Protein AF-0000000080266945 (afdb_homodimer)

Solvent-accessible surface area (backbone atoms only — not comparable to full-atom values): 75703 Å² total; per-residue (Å²): 141,87,80,91,82,88,90,81,88,84,91,80,82,92,84,95,86,80,92,81,93,85,78,89,88,85,81,88,76,84,77,76,76,71,77,73,79,72,77,75,76,77,80,76,76,73,77,72,78,74,76,72,68,73,76,66,77,74,66,78,77,73,75,62,70,61,41,78,30,57,71,69,61,29,62,68,67,53,77,59,54,65,72,57,52,63,68,63,60,57,83,75,49,49,70,51,76,49,37,29,85,76,36,59,78,44,80,44,83,69,97,61,89,64,70,60,41,40,66,31,85,72,51,62,60,42,71,52,38,70,49,74,41,50,32,48,22,80,90,67,52,36,21,59,38,62,70,74,64,35,60,41,72,53,72,84,47,47,34,70,81,53,42,56,76,86,74,52,37,76,71,29,63,70,58,50,51,50,30,61,73,68,66,29,50,33,33,30,31,45,88,45,42,37,53,51,38,50,42,38,40,36,56,71,25,42,57,49,50,50,55,69,80,55,57,48,68,40,51,69,85,48,88,73,48,61,35,73,77,57,57,49,64,28,52,30,30,37,37,54,42,95,87,74,28,31,21,34,26,63,26,54,85,68,68,44,62,66,46,26,70,55,34,66,64,56,48,41,43,56,54,49,53,48,52,48,48,32,53,74,71,62,43,49,38,38,22,52,84,34,36,83,73,54,50,70,67,68,30,59,49,75,82,22,67,32,39,24,28,46,89,44,40,33,38,38,19,80,45,58,26,41,43,85,74,41,94,49,28,30,27,42,74,43,66,43,64,35,67,38,35,70,75,33,52,74,26,33,68,56,21,35,20,39,56,69,79,35,68,61,42,72,61,42,16,54,39,32,53,51,53,48,34,57,34,49,41,40,67,50,50,50,51,43,25,59,60,35,55,32,40,23,36,39,36,38,35,24,48,60,45,33,43,48,30,37,33,37,47,42,50,62,58,50,19,32,34,47,52,49,25,59,59,53,36,53,38,48,53,27,34,17,53,46,50,48,52,52,52,52,46,56,51,41,69,76,49,61,94,45,36,28,38,38,39,39,40,45,56,86,90,41,74,43,32,39,35,37,41,31,33,73,84,79,62,49,57,49,39,34,39,38,39,65,36,43,28,50,70,84,23,30,50,42,53,25,62,53,76,66,68,76,55,79,87,58,54,57,49,50,45,48,34,46,53,70,49,75,47,49,76,70,58,69,68,67,43,61,38,31,35,36,36,37,40,64,47,75,87,54,51,59,67,55,47,50,50,52,51,48,51,53,51,50,57,54,51,57,70,61,52,38,52,68,46,63,48,70,52,48,47,51,51,52,52,50,49,50,55,61,31,59,72,37,89,64,33,42,61,51,49,52,49,30,35,31,73,49,82,48,54,58,60,67,80,53,91,89,49,74,50,72,66,58,51,40,49,73,71,59,81,53,94,67,71,88,78,71,69,74,51,89,68,58,87,70,54,72,37,85,71,70,53,72,65,52,49,51,40,52,50,48,4,51,51,30,44,52,50,53,54,51,48,65,68,56,67,78,70,71,82,45,58,51,79,89,137,94,76,91,81,76,94,72,93,79,90,83,88,91,81,87,78,73,88,72,89,77,76,83,91,84,85,92,77,91,77,89,87,83,87,74,81,71,78,74,76,78,74,76,78,71,76,74,79,75,76,74,67,72,76,66,76,74,66,77,78,74,75,61,69,61,42,79,31,57,73,70,60,27,62,70,66,54,79,57,53,64,71,59,51,65,68,64,61,56,82,77,48,50,68,52,76,50,37,31,87,77,35,59,80,42,81,44,83,70,95,60,89,64,72,60,42,41,67,32,84,71,51,61,59,43,71,52,38,71,51,74,42,48,34,48,21,80,89,66,56,37,22,60,37,62,69,73,62,35,60,41,71,52,72,84,46,47,34,69,81,54,42,57,76,85,72,51,37,77,72,28,62,67,59,49,51,50,29,61,73,69,66,30,50,32,31,29,32,44,88,43,42,36,53,50,37,48,42,38,38,36,53,70,25,40,56,48,50,50,54,69,78,55,56,46,68,43,52,70,85,49,87,74,50,61,36,72,78,58,58,50,64,27,50,31,30,37,37,55,42,95,86,74,26,32,21,34,25,62,28,52,86,66,68,46,61,68,48,26,71,55,35,65,64,56,50,40,42,55,55,48,53,46,51,48,47,32,53,72,70,63,42,50,37,39,23,51,83,34,36,83,74,56,48,70,69,69,29,59,48,73,80,21,66,30,38,24,30,46,90,44,40,33,38,36,18,79,45,57,26,42,43,84,74,43,94,48,28,29,26,40,75,43,64,43,62,35,66,37,34,69,75,34,52,75,25,33,68,57,21,35,21,39,55,68,79,35,68,60,45,72,62,42,15,53,39,31,53,50,55,49,34,56,32,51,40,40,67,48,52,48,49,43,25,58,59,36,54,31,39,21,36,39,36,39,35,24,48,59,44,34,42,46,29,39,34,36,46,43,50,62,57,49,18,30,35,46,52,47,24,58,59,52,36,52,37,47,54,27,35,17,52,46,50,48,52,51,51,52,45,56,52,40,69,77,48,60,94,45,36,29,38,38,38,39,40,44,55,86,88,40,72,42,32,38,36,36,41,30,33,74,83,79,64,49,59,49,38,33,39,37,40,64,33,41,28,50,70,83,24,30,50,43,54,26,63,53,76,65,67,77,55,80,91,57,54,57,47,52,45,50,32,44,49,68,49,73,47,53,75,71,59,70,73,65,42,60,38,34,35,37,37,36,39,64,47,78,86,53,52,61,68,54,48,50,49,52,51,50,51,52,50,50,57,52,49,57,72,60,53,40,51,66,46,63,47,67,52,49,48,51,51,53,50,49,50,51,56,60,32,58,73,37,89,63,32,42,61,50,48,53,50,30,36,32,72,48,81,48,53,58,61,67,79,53,92,88,47,76,51,71,67,58,51,40,50,73,70,60,82,53,96,67,74,88,80,71,68,76,52,90,69,59,88,72,54,72,36,85,71,69,54,73,67,51,47,50,39,52,51,47,3,52,50,30,44,52,50,53,55,51,44,68,70,59,52,77,62,73,82,49,58,50,79,89

Secondary structure (DSSP, 8-state):
---------------------------------------------------------------PPPEEE-HHHHHHH----HHHHHHHT-TT-EEEEEEGGG---EEE--SS--------TTGGGGGGS-EEEESB-TTT--BSS-GGGGBPPPGGGB-GGGSPPP--GGG-HHHHHHHHHHT-SEEEEHHHHHHHHHHHHHHHHTSPPP--TTS-GGGTTS--SS-HHHHS-EEEEEEE-TTS-EEEEE-TTTSSTTTTTTHHHHHHHHHHHHHHHS-HHHHHTTBTTTGGG--HHHHTPPPPEEEEE-SSEEEEEE--EE-TTSTTSEEEEEEEE-HHHHSSGGGHHHHTT----BSSSSSSBHHHHHHHHHHHTHHHHHHHHHHTT--EEEEEEE-SSBEEEEEEEEHHHHHHHHHSSHHHHHHHHHHHHHHHHHHHHHHHHHSTTS-EEEEEE--TT-SEEEEEEEETTT--EEEEEEEEEEEETTEEEESS--GGGG-SS--HHHHHHHHTTTTHHHHTT--EEEEEEEEE-TTS-HHHHHHHHHHHHHHHHHTT-EEPP-HHHHHHHHHHHHHHHHTSTTHHHHHHHHHHHTTT--SPPPTTPPPHHHHHHHHTSS---S------PPPPPEESS--HHHHHHHHHHHHHHHHHHHHHHS--S---B---/---------------------------------------------------------------PPPEEE-HHHHHHH----HHHHHHHT-TT-EEEEEEGGG---EEE--SS--------TTGGGGGGS-EEEESB-TTT--BSS-GGGGBPPPGGGB-GGGSPPP--GGG-HHHHHHHHHHT-SEEEEHHHHHHHHHHHHHHHHTSPPP--TTS-GGGTTS--SS-HHHHS-EEEEEEE-TTS-EEEEE-TTTSSTTTTTTHHHHHHHHHHHHHHHS-HHHHHTTBTTTGGG--HHHHTPPPPEEEEE-SSEEEEEE--EE-TTSTTSEEEEEEEE-HHHHSSGGGHHHHTT----BSSSSSSBHHHHHHHHHHHTHHHHHHHHHHTT--EEEEEEE-SSBEEEEEEEEHHHHHHHHHSSHHHHHHHHHHHHHHHHHHHHHHHHHSTTS-EEEEEE--TT-SEEEEEEEETTT--EEEEEEEEEEEETTEEEESS--GGGG--S--HHHHHHHHTTSS-TTTTT--EEEEEEEEE-TTS-HHHHHHHHHHHHHHHHHTT-EEPP-HHHHHHHHHHHHHHHHTSTTHHHHHHHHHHHTTT--SPPPTTPPPHHHHHHHHTSS---S------PPPPPEESS--HHHHHHHHHHHHHHHHHHHHHHH--S---B---

Structure (mmCIF, N/CA/C/O backbone):
data_AF-0000000080266945-model_v1
#
loop_
_entity.id
_entity.type
_entity.pdbx_description
1 polymer "Similar to S.cerevisiae protein PET127 (Protein with a role in 5'-end processing of mitochondrial RNAs)"
#
loop_
_atom_site.group_PDB
_atom_site.id
_atom_site.type_symbol
_atom_site.label_atom_id
_atom_site.label_alt_id
_atom_site.label_comp_id
_atom_site.label_asym_id
_atom_site.label_entity_id
_atom_site.label_seq_id
_atom_site.pdbx_PDB_ins_code
_atom_site.Cartn_x
_atom_site.Cartn_y
_atom_site.Cartn_z
_atom_site.occupancy
_atom_site.B_iso_or_equiv
_atom_site.auth_seq_id
_atom_site.auth_comp_id
_atom_site.auth_asym_id
_atom_site.auth_atom_id
_atom_site.pdbx_PDB_model_num
ATOM 1 N N . MET A 1 1 ? -63.281 32.312 -18.016 1 15.07 1 MET A N 1
ATOM 2 C CA . MET A 1 1 ? -63.812 33.594 -18.391 1 15.07 1 MET A CA 1
ATOM 3 C C . MET A 1 1 ? -62.719 34.688 -18.375 1 15.07 1 MET A C 1
ATOM 5 O O . MET A 1 1 ? -61.688 34.5 -17.734 1 15.07 1 MET A O 1
ATOM 9 N N . ARG A 1 2 ? -63.125 36.125 -18.172 1 14.1 2 ARG A N 1
ATOM 10 C CA . ARG A 1 2 ? -63.281 37.125 -19.219 1 14.1 2 ARG A CA 1
ATOM 11 C C . ARG A 1 2 ? -62.031 38.031 -19.297 1 14.1 2 ARG A C 1
ATOM 13 O O . ARG A 1 2 ? -61.469 38.219 -20.375 1 14.1 2 ARG A O 1
ATOM 20 N N . HIS A 1 3 ? -62.031 39.188 -18.719 1 13.55 3 HIS A N 1
ATOM 21 C CA . HIS A 1 3 ? -62.25 40.5 -19.344 1 13.55 3 HIS A CA 1
ATOM 22 C C . HIS A 1 3 ? -60.938 41.25 -19.5 1 13.55 3 HIS A C 1
ATOM 24 O O . HIS A 1 3 ? -60.594 41.75 -20.578 1 13.55 3 HIS A O 1
ATOM 30 N N . ARG A 1 4 ? -60.625 42.094 -18.5 1 15.19 4 ARG A N 1
ATOM 31 C CA . ARG A 1 4 ? -60.5 43.531 -18.766 1 15.19 4 ARG A CA 1
ATOM 32 C C . ARG A 1 4 ? -59.156 43.875 -19.375 1 15.19 4 ARG A C 1
ATOM 34 O O . ARG A 1 4 ? -58.188 43.156 -19.172 1 15.19 4 ARG A O 1
ATOM 41 N N . THR A 1 5 ? -58.844 45.156 -19.906 1 14.26 5 THR A N 1
ATOM 42 C CA . THR A 1 5 ? -58.688 46.125 -21 1 14.26 5 THR A CA 1
ATOM 43 C C . THR A 1 5 ? -57.312 46.781 -20.969 1 14.26 5 THR A C 1
ATOM 45 O O . THR A 1 5 ? -56.656 46.875 -22 1 14.26 5 THR A O 1
ATOM 48 N N . ASP A 1 6 ? -56.938 47.688 -19.953 1 13.96 6 ASP A N 1
ATOM 49 C CA . ASP A 1 6 ? -56.812 49.094 -20.312 1 13.96 6 ASP A CA 1
ATOM 50 C C . ASP A 1 6 ? -55.438 49.406 -20.906 1 13.96 6 ASP A C 1
ATOM 52 O O . ASP A 1 6 ? -54.5 48.625 -20.734 1 13.96 6 ASP A O 1
ATOM 56 N N . SER A 1 7 ? -54.875 50.688 -20.531 1 13.98 7 SER A N 1
ATOM 57 C CA . SER A 1 7 ? -54.656 51.938 -21.234 1 13.98 7 SER A CA 1
ATOM 58 C C . SER A 1 7 ? -53.188 52.094 -21.672 1 13.98 7 SER A C 1
ATOM 60 O O . SER A 1 7 ? -52.312 51.531 -21.047 1 13.98 7 SER A O 1
ATOM 62 N N . LYS A 1 8 ? -52.875 52.969 -22.766 1 14.49 8 LYS A N 1
ATOM 63 C CA . LYS A 1 8 ? -52.219 53.25 -24.031 1 14.49 8 LYS A CA 1
ATOM 64 C C . LYS A 1 8 ? -50.969 54.125 -23.812 1 14.49 8 LYS A C 1
ATOM 66 O O . LYS A 1 8 ? -50.031 54.094 -24.594 1 14.49 8 LYS A O 1
ATOM 71 N N . ALA A 1 9 ? -51 55.219 -22.844 1 13.86 9 ALA A N 1
ATOM 72 C CA . ALA A 1 9 ? -50.719 56.5 -23.453 1 13.86 9 ALA A CA 1
ATOM 73 C C . ALA A 1 9 ? -49.25 56.625 -23.859 1 13.86 9 ALA A C 1
ATOM 75 O O . ALA A 1 9 ? -48.406 55.875 -23.359 1 13.86 9 ALA A O 1
ATOM 76 N N . SER A 1 10 ? -48.688 58 -23.984 1 13.77 10 SER A N 1
ATOM 77 C CA . SER A 1 10 ? -48.281 58.969 -25.016 1 13.77 10 SER A CA 1
ATOM 78 C C . SER A 1 10 ? -46.781 59.188 -25.047 1 13.77 10 SER A C 1
ATOM 80 O O . SER A 1 10 ? -46.156 59.062 -26.109 1 13.77 10 SER A O 1
ATOM 82 N N . GLU A 1 11 ? -46.156 60.188 -24.234 1 13.59 11 GLU A N 1
ATOM 83 C CA . GLU A 1 11 ? -45.656 61.438 -24.812 1 13.59 11 GLU A CA 1
ATOM 84 C C . GLU A 1 11 ? -44.156 61.375 -25.109 1 13.59 11 GLU A C 1
ATOM 86 O O . GLU A 1 11 ? -43.375 61 -24.25 1 13.59 11 GLU A O 1
ATOM 91 N N . LYS A 1 12 ? -43.688 61.5 -26.438 1 14.74 12 LYS A N 1
ATOM 92 C CA . LYS A 1 12 ? -42.625 61.531 -27.469 1 14.74 12 LYS A CA 1
ATOM 93 C C . LYS A 1 12 ? -41.781 62.781 -27.328 1 14.74 12 LYS A C 1
ATOM 95 O O . LYS A 1 12 ? -40.938 63.062 -28.219 1 14.74 12 LYS A O 1
ATOM 100 N N . ASP A 1 13 ? -41.719 63.5 -26.156 1 13.79 13 ASP A N 1
ATOM 101 C CA . ASP A 1 13 ? -41.375 64.875 -26.531 1 13.79 13 ASP A CA 1
ATOM 102 C C . ASP A 1 13 ? -40.031 64.938 -27.234 1 13.79 13 ASP A C 1
ATOM 104 O O . ASP A 1 13 ? -39.188 64.062 -27.062 1 13.79 13 ASP A O 1
ATOM 108 N N . PRO A 1 14 ? -39.438 66.25 -27.484 1 14.57 14 PRO A N 1
ATOM 109 C CA . PRO A 1 14 ? -39.094 67.188 -28.594 1 14.57 14 PRO A CA 1
ATOM 110 C C . PRO A 1 14 ? -37.594 67.125 -28.906 1 14.57 14 PRO A C 1
ATOM 112 O O . PRO A 1 14 ? -36.812 66.562 -28.156 1 14.57 14 PRO A O 1
ATOM 115 N N . SER A 1 15 ? -37.062 68.375 -29.25 1 14.52 15 SER A N 1
ATOM 116 C CA . SER A 1 15 ? -36.562 69 -30.453 1 14.52 15 SER A CA 1
ATOM 117 C C . SER A 1 15 ? -35.062 69.125 -30.484 1 14.52 15 SER A C 1
ATOM 119 O O . SER A 1 15 ? -34.406 68.688 -31.453 1 14.52 15 SER A O 1
ATOM 121 N N . ALA A 1 16 ? -34.375 70.25 -29.906 1 13.69 16 ALA A N 1
ATOM 122 C CA . ALA A 1 16 ? -33.719 71.312 -30.672 1 13.69 16 ALA A CA 1
ATOM 123 C C . ALA A 1 16 ? -32.25 70.938 -30.906 1 13.69 16 ALA A C 1
ATOM 125 O O . ALA A 1 16 ? -31.609 70.312 -30.094 1 13.69 16 ALA A O 1
ATOM 126 N N . LYS A 1 17 ? -31.578 71.438 -32.094 1 14.77 17 LYS A N 1
ATOM 127 C CA . LYS A 1 17 ? -30.703 71.375 -33.25 1 14.77 17 LYS A CA 1
ATOM 128 C C . LYS A 1 17 ? -29.266 71.75 -32.906 1 14.77 17 LYS A C 1
ATOM 130 O O . LYS A 1 17 ? -28.344 71 -33.219 1 14.77 17 LYS A O 1
ATOM 135 N N . ASP A 1 18 ? -28.766 73 -32.906 1 13.57 18 ASP A N 1
ATOM 136 C CA . ASP A 1 18 ? -27.969 73.625 -33.969 1 13.57 18 ASP A CA 1
ATOM 137 C C . ASP A 1 18 ? -26.516 73.812 -33.531 1 13.57 18 ASP A C 1
ATOM 139 O O . ASP A 1 18 ? -25.594 73.625 -34.344 1 13.57 18 ASP A O 1
ATOM 143 N N . ARG A 1 19 ? -25.984 74.312 -32.375 1 13.65 19 ARG A N 1
ATOM 144 C CA . ARG A 1 19 ? -25.266 75.562 -32.625 1 13.65 19 ARG A CA 1
ATOM 145 C C . ARG A 1 19 ? -23.812 75.312 -33 1 13.65 19 ARG A C 1
ATOM 147 O O . ARG A 1 19 ? -23.234 74.312 -32.594 1 13.65 19 ARG A O 1
ATOM 154 N N . HIS A 1 20 ? -23.094 76.312 -33.625 1 13.96 20 HIS A N 1
ATOM 155 C CA . HIS A 1 20 ? -22.203 76.688 -34.719 1 13.96 20 HIS A CA 1
ATOM 156 C C . HIS A 1 20 ? -20.734 76.625 -34.281 1 13.96 20 HIS A C 1
ATOM 158 O O . HIS A 1 20 ? -19.938 76 -35 1 13.96 20 HIS A O 1
ATOM 164 N N . PRO A 1 21 ? -20.078 77.625 -33.625 1 13.67 21 PRO A N 1
ATOM 165 C CA . PRO A 1 21 ? -19.094 78.375 -34.406 1 13.67 21 PRO A CA 1
ATOM 166 C C . PRO A 1 21 ? -17.672 77.875 -34.219 1 13.67 21 PRO A C 1
ATOM 168 O O . PRO A 1 21 ? -17.359 77.25 -33.219 1 13.67 21 PRO A O 1
ATOM 171 N N . LYS A 1 22 ? -16.734 78.25 -35.188 1 13.66 22 LYS A N 1
ATOM 172 C CA . LYS A 1 22 ? -15.531 77.938 -35.969 1 13.66 22 LYS A CA 1
ATOM 173 C C . LYS A 1 22 ? -14.273 78.125 -35.125 1 13.66 22 LYS A C 1
ATOM 175 O O . LYS A 1 22 ? -13.438 77.25 -35.031 1 13.66 22 LYS A O 1
ATOM 180 N N . LYS A 1 23 ? -13.43 79.312 -35.375 1 13.7 23 LYS A N 1
ATOM 181 C CA . LYS A 1 23 ? -12.242 79.375 -36.219 1 13.7 23 LYS A CA 1
ATOM 182 C C . LYS A 1 23 ? -10.977 79.5 -35.375 1 13.7 23 LYS A C 1
ATOM 184 O O . LYS A 1 23 ? -9.906 79.062 -35.75 1 13.7 23 LYS A O 1
ATOM 189 N N . SER A 1 24 ? -10.906 80.188 -34.125 1 13.3 24 SER A N 1
ATOM 190 C CA . SER A 1 24 ? -9.898 81.25 -34.25 1 13.3 24 SER A CA 1
ATOM 191 C C . SER A 1 24 ? -8.492 80.688 -34.188 1 13.3 24 SER A C 1
ATOM 193 O O . SER A 1 24 ? -8.281 79.625 -33.625 1 13.3 24 SER A O 1
ATOM 195 N N . THR A 1 25 ? -7.418 81.5 -34.531 1 14.1 25 THR A N 1
ATOM 196 C CA . THR A 1 25 ? -6.188 81.75 -35.281 1 14.1 25 THR A CA 1
ATOM 197 C C . THR A 1 25 ? -4.965 81.375 -34.438 1 14.1 25 THR A C 1
ATOM 199 O O . THR A 1 25 ? -5.066 81.25 -33.219 1 14.1 25 THR A O 1
ATOM 202 N N . LYS A 1 26 ? -3.775 82.125 -34.688 1 14.38 26 LYS A N 1
ATOM 203 C CA . LYS A 1 26 ? -2.463 81.875 -35.281 1 14.38 26 LYS A CA 1
ATOM 204 C C . LYS A 1 26 ? -1.386 81.75 -34.219 1 14.38 26 LYS A C 1
ATOM 206 O O . LYS A 1 26 ? -0.621 80.75 -34.25 1 14.38 26 LYS A O 1
ATOM 211 N N . SER A 1 27 ? -0.781 82.875 -33.594 1 14.34 27 SER A N 1
ATOM 212 C CA . SER A 1 27 ? 0.519 83.25 -34.094 1 14.34 27 SER A CA 1
ATOM 213 C C . SER A 1 27 ? 1.654 82.75 -33.219 1 14.34 27 SER A C 1
ATOM 215 O O . SER A 1 27 ? 2.629 82.188 -33.719 1 14.34 27 SER A O 1
ATOM 217 N N . SER A 1 28 ? 1.867 83.25 -31.859 1 15.38 28 SER A N 1
ATOM 218 C CA . SER A 1 28 ? 3.08 84 -31.641 1 15.38 28 SER A CA 1
ATOM 219 C C . SER A 1 28 ? 4.273 83.125 -31.344 1 15.38 28 SER A C 1
ATOM 221 O O . SER A 1 28 ? 4.109 82 -30.891 1 15.38 28 SER A O 1
ATOM 223 N N . GLU A 1 29 ? 5.633 83.625 -31.406 1 16.36 29 GLU A N 1
ATOM 224 C CA . GLU A 1 29 ? 6.992 83.562 -31.922 1 16.36 29 GLU A CA 1
ATOM 225 C C . GLU A 1 29 ? 7.965 83 -30.891 1 16.36 29 GLU A C 1
ATOM 227 O O . GLU A 1 29 ? 9.133 82.812 -31.203 1 16.36 29 GLU A O 1
ATOM 232 N N . CYS A 1 30 ? 7.535 82.625 -29.609 1 16.84 30 CYS A N 1
ATOM 233 C CA . CYS A 1 30 ? 8.562 83 -28.641 1 16.84 30 CYS A CA 1
ATOM 234 C C . CYS A 1 30 ? 9.82 82.125 -28.859 1 16.84 30 CYS A C 1
ATOM 236 O O . CYS A 1 30 ? 9.734 80.938 -29.125 1 16.84 30 CYS A O 1
ATOM 238 N N . THR A 1 31 ? 10.984 82.75 -28.938 1 17 31 THR A N 1
ATOM 239 C CA . THR A 1 31 ? 12.359 82.75 -29.438 1 17 31 THR A CA 1
ATOM 240 C C . THR A 1 31 ? 13.234 81.812 -28.578 1 17 31 THR A C 1
ATOM 242 O O . THR A 1 31 ? 13.898 82.25 -27.641 1 17 31 THR A O 1
ATOM 245 N N . ASN A 1 32 ? 12.898 80.562 -28.297 1 16.47 32 ASN A N 1
ATOM 246 C CA . ASN A 1 32 ? 13.578 79.812 -27.25 1 16.47 32 ASN A CA 1
ATOM 247 C C . ASN A 1 32 ? 15.023 79.5 -27.609 1 16.47 32 ASN A C 1
ATOM 249 O O . ASN A 1 32 ? 15.297 78.812 -28.594 1 16.47 32 ASN A O 1
ATOM 253 N N . THR A 1 33 ? 15.812 80.5 -27.438 1 18.34 33 THR A N 1
ATOM 254 C CA . THR A 1 33 ? 17.203 80.5 -27.875 1 18.34 33 THR A CA 1
ATOM 255 C C . THR A 1 33 ? 17.984 79.312 -27.312 1 18.34 33 THR A C 1
ATOM 257 O O . THR A 1 33 ? 18.188 79.25 -26.094 1 18.34 33 THR A O 1
ATOM 260 N N . LEU A 1 34 ? 17.875 78.125 -27.75 1 17.55 34 LEU A N 1
ATOM 261 C CA . LEU A 1 34 ? 18.266 76.812 -27.219 1 17.55 34 LEU A CA 1
ATOM 262 C C . LEU A 1 34 ? 19.781 76.625 -27.312 1 17.55 34 LEU A C 1
ATOM 264 O O . LEU A 1 34 ? 20.328 76.5 -28.406 1 17.55 34 LEU A O 1
ATOM 268 N N . ASN A 1 35 ? 20.484 77.5 -26.625 1 18.2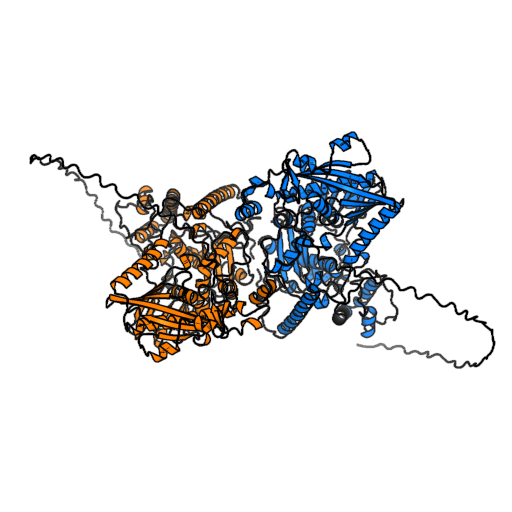3 35 ASN A N 1
ATOM 269 C CA . ASN A 1 35 ? 21.922 77.5 -26.891 1 18.23 35 ASN A CA 1
ATOM 270 C C . ASN A 1 35 ? 22.516 76.062 -26.766 1 18.23 35 ASN A C 1
ATOM 272 O O . ASN A 1 35 ? 22.156 75.312 -25.844 1 18.23 35 ASN A O 1
ATOM 276 N N . SER A 1 36 ? 23.109 75.438 -27.797 1 18.73 36 SER A N 1
ATOM 277 C CA . SER A 1 36 ? 23.5 74.062 -28.234 1 18.73 36 SER A CA 1
ATOM 278 C C . SER A 1 36 ? 24.75 73.625 -27.531 1 18.73 36 SER A C 1
ATOM 280 O O . SER A 1 36 ? 25.328 72.562 -27.906 1 18.73 36 SER A O 1
ATOM 282 N N . SER A 1 37 ? 25.047 74.188 -26.312 1 19.5 37 SER A N 1
ATOM 283 C CA . SER A 1 37 ? 26.484 74.062 -26.109 1 19.5 37 SER A CA 1
ATOM 284 C C . SER A 1 37 ? 26.891 72.562 -26.172 1 19.5 37 SER A C 1
ATOM 286 O O . SER A 1 37 ? 26.109 71.688 -25.812 1 19.5 37 SER A O 1
ATOM 288 N N . ASP A 1 38 ? 28.031 72.188 -26.906 1 20.67 38 ASP A N 1
ATOM 289 C CA . ASP A 1 38 ? 28.672 71.125 -27.578 1 20.67 38 ASP A CA 1
ATOM 290 C C . ASP A 1 38 ? 29.234 70.062 -26.578 1 20.67 38 ASP A C 1
ATOM 292 O O . ASP A 1 38 ? 29.859 69.125 -26.969 1 20.67 38 ASP A O 1
ATOM 296 N N . ILE A 1 39 ? 28.828 70.125 -25.266 1 20.91 39 ILE A N 1
ATOM 297 C CA . ILE A 1 39 ? 29.875 69.562 -24.422 1 20.91 39 ILE A CA 1
ATOM 298 C C . ILE A 1 39 ? 30.062 68.125 -24.766 1 20.91 39 ILE A C 1
ATOM 300 O O . ILE A 1 39 ? 29.078 67.375 -24.844 1 20.91 39 ILE A O 1
ATOM 304 N N . GLU A 1 40 ? 31.203 67.75 -25.344 1 21.95 40 GLU A N 1
ATOM 305 C CA . GLU A 1 40 ? 31.672 66.438 -25.922 1 21.95 40 GLU A CA 1
ATOM 306 C C . GLU A 1 40 ? 31.641 65.312 -24.891 1 21.95 40 GLU A C 1
ATOM 308 O O . GLU A 1 40 ? 32.281 65.438 -23.844 1 21.95 40 GLU A O 1
ATOM 313 N N . PRO A 1 41 ? 30.406 64.75 -24.547 1 19.58 41 PRO A N 1
ATOM 314 C CA . PRO A 1 41 ? 30.391 63.906 -23.344 1 19.58 41 PRO A CA 1
ATOM 315 C C . PRO A 1 41 ? 31.344 62.75 -23.422 1 19.58 41 PRO A C 1
ATOM 317 O O . PRO A 1 41 ? 31.562 62.188 -24.5 1 19.58 41 PRO A O 1
ATOM 320 N N . GLU A 1 42 ? 32.375 62.688 -22.578 1 22.66 42 GLU A N 1
ATOM 321 C CA . GLU A 1 42 ? 33.438 61.719 -22.391 1 22.66 42 GLU A CA 1
ATOM 322 C C . GLU A 1 42 ? 32.875 60.312 -22.234 1 22.66 42 GLU A C 1
ATOM 324 O O . GLU A 1 42 ? 31.844 60.125 -21.578 1 22.66 42 GLU A O 1
ATOM 329 N N . SER A 1 43 ? 33.188 59.375 -23.172 1 21.05 43 SER A N 1
ATOM 330 C CA . SER A 1 43 ? 32.719 58.031 -23.484 1 21.05 43 SER A CA 1
ATOM 331 C C . SER A 1 43 ? 32.906 57.094 -22.297 1 21.05 43 SER A C 1
ATOM 333 O O . SER A 1 43 ? 33.938 56.469 -22.172 1 21.05 43 SER A O 1
ATOM 335 N N . THR A 1 44 ? 32.375 57.438 -21.094 1 20.03 44 THR A N 1
ATOM 336 C CA . THR A 1 44 ? 32.781 56.594 -19.969 1 20.03 44 THR A CA 1
ATOM 337 C C . THR A 1 44 ? 32.438 55.125 -20.219 1 20.03 44 THR A C 1
ATOM 339 O O . THR A 1 44 ? 31.25 54.812 -20.453 1 20.03 44 THR A O 1
ATOM 342 N N . LYS A 1 45 ? 33.375 54.281 -20.672 1 23.89 45 LYS A N 1
ATOM 343 C CA . LYS A 1 45 ? 33.344 52.844 -20.953 1 23.89 45 LYS A CA 1
ATOM 344 C C . LYS A 1 45 ? 32.781 52.062 -19.766 1 23.89 45 LYS A C 1
ATOM 346 O O . LYS A 1 45 ? 33.312 52.125 -18.656 1 23.89 45 LYS A O 1
ATOM 351 N N . SER A 1 46 ? 31.422 51.938 -19.734 1 20.69 46 SER A N 1
ATOM 352 C CA . SER A 1 46 ? 30.781 51.281 -18.594 1 20.69 46 SER A CA 1
ATOM 353 C C . SER A 1 46 ? 31.375 49.906 -18.328 1 20.69 46 SER A C 1
ATOM 355 O O . SER A 1 46 ? 31.625 49.125 -19.25 1 20.69 46 SER A O 1
ATOM 357 N N . PRO A 1 47 ? 32.094 49.719 -17.219 1 26.33 47 PRO A N 1
ATOM 358 C CA . PRO A 1 47 ? 32.781 48.469 -16.891 1 26.33 47 PRO A CA 1
ATOM 359 C C . PRO A 1 47 ? 31.891 47.25 -17.094 1 26.33 47 PRO A C 1
ATOM 361 O O . PRO A 1 47 ? 30.656 47.344 -17.047 1 26.33 47 PRO A O 1
ATOM 364 N N . SER A 1 48 ? 32.406 46.281 -17.891 1 23.73 48 SER A N 1
ATOM 365 C CA . SER A 1 48 ? 31.797 45.031 -18.344 1 23.73 48 SER A CA 1
ATOM 366 C C . SER A 1 48 ? 31.125 44.281 -17.203 1 23.73 48 SER A C 1
ATOM 368 O O . SER A 1 48 ? 31.641 44.25 -16.094 1 23.73 48 SER A O 1
ATOM 370 N N . PRO A 1 49 ? 29.812 44.125 -17.266 1 25.06 49 PRO A N 1
ATOM 371 C CA . PRO A 1 49 ? 29.125 43.469 -16.156 1 25.06 49 PRO A CA 1
ATOM 372 C C . PRO A 1 49 ? 29.781 42.156 -15.766 1 25.06 49 PRO A C 1
ATOM 374 O O . PRO A 1 49 ? 30.281 41.438 -16.625 1 25.06 49 PRO A O 1
ATOM 377 N N . THR A 1 50 ? 30.5 42.125 -14.672 1 26.48 50 THR A N 1
ATOM 378 C CA . THR A 1 50 ? 31.125 40.906 -14.141 1 26.48 50 THR A CA 1
ATOM 379 C C . THR A 1 50 ? 30.172 39.719 -14.25 1 26.48 50 THR A C 1
ATOM 381 O O . THR A 1 50 ? 29 39.812 -13.898 1 26.48 50 THR A O 1
ATOM 384 N N . ARG A 1 51 ? 30.469 38.781 -15.195 1 27.83 51 ARG A N 1
ATOM 385 C CA . ARG A 1 51 ? 29.797 37.5 -15.375 1 27.83 51 ARG A CA 1
ATOM 386 C C . ARG A 1 51 ? 29.5 36.844 -14.031 1 27.83 51 ARG A C 1
ATOM 388 O O . ARG A 1 51 ? 30.422 36.531 -13.273 1 27.83 51 ARG A O 1
ATOM 395 N N . HIS A 1 52 ? 28.406 37.281 -13.438 1 25.86 52 HIS A N 1
ATOM 396 C CA . HIS A 1 52 ? 28.031 36.531 -12.242 1 25.86 52 HIS A CA 1
ATOM 397 C C . HIS A 1 52 ? 28.078 35 -12.508 1 25.86 52 HIS A C 1
ATOM 399 O O . HIS A 1 52 ? 27.484 34.531 -13.469 1 25.86 52 HIS A O 1
ATOM 405 N N . GLU A 1 53 ? 29.25 34.406 -12.297 1 29.56 53 GLU A N 1
ATOM 406 C CA . GLU A 1 53 ? 29.375 32.938 -12.32 1 29.56 53 GLU A CA 1
ATOM 407 C C . GLU A 1 53 ? 28.109 32.281 -11.773 1 29.56 53 GLU A C 1
ATOM 409 O O . GLU A 1 53 ? 27.578 32.688 -10.742 1 29.56 53 GLU A O 1
ATOM 414 N N . PRO A 1 54 ? 27.391 31.688 -12.719 1 30.19 54 PRO A N 1
ATOM 415 C CA . PRO A 1 54 ? 26.203 31.016 -12.211 1 30.19 54 PRO A CA 1
ATOM 416 C C . PRO A 1 54 ? 26.438 30.281 -10.891 1 30.19 54 PRO A C 1
ATOM 418 O O . PRO A 1 54 ? 27.562 29.812 -10.641 1 30.19 54 PRO A O 1
ATOM 421 N N . ALA A 1 55 ? 25.812 30.703 -9.836 1 32.31 55 ALA A N 1
ATOM 422 C CA . ALA A 1 55 ? 25.875 30.047 -8.539 1 32.31 55 ALA A CA 1
ATOM 423 C C . ALA A 1 55 ? 25.922 28.516 -8.703 1 32.31 55 ALA A C 1
ATOM 425 O O . ALA A 1 55 ? 25.172 27.953 -9.492 1 32.31 55 ALA A O 1
ATOM 426 N N . SER A 1 56 ? 27.156 27.969 -8.625 1 30.97 56 SER A N 1
ATOM 427 C CA . SER A 1 56 ? 27.344 26.531 -8.602 1 30.97 56 SER A CA 1
ATOM 428 C C . SER A 1 56 ? 26.141 25.828 -7.961 1 30.97 56 SER A C 1
ATOM 430 O O . SER A 1 56 ? 25.562 26.328 -6.996 1 30.97 56 SER A O 1
ATOM 432 N N . PRO A 1 57 ? 25.484 25.047 -8.719 1 33.41 57 PRO A N 1
ATOM 433 C CA . PRO A 1 57 ? 24.391 24.328 -8.07 1 33.41 57 PRO A CA 1
ATOM 434 C C . PRO A 1 57 ? 24.75 23.859 -6.66 1 33.41 57 PRO A C 1
ATOM 436 O O . PRO A 1 57 ? 25.828 23.312 -6.441 1 33.41 57 PRO A O 1
ATOM 439 N N . GLN A 1 58 ? 24.391 24.625 -5.656 1 30.41 58 GLN A N 1
ATOM 440 C CA . GLN A 1 58 ? 24.625 24.188 -4.289 1 30.41 58 GLN A CA 1
ATOM 441 C C . GLN A 1 58 ? 24.484 22.672 -4.172 1 30.41 58 GLN A C 1
ATOM 443 O O . GLN A 1 58 ? 23.5 22.094 -4.617 1 30.41 58 GLN A O 1
ATOM 448 N N . LYS A 1 59 ? 25.5 21.922 -4.094 1 37.25 59 LYS A N 1
ATOM 449 C CA . LYS A 1 59 ? 25.5 20.5 -3.766 1 37.25 59 LYS A CA 1
ATOM 450 C C . LYS A 1 59 ? 24.422 20.172 -2.74 1 37.25 59 LYS A C 1
ATOM 452 O O . LYS A 1 59 ? 24.234 20.906 -1.764 1 37.25 59 LYS A O 1
ATOM 457 N N . PRO A 1 60 ? 23.5 19.281 -3.119 1 41.75 60 PRO A N 1
ATOM 458 C CA . PRO A 1 60 ? 22.5 18.969 -2.096 1 41.75 60 PRO A CA 1
ATOM 459 C C . PRO A 1 60 ? 23.109 18.891 -0.693 1 41.75 60 PRO A C 1
ATOM 461 O O . PRO A 1 60 ? 24.188 18.312 -0.506 1 41.75 60 PRO A O 1
ATOM 464 N N . HIS A 1 61 ? 22.922 19.797 0.12 1 45.78 61 HIS A N 1
ATOM 465 C CA . HIS A 1 61 ? 23.359 19.766 1.515 1 45.78 61 HIS A CA 1
ATOM 466 C C . HIS A 1 61 ? 23.172 18.391 2.121 1 45.78 61 HIS A C 1
ATOM 468 O O . HIS A 1 61 ? 22.031 17.938 2.33 1 45.78 61 HIS A O 1
ATOM 474 N N . VAL A 1 62 ? 23.969 17.453 1.751 1 48.91 62 VAL A N 1
ATOM 475 C CA . VAL A 1 62 ? 23.953 16.172 2.447 1 48.91 62 VAL A CA 1
ATOM 476 C C . VAL A 1 62 ? 23.969 16.391 3.955 1 48.91 62 VAL A C 1
ATOM 478 O O . VAL A 1 62 ? 24.938 16.953 4.488 1 48.91 62 VAL A O 1
ATOM 481 N N . SER A 1 63 ? 22.828 16.484 4.609 1 61.06 63 SER A N 1
ATOM 482 C CA . SER A 1 63 ? 22.75 16.656 6.055 1 61.06 63 SER A CA 1
ATOM 483 C C . SER A 1 63 ? 23.703 15.703 6.781 1 61.06 63 SER A C 1
ATOM 485 O O . SER A 1 63 ? 23.797 14.531 6.414 1 61.06 63 SER A O 1
ATOM 487 N N . ARG A 1 64 ? 24.625 16.125 7.473 1 73.56 64 ARG A N 1
ATOM 488 C CA . ARG A 1 64 ? 25.516 15.367 8.336 1 73.56 64 ARG A CA 1
ATOM 489 C C . ARG A 1 64 ? 24.734 14.398 9.219 1 73.56 64 ARG A C 1
ATOM 491 O O . ARG A 1 64 ? 23.672 14.75 9.742 1 73.56 64 ARG A O 1
ATOM 498 N N . PRO A 1 65 ? 25.109 13.148 9.273 1 83.75 65 PRO A N 1
ATOM 499 C CA . PRO A 1 65 ? 24.438 12.18 10.141 1 83.75 65 PRO A CA 1
ATOM 500 C C . PRO A 1 65 ? 24.516 12.562 11.617 1 83.75 65 PRO A C 1
ATOM 502 O O . PRO A 1 65 ? 25.391 13.336 12.016 1 83.75 65 PRO A O 1
ATOM 505 N N . THR A 1 66 ? 23.594 12.148 12.398 1 90.94 66 THR A N 1
ATOM 506 C CA . THR A 1 66 ? 23.547 12.391 13.836 1 90.94 66 THR A CA 1
ATOM 507 C C . THR A 1 66 ? 24.719 11.719 14.547 1 90.94 66 THR A C 1
ATOM 509 O O . THR A 1 66 ? 25 10.547 14.312 1 90.94 66 THR A O 1
ATOM 512 N N . SER A 1 67 ? 25.438 12.461 15.273 1 91.81 67 SER A N 1
ATOM 513 C CA . SER A 1 67 ? 26.5 11.922 16.109 1 91.81 67 SER A CA 1
ATOM 514 C C . SER A 1 67 ? 26.359 12.383 17.562 1 91.81 67 SER A C 1
ATOM 516 O O . SER A 1 67 ? 25.906 13.492 17.812 1 91.81 67 SER A O 1
ATOM 518 N N . LEU A 1 68 ? 26.734 11.477 18.469 1 93.94 68 LEU A N 1
ATOM 519 C CA . LEU A 1 68 ? 26.656 11.773 19.891 1 93.94 68 LEU A CA 1
ATOM 520 C C . LEU A 1 68 ? 28.047 12.016 20.469 1 93.94 68 LEU A C 1
ATOM 522 O O . LEU A 1 68 ? 28.922 11.156 20.359 1 93.94 68 LEU A O 1
ATOM 526 N N . LEU A 1 69 ? 28.141 13.195 20.969 1 94.81 69 LEU A N 1
ATOM 527 C CA . LEU A 1 69 ? 29.422 13.578 21.547 1 94.81 69 LEU A CA 1
ATOM 528 C C . LEU A 1 69 ? 29.391 13.5 23.062 1 94.81 69 LEU A C 1
ATOM 530 O O . LEU A 1 69 ? 28.359 13.758 23.688 1 94.81 69 LEU A O 1
ATOM 534 N N . HIS A 1 70 ? 30.578 13.148 23.594 1 93.75 70 HIS A N 1
ATOM 535 C CA . HIS A 1 70 ? 30.719 13.023 25.031 1 93.75 70 HIS A CA 1
ATOM 536 C C . HIS A 1 70 ? 31.969 13.734 25.531 1 93.75 70 HIS A C 1
ATOM 538 O O . HIS A 1 70 ? 32.812 14.133 24.734 1 93.75 70 HIS A O 1
ATOM 544 N N . GLY A 1 71 ? 32 14.047 26.781 1 92.06 71 GLY A N 1
ATOM 545 C CA . GLY A 1 71 ? 33.188 14.555 27.438 1 92.06 71 GLY A CA 1
ATOM 546 C C . GLY A 1 71 ? 33.625 15.906 26.891 1 92.06 71 GLY A C 1
ATOM 547 O O . GLY A 1 71 ? 32.812 16.828 26.797 1 92.06 71 GLY A O 1
ATOM 548 N N . ASP A 1 72 ? 34.938 15.969 26.516 1 91.38 72 ASP A N 1
ATOM 549 C CA . ASP A 1 72 ? 35.562 17.234 26.125 1 91.38 72 ASP A CA 1
ATOM 550 C C . ASP A 1 72 ? 35.062 17.688 24.75 1 91.38 72 ASP A C 1
ATOM 552 O O . ASP A 1 72 ? 34.938 18.875 24.5 1 91.38 72 ASP A O 1
ATOM 556 N N . GLU A 1 73 ? 34.781 16.719 24.016 1 93.25 73 GLU A N 1
ATOM 557 C CA . GLU A 1 73 ? 34.25 17.062 22.688 1 93.25 73 GLU A CA 1
ATOM 558 C C . GLU A 1 73 ? 32.906 17.75 22.781 1 93.25 73 GLU A C 1
ATOM 560 O O . GLU A 1 73 ? 32.625 18.688 22.047 1 93.25 73 GLU A O 1
ATOM 565 N N . ALA A 1 74 ? 32.125 17.219 23.672 1 93.69 74 ALA A N 1
ATOM 566 C CA . ALA A 1 74 ? 30.828 17.812 23.922 1 93.69 74 ALA A CA 1
ATOM 567 C C . ALA A 1 74 ? 30.969 19.234 24.469 1 93.69 74 ALA A C 1
ATOM 569 O O . ALA A 1 74 ? 30.234 20.141 24.062 1 93.69 74 ALA A O 1
ATOM 570 N N . LYS A 1 75 ? 31.875 19.438 25.312 1 91.31 75 LYS A N 1
ATOM 571 C CA . LYS A 1 75 ? 32.094 20.75 25.953 1 91.31 75 LYS A CA 1
ATOM 572 C C . LYS A 1 75 ? 32.531 21.781 24.938 1 91.31 75 LYS A C 1
ATOM 574 O O . LYS A 1 75 ? 32.125 22.938 25 1 91.31 75 LYS A O 1
ATOM 579 N N . ARG A 1 76 ? 33.312 21.375 24.016 1 91.25 76 ARG A N 1
ATOM 580 C CA . ARG A 1 76 ? 33.844 22.281 23 1 91.25 76 ARG A CA 1
ATOM 581 C C . ARG A 1 76 ? 32.781 22.641 21.969 1 91.25 76 ARG A C 1
ATOM 583 O O . ARG A 1 76 ? 32.812 23.719 21.375 1 91.25 76 ARG A O 1
ATOM 590 N N . ALA A 1 77 ? 31.875 21.75 21.844 1 91.81 77 ALA A N 1
ATOM 591 C CA . ALA A 1 77 ? 30.875 21.922 20.797 1 91.81 77 ALA A CA 1
ATOM 592 C C . ALA A 1 77 ? 29.719 22.797 21.281 1 91.81 77 ALA A C 1
ATOM 594 O O . ALA A 1 77 ? 28.938 23.312 20.469 1 91.81 77 ALA A O 1
ATOM 595 N N . ARG A 1 78 ? 29.656 23.094 22.547 1 92.75 78 ARG A N 1
ATOM 596 C CA . ARG A 1 78 ? 28.531 23.812 23.141 1 92.75 78 ARG A CA 1
ATOM 597 C C . ARG A 1 78 ? 28.531 25.281 22.719 1 92.75 78 ARG A C 1
ATOM 599 O O . ARG A 1 78 ? 29.594 25.906 22.641 1 92.75 78 ARG A O 1
ATOM 606 N N . ILE A 1 79 ? 27.391 25.734 22.375 1 90.25 79 ILE A N 1
ATOM 607 C CA . ILE A 1 79 ? 27.203 27.141 22.031 1 90.25 79 ILE A CA 1
ATOM 608 C C . ILE A 1 79 ? 26.531 27.859 23.203 1 90.25 79 ILE A C 1
ATOM 610 O O . ILE A 1 79 ? 26.875 29 23.516 1 90.25 79 ILE A O 1
ATOM 614 N N . VAL A 1 80 ? 25.562 27.188 23.781 1 92.12 80 VAL A N 1
ATOM 615 C CA . VAL A 1 80 ? 24.828 27.766 24.891 1 92.12 80 VAL A CA 1
ATOM 616 C C . VAL A 1 80 ? 25.5 27.406 26.219 1 92.12 80 VAL A C 1
ATOM 618 O O . VAL A 1 80 ? 25.562 26.219 26.578 1 92.12 80 VAL A O 1
ATOM 621 N N . ARG A 1 81 ? 26 28.422 26.844 1 88.44 81 ARG A N 1
ATOM 622 C CA . ARG A 1 81 ? 26.656 28.219 28.141 1 88.44 81 ARG A CA 1
ATOM 623 C C . ARG A 1 81 ? 25.828 28.844 29.266 1 88.44 81 ARG A C 1
ATOM 625 O O . ARG A 1 81 ? 26.094 29.969 29.688 1 88.44 81 ARG A O 1
ATOM 632 N N . ILE A 1 82 ? 25 28.047 29.781 1 84.19 82 ILE A N 1
ATOM 633 C CA . ILE A 1 82 ? 24.047 28.516 30.797 1 84.19 82 ILE A CA 1
ATOM 634 C C . ILE A 1 82 ? 24.797 29.062 32 1 84.19 82 ILE A C 1
ATOM 636 O O . ILE A 1 82 ? 24.406 30.062 32.594 1 84.19 82 ILE A O 1
ATOM 640 N N . GLU A 1 83 ? 25.906 28.391 32.344 1 81.62 83 GLU A N 1
ATOM 641 C CA . GLU A 1 83 ? 26.703 28.797 33.5 1 81.62 83 GLU A CA 1
ATOM 642 C C . GLU A 1 83 ? 27.25 30.203 33.344 1 81.62 83 GLU A C 1
ATOM 644 O O . GLU A 1 83 ? 27.328 30.969 34.312 1 81.62 83 GLU A O 1
ATOM 649 N N . GLN A 1 84 ? 27.656 30.438 32.219 1 81.06 84 GLN A N 1
ATOM 650 C CA . GLN A 1 84 ? 28.203 31.766 31.922 1 81.06 84 GLN A CA 1
ATOM 651 C C . GLN A 1 84 ? 27.094 32.812 31.953 1 81.06 84 GLN A C 1
ATOM 653 O O . GLN A 1 84 ? 27.297 33.938 32.438 1 81.06 84 GLN A O 1
ATOM 658 N N . HIS A 1 85 ? 25.953 32.469 31.453 1 80.94 85 HIS A N 1
ATOM 659 C CA . HIS A 1 85 ? 24.844 33.406 31.422 1 80.94 85 HIS A CA 1
ATOM 660 C C . HIS A 1 85 ? 24.312 33.688 32.812 1 80.94 85 HIS A C 1
ATOM 662 O O . HIS A 1 85 ? 23.875 34.812 33.125 1 80.94 85 HIS A O 1
ATOM 668 N N . GLU A 1 86 ? 24.344 32.719 33.656 1 78.19 86 GLU A N 1
ATOM 669 C CA . GLU A 1 86 ? 23.922 32.875 35.031 1 78.19 86 GLU A CA 1
ATOM 670 C C . GLU A 1 86 ? 24.844 33.844 35.781 1 78.19 86 GLU A C 1
ATOM 672 O O . GLU A 1 86 ? 24.391 34.594 36.656 1 78.19 86 GLU A O 1
ATOM 677 N N . LYS A 1 87 ? 26.062 33.844 35.406 1 77.06 87 LYS A N 1
ATOM 678 C CA . LYS A 1 87 ? 27.047 34.688 36.062 1 77.06 87 LYS A CA 1
ATOM 679 C C . LYS A 1 87 ? 26.938 36.125 35.594 1 77.06 87 LYS A C 1
ATOM 681 O O . LYS A 1 87 ? 27.047 37.062 36.406 1 77.06 87 LYS A O 1
ATOM 686 N N . GLU A 1 88 ? 26.812 36.25 34.375 1 76.12 88 GLU A N 1
ATOM 687 C CA . GLU A 1 88 ? 26.781 37.594 33.812 1 76.12 88 GLU A CA 1
ATOM 688 C C . GLU A 1 88 ? 25.484 38.312 34.156 1 76.12 88 GLU A C 1
ATOM 690 O O . GLU A 1 88 ? 25.438 39.531 34.219 1 76.12 88 GLU A O 1
ATOM 695 N N . LYS A 1 89 ? 24.609 37.812 34.719 1 63.06 89 LYS A N 1
ATOM 696 C CA . LYS A 1 89 ? 23.312 38.344 35.156 1 63.06 89 LYS A CA 1
ATOM 697 C C . LYS A 1 89 ? 22.75 39.344 34.188 1 63.06 89 LYS A C 1
ATOM 699 O O . LYS A 1 89 ? 22.281 40.406 34.562 1 63.06 89 LYS A O 1
ATOM 704 N N . ASP A 1 90 ? 23.094 39.219 32.938 1 63.88 90 ASP A N 1
ATOM 705 C CA . ASP A 1 90 ? 22.422 40.094 32 1 63.88 90 ASP A CA 1
ATOM 706 C C . ASP A 1 90 ? 20.938 39.781 31.922 1 63.88 90 ASP A C 1
ATOM 708 O O . ASP A 1 90 ? 20.531 38.781 31.375 1 63.88 90 ASP A O 1
ATOM 712 N N . LEU A 1 91 ? 20.141 40.594 32.531 1 62.94 91 LEU A N 1
ATOM 713 C CA . LEU A 1 91 ? 18.719 40.438 32.75 1 62.94 91 LEU A CA 1
ATOM 714 C C . LEU A 1 91 ? 17.938 40.469 31.453 1 62.94 91 LEU A C 1
ATOM 716 O O . LEU A 1 91 ? 16.766 40.062 31.406 1 62.94 91 LEU A O 1
ATOM 720 N N . ARG A 1 92 ? 18.562 40.656 30.344 1 74.44 92 ARG A N 1
ATOM 721 C CA . ARG A 1 92 ? 17.797 40.875 29.109 1 74.44 92 ARG A CA 1
ATOM 722 C C . ARG A 1 92 ? 17.734 39.562 28.312 1 74.44 92 ARG A C 1
ATOM 724 O O . ARG A 1 92 ? 16.922 39.438 27.391 1 74.44 92 ARG A O 1
ATOM 731 N N . GLN A 1 93 ? 18.578 38.656 28.766 1 86.31 93 GLN A N 1
ATOM 732 C CA . GLN A 1 93 ? 18.609 37.375 28.078 1 86.31 93 GLN A CA 1
ATOM 733 C C . GLN A 1 93 ? 17.75 36.344 28.797 1 86.31 93 GLN A C 1
ATOM 735 O O . GLN A 1 93 ? 17.625 36.375 30.031 1 86.31 93 GLN A O 1
ATOM 740 N N . SER A 1 94 ? 17.047 35.562 28.031 1 91.38 94 SER A N 1
ATOM 741 C CA . SER A 1 94 ? 16.312 34.406 28.562 1 91.38 94 SER A CA 1
ATOM 742 C C . SER A 1 94 ? 17.031 33.094 28.234 1 91.38 94 SER A C 1
ATOM 744 O O . SER A 1 94 ? 17.375 32.844 27.078 1 91.38 94 SER A O 1
ATOM 746 N N . PHE A 1 95 ? 17.406 32.344 29.234 1 93.88 95 PHE A N 1
ATOM 747 C CA . PHE A 1 95 ? 18.125 31.094 29 1 93.88 95 PHE A CA 1
ATOM 748 C C . PHE A 1 95 ? 17.656 30.016 29.969 1 93.88 95 PHE A C 1
ATOM 750 O O . PHE A 1 95 ? 17.016 30.312 30.984 1 93.88 95 PHE A O 1
ATOM 757 N N . GLY A 1 96 ? 17.859 28.766 29.656 1 94.56 96 GLY A N 1
ATOM 758 C CA . GLY A 1 96 ? 17.484 27.641 30.516 1 94.56 96 GLY A CA 1
ATOM 759 C C . GLY A 1 96 ? 17.531 26.297 29.797 1 94.56 96 GLY A C 1
ATOM 760 O O . GLY A 1 96 ? 18.078 26.203 28.688 1 94.56 96 GLY A O 1
ATOM 761 N N . ARG A 1 97 ? 17.062 25.328 30.578 1 96.44 97 ARG A N 1
ATOM 762 C CA . ARG A 1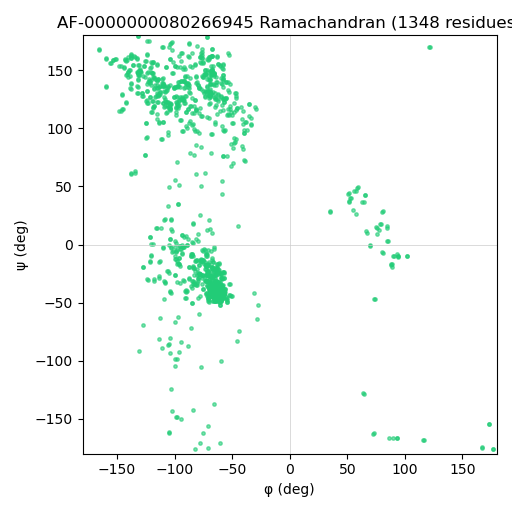 97 ? 16.938 23.984 30.047 1 96.44 97 ARG A CA 1
ATOM 763 C C . ARG A 1 97 ? 15.469 23.641 29.766 1 96.44 97 ARG A C 1
ATOM 765 O O . ARG A 1 97 ? 14.586 24.016 30.547 1 96.44 97 ARG A O 1
ATOM 772 N N . LEU A 1 98 ? 15.234 23.047 28.641 1 97.56 98 LEU A N 1
ATOM 773 C CA . LEU A 1 98 ? 13.875 22.672 28.25 1 97.56 98 LEU A CA 1
ATOM 774 C C . LEU A 1 98 ? 13.781 21.188 27.953 1 97.56 98 LEU A C 1
ATOM 776 O O . LEU A 1 98 ? 14.594 20.641 27.203 1 97.56 98 LEU A O 1
ATOM 780 N N . THR A 1 99 ? 12.891 20.516 28.625 1 97.31 99 THR A N 1
ATOM 781 C CA . THR A 1 99 ? 12.555 19.109 28.391 1 97.31 99 THR A CA 1
ATOM 782 C C . THR A 1 99 ? 11.055 18.953 28.125 1 97.31 99 THR A C 1
ATOM 784 O O . THR A 1 99 ? 10.281 19.891 28.359 1 97.31 99 THR A O 1
ATOM 787 N N . ALA A 1 100 ? 10.703 17.812 27.578 1 96.5 100 ALA A N 1
ATOM 788 C CA . ALA A 1 100 ? 9.289 17.547 27.297 1 96.5 100 ALA A CA 1
ATOM 789 C C . ALA A 1 100 ? 8.469 17.562 28.578 1 96.5 100 ALA A C 1
ATOM 791 O O . ALA A 1 100 ? 7.309 17.984 28.578 1 96.5 100 ALA A O 1
ATOM 792 N N . SER A 1 101 ? 9.016 17.141 29.656 1 94.88 101 SER A N 1
ATOM 793 C CA . SER A 1 101 ? 8.312 17.031 30.938 1 94.88 101 SER A CA 1
ATOM 794 C C . SER A 1 101 ? 8 18.406 31.516 1 94.88 101 SER A C 1
ATOM 796 O O . SER A 1 101 ? 7.16 18.531 32.406 1 94.88 101 SER A O 1
ATOM 798 N N . ASP A 1 102 ? 8.664 19.406 31.016 1 95.69 102 ASP A N 1
ATOM 799 C CA . ASP A 1 102 ? 8.453 20.766 31.484 1 95.69 102 ASP A CA 1
ATOM 800 C C . ASP A 1 102 ? 7.121 21.312 30.984 1 95.69 102 ASP A C 1
ATOM 802 O O . ASP A 1 102 ? 6.637 22.328 31.484 1 95.69 102 ASP A O 1
ATOM 806 N N . VAL A 1 103 ? 6.594 20.703 30.016 1 97.19 103 VAL A N 1
ATOM 807 C CA . VAL A 1 103 ? 5.395 21.25 29.375 1 97.19 103 VAL A CA 1
ATOM 808 C C . VAL A 1 103 ? 4.293 20.188 29.375 1 97.19 103 VAL A C 1
ATOM 810 O O . VAL A 1 103 ? 4.297 19.281 28.547 1 97.19 103 VAL A O 1
ATOM 813 N N . GLN A 1 104 ? 3.373 20.344 30.203 1 96.5 104 GLN A N 1
ATOM 814 C CA . GLN A 1 104 ? 2.211 19.469 30.234 1 96.5 104 GLN A CA 1
ATOM 815 C C . GLN A 1 104 ? 1.034 20.078 29.484 1 96.5 104 GLN A C 1
ATOM 817 O O . GLN A 1 104 ? 0.798 21.281 29.562 1 96.5 104 GLN A O 1
ATOM 822 N N . VAL A 1 105 ? 0.37 19.281 28.703 1 97.69 105 VAL A N 1
ATOM 823 C CA . VAL A 1 105 ? -0.818 19.719 27.969 1 97.69 105 VAL A CA 1
ATOM 824 C C . VAL A 1 105 ? -2.059 19.047 28.562 1 97.69 105 VAL A C 1
ATOM 826 O O . VAL A 1 105 ? -2.148 17.828 28.594 1 97.69 105 VAL A O 1
ATOM 829 N N . VAL A 1 106 ? -2.986 19.828 29 1 97.38 106 VAL A N 1
ATOM 830 C CA . VAL A 1 106 ? -4.172 19.297 29.672 1 97.38 106 VAL A CA 1
ATOM 831 C C . VAL A 1 106 ? -5.43 19.781 28.953 1 97.38 106 VAL A C 1
ATOM 833 O O . VAL A 1 106 ? -5.562 20.984 28.656 1 97.38 106 VAL A O 1
ATOM 836 N N . PRO A 1 107 ? -6.32 18.906 28.672 1 96.81 107 PRO A N 1
ATOM 837 C CA . PRO A 1 107 ? -7.582 19.328 28.062 1 96.81 107 PRO A CA 1
ATOM 838 C C . PRO A 1 107 ? -8.406 20.234 29 1 96.81 107 PRO A C 1
ATOM 840 O O . PRO A 1 107 ? -8.414 20.016 30.203 1 96.81 107 PRO A O 1
ATOM 843 N N . VAL A 1 108 ? -9.094 21.203 28.406 1 97.75 108 VAL A N 1
ATOM 844 C CA . VAL A 1 108 ? -9.961 22.109 29.156 1 97.75 108 VAL A CA 1
ATOM 845 C C . VAL A 1 108 ? -11.414 21.906 28.719 1 97.75 108 VAL A C 1
ATOM 847 O O . VAL A 1 108 ? -11.695 21.812 27.516 1 97.75 108 VAL A O 1
ATOM 850 N N . ARG A 1 109 ? -12.281 21.828 29.609 1 95.31 109 ARG A N 1
ATOM 851 C CA . ARG A 1 109 ? -13.695 21.625 29.297 1 95.31 109 ARG A CA 1
ATOM 852 C C . ARG A 1 109 ? -14.273 22.859 28.609 1 95.31 109 ARG A C 1
ATOM 854 O O . ARG A 1 109 ? -14.133 23.984 29.078 1 95.31 109 ARG A O 1
ATOM 861 N N . PRO A 1 110 ? -14.898 22.672 27.547 1 95.19 110 PRO A N 1
ATOM 862 C CA . PRO A 1 110 ? -15.547 23.797 26.875 1 95.19 110 PRO A CA 1
ATOM 863 C C . PRO A 1 110 ? -16.719 24.359 27.672 1 95.19 110 PRO A C 1
ATOM 865 O O . PRO A 1 110 ? -17.203 23.734 28.609 1 95.19 110 PRO A O 1
ATOM 868 N N . LEU A 1 111 ? -17.203 25.531 27.25 1 94.5 111 LEU A N 1
ATOM 869 C CA . LEU A 1 111 ? -18.281 26.219 27.938 1 94.5 111 LEU A CA 1
ATOM 870 C C . LEU A 1 111 ? -19.641 25.672 27.484 1 94.5 111 LEU A C 1
ATOM 872 O O . LEU A 1 111 ? -20.656 25.875 28.172 1 94.5 111 LEU A O 1
ATOM 876 N N . ARG A 1 112 ? -19.656 25.016 26.359 1 92.88 112 ARG A N 1
ATOM 877 C CA . ARG A 1 112 ? -20.875 24.453 25.812 1 92.88 112 ARG A CA 1
ATOM 878 C C . ARG A 1 112 ? -20.625 23.062 25.25 1 92.88 112 ARG A C 1
ATOM 880 O O . ARG A 1 112 ? -19.469 22.656 25.062 1 92.88 112 ARG A O 1
ATOM 887 N N . GLU A 1 113 ? -21.75 22.359 25.062 1 92.75 113 GLU A N 1
ATOM 888 C CA . GLU A 1 113 ? -21.641 21.047 24.422 1 92.75 113 GLU A CA 1
ATOM 889 C C . GLU A 1 113 ? -21.266 21.188 22.953 1 92.75 113 GLU A C 1
ATOM 891 O O . GLU A 1 113 ? -21.859 21.984 22.219 1 92.75 113 GLU A O 1
ATOM 896 N N . MET A 1 114 ? -20.266 20.5 22.562 1 93.75 114 MET A N 1
ATOM 897 C CA . MET A 1 114 ? -19.781 20.578 21.188 1 93.75 114 MET A CA 1
ATOM 898 C C . MET A 1 114 ? -20.453 19.516 20.312 1 93.75 114 MET A C 1
ATOM 900 O O . MET A 1 114 ? -20.469 18.344 20.672 1 93.75 114 MET A O 1
ATOM 904 N N . LYS A 1 115 ? -21.062 19.906 19.25 1 93.19 115 LYS A N 1
ATOM 905 C CA . LYS A 1 115 ? -21.609 18.984 18.25 1 93.19 115 LYS A CA 1
ATOM 906 C C . LYS A 1 115 ? -20.641 18.75 17.109 1 93.19 115 LYS A C 1
ATOM 908 O O . LYS A 1 115 ? -20.469 19.609 16.25 1 93.19 115 LYS A O 1
ATOM 913 N N . VAL A 1 116 ? -20.062 17.578 17.078 1 96.25 116 VAL A N 1
ATOM 914 C CA . VAL A 1 116 ? -19.062 17.25 16.078 1 96.25 116 VAL A CA 1
ATOM 915 C C . VAL A 1 116 ? -19.688 16.406 14.969 1 96.25 116 VAL A C 1
ATOM 917 O O . VAL A 1 116 ? -20.422 15.453 15.242 1 96.25 116 VAL A O 1
ATOM 920 N N . ALA A 1 117 ? -19.422 16.703 13.742 1 96 117 ALA A N 1
ATOM 921 C CA . ALA A 1 117 ? -20 16.031 12.586 1 96 117 ALA A CA 1
ATOM 922 C C . ALA A 1 117 ? -19.469 14.609 12.453 1 96 117 ALA A C 1
ATOM 924 O O . ALA A 1 117 ? -18.484 14.242 13.102 1 96 117 ALA A O 1
ATOM 925 N N . LYS A 1 118 ? -20.188 13.773 11.688 1 97.12 118 LYS A N 1
ATOM 926 C CA . LYS A 1 118 ? -19.766 12.43 11.305 1 97.12 118 LYS A CA 1
ATOM 927 C C . LYS A 1 118 ? -19.641 12.297 9.789 1 97.12 118 LYS A C 1
ATOM 929 O O . LYS A 1 118 ? -20.219 13.094 9.047 1 97.12 118 LYS A O 1
ATOM 934 N N . LEU A 1 119 ? -18.875 11.375 9.367 1 97.06 119 LEU A N 1
ATOM 935 C CA . LEU A 1 119 ? -18.734 11.133 7.938 1 97.06 119 LEU A CA 1
ATOM 936 C C . LEU A 1 119 ? -20.062 10.641 7.34 1 97.06 119 LEU A C 1
ATOM 938 O O . LEU A 1 119 ? -20.812 9.922 8 1 97.06 119 LEU A O 1
ATOM 942 N N . SER A 1 120 ? -20.234 11.031 6.125 1 94.94 120 SER A N 1
ATOM 943 C CA . SER A 1 120 ? -21.391 10.562 5.355 1 94.94 120 SER A CA 1
ATOM 944 C C . SER A 1 120 ? -20.953 9.617 4.238 1 94.94 120 SER A C 1
ATOM 946 O O . SER A 1 120 ? -19.766 9.328 4.094 1 94.94 120 SER A O 1
ATOM 948 N N . HIS A 1 121 ? -21.906 8.922 3.539 1 92.5 121 HIS A N 1
ATOM 949 C CA . HIS A 1 121 ? -21.703 8.148 2.316 1 92.5 121 HIS A CA 1
ATOM 950 C C . HIS A 1 121 ? -21 6.832 2.607 1 92.5 121 HIS A C 1
ATOM 952 O O . HIS A 1 121 ? -20.312 6.289 1.737 1 92.5 121 HIS A O 1
ATOM 958 N N . GLY A 1 122 ? -20.953 6.441 3.867 1 92.44 122 GLY A N 1
ATOM 959 C CA . GLY A 1 122 ? -20.281 5.199 4.195 1 92.44 122 GLY A CA 1
ATOM 960 C C . GLY A 1 122 ? -18.766 5.336 4.238 1 92.44 122 GLY A C 1
ATOM 961 O O . GLY A 1 122 ? -18.047 4.34 4.176 1 92.44 122 GLY A O 1
ATOM 962 N N . LEU A 1 123 ? -18.297 6.508 4.332 1 96 123 LEU A N 1
ATOM 963 C CA . LEU A 1 123 ? -16.859 6.777 4.316 1 96 123 LEU A CA 1
ATOM 964 C C . LEU A 1 123 ? -16.203 6.344 5.625 1 96 123 LEU A C 1
ATOM 966 O O . LEU A 1 123 ? -14.977 6.281 5.723 1 96 123 LEU A O 1
ATOM 970 N N . ASP A 1 124 ? -17 5.961 6.598 1 95 124 ASP A N 1
ATOM 971 C CA . ASP A 1 124 ? -16.469 5.551 7.895 1 95 124 ASP A CA 1
ATOM 972 C C . ASP A 1 124 ? -15.625 4.285 7.766 1 95 124 ASP A C 1
ATOM 974 O O . ASP A 1 124 ? -14.742 4.039 8.594 1 95 124 ASP A O 1
ATOM 978 N N . ARG A 1 125 ? -15.82 3.498 6.727 1 92.31 125 ARG A N 1
ATOM 979 C CA . ARG A 1 125 ? -15.062 2.262 6.555 1 92.31 125 ARG A CA 1
ATOM 980 C C . ARG A 1 125 ? -13.586 2.555 6.285 1 92.31 125 ARG A C 1
ATOM 982 O O . ARG A 1 125 ? -12.727 1.723 6.562 1 92.31 125 ARG A O 1
ATOM 989 N N . VAL A 1 126 ? -13.336 3.699 5.754 1 96 126 VAL A N 1
ATOM 990 C CA . VAL A 1 126 ? -11.977 4.109 5.445 1 96 126 VAL A CA 1
ATOM 991 C C . VAL A 1 126 ? -11.164 4.238 6.734 1 96 126 VAL A C 1
ATOM 993 O O . VAL A 1 126 ? -9.945 4.047 6.73 1 96 126 VAL A O 1
ATOM 996 N N . LEU A 1 127 ? -11.859 4.473 7.859 1 96.81 127 LEU A N 1
ATOM 997 C CA . LEU A 1 127 ? -11.211 4.754 9.133 1 96.81 127 LEU A CA 1
ATOM 998 C C . LEU A 1 127 ? -10.531 3.5 9.688 1 96.81 127 LEU A C 1
ATOM 1000 O O . LEU A 1 127 ? -9.609 3.594 10.492 1 96.81 127 LEU A O 1
ATOM 1004 N N . PHE A 1 128 ? -11 2.33 9.25 1 94.06 128 PHE A N 1
ATOM 1005 C CA . PHE A 1 128 ? -10.602 1.117 9.953 1 94.06 128 PHE A CA 1
ATOM 1006 C C . PHE A 1 128 ? -9.891 0.152 9.023 1 94.06 128 PHE A C 1
ATOM 1008 O O . PHE A 1 128 ? -9.648 -1.005 9.375 1 94.06 128 PHE A O 1
ATOM 1015 N N . ASN A 1 129 ? -9.633 0.543 7.863 1 91.81 129 ASN A N 1
ATOM 1016 C CA . ASN A 1 129 ? -8.828 -0.203 6.898 1 91.81 129 ASN A CA 1
ATOM 1017 C C . ASN A 1 129 ? -7.656 0.625 6.387 1 91.81 129 ASN A C 1
ATOM 1019 O O . ASN A 1 129 ? -7.754 1.263 5.336 1 91.81 129 ASN A O 1
ATOM 1023 N N . PRO A 1 130 ? -6.559 0.489 7.039 1 91 130 PRO A N 1
ATOM 1024 C CA . PRO A 1 130 ? -5.402 1.311 6.672 1 91 130 PRO A CA 1
ATOM 1025 C C . PRO A 1 130 ? -4.992 1.127 5.211 1 91 130 PRO A C 1
ATOM 1027 O O . PRO A 1 130 ? -5.035 0.009 4.691 1 91 130 PRO A O 1
ATOM 1030 N N . GLY A 1 131 ? -4.582 2.295 4.59 1 91.25 131 GLY A N 1
ATOM 1031 C CA . GLY A 1 131 ? -4.184 2.277 3.193 1 91.25 131 GLY A CA 1
ATOM 1032 C C . GLY A 1 131 ? -5.086 3.113 2.305 1 91.25 131 GLY A C 1
ATOM 1033 O O . GLY A 1 131 ? -5.902 3.895 2.799 1 91.25 131 GLY A O 1
ATOM 1034 N N . ILE A 1 132 ? -4.871 2.893 1.005 1 95.12 132 ILE A N 1
ATOM 1035 C CA . ILE A 1 132 ? -5.574 3.689 0.007 1 95.12 132 ILE A CA 1
ATOM 1036 C C . ILE A 1 132 ? -6.918 3.041 -0.318 1 95.12 132 ILE A C 1
ATOM 1038 O O . ILE A 1 132 ? -7.012 1.815 -0.43 1 95.12 132 ILE A O 1
ATOM 1042 N N . HIS A 1 133 ? -7.941 3.859 -0.429 1 96.19 133 HIS A N 1
ATOM 1043 C CA . HIS A 1 133 ? -9.25 3.432 -0.914 1 96.19 133 HIS A CA 1
ATOM 1044 C C . HIS A 1 133 ? -9.633 4.172 -2.191 1 96.19 133 HIS A C 1
ATOM 1046 O O . HIS A 1 133 ? -9.836 5.387 -2.172 1 96.19 133 HIS A O 1
ATOM 1052 N N . TRP A 1 134 ? -9.812 3.438 -3.205 1 95.31 134 TRP A N 1
ATOM 1053 C CA . TRP A 1 134 ? -10.188 4.023 -4.484 1 95.31 134 TRP A CA 1
ATOM 1054 C C . TRP A 1 134 ? -11.68 4.355 -4.516 1 95.31 134 TRP A C 1
ATOM 1056 O O . TRP A 1 134 ? -12.508 3.559 -4.07 1 95.31 134 TRP A O 1
ATOM 1066 N N . LEU A 1 135 ? -11.93 5.527 -5 1 96.19 135 LEU A N 1
ATOM 1067 C CA . LEU A 1 135 ? -13.344 5.809 -5.223 1 96.19 135 LEU A CA 1
ATOM 1068 C C . LEU A 1 135 ? -13.906 4.918 -6.332 1 96.19 135 LEU A C 1
ATOM 1070 O O . LEU A 1 135 ? -14.984 4.336 -6.18 1 96.19 135 LEU A O 1
ATOM 1074 N N . ARG A 1 136 ? -13.188 4.891 -7.379 1 93.19 136 ARG A N 1
ATOM 1075 C CA . ARG A 1 136 ? -13.508 4.074 -8.547 1 93.19 136 ARG A CA 1
ATOM 1076 C C . ARG A 1 136 ? -12.289 3.299 -9.023 1 93.19 136 ARG A C 1
ATOM 1078 O O . ARG A 1 136 ? -11.211 3.871 -9.188 1 93.19 136 ARG A O 1
ATOM 1085 N N . ASP A 1 137 ? -12.508 2.004 -9.219 1 90.94 137 ASP A N 1
ATOM 1086 C CA . ASP A 1 137 ? -11.43 1.179 -9.766 1 90.94 137 ASP A CA 1
ATOM 1087 C C . ASP A 1 137 ? -11.172 1.512 -11.234 1 90.94 137 ASP A C 1
ATOM 1089 O O . ASP A 1 137 ? -12.055 1.332 -12.078 1 90.94 137 ASP A O 1
ATOM 1093 N N . HIS A 1 138 ? -10.016 1.899 -11.5 1 83.81 138 HIS A N 1
ATOM 1094 C CA . HIS A 1 138 ? -9.68 2.34 -12.852 1 83.81 138 HIS A CA 1
ATOM 1095 C C . HIS A 1 138 ? -9.664 1.168 -13.82 1 83.81 138 HIS A C 1
ATOM 1097 O O . HIS A 1 138 ? -9.961 1.336 -15.008 1 83.81 138 HIS A O 1
ATOM 1103 N N . ARG A 1 139 ? -9.32 0.039 -13.414 1 84.44 139 ARG A N 1
ATOM 1104 C CA . ARG A 1 139 ? -9.18 -1.131 -14.273 1 84.44 139 ARG A CA 1
ATOM 1105 C C . ARG A 1 139 ? -10.547 -1.65 -14.719 1 84.44 139 ARG A C 1
ATOM 1107 O O . ARG A 1 139 ? -10.734 -1.979 -15.891 1 84.44 139 ARG A O 1
ATOM 1114 N N . THR A 1 140 ? -11.5 -1.664 -13.766 1 88.81 140 THR A N 1
ATOM 1115 C CA . THR A 1 140 ? -12.797 -2.273 -14.047 1 88.81 140 THR A CA 1
ATOM 1116 C C . THR A 1 140 ? -13.867 -1.204 -14.227 1 88.81 140 THR A C 1
ATOM 1118 O O . THR A 1 140 ? -14.93 -1.475 -14.789 1 88.81 140 THR A O 1
ATOM 1121 N N . GLY A 1 141 ? -13.656 -0.042 -13.695 1 88.62 141 GLY A N 1
ATOM 1122 C CA . GLY A 1 141 ? -14.648 1.022 -13.75 1 88.62 141 GLY A CA 1
ATOM 1123 C C . GLY A 1 141 ? -15.68 0.934 -12.633 1 88.62 141 GLY A C 1
ATOM 1124 O O . GLY A 1 141 ? -16.562 1.785 -12.531 1 88.62 141 GLY A O 1
ATOM 1125 N N . ILE A 1 142 ? -15.547 -0.009 -11.734 1 91.38 142 ILE A N 1
ATOM 1126 C CA . ILE A 1 142 ? -16.5 -0.237 -10.664 1 91.38 142 ILE A CA 1
ATOM 1127 C C . ILE A 1 142 ? -16.266 0.771 -9.539 1 91.38 142 ILE A C 1
ATOM 1129 O O . ILE A 1 142 ? -15.133 1.023 -9.148 1 91.38 142 ILE A O 1
ATOM 1133 N N . TYR A 1 143 ? -17.359 1.368 -8.953 1 92.94 143 TYR A N 1
ATOM 1134 C CA . TYR A 1 143 ? -17.281 2.322 -7.852 1 92.94 143 TYR A CA 1
ATOM 1135 C C . TYR A 1 143 ? -17.281 1.605 -6.508 1 92.94 143 TYR A C 1
ATOM 1137 O O . TYR A 1 143 ? -18.125 0.737 -6.258 1 92.94 143 TYR A O 1
ATOM 1145 N N . ASN A 1 144 ? -16.375 1.957 -5.66 1 92.81 144 ASN A N 1
ATOM 1146 C CA . ASN A 1 144 ? -16.312 1.416 -4.309 1 92.81 144 ASN A CA 1
ATOM 1147 C C . ASN A 1 144 ? -17.172 2.225 -3.336 1 92.81 144 ASN A C 1
ATOM 1149 O O . ASN A 1 144 ? -17.484 1.755 -2.242 1 92.81 144 ASN A O 1
ATOM 1153 N N . PHE A 1 145 ? -17.469 3.441 -3.75 1 93.31 145 PHE A N 1
ATOM 1154 C CA . PHE A 1 145 ? -18.328 4.344 -2.996 1 93.31 145 PHE A CA 1
ATOM 1155 C C . PHE A 1 145 ? -19.391 4.957 -3.898 1 93.31 145 PHE A C 1
ATOM 1157 O O . PHE A 1 145 ? -19.422 4.68 -5.102 1 93.31 145 PHE A O 1
ATOM 1164 N N . ASP A 1 146 ? -20.234 5.77 -3.359 1 90.88 146 ASP A N 1
ATOM 1165 C CA . ASP A 1 146 ? -21.281 6.43 -4.129 1 90.88 146 ASP A CA 1
ATOM 1166 C C . ASP A 1 146 ? -20.688 7.25 -5.273 1 90.88 146 ASP A C 1
ATOM 1168 O O . ASP A 1 146 ? -19.859 8.125 -5.051 1 90.88 146 ASP A O 1
ATOM 1172 N N . PRO A 1 147 ? -21.156 6.969 -6.512 1 91.69 147 PRO A N 1
ATOM 1173 C CA . PRO A 1 147 ? -20.625 7.676 -7.676 1 91.69 147 PRO A CA 1
ATOM 1174 C C . PRO A 1 147 ? -20.781 9.188 -7.57 1 91.69 147 PRO A C 1
ATOM 1176 O O . PRO A 1 147 ? -20.016 9.945 -8.18 1 91.69 147 PRO A O 1
ATOM 1179 N N . HIS A 1 148 ? -21.734 9.641 -6.797 1 91.69 148 HIS A N 1
ATOM 1180 C CA . HIS A 1 148 ? -21.953 11.078 -6.621 1 91.69 148 HIS A CA 1
ATOM 1181 C C . HIS A 1 148 ? -20.719 11.75 -6.008 1 91.69 148 HIS A C 1
ATOM 1183 O O . HIS A 1 148 ? -20.469 12.922 -6.258 1 91.69 148 HIS A O 1
ATOM 1189 N N . LEU A 1 149 ? -19.906 11.008 -5.324 1 94.25 149 LEU A N 1
ATOM 1190 C CA . LEU A 1 149 ? -18.75 11.539 -4.633 1 94.25 149 LEU A CA 1
ATOM 1191 C C . LEU A 1 149 ? -17.656 11.945 -5.629 1 94.25 149 LEU A C 1
ATOM 1193 O O . LEU A 1 149 ? -16.734 12.68 -5.277 1 94.25 149 LEU A O 1
ATOM 1197 N N . ARG A 1 150 ? -17.781 11.438 -6.844 1 93.62 150 ARG A N 1
ATOM 1198 C CA . ARG A 1 150 ? -16.734 11.695 -7.832 1 93.62 150 ARG A CA 1
ATOM 1199 C C . ARG A 1 150 ? -16.75 13.156 -8.266 1 93.62 150 ARG A C 1
ATOM 1201 O O . ARG A 1 150 ? -15.688 13.719 -8.586 1 93.62 150 ARG A O 1
ATOM 1208 N N . ARG A 1 151 ? -17.844 13.797 -8.188 1 93.06 151 ARG A N 1
ATOM 1209 C CA . ARG A 1 151 ? -17.984 15.133 -8.773 1 93.06 151 ARG A CA 1
ATOM 1210 C C . ARG A 1 151 ? -17.781 16.219 -7.719 1 93.06 151 ARG A C 1
ATOM 1212 O O . ARG A 1 151 ? -18.562 16.328 -6.777 1 93.06 151 ARG A O 1
ATOM 1219 N N . VAL A 1 152 ? -16.797 17 -7.98 1 94.31 152 VAL A N 1
ATOM 1220 C CA . VAL A 1 152 ? -16.531 18.141 -7.121 1 94.31 152 VAL A CA 1
ATOM 1221 C C . VAL A 1 152 ? -17.234 19.391 -7.676 1 94.31 152 VAL A C 1
ATOM 1223 O O . VAL A 1 152 ? -17.078 19.719 -8.852 1 94.31 152 VAL A O 1
ATOM 1226 N N . LEU A 1 153 ? -17.984 20.016 -6.859 1 95.38 153 LEU A N 1
ATOM 1227 C CA . LEU A 1 153 ? -18.641 21.25 -7.273 1 95.38 153 LEU A CA 1
ATOM 1228 C C . LEU A 1 153 ? -17.609 22.328 -7.578 1 95.38 153 LEU A C 1
ATOM 1230 O O . LEU A 1 153 ? -16.609 22.469 -6.855 1 95.38 153 LEU A O 1
ATOM 1234 N N . ASP A 1 154 ? -17.906 23.047 -8.625 1 95.12 154 ASP A N 1
ATOM 1235 C CA . ASP A 1 154 ? -17.016 24.141 -8.977 1 95.12 154 ASP A CA 1
ATOM 1236 C C . ASP A 1 154 ? -16.828 25.094 -7.789 1 95.12 154 ASP A C 1
ATOM 1238 O O . ASP A 1 154 ? -17.797 25.422 -7.094 1 95.12 154 ASP A O 1
ATOM 1242 N N . VAL A 1 155 ? -15.617 25.547 -7.613 1 95 155 VAL A N 1
ATOM 1243 C CA . VAL A 1 155 ? -15.219 26.297 -6.43 1 95 155 VAL A CA 1
ATOM 1244 C C . VAL A 1 155 ? -16.078 27.562 -6.312 1 95 155 VAL A C 1
ATOM 1246 O O . VAL A 1 155 ? -16.391 28 -5.203 1 95 155 VAL A O 1
ATOM 1249 N N . ASP A 1 156 ? -16.547 28.109 -7.379 1 94 156 ASP A N 1
ATOM 1250 C CA . ASP A 1 156 ? -17.25 29.375 -7.355 1 94 156 ASP A CA 1
ATOM 1251 C C . ASP A 1 156 ? -18.766 29.156 -7.32 1 94 156 ASP A C 1
ATOM 1253 O O . ASP A 1 156 ? -19.547 30.125 -7.262 1 94 156 ASP A O 1
ATOM 1257 N N . LEU A 1 157 ? -19.219 27.984 -7.332 1 94.88 157 LEU A N 1
ATOM 1258 C CA . LEU A 1 157 ? -20.656 27.719 -7.293 1 94.88 157 LEU A CA 1
ATOM 1259 C C . LEU A 1 157 ? -21.109 27.375 -5.875 1 94.88 157 LEU A C 1
ATOM 1261 O O . LEU A 1 157 ? -22.297 27.234 -5.613 1 94.88 157 LEU A O 1
ATOM 1265 N N . PHE A 1 158 ? -20.188 27.234 -4.984 1 95.31 158 PHE A N 1
ATOM 1266 C CA . PHE A 1 158 ? -20.469 27.031 -3.568 1 95.31 158 PHE A CA 1
ATOM 1267 C C . PHE A 1 158 ? -20.578 28.359 -2.844 1 95.31 158 PHE A C 1
ATOM 1269 O O . PHE A 1 158 ? -19.812 29.281 -3.111 1 95.31 158 PHE A O 1
ATOM 1276 N N . ASP A 1 159 ? -21.531 28.469 -1.983 1 93.5 159 ASP A N 1
ATOM 1277 C CA . ASP A 1 159 ? -21.703 29.703 -1.21 1 93.5 159 ASP A CA 1
ATOM 1278 C C . ASP A 1 159 ? -20.953 29.609 0.124 1 93.5 159 ASP A C 1
ATOM 1280 O O . ASP A 1 159 ? -21.531 29.219 1.137 1 93.5 159 ASP A O 1
ATOM 1284 N N . TYR A 1 160 ? -19.828 30.141 0.151 1 92.12 160 TYR A N 1
ATOM 1285 C CA . TYR A 1 160 ? -18.969 30.047 1.33 1 92.12 160 TYR A CA 1
ATOM 1286 C C . TYR A 1 160 ? -19.5 30.906 2.465 1 92.12 160 TYR A C 1
ATOM 1288 O O . TYR A 1 160 ? -19.188 30.672 3.635 1 92.12 160 TYR A O 1
ATOM 1296 N N . SER A 1 161 ? -20.266 31.875 2.162 1 88.94 161 SER A N 1
ATOM 1297 C CA . SER A 1 161 ? -20.844 32.75 3.174 1 88.94 161 SER A CA 1
ATOM 1298 C C . SER A 1 161 ? -21.953 32.031 3.957 1 88.94 161 SER A C 1
ATOM 1300 O O . SER A 1 161 ? -22.359 32.5 5.02 1 88.94 161 SER A O 1
ATOM 1302 N N . ALA A 1 162 ? -22.391 30.984 3.316 1 90.88 162 ALA A N 1
ATOM 1303 C CA . ALA A 1 162 ? -23.422 30.203 3.986 1 90.88 162 ALA A CA 1
ATOM 1304 C C . ALA A 1 162 ? -22.828 29.359 5.113 1 90.88 162 ALA A C 1
ATOM 1306 O O . ALA A 1 162 ? -23.547 28.859 5.973 1 90.88 162 ALA A O 1
ATOM 1307 N N . LEU A 1 163 ? -21.531 29.234 5.16 1 91.31 163 LEU A N 1
ATOM 1308 C CA . LEU A 1 163 ? -20.844 28.516 6.234 1 91.31 163 LEU A CA 1
ATOM 1309 C C . LEU A 1 163 ? -20.578 29.438 7.414 1 91.31 163 LEU A C 1
ATOM 1311 O O . LEU A 1 163 ? -20.484 30.656 7.246 1 91.31 163 LEU A O 1
ATOM 1315 N N . PRO A 1 164 ? -20.484 28.828 8.555 1 85.88 164 PRO A N 1
ATOM 1316 C CA . PRO A 1 164 ? -20.078 29.672 9.664 1 85.88 164 PRO A CA 1
ATOM 1317 C C . PRO A 1 164 ? -18.719 30.328 9.438 1 85.88 164 PRO A C 1
ATOM 1319 O O . PRO A 1 164 ? -17.797 29.688 8.914 1 85.88 164 PRO A O 1
ATOM 1322 N N . PRO A 1 165 ? -18.641 31.562 9.797 1 81.31 165 PRO A N 1
ATOM 1323 C CA . PRO A 1 165 ? -17.375 32.25 9.555 1 81.31 165 PRO A CA 1
ATOM 1324 C C . PRO A 1 165 ? -16.25 31.75 10.445 1 81.31 165 PRO A C 1
ATOM 1326 O O . PRO A 1 165 ? -16.5 31.297 11.57 1 81.31 165 PRO A O 1
ATOM 1329 N N . TYR A 1 166 ? -15.117 31.844 9.891 1 78.25 166 TYR A N 1
ATOM 1330 C CA . TYR A 1 166 ? -13.922 31.547 10.664 1 78.25 166 TYR A CA 1
ATOM 1331 C C . TYR A 1 166 ? -13.719 32.562 11.773 1 78.25 166 TYR A C 1
ATOM 1333 O O . TYR A 1 166 ? -13.789 33.781 11.531 1 78.25 166 TYR A O 1
ATOM 1341 N N . LEU A 1 167 ? -13.484 32.094 12.945 1 84.94 167 LEU A N 1
ATOM 1342 C CA . LEU A 1 167 ? -13.281 32.969 14.078 1 84.94 167 LEU A CA 1
ATOM 1343 C C . LEU A 1 167 ? -11.812 33.062 14.453 1 84.94 167 LEU A C 1
ATOM 1345 O O . LEU A 1 167 ? -11.211 32.062 14.852 1 84.94 167 LEU A O 1
ATOM 1349 N N . THR A 1 168 ? -11.273 34.219 14.312 1 89.5 168 THR A N 1
ATOM 1350 C CA . THR A 1 168 ? -9.914 34.438 14.781 1 89.5 168 THR A CA 1
ATOM 1351 C C . THR A 1 168 ? -9.859 34.406 16.312 1 89.5 168 THR A C 1
ATOM 1353 O O . THR A 1 168 ? -10.867 34.656 16.969 1 89.5 168 THR A O 1
ATOM 1356 N N . SER A 1 169 ? -8.695 34.219 16.844 1 93.69 169 SER A N 1
ATOM 1357 C CA . SER A 1 169 ? -8.539 34.031 18.281 1 93.69 169 SER A CA 1
ATOM 1358 C C . SER A 1 169 ? -8.953 35.281 19.047 1 93.69 169 SER A C 1
ATOM 1360 O O . SER A 1 169 ? -9.656 35.188 20.047 1 93.69 169 SER A O 1
ATOM 1362 N N . SER A 1 170 ? -8.617 36.438 18.578 1 93.81 170 SER A N 1
ATOM 1363 C CA . SER A 1 170 ? -8.867 37.688 19.281 1 93.81 170 SER A CA 1
ATOM 1364 C C . SER A 1 170 ? -10.344 38.062 19.234 1 93.81 170 SER A C 1
ATOM 1366 O O . SER A 1 170 ? -10.805 38.906 20 1 93.81 170 SER A O 1
ATOM 1368 N N . ARG A 1 171 ? -11.078 37.438 18.375 1 91.81 171 ARG A N 1
ATOM 1369 C CA . ARG A 1 171 ? -12.484 37.781 18.188 1 91.81 171 ARG A CA 1
ATOM 1370 C C . ARG A 1 171 ? -13.383 36.656 18.719 1 91.81 171 ARG A C 1
ATOM 1372 O O . ARG A 1 171 ? -14.609 36.781 18.672 1 91.81 171 ARG A O 1
ATOM 1379 N N . ASP A 1 172 ? -12.828 35.656 19.141 1 94.25 172 ASP A N 1
ATOM 1380 C CA . ASP A 1 172 ? -13.594 34.562 19.688 1 94.25 172 ASP A CA 1
ATOM 1381 C C . ASP A 1 172 ? -13.867 34.75 21.188 1 94.25 172 ASP A C 1
ATOM 1383 O O . ASP A 1 172 ? -13.039 34.406 22.031 1 94.25 172 ASP A O 1
ATOM 1387 N N . GLN A 1 173 ? -15.039 35.094 21.438 1 93.94 173 GLN A N 1
ATOM 1388 C CA . GLN A 1 173 ? -15.398 35.438 22.812 1 93.94 173 GLN A CA 1
ATOM 1389 C C . GLN A 1 173 ? -15.281 34.219 23.734 1 93.94 173 GLN A C 1
ATOM 1391 O O . GLN A 1 173 ? -14.867 34.344 24.891 1 93.94 173 GLN A O 1
ATOM 1396 N N . GLU A 1 174 ? -15.664 33.094 23.234 1 94.56 174 GLU A N 1
ATOM 1397 C CA . GLU A 1 174 ? -15.562 31.891 24.047 1 94.56 174 GLU A CA 1
ATOM 1398 C C . GLU A 1 174 ? -14.117 31.609 24.422 1 94.56 174 GLU A C 1
ATOM 1400 O O . GLU A 1 174 ? -13.82 31.281 25.578 1 94.56 174 GLU A O 1
ATOM 1405 N N . LEU A 1 175 ? -13.234 31.688 23.516 1 96.31 175 LEU A N 1
ATOM 1406 C CA . LEU A 1 175 ? -11.812 31.469 23.75 1 96.31 175 LEU A CA 1
ATOM 1407 C C . LEU A 1 175 ? -11.273 32.469 24.75 1 96.31 175 LEU A C 1
ATOM 1409 O O . LEU A 1 175 ? -10.516 32.125 25.656 1 96.31 175 LEU A O 1
ATOM 1413 N N . LEU A 1 176 ? -11.648 33.719 24.641 1 97.31 176 LEU A N 1
ATOM 1414 C CA . LEU A 1 176 ? -11.18 34.781 25.531 1 97.31 176 LEU A CA 1
ATOM 1415 C C . LEU A 1 176 ? -11.695 34.594 26.953 1 97.31 176 LEU A C 1
ATOM 1417 O O . LEU A 1 176 ? -10.945 34.781 27.906 1 97.31 176 LEU A O 1
ATOM 1421 N N . ASP A 1 177 ? -12.922 34.156 27.016 1 96.94 177 ASP A N 1
ATOM 1422 C CA . ASP A 1 177 ? -13.508 33.906 28.328 1 96.94 177 ASP A CA 1
ATOM 1423 C C . ASP A 1 177 ? -12.789 32.781 29.047 1 96.94 177 ASP A C 1
ATOM 1425 O O . ASP A 1 177 ? -12.508 32.875 30.25 1 96.94 177 ASP A O 1
ATOM 1429 N N . ILE A 1 178 ? -12.523 31.719 28.328 1 97.75 178 ILE A N 1
ATOM 1430 C CA . ILE A 1 178 ? -11.844 30.578 28.938 1 97.75 178 ILE A CA 1
ATOM 1431 C C . ILE A 1 178 ? -10.422 30.969 29.312 1 97.75 178 ILE A C 1
ATOM 1433 O O . ILE A 1 178 ? -9.914 30.547 30.359 1 97.75 178 ILE A O 1
ATOM 1437 N N . THR A 1 179 ? -9.781 31.734 28.469 1 98 179 THR A N 1
ATOM 1438 C CA . THR A 1 179 ? -8.43 32.188 28.75 1 98 179 THR A CA 1
ATOM 1439 C C . THR A 1 179 ? -8.383 33 30.062 1 98 179 THR A C 1
ATOM 1441 O O . THR A 1 179 ? -7.48 32.812 30.875 1 98 179 THR A O 1
ATOM 1444 N N . LYS A 1 180 ? -9.312 33.875 30.219 1 96.56 180 LYS A N 1
ATOM 1445 C CA . LYS A 1 180 ? -9.414 34.688 31.438 1 96.56 180 LYS A CA 1
ATOM 1446 C C . LYS A 1 180 ? -9.672 33.812 32.656 1 96.56 180 LYS A C 1
ATOM 1448 O O . LYS A 1 180 ? -9.031 33.969 33.688 1 96.56 180 LYS A O 1
ATOM 1453 N N . LYS A 1 181 ? -10.602 32.875 32.469 1 96.31 181 LYS A N 1
ATOM 1454 C CA . LYS A 1 181 ? -10.961 31.984 33.562 1 96.31 181 LYS A CA 1
ATOM 1455 C C . LYS A 1 181 ? -9.773 31.125 34 1 96.31 181 LYS A C 1
ATOM 1457 O O . LYS A 1 181 ? -9.555 30.906 35.188 1 96.31 181 LYS A O 1
ATOM 1462 N N . GLN A 1 182 ? -9 30.656 33.062 1 96.5 182 GLN A N 1
ATOM 1463 C CA . GLN A 1 182 ? -7.871 29.766 33.312 1 96.5 182 GLN A CA 1
ATOM 1464 C C . GLN A 1 182 ? -6.613 30.562 33.656 1 96.5 182 GLN A C 1
ATOM 1466 O O . GLN A 1 182 ? -5.578 29.984 34 1 96.5 182 GLN A O 1
ATOM 1471 N N . GLU A 1 183 ? -6.652 31.891 33.531 1 96.62 183 GLU A N 1
ATOM 1472 C CA . GLU A 1 183 ? -5.559 32.781 33.844 1 96.62 183 GLU A CA 1
ATOM 1473 C C . GLU A 1 183 ? -4.309 32.469 33.031 1 96.62 183 GLU A C 1
ATOM 1475 O O . GLU A 1 183 ? -3.223 32.312 33.594 1 96.62 183 GLU A O 1
ATOM 1480 N N . LYS A 1 184 ? -4.531 32.344 31.781 1 97.88 184 LYS A N 1
ATOM 1481 C CA . LYS A 1 184 ? -3.406 32.094 30.891 1 97.88 184 LYS A CA 1
ATOM 1482 C C . LYS A 1 184 ? -2.924 33.406 30.234 1 97.88 184 LYS A C 1
ATOM 1484 O O . LYS A 1 184 ? -3.711 34.312 30.031 1 97.88 184 LYS A O 1
ATOM 1489 N N . LYS A 1 185 ? -1.655 33.438 29.891 1 98.12 185 LYS A N 1
ATOM 1490 C CA . LYS A 1 185 ? -1.06 34.656 29.359 1 98.12 185 LYS A CA 1
ATOM 1491 C C . LYS A 1 185 ? -1.308 34.75 27.844 1 98.12 185 LYS A C 1
ATOM 1493 O O . LYS A 1 185 ? -1.405 35.875 27.312 1 98.12 185 LYS A O 1
ATOM 1498 N N . TYR A 1 186 ? -1.373 33.656 27.219 1 98.5 186 TYR A N 1
ATOM 1499 C CA . TYR A 1 186 ? -1.547 33.625 25.781 1 98.5 186 TYR A CA 1
ATOM 1500 C C . TYR A 1 186 ? -2.682 32.688 25.375 1 98.5 186 TYR A C 1
ATOM 1502 O O . TYR A 1 186 ? -2.93 31.688 26.047 1 98.5 186 TYR A O 1
ATOM 1510 N N . CYS A 1 187 ? -3.371 32.969 24.312 1 98.25 187 CYS A N 1
ATOM 1511 C CA . CYS A 1 187 ? -4.332 32.062 23.719 1 98.25 187 CYS A CA 1
ATOM 1512 C C . CYS A 1 187 ? -4.262 32.094 22.203 1 98.25 187 CYS A C 1
ATOM 1514 O O . CYS A 1 187 ? -3.861 33.094 21.625 1 98.25 187 CYS A O 1
ATOM 1516 N N . GLY A 1 188 ? -4.523 31.047 21.594 1 97 188 GLY A N 1
ATOM 1517 C CA . GLY A 1 188 ? -4.461 30.984 20.141 1 97 188 GLY A CA 1
ATOM 1518 C C . GLY A 1 188 ? -5.133 29.75 19.578 1 97 188 GLY A C 1
ATOM 1519 O O . GLY A 1 188 ? -5.414 28.781 20.297 1 97 188 GLY A O 1
ATOM 1520 N N . SER A 1 189 ? -5.316 29.781 18.266 1 95 189 SER A N 1
ATOM 1521 C CA . SER A 1 189 ? -5.863 28.672 17.5 1 95 189 SER A CA 1
ATOM 1522 C C . SER A 1 189 ? -4.773 27.938 16.734 1 95 189 SER A C 1
ATOM 1524 O O . SER A 1 189 ? -3.691 28.484 16.5 1 95 189 SER A O 1
ATOM 1526 N N . THR A 1 190 ? -5.043 26.672 16.328 1 92.44 190 THR A N 1
ATOM 1527 C CA . THR A 1 190 ? -4.078 25.859 15.602 1 92.44 190 THR A CA 1
ATOM 1528 C C . THR A 1 190 ? -3.668 26.547 14.305 1 92.44 190 THR A C 1
ATOM 1530 O O . THR A 1 190 ? -2.506 26.469 13.898 1 92.44 190 THR A O 1
ATOM 1533 N N . SER A 1 191 ? -4.559 27.25 13.633 1 85.81 191 SER A N 1
ATOM 1534 C CA . SER A 1 191 ? -4.281 27.859 12.344 1 85.81 191 SER A CA 1
ATOM 1535 C C . SER A 1 191 ? -3.168 28.906 12.453 1 85.81 191 SER A C 1
ATOM 1537 O O . SER A 1 191 ? -2.363 29.047 11.531 1 85.81 191 SER A O 1
ATOM 1539 N N . SER A 1 192 ? -3.082 29.578 13.602 1 89.44 192 SER A N 1
ATOM 1540 C CA . SER A 1 192 ? -2.096 30.641 13.766 1 89.44 192 SER A CA 1
ATOM 1541 C C . SER A 1 192 ? -0.838 30.141 14.453 1 89.44 192 SER A C 1
ATOM 1543 O O . SER A 1 192 ? 0.238 30.719 14.312 1 89.44 192 SER A O 1
ATOM 1545 N N . MET A 1 193 ? -0.964 29.062 15.047 1 94.75 193 MET A N 1
ATOM 1546 C CA . MET A 1 193 ? 0.133 28.641 15.906 1 94.75 193 MET A CA 1
ATOM 1547 C C . MET A 1 193 ? 1.009 27.609 15.195 1 94.75 193 MET A C 1
ATOM 1549 O O . MET A 1 193 ? 2.184 27.453 15.531 1 94.75 193 MET A O 1
ATOM 1553 N N . THR A 1 194 ? 0.511 26.828 14.234 1 94.19 194 THR A N 1
ATOM 1554 C CA . THR A 1 194 ? 1.222 25.688 13.664 1 94.19 194 THR A CA 1
ATOM 1555 C C . THR A 1 194 ? 2.48 26.141 12.93 1 94.19 194 THR A C 1
ATOM 1557 O O . THR A 1 194 ? 3.504 25.453 12.961 1 94.19 194 THR A O 1
ATOM 1560 N N . GLY A 1 195 ? 2.371 27.312 12.266 1 93.62 195 GLY A N 1
ATOM 1561 C CA . GLY A 1 195 ? 3.572 27.828 11.633 1 93.62 195 GLY A CA 1
ATOM 1562 C C . GLY A 1 195 ? 4.691 28.109 12.617 1 93.62 195 GLY A C 1
ATOM 1563 O O . GLY A 1 195 ? 5.859 27.844 12.336 1 93.62 195 GLY A O 1
ATOM 1564 N N . LEU A 1 196 ? 4.336 28.688 13.727 1 96.88 196 LEU A N 1
ATOM 1565 C CA . LEU A 1 196 ? 5.301 28.984 14.781 1 96.88 196 LEU A CA 1
ATOM 1566 C C . LEU A 1 196 ? 5.902 27.703 15.344 1 96.88 196 LEU A C 1
ATOM 1568 O O . LEU A 1 196 ? 7.121 27.594 15.508 1 96.88 196 LEU A O 1
ATOM 1572 N N . LEU A 1 197 ? 5.066 26.766 15.555 1 98.19 197 LEU A N 1
ATOM 1573 C CA . LEU A 1 197 ? 5.504 25.5 16.125 1 98.19 197 LEU A CA 1
ATOM 1574 C C . LEU A 1 197 ? 6.438 24.766 15.164 1 98.19 197 LEU A C 1
ATOM 1576 O O . LEU A 1 197 ? 7.375 24.094 15.594 1 98.19 197 LEU A O 1
ATOM 1580 N N . SER A 1 198 ? 6.164 24.891 13.891 1 97.5 198 SER A N 1
ATOM 1581 C CA . SER A 1 198 ? 7.039 24.266 12.906 1 97.5 198 SER A CA 1
ATOM 1582 C C . SER A 1 198 ? 8.469 24.797 13.016 1 97.5 198 SER A C 1
ATOM 1584 O O . SER A 1 198 ? 9.422 24.016 13 1 97.5 198 SER A O 1
ATOM 1586 N N . HIS A 1 199 ? 8.578 26.062 13.148 1 97.31 199 HIS A N 1
ATOM 1587 C CA . HIS A 1 199 ? 9.906 26.656 13.258 1 97.31 199 HIS A CA 1
ATOM 1588 C C . HIS A 1 199 ? 10.57 26.266 14.57 1 97.31 199 HIS A C 1
ATOM 1590 O O . HIS A 1 199 ? 11.797 26.094 14.625 1 97.31 199 HIS A O 1
ATOM 1596 N N . CYS A 1 200 ? 9.766 26.203 15.594 1 98.25 200 CYS A N 1
ATOM 1597 C CA . CYS A 1 200 ? 10.32 25.703 16.844 1 98.25 200 CYS A CA 1
ATOM 1598 C C . CYS A 1 200 ? 10.883 24.297 16.672 1 98.25 200 CYS A C 1
ATOM 1600 O O . CYS A 1 200 ? 11.984 24 17.141 1 98.25 200 CYS A O 1
ATOM 1602 N N . TYR A 1 201 ? 10.195 23.484 16.016 1 97.94 201 TYR A N 1
ATOM 1603 C CA . TYR A 1 201 ? 10.656 22.109 15.781 1 97.94 201 TYR A CA 1
ATOM 1604 C C . TYR A 1 201 ? 11.93 22.109 14.945 1 97.94 201 TYR A C 1
ATOM 1606 O O . TYR A 1 201 ? 12.852 21.344 15.219 1 97.94 201 TYR A O 1
ATOM 1614 N N . TYR A 1 202 ? 11.922 22.938 13.852 1 97.69 202 TYR A N 1
ATOM 1615 C CA . TYR A 1 202 ? 13.109 23 13 1 97.69 202 TYR A CA 1
ATOM 1616 C C . TYR A 1 202 ? 14.352 23.297 13.828 1 97.69 202 TYR A C 1
ATOM 1618 O O . TYR A 1 202 ? 15.391 22.656 13.648 1 97.69 202 TYR A O 1
ATOM 1626 N N . LEU A 1 203 ? 14.18 24.203 14.695 1 97.81 203 LEU A N 1
ATOM 1627 C CA . LEU A 1 203 ? 15.312 24.578 15.531 1 97.81 203 LEU A CA 1
ATOM 1628 C C . LEU A 1 203 ? 15.664 23.469 16.516 1 97.81 203 LEU A C 1
ATOM 1630 O O . LEU A 1 203 ? 16.828 23.094 16.641 1 97.81 203 LEU A O 1
ATOM 1634 N N . LEU A 1 204 ? 14.672 22.969 17.203 1 97.81 204 LEU A N 1
ATOM 1635 C CA . LEU A 1 204 ? 14.875 21.984 18.25 1 97.81 204 LEU A CA 1
ATOM 1636 C C . LEU A 1 204 ? 15.523 20.719 17.688 1 97.81 204 LEU A C 1
ATOM 1638 O O . LEU A 1 204 ? 16.344 20.094 18.359 1 97.81 204 LEU A O 1
ATOM 1642 N N . SER A 1 205 ? 15.125 20.359 16.547 1 96.88 205 SER A N 1
ATOM 1643 C CA . SER A 1 205 ? 15.578 19.094 15.969 1 96.88 205 SER A CA 1
ATOM 1644 C C . SER A 1 205 ? 16.797 19.312 15.086 1 96.88 205 SER A C 1
ATOM 1646 O O . SER A 1 205 ? 17.406 18.344 14.602 1 96.88 205 SER A O 1
ATOM 1648 N N . ARG A 1 206 ? 17.156 20.547 14.836 1 95.94 206 ARG A N 1
ATOM 1649 C CA . ARG A 1 206 ? 18.188 20.891 13.859 1 95.94 206 ARG A CA 1
ATOM 1650 C C . ARG A 1 206 ? 17.844 20.344 12.477 1 95.94 206 ARG A C 1
ATOM 1652 O O . ARG A 1 206 ? 18.641 19.641 11.867 1 95.94 206 ARG A O 1
ATOM 1659 N N . TRP A 1 207 ? 16.594 20.562 12.117 1 94.94 207 TRP A N 1
ATOM 1660 C CA . TRP A 1 207 ? 16.094 20.281 10.781 1 94.94 207 TRP A CA 1
ATOM 1661 C C . TRP A 1 207 ? 16.125 18.781 10.492 1 94.94 207 TRP A C 1
ATOM 1663 O O . TRP A 1 207 ? 16.562 18.359 9.414 1 94.94 207 TRP A O 1
ATOM 1673 N N . LYS A 1 208 ? 15.703 18.016 11.523 1 95.19 208 LYS A N 1
ATOM 1674 C CA . LYS A 1 208 ? 15.484 16.609 11.203 1 95.19 208 LYS A CA 1
ATOM 1675 C C . LYS A 1 208 ? 14.477 16.438 10.07 1 95.19 208 LYS A C 1
ATOM 1677 O O . LYS A 1 208 ? 13.336 16.906 10.18 1 95.19 208 LYS A O 1
ATOM 1682 N N . GLU A 1 209 ? 14.883 15.789 9.031 1 93.5 209 GLU A N 1
ATOM 1683 C CA . GLU A 1 209 ? 14.055 15.648 7.836 1 93.5 209 GLU A CA 1
ATOM 1684 C C . GLU A 1 209 ? 13.055 14.5 7.996 1 93.5 209 GLU A C 1
ATOM 1686 O O . GLU A 1 209 ? 13.258 13.602 8.812 1 93.5 209 GLU A O 1
ATOM 1691 N N . PRO A 1 210 ? 11.93 14.555 7.266 1 95.12 210 PRO A N 1
ATOM 1692 C CA . PRO A 1 210 ? 10.977 13.445 7.289 1 95.12 210 PRO A CA 1
ATOM 1693 C C . PRO A 1 210 ? 11.57 12.141 6.75 1 95.12 210 PRO A C 1
ATOM 1695 O O . PRO A 1 210 ? 12.547 12.172 5.992 1 95.12 210 PRO A O 1
ATOM 1698 N N . GLU A 1 211 ? 10.977 11.07 7.207 1 89.81 211 GLU A N 1
ATOM 1699 C CA . GLU A 1 211 ? 11.391 9.75 6.758 1 89.81 211 GLU A CA 1
ATOM 1700 C C . GLU A 1 211 ? 10.766 9.406 5.406 1 89.81 211 GLU A C 1
ATOM 1702 O O . GLU A 1 211 ? 9.555 9.18 5.312 1 89.81 211 GLU A O 1
ATOM 1707 N N . LEU A 1 212 ? 11.641 9.242 4.359 1 90 212 LEU A N 1
ATOM 1708 C CA . LEU A 1 212 ? 11.102 9.039 3.018 1 90 212 LEU A CA 1
ATOM 1709 C C . LEU A 1 212 ? 11.484 7.664 2.482 1 90 212 LEU A C 1
ATOM 1711 O O . LEU A 1 212 ? 11.328 7.391 1.291 1 90 212 LEU A O 1
ATOM 1715 N N . ARG A 1 213 ? 11.93 6.832 3.312 1 83 213 ARG A N 1
ATOM 1716 C CA . ARG A 1 213 ? 12.203 5.457 2.906 1 83 213 ARG A CA 1
ATOM 1717 C C . ARG A 1 213 ? 10.906 4.723 2.562 1 83 213 ARG A C 1
ATOM 1719 O O . ARG A 1 213 ? 9.867 4.977 3.168 1 83 213 ARG A O 1
ATOM 1726 N N . GLY A 1 214 ? 11.023 3.756 1.627 1 80.31 214 GLY A N 1
ATOM 1727 C CA . GLY A 1 214 ? 9.867 2.943 1.276 1 80.31 214 GLY A CA 1
ATOM 1728 C C . GLY A 1 214 ? 9.102 3.482 0.082 1 80.31 214 GLY A C 1
ATOM 1729 O O . GLY A 1 214 ? 8.211 2.811 -0.443 1 80.31 214 GLY A O 1
ATOM 1730 N N . PHE A 1 215 ? 9.398 4.66 -0.368 1 88.75 215 PHE A N 1
ATOM 1731 C CA . PHE A 1 215 ? 8.781 5.188 -1.579 1 88.75 215 PHE A CA 1
ATOM 1732 C C . PHE A 1 215 ? 9.43 4.59 -2.822 1 88.75 215 PHE A C 1
ATOM 1734 O O . PHE A 1 215 ? 10.539 4.066 -2.758 1 88.75 215 PHE A O 1
ATOM 1741 N N . SER A 1 216 ? 8.734 4.68 -3.951 1 87.19 216 SER A N 1
ATOM 1742 C CA . SER A 1 216 ? 9.227 4.148 -5.219 1 87.19 216 SER A CA 1
ATOM 1743 C C . SER A 1 216 ? 10.562 4.773 -5.602 1 87.19 216 SER A C 1
ATOM 1745 O O . SER A 1 216 ? 10.844 5.918 -5.25 1 87.19 216 SER A O 1
ATOM 1747 N N . SER A 1 217 ? 11.328 4.074 -6.379 1 83.62 217 SER A N 1
ATOM 1748 C CA . SER A 1 217 ? 12.672 4.496 -6.766 1 83.62 217 SER A CA 1
ATOM 1749 C C . SER A 1 217 ? 12.625 5.727 -7.664 1 83.62 217 SER A C 1
ATOM 1751 O O . SER A 1 217 ? 13.609 6.457 -7.77 1 83.62 217 SER A O 1
ATOM 1753 N N . SER A 1 218 ? 11.539 5.938 -8.219 1 85.75 218 SER A N 1
ATOM 1754 C CA . SER A 1 218 ? 11.398 7.074 -9.125 1 85.75 218 SER A CA 1
ATOM 1755 C C . SER A 1 218 ? 11.516 8.398 -8.367 1 85.75 218 SER A C 1
ATOM 1757 O O . SER A 1 218 ? 11.727 9.445 -8.977 1 85.75 218 SER A O 1
ATOM 1759 N N . PHE A 1 219 ? 11.422 8.375 -7.039 1 90.5 219 PHE A N 1
ATOM 1760 C CA . PHE A 1 219 ? 11.492 9.594 -6.234 1 90.5 219 PHE A CA 1
ATOM 1761 C C . PHE A 1 219 ? 12.938 9.898 -5.852 1 90.5 219 PHE A C 1
ATOM 1763 O O . PHE A 1 219 ? 13.219 10.938 -5.246 1 90.5 219 PHE A O 1
ATOM 1770 N N . GLN A 1 220 ? 13.844 9.086 -6.25 1 84 220 GLN A N 1
ATOM 1771 C CA . GLN A 1 220 ? 15.227 9.156 -5.777 1 84 220 GLN A CA 1
ATOM 1772 C C . GLN A 1 220 ? 15.891 10.461 -6.215 1 84 220 GLN A C 1
ATOM 1774 O O . GLN A 1 220 ? 16.75 10.992 -5.508 1 84 220 GLN A O 1
ATOM 1779 N N . ASP A 1 221 ? 15.461 10.938 -7.344 1 84.56 221 ASP A N 1
ATOM 1780 C CA . ASP A 1 221 ? 16.094 12.148 -7.855 1 84.56 221 ASP A CA 1
ATOM 1781 C C . ASP A 1 221 ? 15.336 13.398 -7.422 1 84.56 221 ASP A C 1
ATOM 1783 O O . ASP A 1 221 ? 15.711 14.516 -7.793 1 84.56 221 ASP A O 1
ATOM 1787 N N . MET A 1 222 ? 14.398 13.281 -6.582 1 89.19 222 MET A N 1
ATOM 1788 C CA . MET A 1 222 ? 13.633 14.422 -6.094 1 89.19 222 MET A CA 1
ATOM 1789 C C . MET A 1 222 ? 14.242 14.984 -4.812 1 89.19 222 MET A C 1
ATOM 1791 O O . MET A 1 222 ? 14.891 14.25 -4.062 1 89.19 222 MET A O 1
ATOM 1795 N N . PRO A 1 223 ? 14.016 16.328 -4.641 1 88 223 PRO A N 1
ATOM 1796 C CA . PRO A 1 223 ? 14.5 16.891 -3.377 1 88 223 PRO A CA 1
ATOM 1797 C C . PRO A 1 223 ? 13.891 16.203 -2.154 1 88 223 PRO A C 1
ATOM 1799 O O . PRO A 1 223 ? 12.703 15.867 -2.16 1 88 223 PRO A O 1
ATOM 1802 N N . THR A 1 224 ? 14.828 16.156 -1.276 1 88.69 224 THR A N 1
ATOM 1803 C CA . THR A 1 224 ? 14.367 15.523 -0.039 1 88.69 224 THR A CA 1
ATOM 1804 C C . THR A 1 224 ? 14.148 16.578 1.046 1 88.69 224 THR A C 1
ATOM 1806 O O . THR A 1 224 ? 14.336 17.766 0.811 1 88.69 224 THR A O 1
ATOM 1809 N N . GLY A 1 225 ? 13.594 16.422 2.172 1 92.31 225 GLY A N 1
ATOM 1810 C CA . GLY A 1 225 ? 13.328 17.328 3.275 1 92.31 225 GLY A CA 1
ATOM 1811 C C . GLY A 1 225 ? 11.992 18.031 3.154 1 92.31 225 GLY A C 1
ATOM 1812 O O . GLY A 1 225 ? 11.164 17.656 2.32 1 92.31 225 GLY A O 1
ATOM 1813 N N . PHE A 1 226 ? 11.898 19.016 3.963 1 96.12 226 PHE A N 1
ATOM 1814 C CA . PHE A 1 226 ? 10.656 19.781 3.951 1 96.12 226 PHE A CA 1
ATOM 1815 C C . PHE A 1 226 ? 10.57 20.656 2.707 1 96.12 226 PHE A C 1
ATOM 1817 O O . PHE A 1 226 ? 11.586 21.125 2.201 1 96.12 226 PHE A O 1
ATOM 1824 N N . SER A 1 227 ? 9.414 20.844 2.211 1 94.19 227 SER A N 1
ATOM 1825 C CA . SER A 1 227 ? 9.211 21.656 1.018 1 94.19 227 SER A CA 1
ATOM 1826 C C . SER A 1 227 ? 9.523 23.125 1.288 1 94.19 227 SER A C 1
ATOM 1828 O O . SER A 1 227 ? 9.539 23.562 2.441 1 94.19 227 SER A O 1
ATOM 1830 N N . GLU A 1 228 ? 9.734 23.906 0.261 1 90.62 228 GLU A N 1
ATOM 1831 C CA . GLU A 1 228 ? 10.047 25.328 0.392 1 90.62 228 GLU A CA 1
ATOM 1832 C C . GLU A 1 228 ? 8.891 26.078 1.045 1 90.62 228 GLU A C 1
ATOM 1834 O O . GLU A 1 228 ? 9.117 26.984 1.845 1 90.62 228 GLU A O 1
ATOM 1839 N N . GLY A 1 229 ? 7.727 25.703 0.677 1 89.06 229 GLY A N 1
ATOM 1840 C CA . GLY A 1 229 ? 6.574 26.344 1.29 1 89.06 229 GLY A CA 1
ATOM 1841 C C . GLY A 1 229 ? 6.48 26.094 2.785 1 89.06 229 GLY A C 1
ATOM 1842 O O . GLY A 1 229 ? 6.059 26.984 3.535 1 89.06 229 GLY A O 1
ATOM 1843 N N . ALA A 1 230 ? 6.875 24.984 3.199 1 92.44 230 ALA A N 1
ATOM 1844 C CA . ALA A 1 230 ? 6.816 24.625 4.613 1 92.44 230 ALA A CA 1
ATOM 1845 C C . ALA A 1 230 ? 7.883 25.359 5.414 1 92.44 230 ALA A C 1
ATOM 1847 O O . ALA A 1 230 ? 7.719 25.609 6.613 1 92.44 230 ALA A O 1
ATOM 1848 N N . LYS A 1 231 ? 8.914 25.828 4.738 1 93.5 231 LYS A N 1
ATOM 1849 C CA . LYS A 1 231 ? 10.062 26.438 5.406 1 93.5 231 LYS A CA 1
ATOM 1850 C C . LYS A 1 231 ? 9.891 27.953 5.52 1 93.5 231 LYS A C 1
ATOM 1852 O O . LYS A 1 231 ? 10.68 28.625 6.18 1 93.5 231 LYS A O 1
ATOM 1857 N N . LEU A 1 232 ? 8.844 28.469 5 1 91.44 232 LEU A N 1
ATOM 1858 C CA . LEU A 1 232 ? 8.656 29.906 4.992 1 91.44 232 LEU A CA 1
ATOM 1859 C C . LEU A 1 232 ? 8.484 30.438 6.41 1 91.44 232 LEU A C 1
ATOM 1861 O O . LEU A 1 232 ? 7.863 29.797 7.254 1 91.44 232 LEU A O 1
ATOM 1865 N N . PRO A 1 233 ? 8.984 31.656 6.578 1 93.81 233 PRO A N 1
ATOM 1866 C CA . PRO A 1 233 ? 8.812 32.281 7.898 1 93.81 233 PRO A CA 1
ATOM 1867 C C . PRO A 1 233 ? 7.352 32.406 8.312 1 93.81 233 PRO A C 1
ATOM 1869 O O . PRO A 1 233 ? 6.473 32.5 7.449 1 93.81 233 PRO A O 1
ATOM 1872 N N . ALA A 1 234 ? 7.141 32.375 9.586 1 93.38 234 ALA A N 1
ATOM 1873 C CA . ALA A 1 234 ? 5.797 32.5 10.141 1 93.38 234 ALA A CA 1
ATOM 1874 C C . ALA A 1 234 ? 5.605 33.875 10.797 1 93.38 234 ALA A C 1
ATOM 1876 O O . ALA A 1 234 ? 6.492 34.344 11.5 1 93.38 234 ALA A O 1
ATOM 1877 N N . SER A 1 235 ? 4.508 34.531 10.477 1 94.12 235 SER A N 1
ATOM 1878 C CA . SER A 1 235 ? 4.195 35.812 11.055 1 94.12 235 SER A CA 1
ATOM 1879 C C . SER A 1 235 ? 2.838 35.812 11.75 1 94.12 235 SER A C 1
ATOM 1881 O O . SER A 1 235 ? 1.875 35.25 11.227 1 94.12 235 SER A O 1
ATOM 1883 N N . ILE A 1 236 ? 2.791 36.469 12.898 1 95.38 236 ILE A N 1
ATOM 1884 C CA . ILE A 1 236 ? 1.542 36.5 13.648 1 95.38 236 ILE A CA 1
ATOM 1885 C C . ILE A 1 236 ? 1.358 37.906 14.234 1 95.38 236 ILE A C 1
ATOM 1887 O O . ILE A 1 236 ? 2.295 38.719 14.25 1 95.38 236 ILE A O 1
ATOM 1891 N N . MET A 1 237 ? 0.116 38.188 14.594 1 95.69 237 MET A N 1
ATOM 1892 C CA . MET A 1 237 ? -0.222 39.344 15.406 1 95.69 237 MET A CA 1
ATOM 1893 C C . MET A 1 237 ? -0.592 38.906 16.828 1 95.69 237 MET A C 1
ATOM 1895 O O . MET A 1 237 ? -1.539 38.156 17.031 1 95.69 237 MET A O 1
ATOM 1899 N N . LEU A 1 238 ? 0.245 39.312 17.719 1 97.19 238 LEU A N 1
ATOM 1900 C CA . LEU A 1 238 ? -0.033 39.062 19.125 1 97.19 238 LEU A CA 1
ATOM 1901 C C . LEU A 1 238 ? -0.823 40.219 19.734 1 97.19 238 LEU A C 1
ATOM 1903 O O . LEU A 1 238 ? -0.238 41.219 20.188 1 97.19 238 LEU A O 1
ATOM 1907 N N . ARG A 1 239 ? -2.121 40.031 19.891 1 97 239 ARG A N 1
ATOM 1908 C CA . ARG A 1 239 ? -3.014 41.125 20.25 1 97 239 ARG A CA 1
ATOM 1909 C C . ARG A 1 239 ? -3.211 41.219 21.766 1 97 239 ARG A C 1
ATOM 1911 O O . ARG A 1 239 ? -3.662 40.25 22.375 1 97 239 ARG A O 1
ATOM 1918 N N . TYR A 1 240 ? -2.932 42.344 22.25 1 97.12 240 TYR A N 1
ATOM 1919 C CA . TYR A 1 240 ? -3.154 42.562 23.688 1 97.12 240 TYR A CA 1
ATOM 1920 C C . TYR A 1 240 ? -4.641 42.719 23.984 1 97.12 240 TYR A C 1
ATOM 1922 O O . TYR A 1 240 ? -5.332 43.5 23.344 1 97.12 240 TYR A O 1
ATOM 1930 N N . GLN A 1 241 ? -5.113 41.969 24.969 1 96.25 241 GLN A N 1
ATOM 1931 C CA . GLN A 1 241 ? -6.531 41.969 25.328 1 96.25 241 GLN A CA 1
ATOM 1932 C C . GLN A 1 241 ? -6.785 42.688 26.625 1 96.25 241 GLN A C 1
ATOM 1934 O O . GLN A 1 241 ? -5.906 42.781 27.484 1 96.25 241 GLN A O 1
ATOM 1939 N N . PRO A 1 242 ? -7.969 43.25 26.844 1 91.38 242 PRO A N 1
ATOM 1940 C CA . PRO A 1 242 ? -8.305 44 28.062 1 91.38 242 PRO A CA 1
ATOM 1941 C C . PRO A 1 242 ? -8.125 43.125 29.328 1 91.38 242 PRO A C 1
ATOM 1943 O O . PRO A 1 242 ? -7.84 43.656 30.406 1 91.38 242 PRO A O 1
ATOM 1946 N N . GLY A 1 243 ? -8.164 41.906 29.297 1 90 243 GLY A N 1
ATOM 1947 C CA . GLY A 1 243 ? -7.992 41.031 30.469 1 90 243 GLY A CA 1
ATOM 1948 C C . GLY A 1 243 ? -6.539 40.844 30.844 1 90 243 GLY A C 1
ATOM 1949 O O . GLY A 1 243 ? -6.242 40.188 31.844 1 90 243 GLY A O 1
ATOM 1950 N N . GLY A 1 244 ? -5.617 41.5 30.156 1 94.44 244 GLY A N 1
ATOM 1951 C CA . GLY A 1 244 ? -4.203 41.438 30.5 1 94.44 244 GLY A CA 1
ATOM 1952 C C . GLY A 1 244 ? -3.508 40.219 29.891 1 94.44 244 GLY A C 1
ATOM 1953 O O . GLY A 1 244 ? -2.51 39.75 30.422 1 94.44 244 GLY A O 1
ATOM 1954 N N . PHE A 1 245 ? -4.098 39.625 28.969 1 97.62 245 PHE A N 1
ATOM 1955 C CA . PHE A 1 245 ? -3.494 38.5 28.25 1 97.62 245 PHE A CA 1
ATOM 1956 C C . PHE A 1 245 ? -3.451 38.781 26.75 1 97.62 245 PHE A C 1
ATOM 1958 O O . PHE A 1 245 ? -3.826 39.844 26.297 1 97.62 245 PHE A O 1
ATOM 1965 N N . TYR A 1 246 ? -2.828 37.875 25.922 1 98.38 246 TYR A N 1
ATOM 1966 C CA . TYR A 1 246 ? -2.604 38.125 24.5 1 98.38 246 TYR A CA 1
ATOM 1967 C C . TYR A 1 246 ? -3.271 37.031 23.672 1 98.38 246 TYR A C 1
ATOM 1969 O O . TYR A 1 246 ? -3.266 35.844 24.031 1 98.38 246 TYR A O 1
ATOM 1977 N N . ALA A 1 247 ? -3.836 37.406 22.547 1 98.06 247 ALA A N 1
ATOM 1978 C CA . ALA A 1 247 ? -4.402 36.469 21.578 1 98.06 247 ALA A CA 1
ATOM 1979 C C . ALA A 1 247 ? -3.551 36.406 20.312 1 98.06 247 ALA A C 1
ATOM 1981 O O . ALA A 1 247 ? -3.164 37.438 19.766 1 98.06 247 ALA A O 1
ATOM 1982 N N . ILE A 1 248 ? -3.258 35.219 19.875 1 97.56 248 ILE A N 1
ATOM 1983 C CA . ILE A 1 248 ? -2.432 35 18.703 1 97.56 248 ILE A CA 1
ATOM 1984 C C . ILE A 1 248 ? -3.312 34.969 17.453 1 97.56 248 ILE A C 1
ATOM 1986 O O . ILE A 1 248 ? -4.121 34.062 17.281 1 97.56 248 ILE A O 1
ATOM 1990 N N . ASP A 1 249 ? -3.104 35.875 16.609 1 94.5 249 ASP A N 1
ATOM 1991 C CA . ASP A 1 249 ? -3.822 35.906 15.336 1 94.5 249 ASP A CA 1
ATOM 1992 C C . ASP A 1 249 ? -2.869 35.719 14.156 1 94.5 249 ASP A C 1
ATOM 1994 O O . ASP A 1 249 ? -1.678 36.031 14.266 1 94.5 249 ASP A O 1
ATOM 1998 N N . ALA A 1 250 ? -3.451 35.25 13.109 1 87.31 250 ALA A N 1
ATOM 1999 C CA . ALA A 1 250 ? -2.67 35.188 11.875 1 87.31 250 ALA A CA 1
ATOM 2000 C C . ALA A 1 250 ? -2.418 36.594 11.336 1 87.31 250 ALA A C 1
ATOM 2002 O O . ALA A 1 250 ? -3.275 37.469 11.445 1 87.31 250 ALA A O 1
ATOM 2003 N N . ASP A 1 251 ? -1.248 36.781 10.82 1 83 251 ASP A N 1
ATOM 2004 C CA . ASP A 1 251 ? -0.935 38.062 10.188 1 83 251 ASP A CA 1
ATOM 2005 C C . ASP A 1 251 ? -1.419 38.094 8.742 1 83 251 ASP A C 1
ATOM 2007 O O . ASP A 1 251 ? -0.797 37.5 7.859 1 83 251 ASP A O 1
ATOM 2011 N N . LYS A 1 252 ? -2.422 38.719 8.453 1 67.5 252 LYS A N 1
ATOM 2012 C CA . LYS A 1 252 ? -3.051 38.75 7.137 1 67.5 252 LYS A CA 1
ATOM 2013 C C . LYS A 1 252 ? -2.131 39.406 6.109 1 67.5 252 LYS A C 1
ATOM 2015 O O . LYS A 1 252 ? -2.219 39.125 4.914 1 67.5 252 LYS A O 1
ATOM 2020 N N . LYS A 1 253 ? -1.314 40.219 6.57 1 62.09 253 LYS A N 1
ATOM 2021 C CA . LYS A 1 253 ? -0.405 40.906 5.648 1 62.09 253 LYS A CA 1
ATOM 2022 C C . LYS A 1 253 ? 0.655 39.938 5.121 1 62.09 253 LYS A C 1
ATOM 2024 O O . LYS A 1 253 ? 1.069 40.031 3.963 1 62.09 253 LYS A O 1
ATOM 2029 N N . SER A 1 254 ? 0.929 39.031 5.895 1 57.66 254 SER A N 1
ATOM 2030 C CA . SER A 1 254 ? 2.021 38.125 5.559 1 57.66 254 SER A CA 1
ATOM 2031 C C . SER A 1 254 ? 1.498 36.844 4.926 1 57.66 254 SER A C 1
ATOM 2033 O O . SER A 1 254 ? 2.188 36.219 4.117 1 57.66 254 SER A O 1
ATOM 2035 N N . ASP A 1 255 ? 0.339 36.375 5.297 1 56.81 255 ASP A N 1
ATOM 2036 C CA . ASP A 1 255 ? -0.083 35.031 4.961 1 56.81 255 ASP A CA 1
ATOM 2037 C C . ASP A 1 255 ? -0.688 34.969 3.562 1 56.81 255 ASP A C 1
ATOM 2039 O O . ASP A 1 255 ? -1.139 33.906 3.119 1 56.81 255 ASP A O 1
ATOM 2043 N N . GLY A 1 256 ? -0.467 35.875 2.768 1 55.94 256 GLY A N 1
ATOM 2044 C CA . GLY A 1 256 ? -0.94 35.812 1.396 1 55.94 256 GLY A CA 1
ATOM 2045 C C . GLY A 1 256 ? -2.445 35.938 1.274 1 55.94 256 GLY A C 1
ATOM 2046 O O . GLY A 1 256 ? -3.004 35.781 0.186 1 55.94 256 GLY A O 1
ATOM 2047 N N . GLU A 1 257 ? -3.111 36.062 2.373 1 57.12 257 GLU A N 1
ATOM 2048 C CA . GLU A 1 257 ? -4.566 36.188 2.33 1 57.12 257 GLU A CA 1
ATOM 2049 C C . GLU A 1 257 ? -4.984 37.469 1.567 1 57.12 257 GLU A C 1
ATOM 2051 O O . GLU A 1 257 ? -6.027 37.469 0.91 1 57.12 257 GLU A O 1
ATOM 2056 N N . GLN A 1 258 ? -4.023 38.281 1.55 1 59.06 258 GLN A N 1
ATOM 2057 C CA . GLN A 1 258 ? -4.383 39.531 0.893 1 59.06 258 GLN A CA 1
ATOM 2058 C C . GLN A 1 258 ? -4.426 39.375 -0.623 1 59.06 258 GLN A C 1
ATOM 2060 O O . GLN A 1 258 ? -5.227 40.031 -1.301 1 59.06 258 GLN A O 1
ATOM 2065 N N . ASP A 1 259 ? -3.635 38.469 -1.055 1 66 259 ASP A N 1
ATOM 2066 C CA . ASP A 1 259 ? -3.605 38.375 -2.512 1 66 259 ASP A CA 1
ATOM 2067 C C . ASP A 1 259 ? -4.488 37.219 -3.008 1 66 259 ASP A C 1
ATOM 2069 O O . ASP A 1 259 ? -4.699 37.062 -4.211 1 66 259 ASP A O 1
ATOM 2073 N N . ASN A 1 260 ? -5.105 36.438 -2.264 1 80.69 260 ASN A N 1
ATOM 2074 C CA . ASN A 1 260 ? -6.082 35.375 -2.566 1 80.69 260 ASN A CA 1
ATOM 2075 C C . ASN A 1 260 ? -5.531 34.375 -3.562 1 80.69 260 ASN A C 1
ATOM 2077 O O . ASN A 1 260 ? -6.293 33.75 -4.324 1 80.69 260 ASN A O 1
ATOM 2081 N N . THR A 1 261 ? -4.168 34.188 -3.559 1 85.75 261 THR A N 1
ATOM 2082 C CA . THR A 1 261 ? -3.547 33.281 -4.523 1 85.75 261 THR A CA 1
ATOM 2083 C C . THR A 1 261 ? -3.834 31.828 -4.172 1 85.75 261 THR A C 1
ATOM 2085 O O . THR A 1 261 ? -3.682 30.938 -5.012 1 85.75 261 THR A O 1
ATOM 2088 N N . ASN A 1 262 ? -4.211 31.547 -2.979 1 89.19 262 ASN A N 1
ATOM 2089 C CA . ASN A 1 262 ? -4.535 30.188 -2.557 1 89.19 262 ASN A CA 1
ATOM 2090 C C . ASN A 1 262 ? -6.043 29.969 -2.471 1 89.19 262 ASN A C 1
ATOM 2092 O O . ASN A 1 262 ? -6.5 29.016 -1.842 1 89.19 262 ASN A O 1
ATOM 2096 N N . TYR A 1 263 ? -6.762 30.781 -3.152 1 90.88 263 TYR A N 1
ATOM 2097 C CA . TYR A 1 263 ? -8.219 30.781 -3.072 1 90.88 263 TYR A CA 1
ATOM 2098 C C . TYR A 1 263 ? -8.789 29.406 -3.369 1 90.88 263 TYR A C 1
ATOM 2100 O O . TYR A 1 263 ? -9.633 28.906 -2.619 1 90.88 263 TYR A O 1
ATOM 2108 N N . VAL A 1 264 ? -8.312 28.812 -4.43 1 94.06 264 VAL A N 1
ATOM 2109 C CA . VAL A 1 264 ? -8.875 27.547 -4.887 1 94.06 264 VAL A CA 1
ATOM 2110 C C . VAL A 1 264 ? -8.633 26.469 -3.84 1 94.06 264 VAL A C 1
ATOM 2112 O O . VAL A 1 264 ? -9.539 25.703 -3.504 1 94.06 264 VAL A O 1
ATOM 2115 N N . LEU A 1 265 ? -7.453 26.375 -3.33 1 93.56 265 LEU A N 1
ATOM 2116 C CA . LEU A 1 265 ? -7.086 25.359 -2.357 1 93.56 265 LEU A CA 1
ATOM 2117 C C . LEU A 1 265 ? -7.852 25.547 -1.052 1 93.56 265 LEU A C 1
ATOM 2119 O O . LEU A 1 265 ? -8.445 24.609 -0.528 1 93.56 265 LEU A O 1
ATOM 2123 N N . THR A 1 266 ? -7.902 26.75 -0.595 1 91.38 266 THR A N 1
ATOM 2124 C CA . THR A 1 266 ? -8.539 27.047 0.684 1 91.38 266 THR A CA 1
ATOM 2125 C C . THR A 1 266 ? -10.055 26.891 0.583 1 91.38 266 THR A C 1
ATOM 2127 O O . THR A 1 266 ? -10.68 26.297 1.466 1 91.38 266 THR A O 1
ATOM 2130 N N . SER A 1 267 ? -10.609 27.391 -0.493 1 93.5 267 SER A N 1
ATOM 2131 C CA . SER A 1 267 ? -12.055 27.344 -0.67 1 93.5 267 SER A CA 1
ATOM 2132 C C . SER A 1 267 ? -12.547 25.922 -0.902 1 93.5 267 SER A C 1
ATOM 2134 O O . SER A 1 267 ? -13.531 25.5 -0.303 1 93.5 267 SER A O 1
ATOM 2136 N N . LEU A 1 268 ? -11.859 25.234 -1.714 1 95 268 LEU A N 1
ATOM 2137 C CA . LEU A 1 268 ? -12.266 23.859 -1.956 1 95 268 LEU A CA 1
ATOM 2138 C C . LEU A 1 268 ? -12.164 23.031 -0.679 1 95 268 LEU A C 1
ATOM 2140 O O . LEU A 1 268 ? -12.961 22.109 -0.463 1 95 268 LEU A O 1
ATOM 2144 N N . GLY A 1 269 ? -11.164 23.344 0.149 1 94.75 269 GLY A N 1
ATOM 2145 C CA . GLY A 1 269 ? -11.07 22.656 1.429 1 94.75 269 GLY A CA 1
ATOM 2146 C C . GLY A 1 269 ? -12.328 22.797 2.271 1 94.75 269 GLY A C 1
ATOM 2147 O O . GLY A 1 269 ? -12.797 21.812 2.852 1 94.75 269 GLY A O 1
ATOM 2148 N N . LYS A 1 270 ? -12.891 23.969 2.266 1 93.56 270 LYS A N 1
ATOM 2149 C CA . LYS A 1 270 ? -14.102 24.234 3.035 1 93.56 270 LYS A CA 1
ATOM 2150 C C . LYS A 1 270 ? -15.305 23.516 2.424 1 93.56 270 LYS A C 1
ATOM 2152 O O . LYS A 1 270 ? -16.078 22.875 3.139 1 93.56 270 LYS A O 1
ATOM 2157 N N . SER A 1 271 ? -15.406 23.672 1.142 1 96.25 271 SER A N 1
ATOM 2158 C CA . SER A 1 271 ? -16.531 23.047 0.442 1 96.25 271 SER A CA 1
ATOM 2159 C C . SER A 1 271 ? -16.516 21.531 0.604 1 96.25 271 SER A C 1
ATOM 2161 O O . SER A 1 271 ? -17.547 20.922 0.895 1 96.25 271 SER A O 1
ATOM 2163 N N . LEU A 1 272 ? -15.367 20.906 0.465 1 97 272 LEU A N 1
ATOM 2164 C CA . LEU A 1 272 ? -15.258 19.453 0.5 1 97 272 LEU A CA 1
ATOM 2165 C C . LEU A 1 272 ? -15.422 18.938 1.924 1 97 272 LEU A C 1
ATOM 2167 O O . LEU A 1 272 ? -15.891 17.812 2.129 1 97 272 LEU A O 1
ATOM 2171 N N . GLU A 1 273 ? -15.008 19.719 2.879 1 95.19 273 GLU A N 1
ATOM 2172 C CA . GLU A 1 273 ? -15.273 19.328 4.258 1 95.19 273 GLU A CA 1
ATOM 2173 C C . GLU A 1 273 ? -16.766 19.156 4.504 1 95.19 273 GLU A C 1
ATOM 2175 O O . GLU A 1 273 ? -17.188 18.188 5.137 1 95.19 273 GLU A O 1
ATOM 2180 N N . LYS A 1 274 ? -17.516 20.109 4.02 1 95.56 274 LYS A N 1
ATOM 2181 C CA . LYS A 1 274 ? -18.969 20 4.125 1 95.56 274 LYS A CA 1
ATOM 2182 C C . LYS A 1 274 ? -19.5 18.844 3.289 1 95.56 274 LYS A C 1
ATOM 2184 O O . LYS A 1 274 ? -20.406 18.109 3.721 1 95.56 274 LYS A O 1
ATOM 2189 N N . PHE A 1 275 ? -18.938 18.641 2.117 1 96.94 275 PHE A N 1
ATOM 2190 C CA . PHE A 1 275 ? -19.328 17.594 1.176 1 96.94 275 PHE A CA 1
ATOM 2191 C C . PHE A 1 275 ? -19.188 16.219 1.808 1 96.94 275 PHE A C 1
ATOM 2193 O O . PHE A 1 275 ? -20.062 15.359 1.624 1 96.94 275 PHE A O 1
ATOM 2200 N N . LEU A 1 276 ? -18.156 15.961 2.646 1 97.5 276 LEU A N 1
ATOM 2201 C CA . LEU A 1 276 ? -17.828 14.656 3.211 1 97.5 276 LEU A CA 1
ATOM 2202 C C . LEU A 1 276 ? -18.688 14.359 4.434 1 97.5 276 LEU A C 1
ATOM 2204 O O . LEU A 1 276 ? -18.766 13.211 4.871 1 97.5 276 LEU A O 1
ATOM 2208 N N . THR A 1 277 ? -19.359 15.336 4.988 1 96.75 277 THR A N 1
ATOM 2209 C CA . THR A 1 277 ? -20.094 15.148 6.242 1 96.75 277 THR A CA 1
ATOM 2210 C C . THR A 1 277 ? -21.578 15.406 6.051 1 96.75 277 THR A C 1
ATOM 2212 O O . THR A 1 277 ? -22.359 15.375 7.012 1 96.75 277 THR A O 1
ATOM 2215 N N . ALA A 1 278 ? -22 15.734 4.863 1 95.19 278 ALA A N 1
ATOM 2216 C CA . ALA A 1 278 ? -23.406 16.047 4.598 1 95.19 278 ALA A CA 1
ATOM 2217 C C . ALA A 1 278 ? -23.984 15.109 3.533 1 95.19 278 ALA A C 1
ATOM 2219 O O . ALA A 1 278 ? -23.25 14.617 2.672 1 95.19 278 ALA A O 1
ATOM 2220 N N . THR A 1 279 ? -25.25 14.875 3.58 1 94.94 279 THR A N 1
ATOM 2221 C CA . THR A 1 279 ? -25.922 14.164 2.506 1 94.94 279 THR A CA 1
ATOM 2222 C C . THR A 1 279 ? -25.953 15.008 1.23 1 94.94 279 THR A C 1
ATOM 2224 O O . THR A 1 279 ? -25.75 16.219 1.279 1 94.94 279 THR A O 1
ATOM 2227 N N . PRO A 1 280 ? -26.188 14.367 0.162 1 93.69 280 PRO A N 1
ATOM 2228 C CA . PRO A 1 280 ? -26.234 15.117 -1.094 1 93.69 280 PRO A CA 1
ATOM 2229 C C . PRO A 1 280 ? -27.25 16.25 -1.062 1 93.69 280 PRO A C 1
ATOM 2231 O O . PRO A 1 280 ? -26.969 17.359 -1.549 1 93.69 280 PRO A O 1
ATOM 2234 N N . ASN A 1 281 ? -28.359 16.016 -0.438 1 93.88 281 ASN A N 1
ATOM 2235 C CA . ASN A 1 281 ? -29.391 17.031 -0.351 1 93.88 281 ASN A CA 1
ATOM 2236 C C . ASN A 1 281 ? -28.969 18.188 0.549 1 93.88 281 ASN A C 1
ATOM 2238 O O . ASN A 1 281 ? -29.203 19.359 0.225 1 93.88 281 ASN A O 1
ATOM 2242 N N . GLU A 1 282 ? -28.391 17.859 1.629 1 93.88 282 GLU A N 1
ATOM 2243 C CA . GLU A 1 282 ? -27.906 18.906 2.533 1 93.88 282 GLU A CA 1
ATOM 2244 C C . GLU A 1 282 ? -26.812 19.734 1.87 1 93.88 282 GLU A C 1
ATOM 2246 O O . GLU A 1 282 ? -26.797 20.969 2.004 1 93.88 282 GLU A O 1
ATOM 2251 N N . TYR A 1 283 ? -25.969 19.094 1.197 1 95.38 283 TYR A N 1
ATOM 2252 C CA . TYR A 1 283 ? -24.859 19.797 0.536 1 95.38 283 TYR A CA 1
ATOM 2253 C C . TYR A 1 283 ? -25.391 20.719 -0.56 1 95.38 283 TYR A C 1
ATOM 2255 O O . TYR A 1 283 ? -24.875 21.828 -0.744 1 95.38 283 TYR A O 1
ATOM 2263 N N . ALA A 1 284 ? -26.359 20.297 -1.262 1 94.69 284 ALA A N 1
ATOM 2264 C CA . ALA A 1 284 ? -26.922 21.062 -2.365 1 94.69 284 ALA A CA 1
ATOM 2265 C C . ALA A 1 284 ? -27.484 22.391 -1.875 1 94.69 284 ALA A C 1
ATOM 2267 O O . ALA A 1 284 ? -27.547 23.375 -2.629 1 94.69 284 ALA A O 1
ATOM 2268 N N . MET A 1 285 ? -27.859 22.453 -0.627 1 94.94 285 MET A N 1
ATOM 2269 C CA . MET A 1 285 ? -28.406 23.688 -0.057 1 94.94 285 MET A CA 1
ATOM 2270 C C . MET A 1 285 ? -27.344 24.781 0.013 1 94.94 285 MET A C 1
ATOM 2272 O O . MET A 1 285 ? -27.672 25.969 0.071 1 94.94 285 MET A O 1
ATOM 2276 N N . TYR A 1 286 ? -26.125 24.422 -0.003 1 95 286 TYR A N 1
ATOM 2277 C CA . TYR A 1 286 ? -25.031 25.375 0.147 1 95 286 TYR A CA 1
ATOM 2278 C C . TYR A 1 286 ? -24.547 25.875 -1.211 1 95 286 TYR A C 1
ATOM 2280 O O . TYR A 1 286 ? -23.641 26.703 -1.289 1 95 286 TYR A O 1
ATOM 2288 N N . GLU A 1 287 ? -25.109 25.375 -2.256 1 95.25 287 GLU A N 1
ATOM 2289 C CA . GLU A 1 287 ? -24.828 25.922 -3.574 1 95.25 287 GLU A CA 1
ATOM 2290 C C . GLU A 1 287 ? -25.375 27.344 -3.707 1 95.25 287 GLU A C 1
ATOM 2292 O O . GLU A 1 287 ? -26.438 27.656 -3.148 1 95.25 287 GLU A O 1
ATOM 2297 N N . ARG A 1 288 ? -24.703 28.156 -4.469 1 92.75 288 ARG A N 1
ATOM 2298 C CA . ARG A 1 288 ? -25.094 29.562 -4.621 1 92.75 288 ARG A CA 1
ATOM 2299 C C . ARG A 1 288 ? -26.531 29.656 -5.125 1 92.75 288 ARG A C 1
ATOM 2301 O O . ARG A 1 288 ? -27.25 30.609 -4.793 1 92.75 288 ARG A O 1
ATOM 2308 N N . VAL A 1 289 ? -27.016 28.703 -5.863 1 91.81 289 VAL A N 1
ATOM 2309 C CA . VAL A 1 289 ? -28.359 28.719 -6.441 1 91.81 289 VAL A CA 1
ATOM 2310 C C . VAL A 1 289 ? -29.391 28.344 -5.379 1 91.81 289 VAL A C 1
ATOM 2312 O O . VAL A 1 289 ? -30.562 28.672 -5.5 1 91.81 289 VAL A O 1
ATOM 2315 N N . ASN A 1 290 ? -28.938 27.719 -4.273 1 91.62 290 ASN A N 1
ATOM 2316 C CA . ASN A 1 290 ? -29.891 27.156 -3.307 1 91.62 290 ASN A CA 1
ATOM 2317 C C . ASN A 1 290 ? -29.703 27.781 -1.928 1 91.62 290 ASN A C 1
ATOM 2319 O O . ASN A 1 290 ? -30.562 27.656 -1.06 1 91.62 290 ASN A O 1
ATOM 2323 N N . SER A 1 291 ? -28.688 28.531 -1.684 1 88.88 291 SER A N 1
ATOM 2324 C CA . SER A 1 291 ? -28.281 28.922 -0.338 1 88.88 291 SER A CA 1
ATOM 2325 C C . SER A 1 291 ? -29.312 29.859 0.296 1 88.88 291 SER A C 1
ATOM 2327 O O . SER A 1 291 ? -29.328 30.031 1.517 1 88.88 291 SER A O 1
ATOM 2329 N N . TRP A 1 292 ? -30.078 30.422 -0.502 1 84.12 292 TRP A N 1
ATOM 2330 C CA . TRP A 1 292 ? -31.141 31.281 0.027 1 84.12 292 TRP A CA 1
ATOM 2331 C C . TRP A 1 292 ? -32.125 30.469 0.859 1 84.12 292 TRP A C 1
ATOM 2333 O O . TRP A 1 292 ? -32.844 31.031 1.69 1 84.12 292 TRP A O 1
ATOM 2343 N N . LYS A 1 293 ? -32.094 29.188 0.612 1 87.75 293 LYS A N 1
ATOM 2344 C CA . LYS A 1 293 ? -33 28.297 1.306 1 87.75 293 LYS A CA 1
ATOM 2345 C C . LYS A 1 293 ? -32.562 28.016 2.734 1 87.75 293 LYS A C 1
ATOM 2347 O O . LYS A 1 293 ? -33.312 27.547 3.566 1 87.75 293 LYS A O 1
ATOM 2352 N N . LEU A 1 294 ? -31.344 28.344 3.078 1 91.88 294 LEU A N 1
ATOM 2353 C CA . LEU A 1 294 ? -30.797 28.062 4.398 1 91.88 294 LEU A CA 1
ATOM 2354 C C . LEU A 1 294 ? -31.312 29.047 5.434 1 91.88 294 LEU A C 1
ATOM 2356 O O . LEU A 1 294 ? -31.391 30.25 5.16 1 91.88 294 LEU A O 1
ATOM 2360 N N . THR A 1 295 ? -31.719 28.547 6.535 1 90.06 295 THR A N 1
ATOM 2361 C CA . THR A 1 295 ? -32.188 29.391 7.629 1 90.06 295 THR A CA 1
ATOM 2362 C C . THR A 1 295 ? -30.984 30.031 8.352 1 90.06 295 THR A C 1
ATOM 2364 O O . THR A 1 295 ? -29.844 29.594 8.18 1 90.06 295 THR A O 1
ATOM 2367 N N . LYS A 1 296 ? -31.281 31 9.133 1 87.75 296 LYS A N 1
ATOM 2368 C CA . LYS A 1 296 ? -30.25 31.672 9.922 1 87.75 296 LYS A CA 1
ATOM 2369 C C . LYS A 1 296 ? -29.625 30.719 10.938 1 87.75 296 LYS A C 1
ATOM 2371 O O . LYS A 1 296 ? -28.422 30.781 11.211 1 87.75 296 LYS A O 1
ATOM 2376 N N . GLU A 1 297 ? -30.469 29.906 11.422 1 85.31 297 GLU A N 1
ATOM 2377 C CA . GLU A 1 297 ? -29.984 28.938 12.398 1 85.31 297 GLU A CA 1
ATOM 2378 C C . GLU A 1 297 ? -28.984 27.969 11.766 1 85.31 297 GLU A C 1
ATOM 2380 O O . GLU A 1 297 ? -27.984 27.609 12.383 1 85.31 297 GLU A O 1
ATOM 2385 N N . GLN A 1 298 ? -29.266 27.625 10.531 1 84.69 298 GLN A N 1
ATOM 2386 C CA . GLN A 1 298 ? -28.391 26.703 9.82 1 84.69 298 GLN A CA 1
ATOM 2387 C C . GLN A 1 298 ? -27.062 27.359 9.453 1 84.69 298 GLN A C 1
ATOM 2389 O O . GLN A 1 298 ? -26.016 26.719 9.492 1 84.69 298 GLN A O 1
ATOM 2394 N N . ARG A 1 299 ? -27.078 28.562 9.227 1 85.75 299 ARG A N 1
ATOM 2395 C CA . ARG A 1 299 ? -25.891 29.328 8.812 1 85.75 299 ARG A CA 1
ATOM 2396 C C . ARG A 1 299 ? -25 29.625 10 1 85.75 299 ARG A C 1
ATOM 2398 O O . ARG A 1 299 ? -23.781 29.75 9.852 1 85.75 299 ARG A O 1
ATOM 2405 N N . ASN A 1 300 ? -25.672 29.703 11.156 1 83.56 300 ASN A N 1
ATOM 2406 C CA . ASN A 1 300 ? -24.906 30.188 12.312 1 83.56 300 ASN A CA 1
ATOM 2407 C C . ASN A 1 300 ? -24.625 29.062 13.297 1 83.56 300 ASN A C 1
ATOM 2409 O O . ASN A 1 300 ? -24.391 29.312 14.477 1 83.56 300 ASN A O 1
ATOM 2413 N N . GLN A 1 301 ? -24.688 27.922 12.789 1 84.44 301 GLN A N 1
ATOM 2414 C CA . GLN A 1 301 ? -24.328 26.828 13.68 1 84.44 301 GLN A CA 1
ATOM 2415 C C . GLN A 1 301 ? -22.875 26.938 14.141 1 84.44 301 GLN A C 1
ATOM 2417 O O . GLN A 1 301 ? -21.969 27.031 13.312 1 84.44 301 GLN A O 1
ATOM 2422 N N . PRO A 1 302 ? -22.703 26.969 15.438 1 86.44 302 PRO A N 1
ATOM 2423 C CA . PRO A 1 302 ? -21.328 27.141 15.93 1 86.44 302 PRO A CA 1
ATOM 2424 C C . PRO A 1 302 ? -20.438 25.938 15.625 1 86.44 302 PRO A C 1
ATOM 2426 O O . PRO A 1 302 ? -20.906 24.797 15.68 1 86.44 302 PRO A O 1
ATOM 2429 N N . GLU A 1 303 ? -19.203 26.25 15.398 1 89.81 303 GLU A N 1
ATOM 2430 C CA . GLU A 1 303 ? -18.203 25.219 15.164 1 89.81 303 GLU A CA 1
ATOM 2431 C C . GLU A 1 303 ? -17.844 24.5 16.453 1 89.81 303 GLU A C 1
ATOM 2433 O O . GLU A 1 303 ? -17.953 25.062 17.547 1 89.81 303 GLU A O 1
ATOM 2438 N N . ALA A 1 304 ? -17.469 23.266 16.344 1 94.31 304 ALA A N 1
ATOM 2439 C CA . ALA A 1 304 ? -17.016 22.484 17.484 1 94.31 304 ALA A CA 1
ATOM 2440 C C . ALA A 1 304 ? -15.508 22.656 17.688 1 94.31 304 ALA A C 1
ATOM 2442 O O . ALA A 1 304 ? -14.742 22.656 16.734 1 94.31 304 ALA A O 1
ATOM 2443 N N . TYR A 1 305 ? -15.133 22.859 19.016 1 95.94 305 TYR A N 1
ATOM 2444 C CA . TYR A 1 305 ? -13.734 23.094 19.328 1 95.94 305 TYR A CA 1
ATOM 2445 C C . TYR A 1 305 ? -13.273 22.203 20.469 1 95.94 305 TYR A C 1
ATOM 2447 O O . TYR A 1 305 ? -14.094 21.75 21.281 1 95.94 305 TYR A O 1
ATOM 2455 N N . HIS A 1 306 ? -12.047 21.875 20.453 1 97.38 306 HIS A N 1
ATOM 2456 C CA . HIS A 1 306 ? -11.328 21.328 21.594 1 97.38 306 HIS A 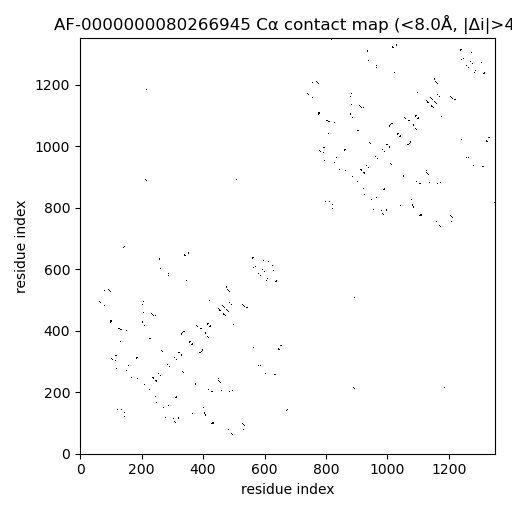CA 1
ATOM 2457 C C . HIS A 1 306 ? -10.391 22.359 22.203 1 97.38 306 HIS A C 1
ATOM 2459 O O . HIS A 1 306 ? -9.742 23.125 21.484 1 97.38 306 HIS A O 1
ATOM 2465 N N . TYR A 1 307 ? -10.383 22.438 23.531 1 98 307 TYR A N 1
ATOM 2466 C CA . TYR A 1 307 ? -9.5 23.359 24.234 1 98 307 TYR A CA 1
ATOM 2467 C C . TYR A 1 307 ? -8.461 22.609 25.047 1 98 307 TYR A C 1
ATOM 2469 O O . TYR A 1 307 ? -8.766 21.594 25.656 1 98 307 TYR A O 1
ATOM 2477 N N . ALA A 1 308 ? -7.293 23.047 24.969 1 98.06 308 ALA A N 1
ATOM 2478 C CA . ALA A 1 308 ? -6.191 22.516 25.766 1 98.06 308 ALA A CA 1
ATOM 2479 C C . ALA A 1 308 ? -5.297 23.625 26.297 1 98.06 308 ALA A C 1
ATOM 2481 O O . ALA A 1 308 ? -5.172 24.688 25.656 1 98.06 308 ALA A O 1
ATOM 2482 N N . GLU A 1 309 ? -4.715 23.391 27.422 1 98.31 309 GLU A N 1
ATOM 2483 C CA . GLU A 1 309 ? -3.887 24.438 28 1 98.31 309 GLU A CA 1
ATOM 2484 C C . GLU A 1 309 ? -2.529 23.891 28.438 1 98.31 309 GLU A C 1
ATOM 2486 O O . GLU A 1 309 ? -2.395 22.703 28.719 1 98.31 309 GLU A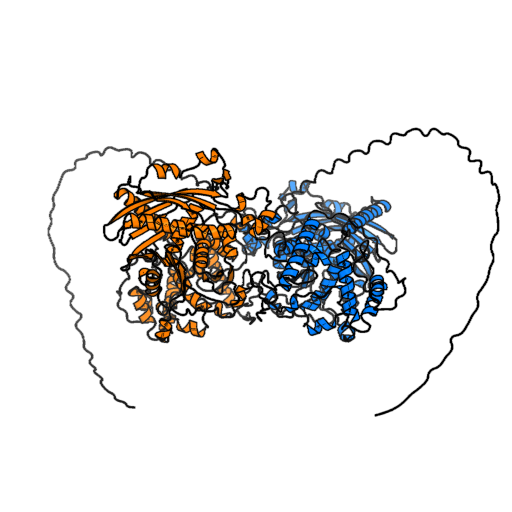 O 1
ATOM 2491 N N . THR A 1 310 ? -1.563 24.672 28.375 1 98 310 THR A N 1
ATOM 2492 C CA . THR A 1 310 ? -0.281 24.5 29.047 1 98 310 THR A CA 1
ATOM 2493 C C . THR A 1 310 ? -0.168 25.453 30.25 1 98 310 THR A C 1
ATOM 2495 O O . THR A 1 310 ? -1.18 25.922 30.766 1 98 310 THR A O 1
ATOM 2498 N N . SER A 1 311 ? 1.096 25.656 30.719 1 96.75 311 SER A N 1
ATOM 2499 C CA . SER A 1 311 ? 1.274 26.578 31.844 1 96.75 311 SER A CA 1
ATOM 2500 C C . SER A 1 311 ? 0.957 28.016 31.438 1 96.75 311 SER A C 1
ATOM 2502 O O . SER A 1 311 ? 0.442 28.781 32.25 1 96.75 311 SER A O 1
ATOM 2504 N N . LYS A 1 312 ? 1.141 28.312 30.156 1 97.56 312 LYS A N 1
ATOM 2505 C CA . LYS A 1 312 ? 0.974 29.719 29.766 1 97.56 312 LYS A CA 1
ATOM 2506 C C . LYS A 1 312 ? -0.008 29.844 28.594 1 97.56 312 LYS A C 1
ATOM 2508 O O . LYS A 1 312 ? -0.546 30.922 28.344 1 97.56 312 LYS A O 1
ATOM 2513 N N . LEU A 1 313 ? -0.249 28.812 27.875 1 98.12 313 LEU A N 1
ATOM 2514 C CA . LEU A 1 313 ? -1.013 28.859 26.641 1 98.12 313 LEU A CA 1
ATOM 2515 C C . LEU A 1 313 ? -2.377 28.203 26.812 1 98.12 313 LEU A C 1
ATOM 2517 O O . LEU A 1 313 ? -2.492 27.172 27.469 1 98.12 313 LEU A O 1
ATOM 2521 N N . LEU A 1 314 ? -3.41 28.812 26.297 1 98.5 314 LEU A N 1
ATOM 2522 C CA . LEU A 1 314 ? -4.672 28.156 25.984 1 98.5 314 LEU A CA 1
ATOM 2523 C C . LEU A 1 314 ? -4.844 28 24.469 1 98.5 314 LEU A C 1
ATOM 2525 O O . LEU A 1 314 ? -4.773 28.984 23.734 1 98.5 314 LEU A O 1
ATOM 2529 N N . MET A 1 315 ? -5.02 26.781 24.047 1 98.38 315 MET A N 1
ATOM 2530 C CA . MET A 1 315 ? -5.082 26.484 22.625 1 98.38 315 MET A CA 1
ATOM 2531 C C . MET A 1 315 ? -6.453 25.953 22.234 1 98.38 315 MET A C 1
ATOM 2533 O O . MET A 1 315 ? -7.066 25.188 22.984 1 98.38 315 MET A O 1
ATOM 2537 N N . ARG A 1 316 ? -6.879 26.375 21.125 1 97.19 316 ARG A N 1
ATOM 2538 C CA . ARG A 1 316 ? -8.148 25.906 20.578 1 97.19 316 ARG A CA 1
ATOM 2539 C C . ARG A 1 316 ? -7.941 25.188 19.25 1 97.19 316 ARG A C 1
ATOM 2541 O O . ARG A 1 316 ? -7.133 25.625 18.422 1 97.19 316 ARG A O 1
ATOM 2548 N N . SER A 1 317 ? -8.57 24.078 19.078 1 96.06 317 SER A N 1
ATOM 2549 C CA . SER A 1 317 ? -8.523 23.312 17.828 1 96.06 317 SER A CA 1
ATOM 2550 C C . SER A 1 317 ? -9.922 22.984 17.328 1 96.06 317 SER A C 1
ATOM 2552 O O . SER A 1 317 ? -10.773 22.531 18.109 1 96.06 317 SER A O 1
ATOM 2554 N N . GLN A 1 318 ? -10.133 23.281 16.062 1 94.31 318 GLN A N 1
ATOM 2555 C CA . GLN A 1 318 ? -11.414 22.938 15.445 1 94.31 318 GLN A CA 1
ATOM 2556 C C . GLN A 1 318 ? -11.562 21.422 15.289 1 94.31 318 GLN A C 1
ATOM 2558 O O . GLN A 1 318 ? -10.602 20.734 14.961 1 94.31 318 GLN A O 1
ATOM 2563 N N . LEU A 1 319 ? -12.766 20.938 15.594 1 96.06 319 LEU A N 1
ATOM 2564 C CA . LEU A 1 319 ? -13.086 19.516 15.414 1 96.06 319 LEU A CA 1
ATOM 2565 C C . LEU A 1 319 ? -13.969 19.312 14.188 1 96.06 319 LEU A C 1
ATOM 2567 O O . LEU A 1 319 ? -15.133 19.719 14.172 1 96.06 319 LEU A O 1
ATOM 2571 N N . ASP A 1 320 ? -13.477 18.578 13.211 1 95.81 320 ASP A N 1
ATOM 2572 C CA . ASP A 1 320 ? -14.188 18.422 11.945 1 95.81 320 ASP A CA 1
ATOM 2573 C C . ASP A 1 320 ? -15.125 17.219 11.984 1 95.81 320 ASP A C 1
ATOM 2575 O O . ASP A 1 320 ? -16.188 17.219 11.359 1 95.81 320 ASP A O 1
ATOM 2579 N N . CYS A 1 321 ? -14.609 16.125 12.602 1 98.06 321 CYS A N 1
ATOM 2580 C CA . CYS A 1 321 ? -15.375 14.883 12.508 1 98.06 321 CYS A CA 1
ATOM 2581 C C . CYS A 1 321 ? -15.094 13.977 13.703 1 98.06 321 CYS A C 1
ATOM 2583 O O . CYS A 1 321 ? -14.086 14.141 14.391 1 98.06 321 CYS A O 1
ATOM 2585 N N . GLN A 1 322 ? -16.031 13.062 13.953 1 98 322 GLN A N 1
ATOM 2586 C CA . GLN A 1 322 ? -15.836 12.109 15.031 1 98 322 GLN A CA 1
ATOM 2587 C C . GLN A 1 322 ? -16.406 10.742 14.672 1 98 322 GLN A C 1
ATOM 2589 O O . GLN A 1 322 ? -17.297 10.641 13.812 1 98 322 GLN A O 1
ATOM 2594 N N . ASP A 1 323 ? -15.891 9.742 15.195 1 97.44 323 ASP A N 1
ATOM 2595 C CA . ASP A 1 323 ? -16.359 8.352 15.195 1 97.44 323 ASP A CA 1
ATOM 2596 C C . ASP A 1 323 ? -16.031 7.668 16.516 1 97.44 323 ASP A C 1
ATOM 2598 O O . ASP A 1 323 ? -14.859 7.5 16.875 1 97.44 323 ASP A O 1
ATOM 2602 N N . PRO A 1 324 ? -17.016 7.258 17.266 1 95.5 324 PRO A N 1
ATOM 2603 C CA . PRO A 1 324 ? -16.797 6.715 18.609 1 95.5 324 PRO A CA 1
ATOM 2604 C C . PRO A 1 324 ? -15.93 5.461 18.609 1 95.5 324 PRO A C 1
ATOM 2606 O O . PRO A 1 324 ? -15.391 5.074 19.641 1 95.5 324 PRO A O 1
ATOM 2609 N N . ARG A 1 325 ? -15.75 4.832 17.469 1 93.75 325 ARG A N 1
ATOM 2610 C CA . ARG A 1 325 ? -14.992 3.59 17.391 1 93.75 325 ARG A CA 1
ATOM 2611 C C . ARG A 1 325 ? -13.492 3.863 17.344 1 93.75 325 ARG A C 1
ATOM 2613 O O . ARG A 1 325 ? -12.68 2.957 17.562 1 93.75 325 ARG A O 1
ATOM 2620 N N . LEU A 1 326 ? -13.117 5.078 17.109 1 95.81 326 LEU A N 1
ATOM 2621 C CA . LEU A 1 326 ? -11.711 5.449 17.094 1 95.81 326 LEU A CA 1
ATOM 2622 C C . LEU A 1 326 ? -11.188 5.672 18.516 1 95.81 326 LEU A C 1
ATOM 2624 O O . LEU A 1 326 ? -11.922 6.164 19.375 1 95.81 326 LEU A O 1
ATOM 2628 N N . PRO A 1 327 ? -9.961 5.355 18.844 1 92.5 327 PRO A N 1
ATOM 2629 C CA . PRO A 1 327 ? -9.391 5.516 20.188 1 92.5 327 PRO A CA 1
ATOM 2630 C C . PRO A 1 327 ? -9.602 6.914 20.75 1 92.5 327 PRO A C 1
ATOM 2632 O O . PRO A 1 327 ? -10 7.062 21.922 1 92.5 327 PRO A O 1
ATOM 2635 N N . ASN A 1 328 ? -9.391 8.023 20 1 94.75 328 ASN A N 1
ATOM 2636 C CA . ASN A 1 328 ? -9.578 9.391 20.484 1 94.75 328 ASN A CA 1
ATOM 2637 C C . ASN A 1 328 ? -10.867 10 19.938 1 94.75 328 ASN A C 1
ATOM 2639 O O . ASN A 1 328 ? -11.086 11.203 20.062 1 94.75 328 ASN A O 1
ATOM 2643 N N . ARG A 1 329 ? -11.641 9.227 19.234 1 95.31 329 ARG A N 1
ATOM 2644 C CA . ARG A 1 329 ? -12.992 9.523 18.781 1 95.31 329 ARG A CA 1
ATOM 2645 C C . ARG A 1 329 ? -12.984 10.547 17.641 1 95.31 329 ARG A C 1
ATOM 2647 O O . ARG A 1 329 ? -13.703 10.383 16.656 1 95.31 329 ARG A O 1
ATOM 2654 N N . THR A 1 330 ? -12.18 11.656 17.859 1 98.12 330 THR A N 1
ATOM 2655 C CA . THR A 1 330 ? -12.227 12.734 16.875 1 98.12 330 THR A CA 1
ATOM 2656 C C . THR A 1 330 ? -11.047 12.641 15.914 1 98.12 330 THR A C 1
ATOM 2658 O O . THR A 1 330 ? -10.039 12.016 16.219 1 98.12 330 THR A O 1
ATOM 2661 N N . PHE A 1 331 ? -11.211 13.156 14.711 1 98.44 331 PHE A N 1
ATOM 2662 C CA . PHE A 1 331 ? -10.172 13.234 13.695 1 98.44 331 PHE A CA 1
ATOM 2663 C C . PHE A 1 331 ? -10.398 14.43 12.781 1 98.44 331 PHE A C 1
ATOM 2665 O O . PHE A 1 331 ? -11.492 15 12.758 1 98.44 331 PHE A O 1
ATOM 2672 N N . ASP A 1 332 ? -9.367 14.867 12.109 1 97.94 332 ASP A N 1
ATOM 2673 C CA . ASP A 1 332 ? -9.422 16.016 11.203 1 97.94 332 ASP A CA 1
ATOM 2674 C C . ASP A 1 332 ? -9.758 15.578 9.781 1 97.94 332 ASP A C 1
ATOM 2676 O O . ASP A 1 332 ? -9.438 14.461 9.375 1 97.94 332 ASP A O 1
ATOM 2680 N N . LEU A 1 333 ? -10.531 16.406 9.039 1 97.94 333 LEU A N 1
ATOM 2681 C CA . LEU A 1 333 ? -10.789 16.188 7.617 1 97.94 333 LEU A CA 1
ATOM 2682 C C . LEU A 1 333 ? -9.867 17.062 6.762 1 97.94 333 LEU A C 1
ATOM 2684 O O . LEU A 1 333 ? -9.82 18.281 6.934 1 97.94 333 LEU A O 1
ATOM 2688 N N . LYS A 1 334 ? -9.102 16.375 6.012 1 97.81 334 LYS A N 1
ATOM 2689 C CA . LYS A 1 334 ? -8.219 17.078 5.078 1 97.81 334 LYS A CA 1
ATOM 2690 C C . LYS A 1 334 ? -8.555 16.719 3.633 1 97.81 334 LYS A C 1
ATOM 2692 O O . LYS A 1 334 ? -8.961 15.586 3.346 1 97.81 334 LYS A O 1
ATOM 2697 N N . THR A 1 335 ? -8.461 17.641 2.801 1 97.19 335 THR A N 1
ATOM 2698 C CA . THR A 1 335 ? -8.555 17.422 1.36 1 97.19 335 THR A CA 1
ATOM 2699 C C . THR A 1 335 ? -7.223 17.734 0.68 1 97.19 335 THR A C 1
ATOM 2701 O O . THR A 1 335 ? -6.562 18.719 1.013 1 97.19 335 THR A O 1
ATOM 2704 N N . ARG A 1 336 ? -6.789 16.812 -0.089 1 97.88 336 ARG A N 1
ATOM 2705 C CA . ARG A 1 336 ? -5.496 16.953 -0.751 1 97.88 336 ARG A CA 1
ATOM 2706 C C . ARG A 1 336 ? -5.668 17.156 -2.254 1 97.88 336 ARG A C 1
ATOM 2708 O O . ARG A 1 336 ? -5.863 16.188 -2.992 1 97.88 336 ARG A O 1
ATOM 2715 N N . ALA A 1 337 ? -5.434 18.438 -2.646 1 98 337 ALA A N 1
ATOM 2716 C CA . ALA A 1 337 ? -5.453 18.703 -4.082 1 98 337 ALA A CA 1
ATOM 2717 C C . ALA A 1 337 ? -4.262 18.047 -4.777 1 98 337 ALA A C 1
ATOM 2719 O O . ALA A 1 337 ? -3.164 17.984 -4.219 1 98 337 ALA A O 1
ATOM 2720 N N . THR A 1 338 ? -4.457 17.609 -5.965 1 98.12 338 THR A N 1
ATOM 2721 C CA . THR A 1 338 ? -3.389 16.984 -6.734 1 98.12 338 THR A CA 1
ATOM 2722 C C . THR A 1 338 ? -2.258 17.969 -6.996 1 98.12 338 THR A C 1
ATOM 2724 O O . THR A 1 338 ? -2.457 19.188 -6.906 1 98.12 338 THR A O 1
ATOM 2727 N N . VAL A 1 339 ? -1.171 17.438 -7.324 1 97.56 339 VAL A N 1
ATOM 2728 C CA . VAL A 1 339 ? 0.035 18.219 -7.566 1 97.56 339 VAL A CA 1
ATOM 2729 C C . VAL A 1 339 ? -0.217 19.219 -8.688 1 97.56 339 VAL A C 1
ATOM 2731 O O . VAL A 1 339 ? 0.33 20.328 -8.68 1 97.56 339 VAL A O 1
ATOM 2734 N N . SER A 1 340 ? -1.113 18.891 -9.609 1 97.62 340 SER A N 1
ATOM 2735 C CA . SER A 1 340 ? -1.411 19.781 -10.734 1 97.62 340 SER A CA 1
ATOM 2736 C C . SER A 1 340 ? -2.094 21.062 -10.273 1 97.62 340 SER A C 1
ATOM 2738 O O . SER A 1 340 ? -1.938 22.109 -10.891 1 97.62 340 SER A O 1
ATOM 2740 N N . ILE A 1 341 ? -2.805 20.969 -9.18 1 97.31 341 ILE A N 1
ATOM 2741 C CA . ILE A 1 341 ? -3.5 22.125 -8.648 1 97.31 341 ILE A CA 1
ATOM 2742 C C . ILE A 1 341 ? -2.584 22.891 -7.684 1 97.31 341 ILE A C 1
ATOM 2744 O O . ILE A 1 341 ? -2.516 24.109 -7.719 1 97.31 341 ILE A O 1
ATOM 2748 N N . ARG A 1 342 ? -1.856 22.203 -6.918 1 95.38 342 ARG A N 1
ATOM 2749 C CA . ARG A 1 342 ? -1.023 22.812 -5.887 1 95.38 342 ARG A CA 1
ATOM 2750 C C . ARG A 1 342 ? 0.143 23.578 -6.508 1 95.38 342 ARG A C 1
ATOM 2752 O O . ARG A 1 342 ? 0.527 24.641 -6.02 1 95.38 342 ARG A O 1
ATOM 2759 N N . ASN A 1 343 ? 0.709 23.047 -7.598 1 94.06 343 ASN A N 1
ATOM 2760 C CA . ASN A 1 343 ? 1.926 23.609 -8.164 1 94.06 343 ASN A CA 1
ATOM 2761 C C . ASN A 1 343 ? 1.613 24.578 -9.312 1 94.06 343 ASN A C 1
ATOM 2763 O O . ASN A 1 343 ? 2.486 25.312 -9.758 1 94.06 343 ASN A O 1
ATOM 2767 N N . ASP A 1 344 ? 0.439 24.562 -9.719 1 95.25 344 ASP A N 1
ATOM 2768 C CA . ASP A 1 344 ? -0.025 25.406 -10.805 1 95.25 344 ASP A CA 1
ATOM 2769 C C . ASP A 1 344 ? -1.397 26 -10.492 1 95.25 344 ASP A C 1
ATOM 2771 O O . ASP A 1 344 ? -2.334 25.859 -11.281 1 95.25 344 ASP A O 1
ATOM 2775 N N . ARG A 1 345 ? -1.443 26.734 -9.469 1 93.12 345 ARG A N 1
ATOM 2776 C CA . ARG A 1 345 ? -2.684 27.141 -8.812 1 93.12 345 ARG A CA 1
ATOM 2777 C C . ARG A 1 345 ? -3.541 27.984 -9.742 1 93.12 345 ARG A C 1
ATOM 2779 O O . ARG A 1 345 ? -4.77 27.859 -9.75 1 93.12 345 ARG A O 1
ATOM 2786 N N . ALA A 1 346 ? -2.91 28.859 -10.477 1 94 346 ALA A N 1
ATOM 2787 C CA . ALA A 1 346 ? -3.668 29.75 -11.344 1 94 346 ALA A CA 1
ATOM 2788 C C . ALA A 1 346 ? -4.266 28.984 -12.523 1 94 346 ALA A C 1
ATOM 2790 O O . ALA A 1 346 ? -5.254 29.422 -13.125 1 94 346 ALA A O 1
ATOM 2791 N N . ASN A 1 347 ? -3.648 27.891 -12.891 1 96.69 347 ASN A N 1
ATOM 2792 C CA . ASN A 1 347 ? -4.043 27.109 -14.062 1 96.69 347 ASN A CA 1
ATOM 2793 C C . ASN A 1 347 ? -4.941 25.938 -13.68 1 96.69 347 ASN A C 1
ATOM 2795 O O . ASN A 1 347 ? -4.891 24.875 -14.305 1 96.69 347 ASN A O 1
ATOM 2799 N N . TYR A 1 348 ? -5.801 26.094 -12.688 1 95.81 348 TYR A N 1
ATOM 2800 C CA . TYR A 1 348 ? -6.562 25 -12.086 1 95.81 348 TYR A CA 1
ATOM 2801 C C . TYR A 1 348 ? -7.594 24.453 -13.062 1 95.81 348 TYR A C 1
ATOM 2803 O O . TYR A 1 348 ? -7.957 23.281 -12.992 1 95.81 348 TYR A O 1
ATOM 2811 N N . PRO A 1 349 ? -8.102 25.219 -14.016 1 95.56 349 PRO A N 1
ATOM 2812 C CA . PRO A 1 349 ? -9.008 24.594 -14.984 1 95.56 349 PRO A CA 1
ATOM 2813 C C . PRO A 1 349 ? -8.305 23.531 -15.844 1 95.56 349 PRO A C 1
ATOM 2815 O O . PRO A 1 349 ? -8.836 22.438 -16.047 1 95.56 349 PRO A O 1
ATOM 2818 N N . GLU A 1 350 ? -7.207 23.906 -16.359 1 96.25 350 GLU A N 1
ATOM 2819 C CA . GLU A 1 350 ? -6.434 22.906 -17.094 1 96.25 350 GLU A CA 1
ATOM 2820 C C . GLU A 1 350 ? -5.934 21.797 -16.188 1 96.25 350 GLU A C 1
ATOM 2822 O O . GLU A 1 350 ? -5.934 20.625 -16.578 1 96.25 350 GLU A O 1
ATOM 2827 N N . GLY A 1 351 ? -5.551 22.203 -15 1 97.25 351 GLY A N 1
ATOM 2828 C CA . GLY A 1 351 ? -5.039 21.266 -14.016 1 97.25 351 GLY A CA 1
ATOM 2829 C C . GLY A 1 351 ? -6.07 20.234 -13.578 1 97.25 351 GLY A C 1
ATOM 2830 O O . GLY A 1 351 ? -5.719 19.172 -13.062 1 97.25 351 GLY A O 1
ATOM 2831 N N . SER A 1 352 ? -7.328 20.516 -13.852 1 97 352 SER A N 1
ATOM 2832 C CA . SER A 1 352 ? -8.398 19.609 -13.461 1 97 352 SER A CA 1
ATOM 2833 C C . SER A 1 352 ? -8.391 18.359 -14.336 1 97 352 SER A C 1
ATOM 2835 O O . SER A 1 352 ? -9.039 17.359 -13.992 1 97 352 SER A O 1
ATOM 2837 N N . GLY A 1 353 ? -7.637 18.375 -15.352 1 96.31 353 GLY A N 1
ATOM 2838 C CA . GLY A 1 353 ? -7.492 17.203 -16.203 1 96.31 353 GLY A CA 1
ATOM 2839 C C . GLY A 1 353 ? -6.566 16.156 -15.609 1 96.31 353 GLY A C 1
ATOM 2840 O O . GLY A 1 353 ? -6.66 14.977 -15.953 1 96.31 353 GLY A O 1
ATOM 2841 N N . TYR A 1 354 ? -5.656 16.594 -14.75 1 97 354 TYR A N 1
ATOM 2842 C CA . TYR A 1 354 ? -4.738 15.664 -14.094 1 97 354 TYR A CA 1
ATOM 2843 C C . TYR A 1 354 ? -5.496 14.664 -13.227 1 97 354 TYR A C 1
ATOM 2845 O O . TYR A 1 354 ? -6.336 15.047 -12.414 1 97 354 TYR A O 1
ATOM 2853 N N . GLN A 1 355 ? -5.23 13.383 -13.406 1 95.06 355 GLN A N 1
ATOM 2854 C CA . GLN A 1 355 ? -5.934 12.336 -12.672 1 95.06 355 GLN A CA 1
ATOM 2855 C C . GLN A 1 355 ? -4.957 11.445 -11.906 1 95.06 355 GLN A C 1
ATOM 2857 O O . GLN A 1 355 ? -3.795 11.312 -12.297 1 95.06 355 GLN A O 1
ATOM 2862 N N . ILE A 1 356 ? -5.461 10.953 -10.766 1 95.62 356 ILE A N 1
ATOM 2863 C CA . ILE A 1 356 ? -4.73 9.875 -10.109 1 95.62 356 ILE A CA 1
ATOM 2864 C C . ILE A 1 356 ? -5.16 8.531 -10.695 1 95.62 356 ILE A C 1
ATOM 2866 O O . ILE A 1 356 ? -6.32 8.125 -10.555 1 95.62 356 ILE A O 1
ATOM 2870 N N . ARG A 1 357 ? -4.191 7.832 -11.273 1 91.06 357 ARG A N 1
ATOM 2871 C CA . ARG A 1 357 ? -4.516 6.605 -12 1 91.06 357 ARG A CA 1
ATOM 2872 C C . ARG A 1 357 ? -3.777 5.41 -11.398 1 91.06 357 ARG A C 1
ATOM 2874 O O . ARG A 1 357 ? -4.129 4.262 -11.672 1 91.06 357 ARG A O 1
ATOM 2881 N N . PHE A 1 358 ? -2.797 5.719 -10.586 1 89.31 358 PHE A N 1
ATOM 2882 C CA . PHE A 1 358 ? -1.946 4.656 -10.062 1 89.31 358 PHE A CA 1
ATOM 2883 C C . PHE A 1 358 ? -1.785 4.781 -8.555 1 89.31 358 PHE A C 1
ATOM 2885 O O . PHE A 1 358 ? -1.946 5.871 -7.996 1 89.31 358 PHE A O 1
ATOM 2892 N N . ALA A 1 359 ? -1.505 3.66 -7.883 1 88.75 359 ALA A N 1
ATOM 2893 C CA . ALA A 1 359 ? -1.221 3.693 -6.449 1 88.75 359 ALA A CA 1
ATOM 2894 C C . ALA A 1 359 ? 0.179 4.238 -6.18 1 88.75 359 ALA A C 1
ATOM 2896 O O . ALA A 1 359 ? 0.392 4.965 -5.207 1 88.75 359 ALA A O 1
ATOM 2897 N N . MET A 1 360 ? 1.105 3.844 -7.074 1 87.12 360 MET A N 1
ATOM 2898 C CA . MET A 1 360 ? 2.508 4.188 -6.859 1 87.12 360 MET A CA 1
ATOM 2899 C C . MET A 1 360 ? 3.082 4.914 -8.07 1 87.12 360 MET A C 1
ATOM 2901 O O . MET A 1 360 ? 2.541 4.816 -9.172 1 87.12 360 MET A O 1
ATOM 2905 N N . GLY A 1 361 ? 4.188 5.676 -7.789 1 87.75 361 GLY A N 1
ATOM 2906 C CA . GLY A 1 361 ? 4.887 6.367 -8.859 1 87.75 361 GLY A CA 1
ATOM 2907 C C . GLY A 1 361 ? 4.953 7.867 -8.656 1 87.75 361 GLY A C 1
ATOM 2908 O O . GLY A 1 361 ? 4.211 8.422 -7.844 1 87.75 361 GLY A O 1
ATOM 2909 N N . GLN A 1 362 ? 5.73 8.5 -9.453 1 90.81 362 GLN A N 1
ATOM 2910 C CA . GLN A 1 362 ? 6.012 9.922 -9.289 1 90.81 362 GLN A CA 1
ATOM 2911 C C . GLN A 1 362 ? 4.855 10.773 -9.812 1 90.81 362 GLN A C 1
ATOM 2913 O O . GLN A 1 362 ? 4.672 11.906 -9.375 1 90.81 362 GLN A O 1
ATOM 2918 N N . TRP A 1 363 ? 4.113 10.156 -10.758 1 91.38 363 TRP A N 1
ATOM 2919 C CA . TRP A 1 363 ? 3.059 10.953 -11.383 1 91.38 363 TRP A CA 1
ATOM 2920 C C . TRP A 1 363 ? 1.731 10.195 -11.367 1 91.38 363 TRP A C 1
ATOM 2922 O O . TRP A 1 363 ? 1.709 8.969 -11.43 1 91.38 363 TRP A O 1
ATOM 2932 N N . GLU A 1 364 ? 0.666 10.953 -11.297 1 93.5 364 GLU A N 1
ATOM 2933 C CA . GLU A 1 364 ? -0.697 10.438 -11.375 1 93.5 364 GLU A CA 1
ATOM 2934 C C . GLU A 1 364 ? -0.917 9.305 -10.375 1 93.5 364 GLU A C 1
ATOM 2936 O O . GLU A 1 364 ? -1.502 8.273 -10.719 1 93.5 364 GLU A O 1
ATOM 2941 N N . SER A 1 365 ? -0.339 9.516 -9.188 1 94.5 365 SER A N 1
ATOM 2942 C CA . SER A 1 365 ? -0.396 8.43 -8.211 1 94.5 365 SER A CA 1
ATOM 2943 C C . SER A 1 365 ? -0.75 8.953 -6.824 1 94.5 365 SER A C 1
ATOM 2945 O O . SER A 1 365 ? -0.522 10.125 -6.52 1 94.5 365 SER A O 1
ATOM 2947 N N . PHE A 1 366 ? -1.36 8.07 -5.9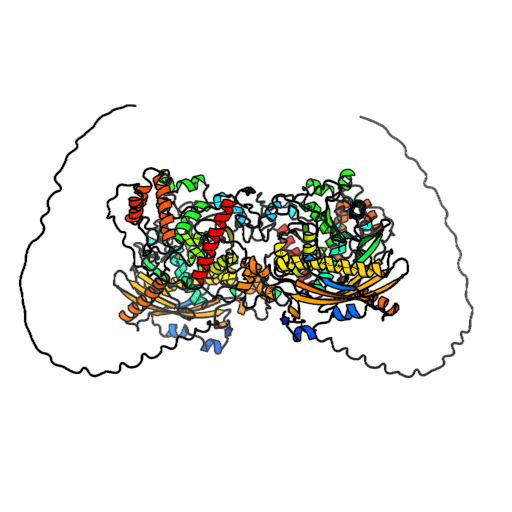65 1 96.38 366 PHE A N 1
ATOM 2948 C CA . PHE A 1 366 ? -1.57 8.375 -4.559 1 96.38 366 PHE A CA 1
ATOM 2949 C C . PHE A 1 366 ? -0.24 8.578 -3.842 1 96.38 366 PHE A C 1
ATOM 2951 O O . PHE A 1 366 ? -0.129 9.43 -2.955 1 96.38 366 PHE A O 1
ATOM 2958 N N . GLU A 1 367 ? 0.751 7.852 -4.301 1 94.5 367 GLU A N 1
ATOM 2959 C CA . GLU A 1 367 ? 2.072 7.918 -3.686 1 94.5 367 GLU A CA 1
ATOM 2960 C C . GLU A 1 367 ? 2.684 9.305 -3.836 1 94.5 367 GLU A C 1
ATOM 2962 O O . GLU A 1 367 ? 3.314 9.82 -2.908 1 94.5 367 GLU A O 1
ATOM 2967 N N . ARG A 1 368 ? 2.52 9.906 -4.977 1 96.12 368 ARG A N 1
ATOM 2968 C CA . ARG A 1 368 ? 3.037 11.25 -5.199 1 96.12 368 ARG A CA 1
ATOM 2969 C C . ARG A 1 368 ? 2.41 12.25 -4.23 1 96.12 368 ARG A C 1
ATOM 2971 O O . ARG A 1 368 ? 3.111 13.07 -3.637 1 96.12 368 ARG A O 1
ATOM 2978 N N . GLU A 1 369 ? 1.141 12.156 -4.129 1 98.12 369 GLU A N 1
ATOM 2979 C CA . GLU A 1 369 ? 0.442 13.062 -3.221 1 98.12 369 GLU A CA 1
ATOM 2980 C C . GLU A 1 369 ? 0.853 12.82 -1.771 1 98.12 369 GLU A C 1
ATOM 2982 O O . GLU A 1 369 ? 1.011 13.766 -0.999 1 98.12 369 GLU A O 1
ATOM 2987 N N . TYR A 1 370 ? 0.962 11.555 -1.425 1 97.62 370 TYR A N 1
ATOM 2988 C CA . TYR A 1 370 ? 1.394 11.203 -0.076 1 97.62 370 TYR A CA 1
ATOM 2989 C C . TYR A 1 370 ? 2.807 11.703 0.193 1 97.62 370 TYR A C 1
ATOM 2991 O O . TYR A 1 370 ? 3.088 12.242 1.268 1 97.62 370 TYR A O 1
ATOM 2999 N N . TRP A 1 371 ? 3.697 11.523 -0.787 1 96.75 371 TRP A N 1
ATOM 3000 C CA . TRP A 1 371 ? 5.066 12.023 -0.706 1 96.75 371 TRP A CA 1
ATOM 3001 C C . TRP A 1 371 ? 5.086 13.516 -0.421 1 96.75 371 TRP A C 1
ATOM 3003 O O . TRP A 1 371 ? 5.793 13.977 0.481 1 96.75 371 TRP A O 1
ATOM 3013 N N . ASP A 1 372 ? 4.348 14.227 -1.155 1 97.31 372 ASP A N 1
ATOM 3014 C CA . ASP A 1 372 ? 4.285 15.672 -0.979 1 97.31 372 ASP A CA 1
ATOM 3015 C C . ASP A 1 372 ? 3.682 16.031 0.376 1 97.31 372 ASP A C 1
ATOM 3017 O O . ASP A 1 372 ? 4.098 17.016 1.006 1 97.31 372 ASP A O 1
ATOM 3021 N N . MET A 1 373 ? 2.74 15.312 0.775 1 97.75 373 MET A N 1
ATOM 3022 C CA . MET A 1 373 ? 2.08 15.594 2.049 1 97.75 373 MET A CA 1
ATOM 3023 C C . MET A 1 373 ? 3.049 15.414 3.213 1 97.75 373 MET A C 1
ATOM 3025 O O . MET A 1 373 ? 3.053 16.203 4.152 1 97.75 373 MET A O 1
ATOM 3029 N N . VAL A 1 374 ? 3.83 14.398 3.133 1 97.75 374 VAL A N 1
ATOM 3030 C CA . VAL A 1 374 ? 4.805 14.125 4.18 1 97.75 374 VAL A CA 1
ATOM 3031 C C . VAL A 1 374 ? 5.762 15.305 4.316 1 97.75 374 VAL A C 1
ATOM 3033 O O . VAL A 1 374 ? 6.094 15.719 5.434 1 97.75 374 VAL A O 1
ATOM 3036 N N . ARG A 1 375 ? 6.137 15.906 3.256 1 97.44 375 ARG A N 1
ATOM 3037 C CA . ARG A 1 375 ? 7.168 16.938 3.236 1 97.44 375 ARG A CA 1
ATOM 3038 C C . ARG A 1 375 ? 6.574 18.312 3.512 1 97.44 375 ARG A C 1
ATOM 3040 O O . ARG A 1 375 ? 7.223 19.172 4.129 1 97.44 375 ARG A O 1
ATOM 3047 N N . ALA A 1 376 ? 5.328 18.469 3.129 1 96.56 376 ALA A N 1
ATOM 3048 C CA . ALA A 1 376 ? 4.809 19.828 3.096 1 96.56 376 ALA A CA 1
ATOM 3049 C C . ALA A 1 376 ? 3.717 20.031 4.141 1 96.56 376 ALA A C 1
ATOM 3051 O O . ALA A 1 376 ? 3.52 21.141 4.641 1 96.56 376 ALA A O 1
ATOM 3052 N N . ALA A 1 377 ? 3.016 18.969 4.5 1 97.06 377 ALA A N 1
ATOM 3053 C CA . ALA A 1 377 ? 1.785 19.203 5.25 1 97.06 377 ALA A CA 1
ATOM 3054 C C . ALA A 1 377 ? 1.8 18.438 6.574 1 97.06 377 ALA A C 1
ATOM 3056 O O . ALA A 1 377 ? 1.177 18.859 7.551 1 97.06 377 ALA A O 1
ATOM 3057 N N . PHE A 1 378 ? 2.439 17.312 6.715 1 98.19 378 PHE A N 1
ATOM 3058 C CA . PHE A 1 378 ? 2.322 16.391 7.84 1 98.19 378 PHE A CA 1
ATOM 3059 C C . PHE A 1 378 ? 2.697 17.078 9.148 1 98.19 378 PHE A C 1
ATOM 3061 O O . PHE A 1 378 ? 2.104 16.812 10.195 1 98.19 378 PHE A O 1
ATOM 3068 N N . LEU A 1 379 ? 3.742 17.891 9.133 1 98.12 379 LEU A N 1
ATOM 3069 C CA . LEU A 1 379 ? 4.145 18.531 10.383 1 98.12 379 LEU A CA 1
ATOM 3070 C C . LEU A 1 379 ? 3.023 19.406 10.93 1 98.12 379 LEU A C 1
ATOM 3072 O O . LEU A 1 379 ? 2.707 19.344 12.125 1 98.12 379 LEU A O 1
ATOM 3076 N N . LYS A 1 380 ? 2.461 20.172 10.078 1 96.94 380 LYS A N 1
ATOM 3077 C CA . LYS A 1 380 ? 1.312 20.984 10.477 1 96.94 380 LYS A CA 1
ATOM 3078 C C . LYS A 1 380 ? 0.149 20.109 10.93 1 96.94 380 LYS A C 1
ATOM 3080 O O . LYS A 1 380 ? -0.469 20.375 11.961 1 96.94 380 LYS A O 1
ATOM 3085 N N . TYR A 1 381 ? -0.203 19.094 10.125 1 98.12 381 TYR A N 1
ATOM 3086 C CA . TYR A 1 381 ? -1.294 18.188 10.461 1 98.12 381 TYR A CA 1
ATOM 3087 C C . TYR A 1 381 ? -1.05 17.531 11.812 1 98.12 381 TYR A C 1
ATOM 3089 O O . TYR A 1 381 ? -1.979 17.359 12.602 1 98.12 381 TYR A O 1
ATOM 3097 N N . ASN A 1 382 ? 0.169 17.141 12.016 1 98.25 382 ASN A N 1
ATOM 3098 C CA . ASN A 1 382 ? 0.526 16.469 13.266 1 98.25 382 ASN A CA 1
ATOM 3099 C C . ASN A 1 382 ? 0.235 17.359 14.477 1 98.25 382 ASN A C 1
ATOM 3101 O O . ASN A 1 382 ? -0.393 16.922 15.438 1 98.25 382 ASN A O 1
ATOM 3105 N N . PHE A 1 383 ? 0.668 18.625 14.438 1 98.12 383 PHE A N 1
ATOM 3106 C CA . PHE A 1 383 ? 0.436 19.547 15.539 1 98.12 383 PHE A CA 1
ATOM 3107 C C . PHE A 1 383 ? -1.055 19.797 15.727 1 98.12 383 PHE A C 1
ATOM 3109 O O . PHE A 1 383 ? -1.53 19.922 16.859 1 98.12 383 PHE A O 1
ATOM 3116 N N . GLN A 1 384 ? -1.74 19.922 14.633 1 97.31 384 GLN A N 1
ATOM 3117 C CA . GLN A 1 384 ? -3.18 20.141 14.719 1 97.31 384 GLN A CA 1
ATOM 3118 C C . GLN A 1 384 ? -3.875 18.969 15.406 1 97.31 384 GLN A C 1
ATOM 3120 O O . GLN A 1 384 ? -4.727 19.172 16.281 1 97.31 384 GLN A O 1
ATOM 3125 N N . VAL A 1 385 ? -3.518 17.812 15.023 1 98 385 VAL A N 1
ATOM 3126 C CA . VAL A 1 385 ? -4.102 16.594 15.586 1 98 385 VAL A CA 1
ATOM 3127 C C . VAL A 1 385 ? -3.77 16.5 17.078 1 98 385 VAL A C 1
ATOM 3129 O O . VAL A 1 385 ? -4.625 16.141 17.891 1 98 385 VAL A O 1
ATOM 3132 N N . ARG A 1 386 ? -2.578 16.859 17.453 1 97.62 386 ARG A N 1
ATOM 3133 C CA . ARG A 1 386 ? -2.137 16.766 18.844 1 97.62 386 ARG A CA 1
ATOM 3134 C C . ARG A 1 386 ? -2.83 17.797 19.719 1 97.62 386 ARG A C 1
ATOM 3136 O O . ARG A 1 386 ? -3.316 17.484 20.797 1 97.62 386 ARG A O 1
ATOM 3143 N N . ILE A 1 387 ? -2.889 18.984 19.25 1 97.5 387 ILE A N 1
ATOM 3144 C CA . ILE A 1 387 ? -3.555 20.047 20 1 97.5 387 ILE A CA 1
ATOM 3145 C C . ILE A 1 387 ? -5.031 19.703 20.188 1 97.5 387 ILE A C 1
ATOM 3147 O O . ILE A 1 387 ? -5.609 19.953 21.25 1 97.5 387 ILE A O 1
ATOM 3151 N N . GLY A 1 388 ? -5.629 19.109 19.156 1 97.12 388 GLY A N 1
ATOM 3152 C CA . GLY A 1 388 ? -7.043 18.766 19.203 1 97.12 388 GLY A CA 1
ATOM 3153 C C . GLY A 1 388 ? -7.312 17.422 19.859 1 97.12 388 GLY A C 1
ATOM 3154 O O . GLY A 1 388 ? -8.461 17 19.953 1 97.12 388 GLY A O 1
ATOM 3155 N N . HIS A 1 389 ? -6.312 16.766 20.328 1 97.19 389 HIS A N 1
ATOM 3156 C CA . HIS A 1 389 ? -6.438 15.422 20.891 1 97.19 389 HIS A CA 1
ATOM 3157 C C . HIS A 1 389 ? -7.184 14.484 19.953 1 97.19 389 HIS A C 1
ATOM 3159 O O . HIS A 1 389 ? -8.133 13.812 20.359 1 97.19 389 HIS A O 1
ATOM 3165 N N . MET A 1 390 ? -6.816 14.594 18.734 1 98.12 390 MET A N 1
ATOM 3166 C CA . MET A 1 390 ? -7.477 13.812 17.688 1 98.12 390 MET A CA 1
ATOM 3167 C C . MET A 1 390 ? -6.727 12.508 17.422 1 98.12 390 MET A C 1
ATOM 3169 O O . MET A 1 390 ? -5.59 12.344 17.875 1 98.12 390 MET A O 1
ATOM 3173 N N . ASP A 1 391 ? -7.418 11.57 16.719 1 97.94 391 ASP A N 1
ATOM 3174 C CA . ASP A 1 391 ? -6.859 10.258 16.422 1 97.94 391 ASP A CA 1
ATOM 3175 C C . ASP A 1 391 ? -5.977 10.305 15.172 1 97.94 391 ASP A C 1
ATOM 3177 O O . ASP A 1 391 ? -5.023 9.539 15.055 1 97.94 391 ASP A O 1
ATOM 3181 N N . GLY A 1 392 ? -6.301 11.062 14.281 1 98.19 392 GLY A N 1
ATOM 3182 C CA . GLY A 1 392 ? -5.609 11.195 13.008 1 98.19 392 GLY A CA 1
ATOM 3183 C C . GLY A 1 392 ? -6.332 12.086 12.023 1 98.19 392 GLY A C 1
ATOM 3184 O O . GLY A 1 392 ? -7.008 13.039 12.422 1 98.19 392 GLY A O 1
ATOM 3185 N N . ILE A 1 393 ? -6.074 11.836 10.766 1 98.62 393 ILE A N 1
ATOM 3186 C CA . ILE A 1 393 ? -6.715 12.648 9.742 1 98.62 393 ILE A CA 1
ATOM 3187 C C . ILE A 1 393 ? -7.32 11.75 8.664 1 98.62 393 ILE A C 1
ATOM 3189 O O . ILE A 1 393 ? -6.77 10.695 8.352 1 98.62 393 ILE A O 1
ATOM 3193 N N . PHE A 1 394 ? -8.484 12.148 8.18 1 98.5 394 PHE A N 1
ATOM 3194 C CA . PHE A 1 394 ? -9.117 11.586 6.992 1 98.5 394 PHE A CA 1
ATOM 3195 C C . PHE A 1 394 ? -8.805 12.438 5.766 1 98.5 394 PHE A C 1
ATOM 3197 O O . PHE A 1 394 ? -9.109 13.633 5.738 1 98.5 394 PHE A O 1
ATOM 3204 N N . VAL A 1 395 ? -8.242 11.844 4.727 1 98.69 395 VAL A N 1
ATOM 3205 C CA . VAL A 1 395 ? -7.789 12.602 3.568 1 98.69 395 VAL A CA 1
ATOM 3206 C C . VAL A 1 395 ? -8.609 12.211 2.34 1 98.69 395 VAL A C 1
ATOM 3208 O O . VAL A 1 395 ? -8.734 11.023 2.027 1 98.69 395 VAL A O 1
ATOM 3211 N N . ALA A 1 396 ? -9.117 13.148 1.645 1 98.62 396 ALA A N 1
ATOM 3212 C CA . ALA A 1 396 ? -9.727 12.969 0.328 1 98.62 396 ALA A CA 1
ATOM 3213 C C . ALA A 1 396 ? -8.82 13.516 -0.772 1 98.62 396 ALA A C 1
ATOM 3215 O O . ALA A 1 396 ? -8.438 14.688 -0.747 1 98.62 396 ALA A O 1
ATOM 3216 N N . TYR A 1 397 ? -8.469 12.695 -1.704 1 98.62 397 TYR A N 1
ATOM 3217 C CA . TYR A 1 397 ? -7.633 13.102 -2.828 1 98.62 397 TYR A CA 1
ATOM 3218 C C . TYR A 1 397 ? -8.484 13.578 -3.998 1 98.62 397 TYR A C 1
ATOM 3220 O O . TYR A 1 397 ? -9.367 12.852 -4.465 1 98.62 397 TYR A O 1
ATOM 3228 N N . HIS A 1 398 ? -8.148 14.773 -4.465 1 98.25 398 HIS A N 1
ATOM 3229 C CA . HIS A 1 398 ? -9.031 15.352 -5.473 1 98.25 398 HIS A CA 1
ATOM 3230 C C . HIS A 1 398 ? -8.297 16.359 -6.344 1 98.25 398 HIS A C 1
ATOM 3232 O O . HIS A 1 398 ? -7.211 16.828 -5.984 1 98.25 398 HIS A O 1
ATOM 3238 N N . ASN A 1 399 ? -8.742 16.594 -7.488 1 97.25 399 ASN A N 1
ATOM 3239 C CA . ASN A 1 399 ? -8.453 17.844 -8.203 1 97.25 399 ASN A CA 1
ATOM 3240 C C . ASN A 1 399 ? -9.594 18.844 -8.078 1 97.25 399 ASN A C 1
ATOM 3242 O O . ASN A 1 399 ? -10.234 18.922 -7.027 1 97.25 399 ASN A O 1
ATOM 3246 N N . THR A 1 400 ? -9.828 19.672 -9.055 1 96.75 400 THR A N 1
ATOM 3247 C CA . THR A 1 400 ? -10.898 20.641 -8.859 1 96.75 400 THR A CA 1
ATOM 3248 C C . THR A 1 400 ? -12.211 20.125 -9.445 1 96.75 400 THR A C 1
ATOM 3250 O O . THR A 1 400 ? -13.266 20.734 -9.258 1 96.75 400 THR A O 1
ATOM 3253 N N . ALA A 1 401 ? -12.133 18.953 -10.086 1 95.12 401 ALA A N 1
ATOM 3254 C CA . ALA A 1 401 ? -13.32 18.438 -10.766 1 95.12 401 ALA A CA 1
ATOM 3255 C C . ALA A 1 401 ? -13.773 17.109 -10.156 1 95.12 401 ALA A C 1
ATOM 3257 O O . ALA A 1 401 ? -14.961 16.781 -10.195 1 95.12 401 ALA A O 1
ATOM 3258 N N . GLU A 1 402 ? -12.836 16.391 -9.656 1 95.81 402 GLU A N 1
ATOM 3259 C CA . GLU A 1 402 ? -13.242 15.062 -9.219 1 95.81 402 GLU A CA 1
ATOM 3260 C C . GLU A 1 402 ? -12.422 14.602 -8.016 1 95.81 402 GLU A C 1
ATOM 3262 O O . GLU A 1 402 ? -11.297 15.062 -7.809 1 95.81 402 GLU A O 1
ATOM 3267 N N . ILE A 1 403 ? -13.016 13.703 -7.195 1 97.75 403 ILE A N 1
ATOM 3268 C CA . ILE A 1 403 ? -12.344 12.984 -6.121 1 97.75 403 ILE A CA 1
ATOM 3269 C C . ILE A 1 403 ? -11.867 11.625 -6.625 1 97.75 403 ILE A C 1
ATOM 3271 O O . ILE A 1 403 ? -12.594 10.938 -7.355 1 97.75 403 ILE A O 1
ATOM 3275 N N . PHE A 1 404 ? -10.68 11.172 -6.219 1 97.44 404 PHE A N 1
ATOM 3276 C CA . PHE A 1 404 ? -10.094 9.938 -6.734 1 97.44 404 PHE A CA 1
ATOM 3277 C C . PHE A 1 404 ? -10.117 8.844 -5.68 1 97.44 404 PHE A C 1
ATOM 3279 O O . PHE A 1 404 ? -10.172 7.656 -6.008 1 97.44 404 PHE A O 1
ATOM 3286 N N . GLY A 1 405 ? -9.992 9.258 -4.418 1 97.75 405 GLY A N 1
ATOM 3287 C CA . GLY A 1 405 ? -9.945 8.258 -3.359 1 97.75 405 GLY A CA 1
ATOM 3288 C C . GLY A 1 405 ? -9.727 8.859 -1.983 1 97.75 405 GLY A C 1
ATOM 3289 O O . GLY A 1 405 ? -9.727 10.078 -1.826 1 97.75 405 GLY A O 1
ATOM 3290 N N . PHE A 1 406 ? -9.586 7.961 -0.976 1 98 406 PHE A N 1
ATOM 3291 C CA . PHE A 1 406 ? -9.547 8.352 0.428 1 98 406 PHE A CA 1
ATOM 3292 C C . PHE A 1 406 ? -8.469 7.566 1.177 1 98 406 PHE A C 1
ATOM 3294 O O . PHE A 1 406 ? -8.016 6.523 0.707 1 98 406 PHE A O 1
ATOM 3301 N N . GLN A 1 407 ? -8.117 8.086 2.248 1 98.06 407 GLN A N 1
ATOM 3302 C CA . GLN A 1 407 ? -7.164 7.418 3.125 1 98.06 407 GLN A CA 1
ATOM 3303 C C . GLN A 1 407 ? -7.262 7.949 4.551 1 98.06 407 GLN A C 1
ATOM 3305 O O . GLN A 1 407 ? -7.473 9.148 4.762 1 98.06 407 GLN A O 1
ATOM 3310 N N . TYR A 1 408 ? -7.234 7.082 5.508 1 97.56 408 TYR A N 1
ATOM 3311 C CA . TYR A 1 408 ? -7.105 7.492 6.902 1 97.56 408 TYR A CA 1
ATOM 3312 C C . TYR A 1 408 ? -5.66 7.367 7.371 1 97.56 408 TYR A C 1
ATOM 3314 O O . TYR A 1 408 ? -5.031 6.32 7.195 1 97.56 408 TYR A O 1
ATOM 3322 N N . ILE A 1 409 ? -5.105 8.359 7.914 1 97.88 409 ILE A N 1
ATOM 3323 C CA . ILE A 1 409 ? -3.727 8.422 8.391 1 97.88 409 ILE A CA 1
ATOM 3324 C C . ILE A 1 409 ? -3.713 8.727 9.891 1 97.88 409 ILE A C 1
ATOM 3326 O O . ILE A 1 409 ? -4.066 9.828 10.305 1 97.88 409 ILE A O 1
ATOM 3330 N N . SER A 1 410 ? -3.27 7.824 10.672 1 96.31 410 SER A N 1
ATOM 3331 C CA . SER A 1 410 ? -3.271 7.965 12.117 1 96.31 410 SER A CA 1
ATOM 3332 C C . SER A 1 410 ? -2.15 8.883 12.586 1 96.31 410 SER A C 1
ATOM 3334 O O . SER A 1 410 ? -1.226 9.18 11.828 1 96.31 410 SER A O 1
ATOM 3336 N N . LEU A 1 411 ? -2.266 9.367 13.805 1 97.19 411 LEU A N 1
ATOM 3337 C CA . LEU A 1 411 ? -1.201 10.156 14.414 1 97.19 411 LEU A CA 1
ATOM 3338 C C . LEU A 1 411 ? 0.107 9.375 14.453 1 97.19 411 LEU A C 1
ATOM 3340 O O . LEU A 1 411 ? 1.176 9.93 14.188 1 97.19 411 LEU A O 1
ATOM 3344 N N . GLU A 1 412 ? 0.065 8.109 14.711 1 92.75 412 GLU A N 1
ATOM 3345 C CA . GLU A 1 412 ? 1.248 7.254 14.789 1 92.75 412 GLU A CA 1
ATOM 3346 C C . GLU A 1 412 ? 1.963 7.18 13.438 1 92.75 412 GLU A C 1
ATOM 3348 O O . GLU A 1 412 ? 3.193 7.23 13.383 1 92.75 412 GLU A O 1
ATOM 3353 N N . GLU A 1 413 ? 1.156 7.062 12.438 1 92.75 413 GLU A N 1
ATOM 3354 C CA . GLU A 1 413 ? 1.748 7.016 11.109 1 92.75 413 GLU A CA 1
ATOM 3355 C C . GLU A 1 413 ? 2.467 8.32 10.781 1 92.75 413 GLU A C 1
ATOM 3357 O O . GLU A 1 413 ? 3.557 8.312 10.203 1 92.75 413 GLU A O 1
ATOM 3362 N N . MET A 1 414 ? 1.874 9.422 11.125 1 96.88 414 MET A N 1
ATOM 3363 C CA . MET A 1 414 ? 2.521 10.719 10.906 1 96.88 414 MET A CA 1
ATOM 3364 C C . MET A 1 414 ? 3.801 10.828 11.734 1 96.88 414 MET A C 1
ATOM 3366 O O . MET A 1 414 ? 4.801 11.375 11.258 1 96.88 414 MET A O 1
ATOM 3370 N N . ASN A 1 415 ? 3.773 10.359 12.938 1 95.06 415 ASN A N 1
ATOM 3371 C CA . ASN A 1 415 ? 4.965 10.367 13.773 1 95.06 415 ASN A CA 1
ATOM 3372 C C . ASN A 1 415 ? 6.117 9.609 13.125 1 95.06 415 ASN A C 1
ATOM 3374 O O . ASN A 1 415 ? 7.254 10.078 13.117 1 95.06 415 ASN A O 1
ATOM 3378 N N . LEU A 1 416 ? 5.801 8.484 12.617 1 91 416 LEU A N 1
ATOM 3379 C CA . LEU A 1 416 ? 6.836 7.664 12 1 91 416 LEU A CA 1
ATOM 3380 C C . LEU A 1 416 ? 7.445 8.367 10.789 1 91 416 LEU A C 1
ATOM 3382 O O . LEU A 1 416 ? 8.664 8.32 10.586 1 91 416 LEU A O 1
ATOM 3386 N N . ARG A 1 417 ? 6.637 8.992 10.039 1 93.31 417 ARG A N 1
ATOM 3387 C CA . ARG A 1 417 ? 7.09 9.664 8.82 1 93.31 417 ARG A CA 1
ATOM 3388 C C . ARG A 1 417 ? 7.887 10.922 9.148 1 93.31 417 ARG A C 1
ATOM 3390 O O . ARG A 1 417 ? 8.836 11.258 8.445 1 93.31 417 ARG A O 1
ATOM 3397 N N . LEU A 1 418 ? 7.504 11.594 10.195 1 96 418 LEU A N 1
ATOM 3398 C CA . LEU A 1 418 ? 8.102 12.891 10.508 1 96 418 LEU A CA 1
ATOM 3399 C C . LEU A 1 418 ? 9.312 12.719 11.422 1 96 418 LEU A C 1
ATOM 3401 O O . LEU A 1 418 ? 10.367 13.305 11.172 1 96 418 LEU A O 1
ATOM 3405 N N . PHE A 1 419 ? 9.102 11.867 12.484 1 94 419 PHE A N 1
ATOM 3406 C CA . PHE A 1 419 ? 10.055 11.859 13.586 1 94 419 PHE A CA 1
ATOM 3407 C C . PHE A 1 419 ? 10.805 10.531 13.648 1 94 419 PHE A C 1
ATOM 3409 O O . PHE A 1 419 ? 11.82 10.414 14.336 1 94 419 PHE A O 1
ATOM 3416 N N . GLY A 1 420 ? 10.297 9.555 12.961 1 87.56 420 GLY A N 1
ATOM 3417 C CA . GLY A 1 420 ? 10.906 8.234 13.008 1 87.56 420 GLY A CA 1
ATOM 3418 C C . GLY A 1 420 ? 10.367 7.367 14.133 1 87.56 420 GLY A C 1
ATOM 3419 O O . GLY A 1 420 ? 10.5 6.145 14.102 1 87.56 420 GLY A O 1
ATOM 3420 N N . SER A 1 421 ? 9.711 7.973 15.117 1 88.25 421 SER A N 1
ATOM 3421 C CA . SER A 1 421 ? 9.133 7.227 16.234 1 88.25 421 SER A CA 1
ATOM 3422 C C . SER A 1 421 ? 8.047 8.039 16.922 1 88.25 421 SER A C 1
ATOM 3424 O O . SER A 1 421 ? 7.996 9.266 16.797 1 88.25 421 SER A O 1
ATOM 3426 N N . ASN A 1 422 ? 7.176 7.34 17.656 1 90.25 422 ASN A N 1
ATOM 3427 C CA . ASN A 1 422 ? 6.152 8.016 18.453 1 90.25 422 ASN A CA 1
ATOM 3428 C C . ASN A 1 422 ? 6.762 8.758 19.641 1 90.25 422 ASN A C 1
ATOM 3430 O O . ASN A 1 422 ? 6.277 9.82 20.031 1 90.25 422 ASN A O 1
ATOM 3434 N N . GLU A 1 423 ? 7.758 8.227 20.172 1 91.12 423 GLU A N 1
ATOM 3435 C CA . GLU A 1 423 ? 8.414 8.812 21.344 1 91.12 423 GLU A CA 1
ATOM 3436 C C . GLU A 1 423 ? 9.031 10.172 21 1 91.12 423 GLU A C 1
ATOM 3438 O O . GLU A 1 423 ? 8.859 11.133 21.75 1 91.12 423 GLU A O 1
ATOM 3443 N N . MET A 1 424 ? 9.742 10.156 19.922 1 93.69 424 MET A N 1
ATOM 3444 C CA . MET A 1 424 ? 10.32 11.438 19.516 1 93.69 424 MET A CA 1
ATOM 3445 C C . MET A 1 424 ? 9.234 12.445 19.172 1 93.69 424 MET A C 1
ATOM 3447 O O . MET A 1 424 ? 9.375 13.633 19.453 1 93.69 424 MET A O 1
ATOM 3451 N N . GLY A 1 425 ? 8.164 11.969 18.484 1 95.56 425 GLY A N 1
ATOM 3452 C CA . GLY A 1 425 ? 7.051 12.852 18.172 1 95.56 425 GLY A CA 1
ATOM 3453 C C . GLY A 1 425 ? 6.426 13.484 19.391 1 95.56 425 GLY A C 1
ATOM 3454 O O . GLY A 1 425 ? 6.109 14.68 19.391 1 95.56 425 GLY A O 1
ATOM 3455 N N . ASP A 1 426 ? 6.285 12.742 20.422 1 95.56 426 ASP A N 1
ATOM 3456 C CA . ASP A 1 426 ? 5.703 13.234 21.672 1 95.56 426 ASP A CA 1
ATOM 3457 C C . ASP A 1 426 ? 6.59 14.305 22.312 1 95.56 426 ASP A C 1
ATOM 3459 O O . ASP A 1 426 ? 6.102 15.359 22.719 1 95.56 426 ASP A O 1
ATOM 3463 N N . GLN A 1 427 ? 7.812 14.016 22.375 1 97.38 427 GLN A N 1
ATOM 3464 C CA . GLN A 1 427 ? 8.719 14.977 23 1 97.38 427 GLN A CA 1
ATOM 3465 C C . GLN A 1 427 ? 8.859 16.234 22.156 1 97.38 427 GLN A C 1
ATOM 3467 O O . GLN A 1 427 ? 8.914 17.344 22.703 1 97.38 427 GLN A O 1
ATOM 3472 N N . ALA A 1 428 ? 8.938 16.031 20.859 1 98 428 ALA A N 1
ATOM 3473 C CA . ALA A 1 428 ? 9.031 17.172 19.953 1 98 428 ALA A CA 1
ATOM 3474 C C . ALA A 1 428 ? 7.844 18.125 20.141 1 98 428 ALA A C 1
ATOM 3476 O O . ALA A 1 428 ? 8 19.344 20.109 1 98 428 ALA A O 1
ATOM 3477 N N . TYR A 1 429 ? 6.664 17.578 20.281 1 97.81 429 TYR A N 1
ATOM 3478 C CA . TYR A 1 429 ? 5.441 18.359 20.453 1 97.81 429 TYR A CA 1
ATOM 3479 C C . TYR A 1 429 ? 5.504 19.219 21.703 1 97.81 429 TYR A C 1
ATOM 3481 O O . TYR A 1 429 ? 5.324 20.438 21.641 1 97.81 429 TYR A O 1
ATOM 3489 N N . HIS A 1 430 ? 5.801 18.656 22.797 1 98.31 430 HIS A N 1
ATOM 3490 C CA . HIS A 1 430 ? 5.859 19.344 24.094 1 98.31 430 HIS A CA 1
ATOM 3491 C C . HIS A 1 430 ? 6.98 20.375 24.109 1 98.31 430 HIS A C 1
ATOM 3493 O O . HIS A 1 430 ? 6.793 21.5 24.594 1 98.31 430 HIS A O 1
ATOM 3499 N N . MET A 1 431 ? 8.062 20.016 23.594 1 98.38 431 MET A N 1
ATOM 3500 C CA . MET A 1 431 ? 9.203 20.922 23.609 1 98.38 431 MET A CA 1
ATOM 3501 C C . MET A 1 431 ? 8.953 22.109 22.672 1 98.38 431 MET A C 1
ATOM 3503 O O . MET A 1 431 ? 9.406 23.219 22.953 1 98.38 431 MET A O 1
ATOM 3507 N N . SER A 1 432 ? 8.281 21.875 21.547 1 98.56 432 SER A N 1
ATOM 3508 C CA . SER A 1 432 ? 7.941 22.969 20.641 1 98.56 432 SER A CA 1
ATOM 3509 C C . SER A 1 432 ? 7.016 23.969 21.328 1 98.56 432 SER A C 1
ATOM 3511 O O . SER A 1 432 ? 7.191 25.188 21.172 1 98.56 432 SER A O 1
ATOM 3513 N N . LEU A 1 433 ? 6.051 23.5 22.047 1 98.44 433 LEU A N 1
ATOM 3514 C CA . LEU A 1 433 ? 5.164 24.375 22.797 1 98.44 433 LEU A CA 1
ATOM 3515 C C . LEU A 1 433 ? 5.941 25.156 23.859 1 98.44 433 LEU A C 1
ATOM 3517 O O . LEU A 1 433 ? 5.711 26.344 24.047 1 98.44 433 LEU A O 1
ATOM 3521 N N . GLY A 1 434 ? 6.824 24.438 24.531 1 98.44 434 GLY A N 1
ATOM 3522 C CA . GLY A 1 434 ? 7.641 25.078 25.547 1 98.44 434 GLY A CA 1
ATOM 3523 C C . GLY A 1 434 ? 8.508 26.188 25 1 98.44 434 GLY A C 1
ATOM 3524 O O . GLY A 1 434 ? 8.633 27.25 25.625 1 98.44 434 GLY A O 1
ATOM 3525 N N . LEU A 1 435 ? 9.148 25.906 23.906 1 98.31 435 LEU A N 1
ATOM 3526 C CA . LEU A 1 435 ? 9.992 26.922 23.281 1 98.31 435 LEU A CA 1
ATOM 3527 C C . LEU A 1 435 ? 9.164 28.109 22.828 1 98.31 435 LEU A C 1
ATOM 3529 O O . LEU A 1 435 ? 9.602 29.266 22.953 1 98.31 435 LEU A O 1
ATOM 3533 N N . LEU A 1 436 ? 7.996 27.859 22.281 1 98.38 436 LEU A N 1
ATOM 3534 C CA . LEU A 1 436 ? 7.109 28.938 21.844 1 98.38 436 LEU A CA 1
ATOM 3535 C C . LEU A 1 436 ? 6.738 29.828 23.016 1 98.38 436 LEU A C 1
ATOM 3537 O O . LEU A 1 436 ? 6.715 31.062 22.891 1 98.38 436 LEU A O 1
ATOM 3541 N N . GLU A 1 437 ? 6.422 29.281 24.172 1 98.06 437 GLU A N 1
ATOM 3542 C CA . GLU A 1 437 ? 6.121 30.047 25.359 1 98.06 437 GLU A CA 1
ATOM 3543 C C . GLU A 1 437 ? 7.262 31.016 25.703 1 98.06 437 GLU A C 1
ATOM 3545 O O . GLU A 1 437 ? 7.027 32.188 26.016 1 98.06 437 GLU A O 1
ATOM 3550 N N . ARG A 1 438 ? 8.438 30.484 25.625 1 97.69 438 ARG A N 1
ATOM 3551 C CA . ARG A 1 438 ? 9.609 31.281 25.984 1 97.69 438 ARG A CA 1
ATOM 3552 C C . ARG A 1 438 ? 9.844 32.406 24.984 1 97.69 438 ARG A C 1
ATOM 3554 O O . ARG A 1 438 ? 10.266 33.5 25.359 1 97.69 438 ARG A O 1
ATOM 3561 N N . ILE A 1 439 ? 9.594 32.125 23.766 1 97.81 439 ILE A N 1
ATOM 3562 C CA . ILE A 1 439 ? 9.727 33.125 22.719 1 97.81 439 ILE A CA 1
ATOM 3563 C C . ILE A 1 439 ? 8.711 34.25 22.938 1 97.81 439 ILE A C 1
ATOM 3565 O O . ILE A 1 439 ? 9.047 35.438 22.875 1 97.81 439 ILE A O 1
ATOM 3569 N N . LEU A 1 440 ? 7.465 33.875 23.203 1 98.12 440 LEU A N 1
ATOM 3570 C CA . LEU A 1 440 ? 6.414 34.875 23.438 1 98.12 440 LEU A CA 1
ATOM 3571 C C . LEU A 1 440 ? 6.707 35.688 24.703 1 98.12 440 LEU A C 1
ATOM 3573 O O . LEU A 1 440 ? 6.469 36.875 24.734 1 98.12 440 LEU A O 1
ATOM 3577 N N . ASP A 1 441 ? 7.223 35 25.688 1 97.44 441 ASP A N 1
ATOM 3578 C CA . ASP A 1 441 ? 7.605 35.688 26.906 1 97.44 441 ASP A CA 1
ATOM 3579 C C . ASP A 1 441 ? 8.695 36.75 26.641 1 97.44 441 ASP A C 1
ATOM 3581 O O . ASP A 1 441 ? 8.648 37.844 27.156 1 97.44 441 ASP A O 1
ATOM 3585 N N . ALA A 1 442 ? 9.68 36.312 25.906 1 96.94 442 ALA A N 1
ATOM 3586 C CA . ALA A 1 442 ? 10.758 37.219 25.594 1 96.94 442 ALA A CA 1
ATOM 3587 C C . ALA A 1 442 ? 10.227 38.469 24.891 1 96.94 442 ALA A C 1
ATOM 3589 O O . ALA A 1 442 ? 10.656 39.594 25.188 1 96.94 442 ALA A O 1
ATOM 3590 N N . ALA A 1 443 ? 9.344 38.312 23.984 1 96.88 443 ALA A N 1
ATOM 3591 C CA . ALA A 1 443 ? 8.758 39.406 23.234 1 96.88 443 ALA A CA 1
ATOM 3592 C C . ALA A 1 443 ? 7.941 40.312 24.156 1 96.88 443 ALA A C 1
ATOM 3594 O O . ALA A 1 443 ? 8.102 41.531 24.125 1 96.88 443 ALA A O 1
ATOM 3595 N N . THR A 1 444 ? 7.066 39.75 24.984 1 96.88 444 THR A N 1
ATOM 3596 C CA . THR A 1 444 ? 6.137 40.531 25.797 1 96.88 444 THR A CA 1
ATOM 3597 C C . THR A 1 444 ? 6.832 41.125 27.016 1 96.88 444 THR A C 1
ATOM 3599 O O . THR A 1 444 ? 6.355 42.094 27.609 1 96.88 444 THR A O 1
ATOM 3602 N N . ASP A 1 445 ? 7.898 40.5 27.438 1 94.81 445 ASP A N 1
ATOM 3603 C CA . ASP A 1 445 ? 8.672 41.062 28.531 1 94.81 445 ASP A CA 1
ATOM 3604 C C . ASP A 1 445 ? 9.391 42.344 28.109 1 94.81 445 ASP A C 1
ATOM 3606 O O . ASP A 1 445 ? 9.531 43.281 28.891 1 94.81 445 ASP A O 1
ATOM 3610 N N . HIS A 1 446 ? 9.859 42.375 26.891 1 93.75 446 HIS A N 1
ATOM 3611 C CA . HIS A 1 446 ? 10.586 43.531 26.391 1 93.75 446 HIS A CA 1
ATOM 3612 C C . HIS A 1 446 ? 9.625 44.656 25.938 1 93.75 446 HIS A C 1
ATOM 3614 O O . HIS A 1 446 ? 9.961 45.844 26.016 1 93.75 446 HIS A O 1
ATOM 3620 N N . LEU A 1 447 ? 8.477 44.25 25.391 1 94.56 447 LEU A N 1
ATOM 3621 C CA . LEU A 1 447 ? 7.43 45.188 25 1 94.56 447 LEU A CA 1
ATOM 3622 C C . LEU A 1 447 ? 6.094 44.812 25.641 1 94.56 447 LEU A C 1
ATOM 3624 O O . LEU A 1 447 ? 5.176 44.375 24.953 1 94.56 447 LEU A O 1
ATOM 3628 N N . PRO A 1 448 ? 5.934 45.125 26.922 1 94.38 448 PRO A N 1
ATOM 3629 C CA . PRO A 1 448 ? 4.754 44.656 27.656 1 94.38 448 PRO A CA 1
ATOM 3630 C C . PRO A 1 448 ? 3.494 45.438 27.297 1 94.38 448 PRO A C 1
ATOM 3632 O O . PRO A 1 448 ? 3.568 46.656 27.016 1 94.38 448 PRO A O 1
ATOM 3635 N N . GLU A 1 449 ? 2.367 44.781 27.266 1 95.25 449 GLU A N 1
ATOM 3636 C CA . GLU A 1 449 ? 1.024 45.344 27.188 1 95.25 449 GLU A CA 1
ATOM 3637 C C . GLU A 1 449 ? 0.815 46.125 25.891 1 95.25 449 GLU A C 1
ATOM 3639 O O . GLU A 1 449 ? 0.227 47.188 25.891 1 95.25 449 GLU A O 1
ATOM 3644 N N . GLU A 1 450 ? 1.395 45.625 24.844 1 95.25 450 GLU A N 1
ATOM 3645 C CA . GLU A 1 450 ? 1.193 46.125 23.5 1 95.25 450 GLU A CA 1
ATOM 3646 C C . GLU A 1 450 ? 0.892 45.031 22.5 1 95.25 450 GLU A C 1
ATOM 3648 O O . GLU A 1 450 ? 1.295 43.875 22.719 1 95.25 450 GLU A O 1
ATOM 3653 N N . THR A 1 451 ? 0.086 45.406 21.531 1 96 451 THR A N 1
ATOM 3654 C CA . THR A 1 451 ? -0.096 44.5 20.406 1 96 451 THR A CA 1
ATOM 3655 C C . THR A 1 451 ? 1.166 44.406 19.562 1 96 451 THR A C 1
ATOM 3657 O O . THR A 1 451 ? 1.724 45.438 19.172 1 96 451 THR A O 1
ATOM 3660 N N . LEU A 1 452 ? 1.604 43.188 19.312 1 96.75 452 LEU A N 1
ATOM 3661 C CA . LEU A 1 452 ? 2.896 43 18.672 1 96.75 452 LEU A CA 1
ATOM 3662 C C . LEU A 1 452 ? 2.738 42.219 17.375 1 96.75 452 LEU A C 1
ATOM 3664 O O . LEU A 1 452 ? 1.923 41.281 17.281 1 96.75 452 LEU A O 1
ATOM 3668 N N . SER A 1 453 ? 3.457 42.625 16.344 1 95.56 453 SER A N 1
ATOM 3669 C CA . SER A 1 453 ? 3.691 41.812 15.172 1 95.56 453 SER A CA 1
ATOM 3670 C C . SER A 1 453 ? 4.973 41 15.312 1 95.56 453 SER A C 1
ATOM 3672 O O . SER A 1 453 ? 6.043 41.531 15.57 1 95.56 453 SER A O 1
ATOM 3674 N N . ILE A 1 454 ? 4.906 39.688 15.227 1 96.69 454 ILE A N 1
ATOM 3675 C CA . ILE A 1 454 ? 6.059 38.812 15.438 1 96.69 454 ILE A CA 1
ATOM 3676 C C . ILE A 1 454 ? 6.289 37.969 14.188 1 96.69 454 ILE A C 1
ATOM 3678 O O . ILE A 1 454 ? 5.363 37.344 13.672 1 96.69 454 ILE A O 1
ATOM 3682 N N . THR A 1 455 ? 7.461 37.969 13.641 1 95.94 455 THR A N 1
ATOM 3683 C CA . THR A 1 455 ? 7.863 37.125 12.523 1 95.94 455 THR A CA 1
ATOM 3684 C C . THR A 1 455 ? 9.023 36.219 12.93 1 95.94 455 THR A C 1
ATOM 3686 O O . THR A 1 455 ? 10.062 36.688 13.383 1 95.94 455 THR A O 1
ATOM 3689 N N . LEU A 1 456 ? 8.797 34.938 12.773 1 96 456 LEU A N 1
ATOM 3690 C CA . LEU A 1 456 ? 9.758 33.906 13.172 1 96 456 LEU A CA 1
ATOM 3691 C C . LEU A 1 456 ? 10.344 33.219 11.953 1 96 456 LEU A C 1
ATOM 3693 O O . LEU A 1 456 ? 9.625 32.875 11.016 1 96 456 LEU A O 1
ATOM 3697 N N . GLU A 1 457 ? 11.695 33 11.977 1 95.5 457 GLU A N 1
ATOM 3698 C CA . GLU A 1 457 ? 12.344 32.312 10.859 1 95.5 457 GLU A CA 1
ATOM 3699 C C . GLU A 1 457 ? 13.508 31.453 11.344 1 95.5 457 GLU A C 1
ATOM 3701 O O . GLU A 1 457 ? 14.352 31.906 12.125 1 95.5 457 GLU A O 1
ATOM 3706 N N . THR A 1 458 ? 13.492 30.266 10.938 1 96.06 458 THR A N 1
ATOM 3707 C CA . THR A 1 458 ? 14.641 29.359 11.023 1 96.06 458 THR A CA 1
ATOM 3708 C C . THR A 1 458 ? 15.156 29 9.633 1 96.06 458 THR A C 1
ATOM 3710 O O . THR A 1 458 ? 14.586 28.156 8.953 1 96.06 458 THR A O 1
ATOM 3713 N N . ARG A 1 459 ? 16.25 29.578 9.289 1 90.88 459 ARG A N 1
ATOM 3714 C CA . ARG A 1 459 ? 16.766 29.312 7.949 1 90.88 459 ARG A CA 1
ATOM 3715 C C . ARG A 1 459 ? 17.219 27.875 7.805 1 90.88 459 ARG A C 1
ATOM 3717 O O . ARG A 1 459 ? 17.734 27.281 8.758 1 90.88 459 ARG A O 1
ATOM 3724 N N . SER A 1 460 ? 17.125 27.406 6.625 1 85.94 460 SER A N 1
ATOM 3725 C CA . SER A 1 460 ? 17.438 26.016 6.355 1 85.94 460 SER A CA 1
ATOM 3726 C C . SER A 1 460 ? 18.875 25.688 6.73 1 85.94 460 SER A C 1
ATOM 3728 O O . SER A 1 460 ? 19.797 26.391 6.316 1 85.94 460 SER A O 1
ATOM 3730 N N . GLY A 1 461 ? 19 24.672 7.508 1 78.75 461 GLY A N 1
ATOM 3731 C CA . GLY A 1 461 ? 20.312 24.203 7.879 1 78.75 461 GLY A CA 1
ATOM 3732 C C . GLY A 1 461 ? 20.953 25.016 8.992 1 78.75 461 GLY A C 1
ATOM 3733 O O . GLY A 1 461 ? 21.984 24.625 9.531 1 78.75 461 GLY A O 1
ATOM 3734 N N . ALA A 1 462 ? 20.281 26.078 9.336 1 81.81 462 ALA A N 1
ATOM 3735 C CA . ALA A 1 462 ? 20.859 26.938 10.359 1 81.81 462 ALA A CA 1
ATOM 3736 C C . ALA A 1 462 ? 20.703 26.312 11.75 1 81.81 462 ALA A C 1
ATOM 3738 O O . ALA A 1 462 ? 19.828 25.484 11.969 1 81.81 462 ALA A O 1
ATOM 3739 N N . ASN A 1 463 ? 21.562 26.75 12.578 1 87.25 463 ASN A N 1
ATOM 3740 C CA . ASN A 1 463 ? 21.531 26.281 13.961 1 87.25 463 ASN A CA 1
ATOM 3741 C C . ASN A 1 463 ? 20.906 27.312 14.898 1 87.25 463 ASN A C 1
ATOM 3743 O O . ASN A 1 463 ? 21.062 27.219 16.109 1 87.25 463 ASN A O 1
ATOM 3747 N N . SER A 1 464 ? 20.312 28.281 14.312 1 93.25 464 SER A N 1
ATOM 3748 C CA . SER A 1 464 ? 19.688 29.312 15.117 1 93.25 464 SER A CA 1
ATOM 3749 C C . SER A 1 464 ? 18.375 29.797 14.477 1 93.25 464 SER A C 1
ATOM 3751 O O . SER A 1 464 ? 18.125 29.516 13.305 1 93.25 464 SER A O 1
ATOM 3753 N N . MET A 1 465 ? 17.609 30.359 15.297 1 97.25 465 MET A N 1
ATOM 3754 C CA . MET A 1 465 ? 16.344 30.984 14.891 1 97.25 465 MET A CA 1
ATOM 3755 C C . MET A 1 465 ? 16.312 32.469 15.258 1 97.25 465 MET A C 1
ATOM 3757 O O . MET A 1 465 ? 16.938 32.875 16.25 1 97.25 465 MET A O 1
ATOM 3761 N N . SER A 1 466 ? 15.773 33.219 14.391 1 97.31 466 SER A N 1
ATOM 3762 C CA . SER A 1 466 ? 15.57 34.625 14.711 1 97.31 466 SER A CA 1
ATOM 3763 C C . SER A 1 466 ? 14.094 35 14.664 1 97.31 466 SER A C 1
ATOM 3765 O O . SER A 1 466 ? 13.312 34.375 13.93 1 97.31 466 SER A O 1
ATOM 3767 N N . PHE A 1 467 ? 13.742 35.906 15.492 1 97.75 467 PHE A N 1
ATOM 3768 C CA . PHE A 1 467 ? 12.398 36.469 15.367 1 97.75 467 PHE A CA 1
ATOM 3769 C C . PHE A 1 467 ? 12.422 37.969 15.578 1 97.75 467 PHE A C 1
ATOM 3771 O O . PHE A 1 467 ? 13.266 38.5 16.312 1 97.75 467 PHE A O 1
ATOM 3778 N N . ILE A 1 468 ? 11.586 38.656 14.867 1 97.62 468 ILE A N 1
ATOM 3779 C CA . ILE A 1 468 ? 11.477 40.125 14.898 1 97.62 468 ILE A CA 1
ATOM 3780 C C . ILE A 1 468 ? 10.133 40.5 15.5 1 97.62 468 ILE A C 1
ATOM 3782 O O . ILE A 1 468 ? 9.094 39.969 15.133 1 97.62 468 ILE A O 1
ATOM 3786 N N . VAL A 1 469 ? 10.18 41.406 16.438 1 97.5 469 VAL A N 1
ATOM 3787 C CA . VAL A 1 469 ? 8.992 41.906 17.141 1 97.5 469 VAL A CA 1
ATOM 3788 C C . VAL A 1 469 ? 8.805 43.375 16.859 1 97.5 469 VAL A C 1
ATOM 3790 O O . VAL A 1 469 ? 9.75 44.156 16.984 1 97.5 469 VAL A O 1
ATOM 3793 N N . GLU A 1 470 ? 7.637 43.688 16.438 1 95.56 470 GLU A N 1
ATOM 3794 C CA . GLU A 1 470 ? 7.316 45.094 16.188 1 95.56 470 GLU A CA 1
ATOM 3795 C C . GLU A 1 470 ? 6.027 45.5 16.906 1 95.56 470 GLU A C 1
ATOM 3797 O O . GLU A 1 470 ? 5 44.844 16.766 1 95.56 470 GLU A O 1
ATOM 3802 N N . SER A 1 471 ? 6.105 46.531 17.625 1 95.31 471 SER A N 1
ATOM 3803 C CA . SER A 1 471 ? 4.922 47.031 18.297 1 95.31 471 SER A CA 1
ATOM 3804 C C . SER A 1 471 ? 4.059 47.875 17.344 1 95.31 471 SER A C 1
ATOM 3806 O O . SER A 1 471 ? 4.578 48.656 16.547 1 95.31 471 SER A O 1
ATOM 3808 N N . THR A 1 472 ? 2.799 47.688 17.438 1 89.44 472 THR A N 1
ATOM 3809 C CA . THR A 1 472 ? 1.891 48.469 16.578 1 89.44 472 THR A CA 1
ATOM 3810 C C . THR A 1 472 ? 1.655 49.844 17.141 1 89.44 472 THR A C 1
ATOM 3812 O O . THR A 1 472 ? 1.369 50.781 16.391 1 89.44 472 THR A O 1
ATOM 3815 N N . ALA A 1 473 ? 1.773 50 18.406 1 88.31 473 ALA A N 1
ATOM 3816 C CA . ALA A 1 473 ? 1.507 51.25 19.078 1 88.31 473 ALA A CA 1
ATOM 3817 C C . ALA A 1 473 ? 2.736 52.156 19.047 1 88.31 473 ALA A C 1
ATOM 3819 O O . ALA A 1 473 ? 2.664 53.312 18.594 1 88.31 473 ALA A O 1
ATOM 3820 N N . SER A 1 474 ? 3.92 51.719 19.422 1 88.69 474 SER A N 1
ATOM 3821 C CA . SER A 1 474 ? 5.121 52.531 19.578 1 88.69 474 SER A CA 1
ATOM 3822 C C . SER A 1 474 ? 6.012 52.469 18.344 1 88.69 474 SER A C 1
ATOM 3824 O O . SER A 1 474 ? 6.961 53.219 18.203 1 88.69 474 SER A O 1
ATOM 3826 N N . ALA A 1 475 ? 5.824 51.562 17.5 1 86 475 ALA A N 1
ATOM 3827 C CA . ALA A 1 475 ? 6.605 51.312 16.297 1 86 475 ALA A CA 1
ATOM 3828 C C . ALA A 1 475 ? 8.016 50.844 16.625 1 86 475 ALA A C 1
ATOM 3830 O O . ALA A 1 475 ? 8.859 50.688 15.742 1 86 475 ALA A O 1
ATOM 3831 N N . LYS A 1 476 ? 8.18 50.562 17.859 1 93.31 476 LYS A N 1
ATOM 3832 C CA . LYS A 1 476 ? 9.461 49.969 18.234 1 93.31 476 LYS A CA 1
ATOM 3833 C C . LYS A 1 476 ? 9.633 48.594 17.609 1 93.31 476 LYS A C 1
ATOM 3835 O O . LYS A 1 476 ? 8.68 47.812 17.531 1 93.31 476 LYS A O 1
ATOM 3840 N N . ILE A 1 477 ? 10.836 48.344 17.109 1 96.5 477 ILE A N 1
ATOM 3841 C CA . ILE A 1 477 ? 11.109 47.094 16.453 1 96.5 477 ILE A CA 1
ATOM 3842 C C . ILE A 1 477 ? 12.406 46.5 17 1 96.5 477 ILE A C 1
ATOM 3844 O O . ILE A 1 477 ? 13.359 47.219 17.266 1 96.5 477 ILE A O 1
ATOM 3848 N N . MET A 1 478 ? 12.391 45.188 17.281 1 96.19 478 MET A N 1
ATOM 3849 C CA . MET A 1 478 ? 13.547 44.5 17.844 1 96.19 478 MET A CA 1
ATOM 3850 C C . MET A 1 478 ? 13.688 43.094 17.234 1 96.19 478 MET A C 1
ATOM 3852 O O . MET A 1 478 ? 12.688 42.469 16.875 1 96.19 478 MET A O 1
ATOM 3856 N N . GLN A 1 479 ? 14.898 42.719 17.109 1 97.69 479 GLN A N 1
ATOM 3857 C CA . GLN A 1 479 ? 15.203 41.344 16.641 1 97.69 479 GLN A CA 1
ATOM 3858 C C . GLN A 1 479 ? 15.812 40.5 17.766 1 97.69 479 GLN A C 1
ATOM 3860 O O . GLN A 1 479 ? 16.578 41.031 18.578 1 97.69 479 GLN A O 1
ATOM 3865 N N . PHE A 1 480 ? 15.422 39.312 17.859 1 97.75 480 PHE A N 1
ATOM 3866 C CA . PHE A 1 480 ? 15.953 38.344 18.812 1 97.75 480 PHE A CA 1
ATOM 3867 C C . PHE A 1 480 ? 16.562 37.156 18.094 1 97.75 480 PHE A C 1
ATOM 3869 O O . PHE A 1 480 ? 16.125 36.781 17.016 1 97.75 480 PHE A O 1
ATOM 3876 N N . ASP A 1 481 ? 17.578 36.594 18.672 1 96.56 481 ASP A N 1
ATOM 3877 C CA . ASP A 1 481 ? 18.156 35.312 18.219 1 96.56 481 ASP A CA 1
ATOM 3878 C C . ASP A 1 481 ? 17.984 34.219 19.266 1 96.56 481 ASP A C 1
ATOM 3880 O O . ASP A 1 481 ? 18.078 34.469 20.469 1 96.56 481 ASP A O 1
ATOM 3884 N N . VAL A 1 482 ? 17.625 33.062 18.781 1 97.69 482 VAL A N 1
ATOM 3885 C CA . VAL A 1 482 ? 17.469 31.906 19.656 1 97.69 482 VAL A CA 1
ATOM 3886 C C . VAL A 1 482 ? 18.516 30.844 19.297 1 97.69 482 VAL A C 1
ATOM 3888 O O . VAL A 1 482 ? 18.594 30.406 18.156 1 97.69 482 VAL A O 1
ATOM 3891 N N . HIS A 1 483 ? 19.328 30.469 20.281 1 96 483 HIS A N 1
ATOM 3892 C CA . HIS A 1 483 ? 20.297 29.391 20.141 1 96 483 HIS A CA 1
ATOM 3893 C C . HIS A 1 483 ? 19.953 28.203 21.047 1 96 483 HIS A C 1
ATOM 3895 O O . HIS A 1 483 ? 19.438 28.406 22.141 1 96 483 HIS A O 1
ATOM 3901 N N . VAL A 1 484 ? 20.203 27.016 20.5 1 96.5 484 VAL A N 1
ATOM 3902 C CA . VAL A 1 484 ? 19.875 25.828 21.281 1 96.5 484 VAL A CA 1
ATOM 3903 C C . VAL A 1 484 ? 20.984 24.797 21.156 1 96.5 484 VAL A C 1
ATOM 3905 O O . VAL A 1 484 ? 21.562 24.625 20.078 1 96.5 484 VAL A O 1
ATOM 3908 N N . ASP A 1 485 ? 21.422 24.203 22.312 1 96.75 485 ASP A N 1
ATOM 3909 C CA . ASP A 1 485 ? 22.219 22.984 22.344 1 96.75 485 ASP A CA 1
ATOM 3910 C C . ASP A 1 485 ? 21.359 21.766 22.641 1 96.75 485 ASP A C 1
ATOM 3912 O O . ASP A 1 485 ? 20.484 21.812 23.5 1 96.75 485 ASP A O 1
ATOM 3916 N N . ARG A 1 486 ? 21.547 20.734 21.953 1 97.12 486 ARG A N 1
ATOM 3917 C CA . ARG A 1 486 ? 20.688 19.562 22.031 1 97.12 486 ARG A CA 1
ATOM 3918 C C . ARG A 1 486 ? 21.406 18.391 22.672 1 97.12 486 ARG A C 1
ATOM 3920 O O . ARG A 1 486 ? 22.594 18.188 22.438 1 97.12 486 ARG A O 1
ATOM 3927 N N . TYR A 1 487 ? 20.656 17.641 23.469 1 97 487 TYR A N 1
ATOM 3928 C CA . TYR A 1 487 ? 21.219 16.484 24.172 1 97 487 TYR A CA 1
ATOM 3929 C C . TYR A 1 487 ? 20.25 15.297 24.125 1 97 487 TYR A C 1
ATOM 3931 O O . TYR A 1 487 ? 19.047 15.469 24.234 1 97 487 TYR A O 1
ATOM 3939 N N . LEU A 1 488 ? 20.781 14.109 23.906 1 96.25 488 LEU A N 1
ATOM 3940 C CA . LEU A 1 488 ? 20.078 12.844 24.031 1 96.25 488 LEU A CA 1
ATOM 3941 C C . LEU A 1 488 ? 20.734 11.969 25.094 1 96.25 488 LEU A C 1
ATOM 3943 O O . LEU A 1 488 ? 21.906 11.586 24.953 1 96.25 488 LEU A O 1
ATOM 3947 N N . ASN A 1 489 ? 19.984 11.688 26.094 1 93.75 489 ASN A N 1
ATOM 3948 C CA . ASN A 1 489 ? 20.5 10.898 27.203 1 93.75 489 ASN A CA 1
ATOM 3949 C C . ASN A 1 489 ? 21.812 11.469 27.734 1 93.75 489 ASN A C 1
ATOM 3951 O O . ASN A 1 489 ? 22.766 10.719 27.969 1 93.75 489 ASN A O 1
ATOM 3955 N N . GLY A 1 490 ? 21.875 12.703 27.734 1 93 490 GLY A N 1
ATOM 3956 C CA . GLY A 1 490 ? 23.031 13.367 28.328 1 93 490 GLY A CA 1
ATOM 3957 C C . GLY A 1 490 ? 24.141 13.617 27.328 1 93 490 GLY A C 1
ATOM 3958 O O . GLY A 1 490 ? 25.078 14.383 27.609 1 93 490 GLY A O 1
ATOM 3959 N N . ALA A 1 491 ? 24.031 13.047 26.156 1 95.62 491 ALA A N 1
ATOM 3960 C CA . ALA A 1 491 ? 25.062 13.234 25.141 1 95.62 491 ALA A CA 1
ATOM 3961 C C . ALA A 1 491 ? 24.703 14.406 24.234 1 95.62 491 ALA A C 1
ATOM 3963 O O . ALA A 1 491 ? 23.547 14.594 23.859 1 95.62 491 ALA A O 1
ATOM 3964 N N . PHE A 1 492 ? 25.781 15.172 23.891 1 96.75 492 PHE A N 1
ATOM 3965 C CA . PHE A 1 492 ? 25.609 16.297 22.984 1 96.75 492 PHE A CA 1
ATOM 3966 C C . PHE A 1 492 ? 25.359 15.812 21.562 1 96.75 492 PHE A C 1
ATOM 3968 O O . PHE A 1 492 ? 26.078 14.953 21.062 1 96.75 492 PHE A O 1
ATOM 3975 N N . VAL A 1 493 ? 24.359 16.375 20.969 1 96.75 493 VAL A N 1
ATOM 3976 C CA . VAL A 1 493 ? 23.969 15.906 19.641 1 96.75 493 VAL A CA 1
ATOM 3977 C C . VAL A 1 493 ? 24.562 16.828 18.578 1 96.75 493 VAL A C 1
ATOM 3979 O O . VAL A 1 493 ? 24.328 18.031 18.578 1 96.75 493 VAL A O 1
ATOM 3982 N N . ARG A 1 494 ? 25.344 16.312 17.703 1 93.62 494 ARG A N 1
ATOM 3983 C CA . ARG A 1 494 ? 25.797 16.984 16.484 1 93.62 494 ARG A CA 1
ATOM 3984 C C . ARG A 1 494 ? 25 16.516 15.273 1 93.62 494 ARG A C 1
ATOM 3986 O O . ARG A 1 494 ? 24.922 15.312 15.008 1 93.62 494 ARG A O 1
ATOM 3993 N N . GLY A 1 495 ? 24.453 17.5 14.57 1 92.94 495 GLY A N 1
ATOM 3994 C CA . GLY A 1 495 ? 23.531 17.141 13.5 1 92.94 495 GLY A CA 1
ATOM 3995 C C . GLY A 1 495 ? 22.078 17.125 13.945 1 92.94 495 GLY A C 1
ATOM 3996 O O . GLY A 1 495 ? 21.734 17.672 14.992 1 92.94 495 GLY A O 1
ATOM 3997 N N . PRO A 1 496 ? 21.234 16.547 13.125 1 95.12 496 PRO A N 1
ATOM 3998 C CA . PRO A 1 496 ? 19.828 16.516 13.508 1 95.12 496 PRO A CA 1
ATOM 3999 C C . PRO A 1 496 ? 19.547 15.539 14.656 1 95.12 496 PRO A C 1
ATOM 4001 O O . PRO A 1 496 ? 20.234 14.523 14.781 1 95.12 496 PRO A O 1
ATOM 4004 N N . VAL A 1 497 ? 18.594 15.852 15.406 1 95.88 497 VAL A N 1
ATOM 4005 C CA . VAL A 1 497 ? 18.172 14.961 16.484 1 95.88 497 VAL A CA 1
ATOM 4006 C C . VAL A 1 497 ? 17.516 13.719 15.898 1 95.88 497 VAL A C 1
ATOM 4008 O O . VAL A 1 497 ? 16.625 13.82 15.047 1 95.88 497 VAL A O 1
ATOM 4011 N N . ASP A 1 498 ? 17.953 12.57 16.312 1 91.69 498 ASP A N 1
ATOM 4012 C CA . ASP A 1 498 ? 17.406 11.289 15.883 1 91.69 498 ASP A CA 1
ATOM 4013 C C . ASP A 1 498 ? 17.516 10.25 17 1 91.69 498 ASP A C 1
ATOM 4015 O O . ASP A 1 498 ? 18.625 9.836 17.359 1 91.69 498 ASP A O 1
ATOM 4019 N N . PHE A 1 499 ? 16.422 9.828 17.469 1 89.56 499 PHE A N 1
ATOM 4020 C CA . PHE A 1 499 ? 16.406 8.906 18.594 1 89.56 499 PHE A CA 1
ATOM 4021 C C . PHE A 1 499 ? 17.047 7.578 18.234 1 89.56 499 PHE A C 1
ATOM 4023 O O . PHE A 1 499 ? 17.547 6.859 19.094 1 89.56 499 PHE A O 1
ATOM 4030 N N . THR A 1 500 ? 17.016 7.25 16.953 1 80.19 500 THR A N 1
ATOM 4031 C CA . THR A 1 500 ? 17.578 5.977 16.516 1 80.19 500 THR A CA 1
ATOM 4032 C C . THR A 1 500 ? 19.094 5.945 16.703 1 80.19 500 THR A C 1
ATOM 4034 O O . THR A 1 500 ? 19.688 4.875 16.734 1 80.19 500 THR A O 1
ATOM 4037 N N . ALA A 1 501 ? 19.688 7.066 16.781 1 83.69 501 ALA A N 1
ATOM 4038 C CA . ALA A 1 501 ? 21.125 7.16 16.984 1 83.69 501 ALA A CA 1
ATOM 4039 C C . ALA A 1 501 ? 21.547 6.598 18.328 1 83.69 501 ALA A C 1
ATOM 4041 O O . ALA A 1 501 ? 22.703 6.246 18.547 1 83.69 501 ALA A O 1
ATOM 4042 N N . CYS A 1 502 ? 20.656 6.527 19.156 1 83.38 502 CYS A N 1
ATOM 4043 C CA . CYS A 1 502 ? 20.938 6.027 20.5 1 83.38 502 CYS A CA 1
ATOM 4044 C C . CYS A 1 502 ? 21.047 4.508 20.5 1 83.38 502 CYS A C 1
ATOM 4046 O O . CYS A 1 502 ? 21.484 3.916 21.484 1 83.38 502 CYS A O 1
ATOM 4048 N N . HIS A 1 503 ? 20.578 3.869 19.359 1 75.81 503 HIS A N 1
ATOM 4049 C CA . HIS A 1 503 ? 20.609 2.412 19.312 1 75.81 503 HIS A CA 1
ATOM 4050 C C . HIS A 1 503 ? 21.734 1.921 18.391 1 75.81 503 HIS A C 1
ATOM 4052 O O . HIS A 1 503 ? 21.891 2.412 17.281 1 75.81 503 HIS A O 1
ATOM 4058 N N . LYS A 1 504 ? 22.938 1.594 18.781 1 62.81 504 LYS A N 1
ATOM 4059 C CA . LYS A 1 504 ? 24.156 1.217 18.078 1 62.81 504 LYS A CA 1
ATOM 4060 C C . LYS A 1 504 ? 23.859 0.228 16.953 1 62.81 504 LYS A C 1
ATOM 4062 O O . LYS A 1 504 ? 24.297 0.42 15.82 1 62.81 504 LYS A O 1
ATOM 4067 N N . ASP A 1 505 ? 23.578 -1.002 17.047 1 59.22 505 ASP A N 1
ATOM 4068 C CA . ASP A 1 505 ? 23.734 -2.123 16.125 1 59.22 505 ASP A CA 1
ATOM 4069 C C . ASP A 1 505 ? 22.453 -2.402 15.359 1 59.22 505 ASP A C 1
ATOM 4071 O O . ASP A 1 505 ? 21.844 -3.459 15.531 1 59.22 505 ASP A O 1
ATOM 4075 N N . SER A 1 506 ? 21.875 -1.308 14.719 1 62.28 506 SER A N 1
ATOM 4076 C CA . SER A 1 506 ? 20.625 -1.887 14.227 1 62.28 506 SER A CA 1
ATOM 4077 C C . SER A 1 506 ? 20.594 -1.902 12.703 1 62.28 506 SER A C 1
ATOM 4079 O O . SER A 1 506 ? 20.953 -0.916 12.055 1 62.28 506 SER A O 1
ATOM 4081 N N . ASN A 1 507 ? 20.734 -3.107 12.109 1 71.62 507 ASN A N 1
ATOM 4082 C CA . ASN A 1 507 ? 20.469 -3.252 10.68 1 71.62 507 ASN A CA 1
ATOM 4083 C C . ASN A 1 507 ? 19.078 -2.727 10.32 1 71.62 507 ASN A C 1
ATOM 4085 O O . ASN A 1 507 ? 18.312 -2.309 11.195 1 71.62 507 ASN A O 1
ATOM 4089 N N . GLU A 1 508 ? 18.891 -2.539 9.055 1 74.38 508 GLU A N 1
ATOM 4090 C CA . GLU A 1 508 ? 17.656 -1.954 8.539 1 74.38 508 GLU A CA 1
ATOM 4091 C C . GLU A 1 508 ? 16.438 -2.703 9.062 1 74.38 508 GLU A C 1
ATOM 4093 O O . GLU A 1 508 ? 15.398 -2.096 9.352 1 74.38 508 GLU A O 1
ATOM 4098 N N . ALA A 1 509 ? 16.641 -3.936 9.211 1 72.81 509 ALA A N 1
ATOM 4099 C CA . ALA A 1 509 ? 15.523 -4.734 9.711 1 72.81 509 ALA A CA 1
ATOM 4100 C C . ALA A 1 509 ? 15.242 -4.418 11.18 1 72.81 509 ALA A C 1
ATOM 4102 O O . ALA A 1 509 ? 14.078 -4.344 11.594 1 72.81 509 ALA A O 1
ATOM 4103 N N . ALA A 1 510 ? 16.266 -4.223 11.875 1 73.06 510 ALA A N 1
ATOM 4104 C CA . ALA A 1 510 ? 16.109 -3.873 13.289 1 73.06 510 ALA A CA 1
ATOM 4105 C C . ALA A 1 510 ? 15.469 -2.498 13.445 1 73.06 510 ALA A C 1
ATOM 4107 O O . ALA A 1 510 ? 14.633 -2.297 14.336 1 73.06 510 ALA A O 1
ATOM 4108 N N . TRP A 1 511 ? 15.914 -1.704 12.516 1 74.69 511 TRP A N 1
ATOM 4109 C CA . TRP A 1 511 ? 15.352 -0.358 12.547 1 74.69 511 TRP A CA 1
ATOM 4110 C C . TRP A 1 511 ? 13.859 -0.386 12.234 1 74.69 511 TRP A C 1
ATOM 4112 O O . TRP A 1 511 ? 13.078 0.326 12.867 1 74.69 511 TRP A O 1
ATOM 4122 N N . GLU A 1 512 ? 13.531 -1.13 11.297 1 76 512 GLU A N 1
ATOM 4123 C CA . GLU A 1 512 ? 12.125 -1.282 10.945 1 76 512 GLU A CA 1
ATOM 4124 C C . GLU A 1 512 ? 11.312 -1.819 12.117 1 76 512 GLU A C 1
ATOM 4126 O O . GLU A 1 512 ? 10.188 -1.384 12.352 1 76 512 GLU A O 1
ATOM 4131 N N . ASP A 1 513 ? 11.898 -2.646 12.859 1 73.19 513 ASP A N 1
ATOM 4132 C CA . ASP A 1 513 ? 11.234 -3.211 14.023 1 73.19 513 ASP A CA 1
ATOM 4133 C C . ASP A 1 513 ? 10.984 -2.141 15.086 1 73.19 513 ASP A C 1
ATOM 4135 O O . ASP A 1 513 ? 9.938 -2.131 15.734 1 73.19 513 ASP A O 1
ATOM 4139 N N . ILE A 1 514 ? 11.953 -1.318 15.195 1 70.94 514 ILE A N 1
ATOM 4140 C CA . ILE A 1 514 ? 11.844 -0.239 16.172 1 70.94 514 ILE A CA 1
ATOM 4141 C C . ILE A 1 514 ? 10.75 0.737 15.734 1 70.94 514 ILE A C 1
ATOM 4143 O O . ILE A 1 514 ? 9.898 1.124 16.531 1 70.94 514 ILE A O 1
ATOM 4147 N N . MET A 1 515 ? 10.805 0.981 14.438 1 71.44 515 MET A N 1
ATOM 4148 C CA . MET A 1 515 ? 9.852 1.949 13.898 1 71.44 515 MET A CA 1
ATOM 4149 C C . MET A 1 515 ? 8.43 1.428 14 1 71.44 515 MET A C 1
ATOM 4151 O O . MET A 1 515 ? 7.492 2.201 14.219 1 71.44 515 MET A O 1
ATOM 4155 N N . GLN A 1 516 ? 8.352 0.104 13.922 1 70.5 516 GLN A N 1
ATOM 4156 C CA . GLN A 1 516 ? 7.016 -0.488 13.93 1 70.5 516 GLN A CA 1
ATOM 4157 C C . GLN A 1 516 ? 6.582 -0.845 15.352 1 70.5 516 GLN A C 1
ATOM 4159 O O . GLN A 1 516 ? 5.48 -1.358 15.555 1 70.5 516 GLN A O 1
ATOM 4164 N N . GLY A 1 517 ? 7.344 -0.469 16.312 1 64.69 517 GLY A N 1
ATOM 4165 C CA . GLY A 1 517 ? 6.992 -0.623 17.719 1 64.69 517 GLY A CA 1
ATOM 4166 C C . GLY A 1 517 ? 7.172 -2.041 18.234 1 64.69 517 GLY A C 1
ATOM 4167 O O . GLY A 1 517 ? 6.523 -2.445 19.203 1 64.69 517 GLY A O 1
ATOM 4168 N N . ARG A 1 518 ? 7.836 -2.9 17.484 1 64.88 518 ARG A N 1
ATOM 4169 C CA . ARG A 1 518 ? 8.055 -4.266 17.953 1 64.88 518 ARG A CA 1
ATOM 4170 C C . ARG A 1 518 ? 8.969 -4.281 19.172 1 64.88 518 ARG A C 1
ATOM 4172 O O . ARG A 1 518 ? 8.875 -5.172 20.016 1 64.88 518 ARG A O 1
ATOM 4179 N N . TYR A 1 519 ? 9.938 -3.25 19.125 1 59.97 519 TYR A N 1
ATOM 4180 C CA . TYR A 1 519 ? 10.852 -3.162 20.25 1 59.97 519 TYR A CA 1
ATOM 4181 C C . TYR A 1 519 ? 10.5 -1.985 21.156 1 59.97 519 TYR A C 1
ATOM 4183 O O . TYR A 1 519 ? 11.312 -1.084 21.359 1 59.97 519 TYR A O 1
ATOM 4191 N N . ALA A 1 520 ? 9.281 -1.638 21.297 1 54.28 520 ALA A N 1
ATOM 4192 C CA . ALA A 1 520 ? 8.773 -0.461 22 1 54.28 520 ALA A CA 1
ATOM 4193 C C . ALA A 1 520 ? 9.68 -0.081 23.172 1 54.28 520 ALA A C 1
ATOM 4195 O O . ALA A 1 520 ? 9.945 1.102 23.391 1 54.28 520 ALA A O 1
ATOM 4196 N N . GLN A 1 521 ? 10.109 -1.016 23.859 1 55.94 521 GLN A N 1
ATOM 4197 C CA . GLN A 1 521 ? 10.656 -0.687 25.172 1 55.94 521 GLN A CA 1
ATOM 4198 C C . GLN A 1 521 ? 12.008 0.018 25.047 1 55.94 521 GLN A C 1
ATOM 4200 O O . GLN A 1 521 ? 12.344 0.865 25.875 1 55.94 521 GLN A O 1
ATOM 4205 N N . GLN A 1 522 ? 12.492 0.032 23.781 1 64.69 522 GLN A N 1
ATOM 4206 C CA . GLN A 1 522 ? 13.875 0.496 23.797 1 64.69 522 GLN A CA 1
ATOM 4207 C C . GLN A 1 522 ? 13.961 1.993 23.516 1 64.69 522 GLN A C 1
ATOM 4209 O O . GLN A 1 522 ? 14.875 2.67 24 1 64.69 522 GLN A O 1
ATOM 4214 N N . LEU A 1 523 ? 12.883 2.656 22.906 1 78.31 523 LEU A N 1
ATOM 4215 C CA . LEU A 1 523 ? 13.008 4.086 22.625 1 78.31 523 LEU A CA 1
ATOM 4216 C C . LEU A 1 523 ? 12.305 4.906 23.703 1 78.31 523 LEU A C 1
ATOM 4218 O O . LEU A 1 523 ? 12.508 6.117 23.797 1 78.31 523 LEU A O 1
ATOM 4222 N N . GLY A 1 524 ? 11.578 4.23 24.531 1 76.38 524 GLY A N 1
ATOM 4223 C CA . GLY A 1 524 ? 10.844 4.898 25.578 1 76.38 524 GLY A CA 1
ATOM 4224 C C . GLY A 1 524 ? 11.75 5.516 26.641 1 76.38 524 GLY A C 1
ATOM 4225 O O . GLY A 1 524 ? 11.352 6.457 27.328 1 76.38 524 GLY A O 1
ATOM 4226 N N . ASP A 1 525 ? 12.977 5.156 26.562 1 82.12 525 ASP A N 1
ATOM 4227 C CA . ASP A 1 525 ? 13.883 5.609 27.609 1 82.12 525 ASP A CA 1
ATOM 4228 C C . ASP A 1 525 ? 14.758 6.758 27.125 1 82.12 525 ASP A C 1
ATOM 4230 O O . ASP A 1 525 ? 15.516 7.344 27.906 1 82.12 525 ASP A O 1
ATOM 4234 N N . VAL A 1 526 ? 14.594 7.09 25.859 1 90.25 526 VAL A N 1
ATOM 4235 C CA . VAL A 1 526 ? 15.43 8.172 25.344 1 90.25 526 VAL A CA 1
ATOM 4236 C C . VAL A 1 526 ? 14.945 9.508 25.891 1 90.25 526 VAL A C 1
ATOM 4238 O O . VAL A 1 526 ? 13.758 9.828 25.797 1 90.25 526 VAL A O 1
ATOM 4241 N N . ARG A 1 527 ? 15.883 10.266 26.484 1 93.88 527 ARG A N 1
ATOM 4242 C CA . ARG A 1 527 ? 15.562 11.578 27.031 1 93.88 527 ARG A CA 1
ATOM 4243 C C . ARG A 1 527 ? 16.172 12.695 26.188 1 93.88 527 ARG A C 1
ATOM 4245 O O . ARG A 1 527 ? 17.391 12.758 26.016 1 93.88 527 ARG A O 1
ATOM 4252 N N . TRP A 1 528 ? 15.328 13.492 25.672 1 97.38 528 TRP A N 1
ATOM 4253 C CA . TRP A 1 528 ? 15.703 14.633 24.844 1 97.38 528 TRP A CA 1
ATOM 4254 C C . TRP A 1 528 ? 15.57 15.945 25.609 1 97.38 528 TRP A C 1
ATOM 4256 O O . TRP A 1 528 ? 14.508 16.234 26.172 1 97.38 528 TRP A O 1
ATOM 4266 N N . HIS A 1 529 ? 16.656 16.688 25.828 1 97.44 529 HIS A N 1
ATOM 4267 C CA . HIS A 1 529 ? 16.547 18.031 26.375 1 97.44 529 HIS A CA 1
ATOM 4268 C C . HIS A 1 529 ? 17.438 19.016 25.609 1 97.44 529 HIS A C 1
ATOM 4270 O O . HIS A 1 529 ? 18.312 18.594 24.859 1 97.44 529 HIS A O 1
ATOM 4276 N N . VAL A 1 530 ? 17.156 20.281 25.75 1 97.75 530 VAL A N 1
ATOM 4277 C CA . VAL A 1 530 ? 17.953 21.312 25.094 1 97.75 530 VAL A CA 1
ATOM 4278 C C . VAL A 1 530 ? 18.312 22.391 26.094 1 97.75 530 VAL A C 1
ATOM 4280 O O . VAL A 1 530 ? 17.578 22.625 27.062 1 97.75 530 VAL A O 1
ATOM 4283 N N . ASP A 1 531 ? 19.438 22.938 25.891 1 97.19 531 ASP A N 1
ATOM 4284 C CA . ASP A 1 531 ? 19.812 24.203 26.5 1 97.19 531 ASP A CA 1
ATOM 4285 C C . ASP A 1 531 ? 19.609 25.359 25.531 1 97.19 531 ASP A C 1
ATOM 4287 O O . ASP A 1 531 ? 20.109 25.328 24.406 1 97.19 531 ASP A O 1
ATOM 4291 N N . TYR A 1 532 ? 18.797 26.312 25.969 1 97.12 532 TYR A N 1
ATOM 4292 C CA . TYR A 1 532 ? 18.484 27.406 25.047 1 97.12 532 TYR A CA 1
ATOM 4293 C C . TYR A 1 532 ? 18.922 28.75 25.609 1 97.12 532 TYR A C 1
ATOM 4295 O O . TYR A 1 532 ? 19.094 28.891 26.828 1 97.12 532 TYR A O 1
ATOM 4303 N N . CYS A 1 533 ? 19.141 29.703 24.672 1 96 533 CYS A N 1
ATOM 4304 C CA . CYS A 1 533 ? 19.406 31.094 25 1 96 533 CYS A CA 1
ATOM 4305 C C . CYS A 1 533 ? 18.734 32.031 23.984 1 96 533 CYS A C 1
ATOM 4307 O O . CYS A 1 533 ? 18.938 31.875 22.781 1 96 533 CYS A O 1
ATOM 4309 N N . ILE A 1 534 ? 17.891 32.906 24.469 1 96.88 534 ILE A N 1
ATOM 4310 C CA . ILE A 1 534 ? 17.25 33.938 23.656 1 96.88 534 ILE A CA 1
ATOM 4311 C C . ILE A 1 534 ? 17.906 35.281 23.922 1 96.88 534 ILE A C 1
ATOM 4313 O O . ILE A 1 534 ? 17.891 35.781 25.047 1 96.88 534 ILE A O 1
ATOM 4317 N N . THR A 1 535 ? 18.438 35.906 22.844 1 94.81 535 THR A N 1
ATOM 4318 C CA . THR A 1 535 ? 19.219 37.125 23 1 94.81 535 THR A CA 1
ATOM 4319 C C . THR A 1 535 ? 18.641 38.25 22.156 1 94.81 535 THR A C 1
ATOM 4321 O O . THR A 1 535 ? 18.5 38.094 20.938 1 94.81 535 THR A O 1
ATOM 4324 N N . PRO A 1 536 ? 18.281 39.312 22.766 1 95.25 536 PRO A N 1
ATOM 4325 C CA . PRO A 1 536 ? 17.906 40.5 21.953 1 95.25 536 PRO A CA 1
ATOM 4326 C C . PRO A 1 536 ? 19.094 41.125 21.234 1 95.25 536 PRO A C 1
ATOM 4328 O O . PRO A 1 536 ? 20.172 41.281 21.828 1 95.25 536 PRO A O 1
ATOM 4331 N N . ARG A 1 537 ? 18.922 41.375 20.016 1 94.94 537 ARG A N 1
ATOM 4332 C CA . ARG A 1 537 ? 19.984 41.969 19.219 1 94.94 537 ARG A CA 1
ATOM 4333 C C . ARG A 1 537 ? 20.016 43.5 19.375 1 94.94 537 ARG A C 1
ATOM 4335 O O . ARG A 1 537 ? 19.719 44.219 18.438 1 94.94 537 ARG A O 1
ATOM 4342 N N . LEU A 1 538 ? 20.547 43.875 20.469 1 91.44 538 LEU A N 1
ATOM 4343 C CA . LEU A 1 538 ? 20.625 45.312 20.781 1 91.44 538 LEU A CA 1
ATOM 4344 C C . LEU A 1 538 ? 21.734 45.969 19.953 1 91.44 538 LEU A C 1
ATOM 4346 O O . LEU A 1 538 ? 21.781 47.188 19.859 1 91.44 538 LEU A O 1
ATOM 4350 N N . ASP A 1 539 ? 22.547 45.188 19.375 1 92.44 539 ASP A N 1
ATOM 4351 C CA . ASP A 1 539 ? 23.625 45.688 18.531 1 92.44 539 ASP A CA 1
ATOM 4352 C C . ASP A 1 539 ? 23.094 46.125 17.172 1 92.44 539 ASP A C 1
ATOM 4354 O O . ASP A 1 539 ? 23.781 46.812 16.406 1 92.44 539 ASP A O 1
ATOM 4358 N N . PHE A 1 540 ? 21.891 45.781 16.859 1 95.5 540 PHE A N 1
ATOM 4359 C CA . PHE A 1 540 ? 21.281 46.156 15.586 1 95.5 540 PHE A CA 1
ATOM 4360 C C . PHE A 1 540 ? 20.531 47.469 15.711 1 95.5 540 PHE A C 1
ATOM 4362 O O . PHE A 1 540 ? 19.812 47.688 16.688 1 95.5 540 PHE A O 1
ATOM 4369 N N . SER A 1 541 ? 20.719 48.406 14.719 1 95.56 541 SER A N 1
ATOM 4370 C CA . SER A 1 541 ? 19.875 49.594 14.633 1 95.56 541 SER A CA 1
ATOM 4371 C C . SER A 1 541 ? 18.469 49.219 14.172 1 95.56 541 SER A C 1
ATOM 4373 O O . SER A 1 541 ? 18.25 48.156 13.586 1 95.56 541 SER A O 1
ATOM 4375 N N . GLU A 1 542 ? 17.547 50.031 14.445 1 94.94 542 GLU A N 1
ATOM 4376 C CA . GLU A 1 542 ? 16.188 49.812 13.992 1 94.94 542 GLU A CA 1
ATOM 4377 C C . GLU A 1 542 ? 16.109 49.719 12.477 1 94.94 542 GLU A C 1
ATOM 4379 O O . GLU A 1 542 ? 15.305 48.938 11.938 1 94.94 542 GLU A O 1
ATOM 4384 N N . GLU A 1 543 ? 16.922 50.469 11.836 1 95.69 543 GLU A N 1
ATOM 4385 C CA . GLU A 1 543 ? 16.953 50.406 10.375 1 95.69 543 GLU A CA 1
ATOM 4386 C C . GLU A 1 543 ? 17.406 49.062 9.859 1 95.69 543 GLU A C 1
ATOM 4388 O O . GLU A 1 543 ? 16.844 48.531 8.891 1 95.69 543 GLU A O 1
ATOM 4393 N N . LYS A 1 544 ? 18.359 48.594 10.562 1 96.88 544 LYS A N 1
ATOM 4394 C CA . LYS A 1 544 ? 18.859 47.281 10.172 1 96.88 544 LYS A CA 1
ATOM 4395 C C . LYS A 1 544 ? 17.797 46.188 10.398 1 96.88 544 LYS A C 1
ATOM 4397 O O . LYS A 1 544 ? 17.625 45.312 9.562 1 96.88 544 LYS A O 1
ATOM 4402 N N . VAL A 1 545 ? 17.125 46.25 11.523 1 97.62 545 VAL A N 1
ATOM 4403 C CA . VAL A 1 545 ? 16.094 45.281 11.836 1 97.62 545 VAL A CA 1
ATOM 4404 C C . VAL A 1 545 ? 14.961 45.375 10.82 1 97.62 545 VAL A C 1
ATOM 4406 O O . VAL A 1 545 ? 14.422 44.375 10.375 1 97.62 545 VAL A O 1
ATOM 4409 N N . ARG A 1 546 ? 14.625 46.531 10.422 1 96.62 546 ARG A N 1
ATOM 4410 C CA . ARG A 1 546 ? 13.578 46.75 9.422 1 96.62 546 ARG A CA 1
ATOM 4411 C C . ARG A 1 546 ? 14.008 46.188 8.062 1 96.62 546 ARG A C 1
ATOM 4413 O O . ARG A 1 546 ? 13.18 45.688 7.312 1 96.62 546 ARG A O 1
ATOM 4420 N N . ALA A 1 547 ? 15.258 46.375 7.801 1 96.94 547 ALA A N 1
ATOM 4421 C CA . ALA A 1 547 ? 15.773 45.812 6.559 1 96.94 547 ALA A CA 1
ATOM 4422 C C . ALA A 1 547 ? 15.68 44.281 6.555 1 96.94 547 ALA A C 1
ATOM 4424 O O . ALA A 1 547 ? 15.344 43.688 5.539 1 96.94 547 ALA A O 1
ATOM 4425 N N . ASN A 1 548 ? 16.062 43.75 7.684 1 96.38 548 ASN A N 1
ATOM 4426 C CA . ASN A 1 548 ? 15.953 42.281 7.812 1 96.38 548 ASN A CA 1
ATOM 4427 C C . ASN A 1 548 ? 14.508 41.812 7.652 1 96.38 548 ASN A C 1
ATOM 4429 O O . ASN A 1 548 ? 14.258 40.781 7.016 1 96.38 548 ASN A O 1
ATOM 4433 N N . LEU A 1 549 ? 13.594 42.5 8.266 1 95.31 549 LEU A N 1
ATOM 4434 C CA . LEU A 1 549 ? 12.172 42.156 8.164 1 95.31 549 LEU A CA 1
ATOM 4435 C C . LEU A 1 549 ? 11.695 42.25 6.719 1 95.31 549 LEU A C 1
ATOM 4437 O O . LEU A 1 549 ? 10.93 41.406 6.262 1 95.31 549 LEU A O 1
ATOM 4441 N N . GLN A 1 550 ? 12.172 43.25 6.047 1 94.12 550 GLN A N 1
ATOM 4442 C CA . GLN A 1 550 ? 11.781 43.438 4.652 1 94.12 550 GLN A CA 1
ATOM 4443 C C . GLN A 1 550 ? 12.305 42.281 3.787 1 94.12 550 GLN A C 1
ATOM 4445 O O . GLN A 1 550 ? 11.633 41.844 2.842 1 94.12 550 GLN A O 1
ATOM 4450 N N . ASP A 1 551 ? 13.453 41.906 4.113 1 94.06 551 ASP A N 1
ATOM 4451 C CA . ASP A 1 551 ? 14.008 40.75 3.402 1 94.06 551 ASP A CA 1
ATOM 4452 C C . ASP A 1 551 ? 13.156 39.5 3.613 1 94.06 551 ASP A C 1
ATOM 4454 O O . ASP A 1 551 ? 12.906 38.75 2.672 1 94.06 551 ASP A O 1
ATOM 4458 N N . ILE A 1 552 ? 12.773 39.281 4.828 1 92.81 552 ILE A N 1
ATOM 4459 C CA . ILE A 1 552 ? 11.93 38.156 5.16 1 92.81 552 ILE A CA 1
ATOM 4460 C C . ILE A 1 552 ? 10.602 38.25 4.414 1 92.81 552 ILE A C 1
ATOM 4462 O O . ILE A 1 552 ? 10.117 37.281 3.838 1 92.81 552 ILE A O 1
ATOM 4466 N N . ARG A 1 553 ? 10.031 39.406 4.395 1 90.12 553 ARG A N 1
ATOM 4467 C CA . ARG A 1 553 ? 8.758 39.656 3.719 1 90.12 553 ARG A CA 1
ATOM 4468 C C . ARG A 1 553 ? 8.883 39.406 2.219 1 90.12 553 ARG A C 1
ATOM 4470 O O . ARG A 1 553 ? 7.957 38.875 1.594 1 90.12 553 ARG A O 1
ATOM 4477 N N . ALA A 1 554 ? 10.008 39.75 1.676 1 87.81 554 ALA A N 1
ATOM 4478 C CA . ALA A 1 554 ? 10.242 39.531 0.252 1 87.81 554 ALA A CA 1
ATOM 4479 C C . ALA A 1 554 ? 10.25 38.031 -0.073 1 87.81 554 ALA A C 1
ATOM 4481 O O . ALA A 1 554 ? 9.703 37.594 -1.098 1 87.81 554 ALA A O 1
ATOM 4482 N N . ARG A 1 555 ? 10.805 37.25 0.774 1 87.12 555 ARG A N 1
ATOM 4483 C CA . ARG A 1 555 ? 10.844 35.812 0.566 1 87.12 555 ARG A CA 1
ATOM 4484 C C . ARG A 1 555 ? 9.453 35.219 0.734 1 87.12 555 ARG A C 1
ATOM 4486 O O . ARG A 1 555 ? 9.102 34.25 0.022 1 87.12 555 ARG A O 1
ATOM 4493 N N . GLN A 1 556 ? 8.711 35.719 1.629 1 86 556 GLN A N 1
ATOM 4494 C CA . GLN A 1 556 ? 7.34 35.25 1.809 1 86 556 GLN A CA 1
ATOM 4495 C C . GLN A 1 556 ? 6.492 35.562 0.577 1 86 556 GLN A C 1
ATOM 4497 O O . GLN A 1 556 ? 5.645 34.75 0.185 1 86 556 GLN A O 1
ATOM 4502 N N . ARG A 1 557 ? 6.844 36.625 -0.058 1 82.38 557 ARG A N 1
ATOM 4503 C CA . ARG A 1 557 ? 6.078 37.062 -1.223 1 82.38 557 ARG A CA 1
ATOM 4504 C C . ARG A 1 557 ? 6.461 36.25 -2.459 1 82.38 557 ARG A C 1
ATOM 4506 O O . ARG A 1 557 ? 5.641 36.062 -3.357 1 82.38 557 ARG A O 1
ATOM 4513 N N . LEU A 1 558 ? 7.699 35.844 -2.475 1 80 558 LEU A N 1
ATOM 4514 C CA . LEU A 1 558 ? 8.18 35.094 -3.627 1 80 558 LEU A CA 1
ATOM 4515 C C . LEU A 1 558 ? 7.371 33.812 -3.811 1 80 558 LEU A C 1
ATOM 4517 O O . LEU A 1 558 ? 7.23 33.312 -4.93 1 80 558 LEU A O 1
ATOM 4521 N N . MET A 1 559 ? 6.801 33.312 -2.799 1 78.94 559 MET A N 1
ATOM 4522 C CA . MET A 1 559 ? 6.023 32.094 -2.873 1 78.94 559 MET A CA 1
ATOM 4523 C C . MET A 1 559 ? 4.664 32.344 -3.514 1 78.94 559 MET A C 1
ATOM 4525 O O . MET A 1 559 ? 3.994 31.406 -3.943 1 78.94 559 MET A O 1
ATOM 4529 N N . ARG A 1 560 ? 4.379 33.562 -3.783 1 81.75 560 ARG A N 1
ATOM 4530 C CA . ARG A 1 560 ? 3.072 33.906 -4.324 1 81.75 560 ARG A CA 1
ATOM 4531 C C . ARG A 1 560 ? 3.141 34.094 -5.836 1 81.75 560 ARG A C 1
ATOM 4533 O O . ARG A 1 560 ? 2.123 34.375 -6.48 1 81.75 560 ARG A O 1
ATOM 4540 N N . THR A 1 561 ? 4.254 33.875 -6.332 1 87 561 THR A N 1
ATOM 4541 C CA . THR A 1 561 ? 4.43 33.969 -7.777 1 87 561 THR A CA 1
ATOM 4542 C C . THR A 1 561 ? 3.643 32.875 -8.484 1 87 561 THR A C 1
ATOM 4544 O O . THR A 1 561 ? 3.588 31.734 -8.016 1 87 561 THR A O 1
ATOM 4547 N N . MET A 1 562 ? 3.018 33.281 -9.586 1 92.12 562 MET A N 1
ATOM 4548 C CA . MET A 1 562 ? 2.223 32.312 -10.336 1 92.12 562 MET A CA 1
ATOM 4549 C C . MET A 1 562 ? 2.639 32.281 -11.805 1 92.12 562 MET A C 1
ATOM 4551 O O . MET A 1 562 ? 3.166 33.281 -12.32 1 92.12 562 MET A O 1
ATOM 4555 N N . CYS A 1 563 ? 2.432 31.219 -12.406 1 94.62 563 CYS A N 1
ATOM 4556 C CA . CYS A 1 563 ? 2.67 31.078 -13.836 1 94.62 563 CYS A CA 1
ATOM 4557 C C . CYS A 1 563 ? 1.407 31.391 -14.633 1 94.62 563 CYS A C 1
ATOM 4559 O O . CYS A 1 563 ? 0.304 31.031 -14.227 1 94.62 563 CYS A O 1
ATOM 4561 N N . ILE A 1 564 ? 1.617 32.062 -15.742 1 95.56 564 ILE A N 1
ATOM 4562 C CA . ILE A 1 564 ? 0.476 32.438 -16.562 1 95.56 564 ILE A CA 1
ATOM 4563 C C . ILE A 1 564 ? -0.33 31.188 -16.922 1 95.56 564 ILE A C 1
ATOM 4565 O O . ILE A 1 564 ? 0.217 30.219 -17.453 1 95.56 564 ILE A O 1
ATOM 4569 N N . PRO A 1 565 ? -1.576 31.188 -16.656 1 96.88 565 PRO A N 1
ATOM 4570 C CA . PRO A 1 565 ? -2.428 30.031 -16.906 1 96.88 565 PRO A CA 1
ATOM 4571 C C . PRO A 1 565 ? -2.994 30 -18.312 1 96.88 565 PRO A C 1
ATOM 4573 O O . PRO A 1 565 ? -2.693 30.891 -19.125 1 96.88 565 PRO A O 1
ATOM 4576 N N . ASN A 1 566 ? -3.65 28.891 -18.641 1 96.25 566 ASN A N 1
ATOM 4577 C CA . ASN A 1 566 ? -4.449 28.828 -19.859 1 96.25 566 ASN A CA 1
ATOM 4578 C C . ASN A 1 566 ? -5.676 29.734 -19.781 1 96.25 566 ASN A C 1
ATOM 4580 O O . ASN A 1 566 ? -6.746 29.297 -19.344 1 96.25 566 ASN A O 1
ATOM 4584 N N . VAL A 1 567 ? -5.562 30.891 -20.281 1 95.81 567 VAL A N 1
ATOM 4585 C CA . VAL A 1 567 ? -6.555 31.938 -20.109 1 95.81 567 VAL A CA 1
ATOM 4586 C C . VAL A 1 567 ? -7.844 31.562 -20.828 1 95.81 567 VAL A C 1
ATOM 4588 O O . VAL A 1 567 ? -8.945 31.859 -20.359 1 95.81 567 VAL A O 1
ATOM 4591 N N . ASP A 1 568 ? -7.734 30.938 -21.953 1 95.19 568 ASP A N 1
ATOM 4592 C CA . ASP A 1 568 ? -8.922 30.516 -22.688 1 95.19 568 ASP A CA 1
ATOM 4593 C C . ASP A 1 568 ? -9.773 29.562 -21.859 1 95.19 568 ASP A C 1
ATOM 4595 O O . ASP A 1 568 ? -11 29.688 -21.812 1 95.19 568 ASP A O 1
ATOM 4599 N N . MET A 1 569 ? -9.141 28.672 -21.203 1 95.62 569 MET A N 1
ATOM 4600 C CA . MET A 1 569 ? -9.867 27.703 -20.391 1 95.62 569 MET A CA 1
ATOM 4601 C C . MET A 1 569 ? -10.492 28.391 -19.172 1 95.62 569 MET A C 1
ATOM 4603 O O . MET A 1 569 ? -11.57 28 -18.719 1 95.62 569 MET A O 1
ATOM 4607 N N . LEU A 1 570 ? -9.789 29.344 -18.641 1 95.44 570 LEU A N 1
ATOM 4608 C CA . LEU A 1 570 ? -10.328 30.109 -17.531 1 95.44 570 LEU A CA 1
ATOM 4609 C C . LEU A 1 570 ? -11.578 30.875 -17.953 1 95.44 570 LEU A C 1
ATOM 4611 O O . LEU A 1 570 ? -12.578 30.891 -17.219 1 95.44 570 LEU A O 1
ATOM 4615 N N . ASN A 1 571 ? -11.5 31.453 -19.062 1 94.81 571 ASN A N 1
ATOM 4616 C CA . ASN A 1 571 ? -12.648 32.188 -19.562 1 94.81 571 ASN A CA 1
ATOM 4617 C C . ASN A 1 571 ? -13.828 31.281 -19.859 1 94.81 571 ASN A C 1
ATOM 4619 O O . ASN A 1 571 ? -14.977 31.641 -19.609 1 94.81 571 ASN A O 1
ATOM 4623 N N . GLU A 1 572 ? -13.492 30.172 -20.453 1 94.31 572 GLU A N 1
ATOM 4624 C CA . GLU A 1 572 ? -14.547 29.203 -20.734 1 94.31 572 GLU A CA 1
ATOM 4625 C C . GLU A 1 572 ? -15.227 28.734 -19.453 1 94.31 572 GLU A C 1
ATOM 4627 O O . GLU A 1 572 ? -16.453 28.594 -19.406 1 94.31 572 GLU A O 1
ATOM 4632 N N . ARG A 1 573 ? -14.477 28.469 -18.469 1 93.94 573 ARG A N 1
ATOM 4633 C CA . ARG A 1 573 ? -15.008 28.062 -17.172 1 93.94 573 ARG A CA 1
ATOM 4634 C C . ARG A 1 573 ? -15.914 29.141 -16.594 1 93.94 573 ARG A C 1
ATOM 4636 O O . ARG A 1 573 ? -17 28.844 -16.109 1 93.94 573 ARG A O 1
ATOM 4643 N N . GLU A 1 574 ? -15.422 30.344 -16.625 1 92.5 574 GLU A N 1
ATOM 4644 C CA . GLU A 1 574 ? -16.203 31.453 -16.094 1 92.5 574 GLU A CA 1
ATOM 4645 C C . GLU A 1 574 ? -17.516 31.609 -16.859 1 92.5 574 GLU A C 1
ATOM 4647 O O . GLU A 1 574 ? -18.562 31.875 -16.25 1 92.5 574 GLU A O 1
ATOM 4652 N N . ALA A 1 575 ? -17.469 31.453 -18.094 1 93 575 ALA A N 1
ATOM 4653 C CA . ALA A 1 575 ? -18.672 31.531 -18.906 1 93 575 ALA A CA 1
ATOM 4654 C C . ALA A 1 575 ? -19.688 30.469 -18.516 1 93 575 ALA A C 1
ATOM 4656 O O . ALA A 1 575 ? -20.891 30.734 -18.453 1 93 575 ALA A O 1
ATOM 4657 N N . HIS A 1 576 ? -19.172 29.328 -18.297 1 92.56 576 HIS A N 1
ATOM 4658 C CA . HIS A 1 576 ? -20.047 28.234 -17.875 1 92.56 576 HIS A CA 1
ATOM 4659 C C . HIS A 1 576 ? -20.703 28.531 -16.531 1 92.56 576 HIS A C 1
ATOM 4661 O O . HIS A 1 576 ? -21.875 28.234 -16.328 1 92.56 576 HIS A O 1
ATOM 4667 N N . ARG A 1 577 ? -19.969 29.016 -15.648 1 91.56 577 ARG A N 1
ATOM 4668 C CA . ARG A 1 577 ? -20.5 29.375 -14.336 1 91.56 577 ARG A CA 1
ATOM 4669 C C . ARG A 1 577 ? -21.609 30.406 -14.453 1 91.56 577 ARG A C 1
ATOM 4671 O O . ARG A 1 577 ? -22.641 30.312 -13.781 1 91.56 577 ARG A O 1
ATOM 4678 N N . ILE A 1 578 ? -21.375 31.344 -15.273 1 92.38 578 ILE A N 1
ATOM 4679 C CA . ILE A 1 578 ? -22.359 32.375 -15.516 1 92.38 578 ILE A CA 1
ATOM 4680 C C . ILE A 1 578 ? -23.641 31.766 -16.062 1 92.38 578 ILE A C 1
ATOM 4682 O O . ILE A 1 578 ? -24.75 32.125 -15.648 1 92.38 578 ILE A O 1
ATOM 4686 N N . ASP A 1 579 ? -23.516 30.812 -16.906 1 93.25 579 ASP A N 1
ATOM 4687 C CA . ASP A 1 579 ? -24.672 30.109 -17.453 1 93.25 579 ASP A CA 1
ATOM 4688 C C . ASP A 1 579 ? -25.438 29.375 -16.359 1 93.25 579 ASP A C 1
ATOM 4690 O O . ASP A 1 579 ? -26.672 29.422 -16.328 1 93.25 579 ASP A O 1
ATOM 4694 N N . VAL A 1 580 ? -24.75 28.75 -15.453 1 93 580 VAL A N 1
ATOM 4695 C CA . VAL A 1 580 ? -25.359 27.969 -14.375 1 93 580 VAL A CA 1
ATOM 4696 C C . VAL A 1 580 ? -26.109 28.906 -13.43 1 93 580 VAL A C 1
ATOM 4698 O O . VAL A 1 580 ? -27.25 28.641 -13.039 1 93 580 VAL A O 1
ATOM 4701 N N . LEU A 1 581 ? -25.453 29.984 -13.109 1 93.81 581 LEU A N 1
ATOM 4702 C CA . LEU A 1 581 ? -26.016 30.922 -12.141 1 93.81 581 LEU A CA 1
ATOM 4703 C C . LEU A 1 581 ? -27.172 31.703 -12.75 1 93.81 581 LEU A C 1
ATOM 4705 O O . LEU A 1 581 ? -28.078 32.125 -12.031 1 93.81 581 LEU A O 1
ATOM 4709 N N . SER A 1 582 ? -27.203 31.875 -14.055 1 92.25 582 SER A N 1
ATOM 4710 C CA . SER A 1 582 ? -28.25 32.625 -14.734 1 92.25 582 SER A CA 1
ATOM 4711 C C . SER A 1 582 ? -29.578 31.859 -14.742 1 92.25 582 SER A C 1
ATOM 4713 O O . SER A 1 582 ? -30.641 32.438 -14.938 1 92.25 582 SER A O 1
ATOM 4715 N N . LYS A 1 583 ? -29.5 30.594 -14.5 1 89.12 583 LYS A N 1
ATOM 4716 C CA . LYS A 1 583 ? -30.703 29.75 -14.531 1 89.12 583 LYS A CA 1
ATOM 4717 C C . LYS A 1 583 ? -31.609 30.031 -13.336 1 89.12 583 LYS A C 1
ATOM 4719 O O . LYS A 1 583 ? -32.812 29.75 -13.375 1 89.12 583 LYS A O 1
ATOM 4724 N N . LYS A 1 584 ? -31.094 30.484 -12.336 1 89.38 584 LYS A N 1
ATOM 4725 C CA . LYS A 1 584 ? -31.875 30.828 -11.148 1 89.38 584 LYS A CA 1
ATOM 4726 C C . LYS A 1 584 ? -31.938 32.344 -10.961 1 89.38 584 LYS A C 1
ATOM 4728 O O . LYS A 1 584 ? -30.922 33.031 -11.016 1 89.38 584 LYS A O 1
ATOM 4733 N N . LYS A 1 585 ? -33.125 32.75 -10.633 1 86.56 585 LYS A N 1
ATOM 4734 C CA . LYS A 1 585 ? -33.344 34.188 -10.508 1 86.56 585 LYS A CA 1
ATOM 4735 C C . LYS A 1 585 ? -32.531 34.781 -9.352 1 86.56 585 LYS A C 1
ATOM 4737 O O . LYS A 1 585 ? -32.562 34.25 -8.234 1 86.56 585 LYS A O 1
ATOM 4742 N N . GLY A 1 586 ? -31.781 35.812 -9.688 1 88.69 586 GLY A N 1
ATOM 4743 C CA . GLY A 1 586 ? -31.078 36.594 -8.68 1 88.69 586 GLY A CA 1
ATOM 4744 C C . GLY A 1 586 ? -29.703 36.031 -8.359 1 88.69 586 GLY A C 1
ATOM 4745 O O . GLY A 1 586 ? -28.875 36.75 -7.773 1 88.69 586 GLY A O 1
ATOM 4746 N N . ALA A 1 587 ? -29.422 34.844 -8.672 1 90.25 587 ALA A N 1
ATOM 4747 C CA . ALA A 1 587 ? -28.156 34.219 -8.312 1 90.25 587 ALA A CA 1
ATOM 4748 C C . ALA A 1 587 ? -26.984 34.875 -9.008 1 90.25 587 ALA A C 1
ATOM 4750 O O . ALA A 1 587 ? -25.938 35.094 -8.391 1 90.25 587 ALA A O 1
ATOM 4751 N N . LEU A 1 588 ? -27.125 35.188 -10.273 1 91.75 588 LEU A N 1
ATOM 4752 C CA . LEU A 1 588 ? -26.062 35.781 -11.055 1 91.75 588 LEU A CA 1
ATOM 4753 C C . LEU A 1 588 ? -25.75 37.188 -10.547 1 91.75 588 LEU A C 1
ATOM 4755 O O . LEU A 1 588 ? -24.578 37.594 -10.438 1 91.75 588 LEU A O 1
ATOM 4759 N N . GLN A 1 589 ? -26.781 37.969 -10.258 1 90.38 589 GLN A N 1
ATOM 4760 C CA . GLN A 1 589 ? -26.609 39.312 -9.742 1 90.38 589 GLN A CA 1
ATOM 4761 C C . GLN A 1 589 ? -25.906 39.312 -8.391 1 90.38 589 GLN A C 1
ATOM 4763 O O . GLN A 1 589 ? -25.031 40.125 -8.141 1 90.38 589 GLN A O 1
ATOM 4768 N N . ARG A 1 590 ? -26.328 38.438 -7.617 1 90.06 590 ARG A N 1
ATOM 4769 C CA . ARG A 1 590 ? -25.703 38.312 -6.305 1 90.06 590 ARG A CA 1
ATOM 4770 C C . ARG A 1 590 ? -24.234 37.938 -6.438 1 90.06 590 ARG A C 1
ATOM 4772 O O . ARG A 1 590 ? -23.391 38.469 -5.699 1 90.06 590 ARG A O 1
ATOM 4779 N N . PHE A 1 591 ? -23.984 37.031 -7.293 1 90.25 591 PHE A N 1
ATOM 4780 C CA . PHE A 1 591 ? -22.609 36.594 -7.508 1 90.25 591 PHE A CA 1
ATOM 4781 C C . PHE A 1 591 ? -21.734 37.719 -7.992 1 90.25 591 PHE A C 1
ATOM 4783 O O . PHE A 1 591 ? -20.609 37.906 -7.523 1 90.25 591 PHE A O 1
ATOM 4790 N N . LEU A 1 592 ? -22.188 38.469 -8.922 1 89.62 592 LEU A N 1
ATOM 4791 C CA . LEU A 1 592 ? -21.453 39.625 -9.445 1 89.62 592 LEU A CA 1
ATOM 4792 C C . LEU A 1 592 ? -21.172 40.625 -8.344 1 89.62 592 LEU A C 1
ATOM 4794 O O . LEU A 1 592 ? -20.062 41.156 -8.266 1 89.62 592 LEU A O 1
ATOM 4798 N N . LEU A 1 593 ? -22.156 40.906 -7.551 1 88.19 593 LEU A N 1
ATOM 4799 C CA . LEU A 1 593 ? -21.984 41.812 -6.441 1 88.19 593 LEU A CA 1
ATOM 4800 C C . LEU A 1 593 ? -20.906 41.344 -5.477 1 88.19 593 LEU A C 1
ATOM 4802 O O . LEU A 1 593 ? -20.078 42.125 -5.012 1 88.19 593 LEU A O 1
ATOM 4806 N N . GLU A 1 594 ? -20.938 40.125 -5.156 1 87 594 GLU A N 1
ATOM 4807 C CA . GLU A 1 594 ? -19.953 39.531 -4.25 1 87 594 GLU A CA 1
ATOM 4808 C C . GLU A 1 594 ? -18.547 39.594 -4.84 1 87 594 GLU A C 1
ATOM 4810 O O . GLU A 1 594 ? -17.578 39.781 -4.113 1 87 594 GLU A O 1
ATOM 4815 N N . ARG A 1 595 ? -18.422 39.406 -6.09 1 86.25 595 ARG A N 1
ATOM 4816 C CA . ARG A 1 595 ? -17.141 39.438 -6.781 1 86.25 595 ARG A CA 1
ATOM 4817 C C . ARG A 1 595 ? -16.562 40.875 -6.734 1 86.25 595 ARG A C 1
ATOM 4819 O O . ARG A 1 595 ? -15.344 41.031 -6.688 1 86.25 595 ARG A O 1
ATOM 4826 N N . GLU A 1 596 ? -17.391 41.75 -6.805 1 86.56 596 GLU A N 1
ATOM 4827 C CA . GLU A 1 596 ? -16.938 43.125 -6.953 1 86.56 596 GLU A CA 1
ATOM 4828 C C . GLU A 1 596 ? -16.797 43.812 -5.598 1 86.56 596 GLU A C 1
ATOM 4830 O O . GLU A 1 596 ? -15.984 44.719 -5.434 1 86.56 596 GLU A O 1
ATOM 4835 N N . ASN A 1 597 ? -17.594 43.406 -4.703 1 80.56 597 ASN A N 1
ATOM 4836 C CA . ASN A 1 597 ? -17.516 44.062 -3.4 1 80.56 597 ASN A CA 1
ATOM 4837 C C . ASN A 1 597 ? -16.438 43.438 -2.52 1 80.56 597 ASN A C 1
ATOM 4839 O O . ASN A 1 597 ? -16.203 43.875 -1.402 1 80.56 597 ASN A O 1
ATOM 4843 N N . GLY A 1 598 ? -15.875 42.312 -2.996 1 75.88 598 GLY A N 1
ATOM 4844 C CA . GLY A 1 598 ? -14.734 41.75 -2.285 1 75.88 598 GLY A CA 1
ATOM 4845 C C . GLY A 1 598 ? -15.086 40.562 -1.421 1 75.88 598 GLY A C 1
ATOM 4846 O O . GLY A 1 598 ? -14.195 39.906 -0.884 1 75.88 598 GLY A O 1
ATOM 4847 N N . SER A 1 599 ? -16.25 40.25 -1.21 1 74.25 599 SER A N 1
ATOM 4848 C CA . SER A 1 599 ? -16.656 39.125 -0.359 1 74.25 599 SER A CA 1
ATOM 4849 C C . SER A 1 599 ? -16.312 37.812 -1 1 74.25 599 SER A C 1
ATOM 4851 O O . SER A 1 599 ? -16.062 36.812 -0.299 1 74.25 599 SER A O 1
ATOM 4853 N N . ALA A 1 600 ? -16.344 37.719 -2.254 1 79.88 600 ALA A N 1
ATOM 4854 C CA . ALA A 1 600 ? -15.961 36.531 -3.006 1 79.88 600 ALA A CA 1
ATOM 4855 C C . ALA A 1 600 ? -15.07 36.906 -4.195 1 79.88 600 ALA A C 1
ATOM 4857 O O . ALA A 1 600 ? -15.422 36.625 -5.344 1 79.88 600 ALA A O 1
ATOM 4858 N N . ILE A 1 601 ? -14 37.406 -3.916 1 78.88 601 ILE A N 1
ATOM 4859 C CA . ILE A 1 601 ? -13.141 38 -4.949 1 78.88 601 ILE A CA 1
ATOM 4860 C C . ILE A 1 601 ? -12.617 36.875 -5.852 1 78.88 601 ILE A C 1
ATOM 4862 O O . ILE A 1 601 ? -12.43 37.062 -7.055 1 78.88 601 ILE A O 1
ATOM 4866 N N . GLY A 1 602 ? -12.445 35.656 -5.395 1 86.69 602 GLY A N 1
ATOM 4867 C CA . GLY A 1 602 ? -11.922 34.562 -6.191 1 86.69 602 GLY A CA 1
ATOM 4868 C C . GLY A 1 602 ? -10.438 34.688 -6.473 1 86.69 602 GLY A C 1
ATOM 4869 O O . GLY A 1 602 ? -9.727 35.406 -5.781 1 86.69 602 GLY A O 1
ATOM 4870 N N . MET A 1 603 ? -9.969 33.938 -7.453 1 90.12 603 MET A N 1
ATOM 4871 C CA . MET A 1 603 ? -8.57 33.969 -7.863 1 90.12 603 MET A CA 1
ATOM 4872 C C . MET A 1 603 ? -8.234 35.281 -8.555 1 90.12 603 MET A C 1
ATOM 4874 O O . MET A 1 603 ? -9.047 35.844 -9.305 1 90.12 603 MET A O 1
ATOM 4878 N N . PRO A 1 604 ? -7 35.75 -8.289 1 89.12 604 PRO A N 1
ATOM 4879 C CA . PRO A 1 604 ? -6.605 36.938 -9.047 1 89.12 604 PRO A CA 1
ATOM 4880 C C . PRO A 1 604 ? -6.66 36.719 -10.555 1 89.12 604 PRO A C 1
ATOM 4882 O O . PRO A 1 604 ? -6.312 35.656 -11.039 1 89.12 604 PRO A O 1
ATOM 4885 N N . LEU A 1 605 ? -7.012 37.75 -11.227 1 89.88 605 LEU A N 1
ATOM 4886 C CA . LEU A 1 605 ? -7.152 37.656 -12.672 1 89.88 605 LEU A CA 1
ATOM 4887 C C . LEU A 1 605 ? -5.789 37.594 -13.352 1 89.88 605 LEU A C 1
ATOM 4889 O O . LEU A 1 605 ? -4.895 38.375 -13.047 1 89.88 605 LEU A O 1
ATOM 4893 N N . ALA A 1 606 ? -5.664 36.688 -14.227 1 92.38 606 ALA A N 1
ATOM 4894 C CA . ALA A 1 606 ? -4.449 36.562 -15.023 1 92.38 606 ALA A CA 1
ATOM 4895 C C . ALA A 1 606 ? -4.434 37.625 -16.141 1 92.38 606 ALA A C 1
ATOM 4897 O O . ALA A 1 606 ? -5.488 38.125 -16.547 1 92.38 606 ALA A O 1
ATOM 4898 N N . PRO A 1 607 ? -3.191 37.906 -16.578 1 91.62 607 PRO A N 1
ATOM 4899 C CA . PRO A 1 607 ? -3.137 38.812 -17.734 1 91.62 607 PRO A CA 1
ATOM 4900 C C . PRO A 1 607 ? -3.922 38.281 -18.938 1 91.62 607 PRO A C 1
ATOM 4902 O O . PRO A 1 607 ? -3.723 37.156 -19.359 1 91.62 607 PRO A O 1
ATOM 4905 N N . GLY A 1 608 ? -4.805 39.125 -19.391 1 90.88 608 GLY A N 1
ATOM 4906 C CA . GLY A 1 608 ? -5.59 38.75 -20.562 1 90.88 608 GLY A CA 1
ATOM 4907 C C . GLY A 1 608 ? -6.918 38.125 -20.203 1 90.88 608 GLY A C 1
ATOM 4908 O O . GLY A 1 608 ? -7.762 37.875 -21.062 1 90.88 608 GLY A O 1
ATOM 4909 N N . GLN A 1 609 ? -7.125 37.812 -18.969 1 92.81 609 GLN A N 1
ATOM 4910 C CA . GLN A 1 609 ? -8.375 37.188 -18.531 1 92.81 609 GLN A CA 1
ATOM 4911 C C . GLN A 1 609 ? -9.508 38.219 -18.5 1 92.81 609 GLN A C 1
ATOM 4913 O O . GLN A 1 609 ? -9.305 39.375 -18.141 1 92.81 609 GLN A O 1
ATOM 4918 N N . GLN A 1 610 ? -10.688 37.781 -18.797 1 91.56 610 GLN A N 1
ATOM 4919 C CA . GLN A 1 610 ? -11.859 38.656 -18.766 1 91.56 610 GLN A CA 1
ATOM 4920 C C . GLN A 1 610 ? -12.492 38.656 -17.375 1 91.56 610 GLN A C 1
ATOM 4922 O O . GLN A 1 610 ? -12.508 37.625 -16.688 1 91.56 610 GLN A O 1
ATOM 4927 N N . THR A 1 611 ? -12.977 39.781 -17.062 1 89.69 611 THR A N 1
ATOM 4928 C CA . THR A 1 611 ? -13.68 39.875 -15.789 1 89.69 611 THR A CA 1
ATOM 4929 C C . THR A 1 611 ? -15.07 39.25 -15.891 1 89.69 611 THR A C 1
ATOM 4931 O O . THR A 1 611 ? -15.594 39.062 -17 1 89.69 611 THR A O 1
ATOM 4934 N N . THR A 1 612 ? -15.586 38.938 -14.719 1 90.56 612 THR A N 1
ATOM 4935 C CA . THR A 1 612 ? -16.938 38.406 -14.664 1 90.56 612 THR A CA 1
ATOM 4936 C C . THR A 1 612 ? -17.938 39.344 -15.297 1 90.56 612 THR A C 1
ATOM 4938 O O . THR A 1 612 ? -18.812 38.938 -16.047 1 90.56 612 THR A O 1
ATOM 4941 N N . ARG A 1 613 ? -17.844 40.656 -15.062 1 90.62 613 ARG A N 1
ATOM 4942 C CA . ARG A 1 613 ? -18.734 41.688 -15.617 1 90.62 613 ARG A CA 1
ATOM 4943 C C . ARG A 1 613 ? -18.656 41.719 -17.141 1 90.62 613 ARG A C 1
ATOM 4945 O O . ARG A 1 613 ? -19.688 41.781 -17.812 1 90.62 613 ARG A O 1
ATOM 4952 N N . GLN A 1 614 ? -17.453 41.656 -17.656 1 90.62 614 GLN A N 1
ATOM 4953 C CA . GLN A 1 614 ? -17.266 41.656 -19.109 1 90.62 614 GLN A CA 1
ATOM 4954 C C . GLN A 1 614 ? -17.953 40.469 -19.766 1 90.62 614 GLN A C 1
ATOM 4956 O O . GLN A 1 614 ? -18.578 40.625 -20.812 1 90.62 614 GLN A O 1
ATOM 4961 N N . LEU A 1 615 ? -17.844 39.406 -19.141 1 91.38 615 LEU A N 1
ATOM 4962 C CA . LEU A 1 615 ? -18.422 38.188 -19.688 1 91.38 615 LEU A CA 1
ATOM 4963 C C . LEU A 1 615 ? -19.938 38.219 -19.609 1 91.38 615 LEU A C 1
ATOM 4965 O O . LEU A 1 615 ? -20.625 37.75 -20.531 1 91.38 615 LEU A O 1
ATOM 4969 N N . ILE A 1 616 ? -20.406 38.656 -18.469 1 92.12 616 ILE A N 1
ATOM 4970 C CA . ILE A 1 616 ? -21.859 38.781 -18.312 1 92.12 616 ILE A CA 1
ATOM 4971 C C . ILE A 1 616 ? -22.406 39.75 -19.359 1 92.12 616 ILE A C 1
ATOM 4973 O O . ILE A 1 616 ? -23.453 39.5 -19.953 1 92.12 616 ILE A O 1
ATOM 4977 N N . ARG A 1 617 ? -21.781 40.812 -19.578 1 90.88 617 ARG A N 1
ATOM 4978 C CA . ARG A 1 617 ? -22.188 41.781 -20.578 1 90.88 617 ARG A CA 1
ATOM 4979 C C . ARG A 1 617 ? -22.188 41.188 -21.984 1 90.88 617 ARG A C 1
ATOM 4981 O O . ARG A 1 617 ? -23.094 41.406 -22.766 1 90.88 617 ARG A O 1
ATOM 4988 N N . ARG A 1 618 ? -21.234 40.5 -22.25 1 89.12 618 ARG A N 1
ATOM 4989 C CA . ARG A 1 618 ? -21.109 39.875 -23.562 1 89.12 618 ARG A CA 1
ATOM 4990 C C . ARG A 1 618 ? -22.25 38.875 -23.812 1 89.12 618 ARG A C 1
ATOM 4992 O O . ARG A 1 618 ? -22.734 38.75 -24.938 1 89.12 618 ARG A O 1
ATOM 4999 N N . LYS A 1 619 ? -22.672 38.156 -22.797 1 90.69 619 LYS A N 1
ATOM 5000 C CA . LYS A 1 619 ? -23.734 37.156 -22.922 1 90.69 619 LYS A CA 1
ATOM 5001 C C . LYS A 1 619 ? -25.109 37.812 -22.859 1 90.69 619 LYS A C 1
ATOM 5003 O O . LYS A 1 619 ? -26.094 37.219 -23.266 1 90.69 619 LYS A O 1
ATOM 5008 N N . GLY A 1 620 ? -25.219 38.906 -22.312 1 86.75 620 GLY A N 1
ATOM 5009 C CA . GLY A 1 620 ? -26.453 39.688 -22.297 1 86.75 620 GLY A CA 1
ATOM 5010 C C . GLY A 1 620 ? -27.422 39.219 -21.234 1 86.75 620 GLY A C 1
ATOM 5011 O O . GLY A 1 620 ? -28.641 39.344 -21.391 1 86.75 620 GLY A O 1
ATOM 5012 N N . TYR A 1 621 ? -26.969 38.688 -20.188 1 86.94 621 TYR A N 1
ATOM 5013 C CA . TYR A 1 621 ? -27.844 38.125 -19.172 1 86.94 621 TYR A CA 1
ATOM 5014 C C . TYR A 1 621 ? -28.359 39.219 -18.234 1 86.94 621 TYR A C 1
ATOM 5016 O O . TYR A 1 621 ? -29.438 39.125 -17.656 1 86.94 621 TYR A O 1
ATOM 5024 N N . LEU A 1 622 ? -27.484 40.281 -18 1 87.88 622 LEU A N 1
ATOM 5025 C CA . LEU A 1 622 ? -27.812 41.406 -17.172 1 87.88 622 LEU A CA 1
ATOM 5026 C C . LEU A 1 622 ? -27.484 42.719 -17.875 1 87.88 622 LEU A C 1
ATOM 5028 O O . LEU A 1 622 ? -26.531 42.781 -18.656 1 87.88 622 LEU A O 1
ATOM 5032 N N . ASP A 1 623 ? -28.281 43.688 -17.609 1 85.12 623 ASP A N 1
ATOM 5033 C CA . ASP A 1 623 ? -27.969 45.031 -18.094 1 85.12 623 ASP A CA 1
ATOM 5034 C C . ASP A 1 623 ? -27 45.75 -17.156 1 85.12 623 ASP A C 1
ATOM 5036 O O . ASP A 1 623 ? -27.391 46.219 -16.094 1 85.12 623 ASP A O 1
ATOM 5040 N N . LEU A 1 624 ? -25.781 45.719 -17.562 1 84.88 624 LEU A N 1
ATOM 5041 C CA . LEU A 1 624 ? -24.766 46.25 -16.672 1 84.88 624 LEU A CA 1
ATOM 5042 C C . LEU A 1 624 ? -24.031 47.438 -17.328 1 84.88 624 LEU A C 1
ATOM 5044 O O . LEU A 1 624 ? -23.828 47.438 -18.547 1 84.88 624 LEU A O 1
ATOM 5048 N N . GLU A 1 625 ? -23.703 48.406 -16.422 1 80.94 625 GLU A N 1
ATOM 5049 C CA . GLU A 1 625 ? -22.812 49.469 -16.891 1 80.94 625 GLU A CA 1
ATOM 5050 C C . GLU A 1 625 ? -21.406 48.906 -17.156 1 80.94 625 GLU A C 1
ATOM 5052 O O . GLU A 1 625 ? -21.031 47.875 -16.625 1 80.94 625 GLU A O 1
ATOM 5057 N N . LYS A 1 626 ? -20.75 49.562 -18.031 1 73.19 626 LYS A N 1
ATOM 5058 C CA . LYS A 1 626 ? -19.438 49.125 -18.453 1 73.19 626 LYS A CA 1
ATOM 5059 C C . LYS A 1 626 ? -18.469 49.062 -17.281 1 73.19 626 LYS A C 1
ATOM 5061 O O . LYS A 1 626 ? -17.672 48.125 -17.141 1 73.19 626 LYS A O 1
ATOM 5066 N N . ASN A 1 627 ? -18.516 50.156 -16.453 1 71.69 627 ASN A N 1
ATOM 5067 C CA . ASN A 1 627 ? -17.531 50.25 -15.391 1 71.69 627 ASN A CA 1
ATOM 5068 C C . ASN A 1 627 ? -18.109 49.781 -14.055 1 71.69 627 ASN A C 1
ATOM 5070 O O . ASN A 1 627 ? -19.219 50.156 -13.68 1 71.69 627 ASN A O 1
ATOM 5074 N N . GLY A 1 628 ? -17.578 48.656 -13.625 1 65.62 628 GLY A N 1
ATOM 5075 C CA . GLY A 1 628 ? -17.969 48.188 -12.297 1 65.62 628 GLY A CA 1
ATOM 5076 C C . GLY A 1 628 ? -16.906 48.469 -11.242 1 65.62 628 GLY A C 1
ATOM 5077 O O . GLY A 1 628 ? -15.883 49.094 -11.531 1 65.62 628 GLY A O 1
ATOM 5078 N N . CYS A 1 629 ? -17.109 48.219 -9.922 1 64.5 629 CYS A N 1
ATOM 5079 C CA . CYS A 1 629 ? -16.188 48.375 -8.82 1 64.5 629 CYS A CA 1
ATOM 5080 C C . CYS A 1 629 ? -15.102 47.312 -8.867 1 64.5 629 CYS A C 1
ATOM 5082 O O . CYS A 1 629 ? -15.375 46.156 -9.188 1 64.5 629 CYS A O 1
ATOM 5084 N N . GLN A 1 630 ? -13.875 47.75 -9.188 1 62.69 630 GLN A N 1
ATOM 5085 C CA . GLN A 1 630 ? -12.812 46.75 -9.164 1 62.69 630 GLN A CA 1
ATOM 5086 C C . GLN A 1 630 ? -12.258 46.594 -7.758 1 62.69 630 GLN A C 1
ATOM 5088 O O . GLN A 1 630 ? -11.922 47.562 -7.086 1 62.69 630 GLN A O 1
ATOM 5093 N N . ALA A 1 631 ? -12.461 45.469 -7.164 1 58.16 631 ALA A N 1
ATOM 5094 C CA . ALA A 1 631 ? -11.836 45.156 -5.879 1 58.16 631 ALA A CA 1
ATOM 5095 C C . ALA A 1 631 ? -10.32 45.344 -5.949 1 58.16 631 ALA A C 1
ATOM 5097 O O . ALA A 1 631 ? -9.711 45.062 -6.988 1 58.16 631 ALA A O 1
ATOM 5098 N N . PRO A 1 632 ? -9.641 46.062 -4.914 1 56 632 PRO A N 1
ATOM 5099 C CA . PRO A 1 632 ? -8.195 46.281 -4.883 1 56 632 PRO A CA 1
ATOM 5100 C C . PRO A 1 632 ? -7.391 45 -4.906 1 56 632 PRO A C 1
ATOM 5102 O O . PRO A 1 632 ? -7.695 44.062 -4.168 1 56 632 PRO A O 1
ATOM 5105 N N . GLY A 1 633 ? -6.891 44.562 -6.004 1 58.84 633 GLY A N 1
ATOM 5106 C CA . GLY A 1 633 ? -6.094 43.344 -5.93 1 58.84 633 GLY A CA 1
ATOM 5107 C C . GLY A 1 633 ? -4.605 43.594 -5.82 1 58.84 633 GLY A C 1
ATOM 5108 O O . GLY A 1 633 ? -4.141 44.688 -6.148 1 58.84 633 GLY A O 1
ATOM 5109 N N . THR A 1 634 ? -3.949 43 -4.793 1 63.09 634 THR A N 1
ATOM 5110 C CA . THR A 1 634 ? -2.494 43.031 -4.703 1 63.09 634 THR A CA 1
ATOM 5111 C C . THR A 1 634 ? -1.853 42.562 -6 1 63.09 634 THR A C 1
ATOM 5113 O O . THR A 1 634 ? -2.381 41.656 -6.664 1 63.09 634 THR A O 1
ATOM 5116 N N . ALA A 1 635 ? -0.826 43.281 -6.359 1 72.81 635 ALA A N 1
ATOM 5117 C CA . ALA A 1 635 ? -0.09 42.938 -7.578 1 72.81 635 ALA A CA 1
ATOM 5118 C C . ALA A 1 635 ? 0.572 41.594 -7.473 1 72.81 635 ALA A C 1
ATOM 5120 O O . ALA A 1 635 ? 1.226 41.281 -6.469 1 72.81 635 ALA A O 1
ATOM 5121 N N . ILE A 1 636 ? 0.225 40.75 -8.32 1 83.94 636 ILE A N 1
ATOM 5122 C CA . ILE A 1 636 ? 0.787 39.406 -8.406 1 83.94 636 ILE A CA 1
ATOM 5123 C C . ILE A 1 636 ? 1.881 39.375 -9.469 1 83.94 636 ILE A C 1
ATOM 5125 O O . ILE A 1 636 ? 1.754 40 -10.523 1 83.94 636 ILE A O 1
ATOM 5129 N N . ARG A 1 637 ? 2.955 38.719 -9.078 1 87.38 637 ARG A N 1
ATOM 5130 C CA . ARG A 1 637 ? 4.008 38.469 -10.062 1 87.38 637 ARG A CA 1
ATOM 5131 C C . ARG A 1 637 ? 3.684 37.25 -10.922 1 87.38 637 ARG A C 1
ATOM 5133 O O . ARG A 1 637 ? 3.508 36.156 -10.414 1 87.38 637 ARG A O 1
ATOM 5140 N N . TRP A 1 638 ? 3.666 37.469 -12.273 1 92.25 638 TRP A N 1
ATOM 5141 C CA . TRP A 1 638 ? 3.33 36.406 -13.211 1 92.25 638 TRP A CA 1
ATOM 5142 C C . TRP A 1 638 ? 4.562 35.969 -13.984 1 92.25 638 TRP A C 1
ATOM 5144 O O . TRP A 1 638 ? 5.277 36.781 -14.562 1 92.25 638 TRP A O 1
ATOM 5154 N N . LEU A 1 639 ? 4.809 34.719 -13.953 1 92.12 639 LEU A N 1
ATOM 5155 C CA . LEU A 1 639 ? 5.871 34.125 -14.773 1 92.12 639 LEU A CA 1
ATOM 5156 C C . LEU A 1 639 ? 5.336 33.719 -16.141 1 92.12 639 LEU A C 1
ATOM 5158 O O . LEU A 1 639 ? 4.289 33.062 -16.234 1 92.12 639 LEU A O 1
ATOM 5162 N N . ARG A 1 640 ? 6.102 33.969 -17.125 1 89.5 640 ARG A N 1
ATOM 5163 C CA . ARG A 1 640 ? 5.652 33.688 -18.484 1 89.5 640 ARG A CA 1
ATOM 5164 C C . ARG A 1 640 ? 5.938 32.25 -18.875 1 89.5 640 ARG A C 1
ATOM 5166 O O . ARG A 1 640 ? 5.152 31.625 -19.594 1 89.5 640 ARG A O 1
ATOM 5173 N N . PHE A 1 641 ? 7.07 31.703 -18.406 1 91.19 641 PHE A N 1
ATOM 5174 C CA . PHE A 1 641 ? 7.461 30.359 -18.812 1 91.19 641 PHE A CA 1
ATOM 5175 C C . PHE A 1 641 ? 7.41 29.391 -17.625 1 91.19 641 PHE A C 1
ATOM 5177 O O . PHE A 1 641 ? 7.949 29.688 -16.562 1 91.19 641 PHE A O 1
ATOM 5184 N N . PRO A 1 642 ? 6.711 28.297 -17.891 1 93.31 642 PRO A N 1
ATOM 5185 C CA . PRO A 1 642 ? 6.652 27.297 -16.812 1 93.31 642 PRO A CA 1
ATOM 5186 C C . PRO A 1 642 ? 7.977 26.562 -16.625 1 93.31 642 PRO A C 1
ATOM 5188 O O . PRO A 1 642 ? 8.734 26.391 -17.578 1 93.31 642 PRO A O 1
ATOM 5191 N N . ASP A 1 643 ? 8.297 26.203 -15.43 1 92.19 643 ASP A N 1
ATOM 5192 C CA . ASP A 1 643 ? 9.445 25.344 -15.164 1 92.19 643 ASP A CA 1
ATOM 5193 C C . ASP A 1 643 ? 9.18 23.906 -15.609 1 92.19 643 ASP A C 1
ATOM 5195 O O . ASP A 1 643 ? 8.109 23.609 -16.141 1 92.19 643 ASP A O 1
ATOM 5199 N N . ALA A 1 644 ? 10.141 22.984 -15.461 1 89.69 644 ALA A N 1
ATOM 5200 C CA . ALA A 1 644 ? 10.07 21.625 -15.977 1 89.69 644 ALA A CA 1
ATOM 5201 C C . ALA A 1 644 ? 8.922 20.859 -15.336 1 89.69 644 ALA A C 1
ATOM 5203 O O . ALA A 1 644 ? 8.219 20.094 -16 1 89.69 644 ALA A O 1
ATOM 5204 N N . THR A 1 645 ? 8.727 21.031 -14.078 1 91.69 645 THR A N 1
ATOM 5205 C CA . THR A 1 645 ? 7.664 20.328 -13.359 1 91.69 645 THR A CA 1
ATOM 5206 C C . THR A 1 645 ? 6.293 20.812 -13.828 1 91.69 645 THR A C 1
ATOM 5208 O O . THR A 1 645 ? 5.398 20 -14.07 1 91.69 645 THR A O 1
ATOM 5211 N N . THR A 1 646 ? 6.121 22.109 -13.977 1 95.25 646 THR A N 1
ATOM 5212 C CA . THR A 1 646 ? 4.852 22.672 -14.43 1 95.25 646 THR A CA 1
ATOM 5213 C C . THR A 1 646 ? 4.539 22.234 -15.852 1 95.25 646 THR A C 1
ATOM 5215 O O . THR A 1 646 ? 3.385 21.953 -16.188 1 95.25 646 THR A O 1
ATOM 5218 N N . LYS A 1 647 ? 5.566 22.172 -16.656 1 95.25 647 LYS A N 1
ATOM 5219 C CA . LYS A 1 647 ? 5.371 21.703 -18.031 1 95.25 647 LYS A CA 1
ATOM 5220 C C . LYS A 1 647 ? 4.855 20.266 -18.047 1 95.25 647 LYS A C 1
ATOM 5222 O O . LYS A 1 647 ? 3.934 19.953 -18.797 1 95.25 647 LYS A O 1
ATOM 5227 N N . ARG A 1 648 ? 5.484 19.438 -17.234 1 92.12 648 ARG A N 1
ATOM 5228 C CA . ARG A 1 648 ? 5.082 18.047 -17.172 1 92.12 648 ARG A CA 1
ATOM 5229 C C . ARG A 1 648 ? 3.65 17.906 -16.656 1 92.12 648 ARG A C 1
ATOM 5231 O O . ARG A 1 648 ? 2.871 17.109 -17.188 1 92.12 648 ARG A O 1
ATOM 5238 N N . ILE A 1 649 ? 3.314 18.672 -15.68 1 95.38 649 ILE A N 1
ATOM 5239 C CA . ILE A 1 649 ? 1.984 18.641 -15.086 1 95.38 649 ILE A CA 1
ATOM 5240 C C . ILE A 1 649 ? 0.946 19.078 -16.109 1 95.38 649 ILE A C 1
ATOM 5242 O O . ILE A 1 649 ? -0.145 18.516 -16.188 1 95.38 649 ILE A O 1
ATOM 5246 N N . ARG A 1 650 ? 1.272 20.109 -16.828 1 96.56 650 ARG A N 1
ATOM 5247 C CA . ARG A 1 650 ? 0.345 20.594 -17.844 1 96.56 650 ARG A CA 1
ATOM 5248 C C . ARG A 1 650 ? 0.17 19.562 -18.969 1 96.56 650 ARG A C 1
ATOM 5250 O O . ARG A 1 650 ? -0.936 19.375 -19.484 1 96.56 650 ARG A O 1
ATOM 5257 N N . GLU A 1 651 ? 1.245 18.875 -19.297 1 94 651 GLU A N 1
ATOM 5258 C CA . GLU A 1 651 ? 1.156 17.797 -20.281 1 94 651 GLU A CA 1
ATOM 5259 C C . GLU A 1 651 ? 0.231 16.688 -19.797 1 94 651 GLU A C 1
ATOM 5261 O O . GLU A 1 651 ? -0.633 16.234 -20.547 1 94 651 GLU A O 1
ATOM 5266 N N . LEU A 1 652 ? 0.407 16.234 -18.594 1 93.19 652 LEU A N 1
ATOM 5267 C CA . LEU A 1 652 ? -0.405 15.164 -18.016 1 93.19 652 LEU A CA 1
ATOM 5268 C C . LEU A 1 652 ? -1.858 15.602 -17.875 1 93.19 652 LEU A C 1
ATOM 5270 O O . LEU A 1 652 ? -2.773 14.789 -18.047 1 93.19 652 LEU A O 1
ATOM 5274 N N . SER A 1 653 ? -2.068 16.891 -17.562 1 96.44 653 SER A N 1
ATOM 5275 C CA . SER A 1 653 ? -3.424 17.422 -17.469 1 96.44 653 SER A CA 1
ATOM 5276 C C . SER A 1 653 ? -4.133 17.391 -18.812 1 96.44 653 SER A C 1
ATOM 5278 O O . SER A 1 653 ? -5.309 17.031 -18.906 1 96.44 653 SER A O 1
ATOM 5280 N N . GLN A 1 654 ? -3.41 17.781 -19.812 1 95.56 654 GLN A N 1
ATOM 5281 C CA . GLN A 1 654 ? -3.98 17.75 -21.156 1 95.56 654 GLN A CA 1
ATOM 5282 C C . GLN A 1 654 ? -4.34 16.312 -21.562 1 95.56 654 GLN A C 1
ATOM 5284 O O . GLN A 1 654 ? -5.402 16.078 -22.156 1 95.56 654 GLN A O 1
ATOM 5289 N N . GLN A 1 655 ? -3.486 15.414 -21.234 1 90.88 655 GLN A N 1
ATOM 5290 C CA . GLN A 1 655 ? -3.773 14.016 -21.516 1 90.88 655 GLN A CA 1
ATOM 5291 C C . GLN A 1 655 ? -5.008 13.539 -20.75 1 90.88 655 GLN A C 1
ATOM 5293 O O . GLN A 1 655 ? -5.793 12.742 -21.266 1 90.88 655 GLN A O 1
ATOM 5298 N N . GLY A 1 656 ? -5.113 14.008 -19.547 1 92.75 656 GLY A N 1
ATOM 5299 C CA . GLY A 1 656 ? -6.285 13.648 -18.766 1 92.75 656 GLY A CA 1
ATOM 5300 C C . GLY A 1 656 ? -7.578 14.18 -19.344 1 92.75 656 GLY A C 1
ATOM 5301 O O . GLY A 1 656 ? -8.602 13.492 -19.344 1 92.75 656 GLY A O 1
ATOM 5302 N N . HIS A 1 657 ? -7.535 15.383 -19.859 1 94 657 HIS A N 1
ATOM 5303 C CA . HIS A 1 657 ? -8.703 15.945 -20.516 1 94 657 HIS A CA 1
ATOM 5304 C C . HIS A 1 657 ? -9.078 15.133 -21.75 1 94 657 HIS A C 1
ATOM 5306 O O . HIS A 1 657 ? -10.258 14.914 -22.031 1 94 657 HIS A O 1
ATOM 5312 N N . GLU A 1 658 ? -8.086 14.703 -22.469 1 91.19 658 GLU A N 1
ATOM 5313 C CA . GLU A 1 658 ? -8.328 13.883 -23.641 1 91.19 658 GLU A CA 1
ATOM 5314 C C . GLU A 1 658 ? -8.961 12.547 -23.266 1 91.19 658 GLU A C 1
ATOM 5316 O O . GLU A 1 658 ? -9.883 12.078 -23.938 1 91.19 658 GLU A O 1
ATOM 5321 N N . ARG A 1 659 ? -8.477 11.961 -22.266 1 87.25 659 ARG A N 1
ATOM 5322 C CA . ARG A 1 659 ? -9.031 10.688 -21.797 1 87.25 659 ARG A CA 1
ATOM 5323 C C . ARG A 1 659 ? -10.484 10.852 -21.375 1 87.25 659 ARG A C 1
ATOM 5325 O O . ARG A 1 659 ? -11.32 9.984 -21.656 1 87.25 659 ARG A O 1
ATOM 5332 N N . ALA A 1 660 ? -10.766 11.867 -20.656 1 85.81 660 ALA A N 1
ATOM 5333 C CA . ALA A 1 660 ? -12.125 12.117 -20.188 1 85.81 660 ALA A CA 1
ATOM 5334 C C . ALA A 1 660 ? -13.086 12.305 -21.375 1 85.81 660 ALA A C 1
ATOM 5336 O O . ALA A 1 660 ? -14.234 11.852 -21.328 1 85.81 660 ALA A O 1
ATOM 5337 N N . ARG A 1 661 ? -12.609 12.945 -22.375 1 86 661 ARG A N 1
ATOM 5338 C CA . ARG A 1 661 ? -13.422 13.141 -23.578 1 86 661 ARG A CA 1
ATOM 5339 C C . ARG A 1 661 ? -13.703 11.812 -24.266 1 86 661 ARG A C 1
ATOM 5341 O O . ARG A 1 661 ? -14.82 11.578 -24.734 1 86 661 ARG A O 1
ATOM 5348 N N . LYS A 1 662 ? -12.758 10.938 -24.281 1 81.62 662 LYS A N 1
ATOM 5349 C CA . LYS A 1 662 ? -12.922 9.625 -24.891 1 81.62 662 LYS A CA 1
ATOM 5350 C C . LYS A 1 662 ? -13.875 8.758 -24.094 1 81.62 662 LYS A C 1
ATOM 5352 O O . LYS A 1 662 ? -14.633 7.965 -24.656 1 81.62 662 LYS A O 1
ATOM 5357 N N . GLU A 1 663 ? -13.828 8.812 -22.797 1 78.06 663 GLU A N 1
ATOM 5358 C CA . GLU A 1 663 ? -14.719 8.047 -21.938 1 78.06 663 GLU A CA 1
ATOM 5359 C C . GLU A 1 663 ? -16.172 8.5 -22.109 1 78.06 663 GLU A C 1
ATOM 5361 O O . GLU A 1 663 ? -17.094 7.68 -22.047 1 78.06 663 GLU A O 1
ATOM 5366 N N . THR A 1 664 ? -16.344 9.734 -22.125 1 69.12 664 THR A N 1
ATOM 5367 C CA . THR A 1 664 ? -17.688 10.258 -22.312 1 69.12 664 THR A CA 1
ATOM 5368 C C . THR A 1 664 ? -18.266 9.805 -23.641 1 69.12 664 THR A C 1
ATOM 5370 O O . THR A 1 664 ? -19.469 9.539 -23.75 1 69.12 664 THR A O 1
ATOM 5373 N N . ASN A 1 665 ? -17.375 9.68 -24.5 1 61.09 665 ASN A N 1
ATOM 5374 C CA . ASN A 1 665 ? -17.812 9.195 -25.797 1 61.09 665 ASN A CA 1
ATOM 5375 C C . ASN A 1 665 ? -18.078 7.695 -25.781 1 61.09 665 ASN A C 1
ATOM 5377 O O . ASN A 1 665 ? -18.984 7.215 -26.484 1 61.09 665 ASN A O 1
ATOM 5381 N N . LYS A 1 666 ? -17.297 6.988 -24.984 1 57 666 LYS A N 1
ATOM 5382 C CA . LYS A 1 666 ? -17.516 5.551 -24.844 1 57 666 LYS A CA 1
ATOM 5383 C C . LYS A 1 666 ? -18.641 5.254 -23.844 1 57 666 LYS A C 1
ATOM 5385 O O . LYS A 1 666 ? -18.516 5.535 -22.656 1 57 666 LYS A O 1
ATOM 5390 N N . GLN A 1 667 ? -19.812 5.613 -23.922 1 46.5 667 GLN A N 1
ATOM 5391 C CA . GLN A 1 667 ? -21.062 5.668 -23.172 1 46.5 667 GLN A CA 1
ATOM 5392 C C . GLN A 1 667 ? -21.141 4.543 -22.156 1 46.5 667 GLN A C 1
ATOM 5394 O O . GLN A 1 667 ? -21.781 4.684 -21.109 1 46.5 667 GLN A O 1
ATOM 5399 N N . ALA A 1 668 ? -21.188 3.16 -22.469 1 40.12 668 ALA A N 1
ATOM 5400 C CA . ALA A 1 668 ? -22.031 2.096 -21.938 1 40.12 668 ALA A CA 1
ATOM 5401 C C . ALA A 1 668 ? -21.422 1.455 -20.703 1 40.12 668 ALA A C 1
ATOM 5403 O O . ALA A 1 668 ? -21.75 0.325 -20.344 1 40.12 668 ALA A O 1
ATOM 5404 N N . ILE A 1 669 ? -20.359 1.958 -20.25 1 43.72 669 ILE A N 1
ATOM 5405 C CA . ILE A 1 669 ? -19.969 1.062 -19.172 1 43.72 669 ILE A CA 1
ATOM 5406 C C . ILE A 1 669 ? -20.828 1.331 -17.938 1 43.72 669 ILE A C 1
ATOM 5408 O O . ILE A 1 669 ? -20.922 2.471 -17.484 1 43.72 669 ILE A O 1
ATOM 5412 N N . PRO A 1 670 ? -21.656 0.446 -17.609 1 43.31 670 PRO A N 1
ATOM 5413 C CA . PRO A 1 670 ? -22.562 0.579 -16.484 1 43.31 670 PRO A CA 1
ATOM 5414 C C . PRO A 1 670 ? -21.859 1.006 -15.195 1 43.31 670 PRO A C 1
ATOM 5416 O O . PRO A 1 670 ? -20.781 0.502 -14.883 1 43.31 670 PRO A O 1
ATOM 5419 N N . THR A 1 671 ? -22.141 2.275 -14.711 1 48.28 671 THR A N 1
ATOM 5420 C CA . THR A 1 671 ? -21.797 2.756 -13.383 1 48.28 671 THR A CA 1
ATOM 5421 C C . THR A 1 671 ? -22.234 1.755 -12.312 1 48.28 671 THR A C 1
ATOM 5423 O O . THR A 1 671 ? -23.422 1.673 -11.984 1 48.28 671 THR A O 1
ATOM 5426 N N . VAL A 1 672 ? -21.562 0.588 -12.227 1 43.06 672 VAL A N 1
ATOM 5427 C CA . VAL A 1 672 ? -21.953 -0.376 -11.203 1 43.06 672 VAL A CA 1
ATOM 5428 C C . VAL A 1 672 ? -21.344 0.02 -9.859 1 43.06 672 VAL A C 1
ATOM 5430 O O . VAL A 1 672 ? -20.125 0.212 -9.758 1 43.06 672 VAL A O 1
ATOM 5433 N N . TYR A 1 673 ? -22.234 0.715 -9.039 1 42.81 673 TYR A N 1
ATOM 5434 C CA . TYR A 1 673 ? -21.891 1.024 -7.656 1 42.81 673 TYR A CA 1
ATOM 5435 C C . TYR A 1 673 ? -22.078 -0.198 -6.762 1 42.81 673 TYR A C 1
ATOM 5437 O O . TYR A 1 673 ? -23.109 -0.87 -6.82 1 42.81 673 TYR A O 1
ATOM 5445 N N . GLN A 1 674 ? -21.047 -0.72 -6.242 1 42.59 674 GLN A N 1
ATOM 5446 C CA . GLN A 1 674 ? -21.172 -1.803 -5.273 1 42.59 674 GLN A CA 1
ATOM 5447 C C . GLN A 1 674 ? -21.484 -1.261 -3.879 1 42.59 674 GLN A C 1
ATOM 5449 O O . GLN A 1 674 ? -20.609 -0.695 -3.221 1 42.59 674 GLN A O 1
ATOM 5454 N N . PRO A 1 675 ? -22.859 -1.05 -3.682 1 38.75 675 PRO A N 1
ATOM 5455 C CA . PRO A 1 675 ? -23.141 -0.581 -2.322 1 38.75 675 PRO A CA 1
ATOM 5456 C C . PRO A 1 675 ? -22.547 -1.494 -1.248 1 38.75 675 PRO A C 1
ATOM 5458 O O . PRO A 1 675 ? -22.422 -2.703 -1.462 1 38.75 675 PRO A O 1
ATOM 5461 N N . LEU A 1 676 ? -21.609 -0.979 -0.432 1 39.44 676 LEU A N 1
ATOM 5462 C CA . LEU A 1 676 ? -21.219 -1.78 0.724 1 39.44 676 LEU A CA 1
ATOM 5463 C C . LEU A 1 676 ? -22.453 -2.227 1.511 1 39.44 676 LEU A C 1
ATOM 5465 O O . LEU A 1 676 ? -23.406 -1.462 1.669 1 39.44 676 LEU A O 1
ATOM 5469 N N . MET B 1 1 ? -46.031 -48.719 8.938 1 15.12 1 MET B N 1
ATOM 5470 C CA . MET B 1 1 ? -46.312 -49.094 10.32 1 15.12 1 MET B CA 1
ATOM 5471 C C . MET B 1 1 ? -45.094 -49.719 10.992 1 15.12 1 MET B C 1
ATOM 5473 O O . MET B 1 1 ? -44.625 -49.219 12.031 1 15.12 1 MET B O 1
ATOM 5477 N N . ARG B 1 2 ? -45.281 -51.062 11.25 1 14.05 2 ARG B N 1
ATOM 5478 C CA . ARG B 1 2 ? -45.219 -51.688 12.57 1 14.05 2 ARG B CA 1
ATOM 5479 C C . ARG B 1 2 ? -43.75 -51.812 13.023 1 14.05 2 ARG B C 1
ATOM 5481 O O . ARG B 1 2 ? -42.844 -51.719 12.211 1 14.05 2 ARG B O 1
ATOM 5488 N N . HIS B 1 3 ? -43.531 -52.656 13.977 1 14.27 3 HIS B N 1
ATOM 5489 C CA . HIS B 1 3 ? -43.219 -53.094 15.336 1 14.27 3 HIS B CA 1
ATOM 5490 C C . HIS B 1 3 ? -41.875 -53.812 15.398 1 14.27 3 HIS B C 1
ATOM 5492 O O . HIS B 1 3 ? -41.062 -53.5 16.266 1 14.27 3 HIS B O 1
ATOM 5498 N N . ARG B 1 4 ? -41.906 -55.094 15.039 1 15.66 4 ARG B N 1
ATOM 5499 C CA . ARG B 1 4 ? -41.562 -56.031 16.109 1 15.66 4 ARG B CA 1
ATOM 5500 C C . ARG B 1 4 ? -40.094 -55.969 16.438 1 15.66 4 ARG B C 1
ATOM 5502 O O . ARG B 1 4 ? -39.281 -55.562 15.617 1 15.66 4 ARG B O 1
ATOM 5509 N N . THR B 1 5 ? -39.562 -56.75 17.266 1 14.52 5 THR B N 1
ATOM 5510 C CA . THR B 1 5 ? -39.188 -57.125 18.625 1 14.52 5 THR B CA 1
ATOM 5511 C C . THR B 1 5 ? -37.719 -57.531 18.703 1 14.52 5 THR B C 1
ATOM 5513 O O . THR B 1 5 ? -36.969 -57 19.531 1 14.52 5 THR B O 1
ATOM 5516 N N . ASP B 1 6 ? -37.375 -58.812 18.547 1 13.76 6 ASP B N 1
ATOM 5517 C CA . ASP B 1 6 ? -37.031 -59.594 19.734 1 13.76 6 ASP B CA 1
ATOM 5518 C C . ASP B 1 6 ? -35.531 -59.656 19.938 1 13.76 6 ASP B C 1
ATOM 5520 O O . ASP B 1 6 ? -35.031 -59.5 21.047 1 13.76 6 ASP B O 1
ATOM 5524 N N . SER B 1 7 ? -34.719 -60.281 18.953 1 13.46 7 SER B N 1
ATOM 5525 C CA . SER B 1 7 ? -34.062 -61.469 19.5 1 13.46 7 SER B CA 1
ATOM 5526 C C . SER B 1 7 ? -32.781 -61.125 20.219 1 13.46 7 SER B C 1
ATOM 5528 O O . SER B 1 7 ? -31.953 -60.375 19.672 1 13.46 7 SER B O 1
ATOM 5530 N N . LYS B 1 8 ? -32.531 -61.5 21.5 1 14.89 8 LYS B N 1
ATOM 5531 C CA . LYS B 1 8 ? -31.953 -61.344 22.828 1 14.89 8 LYS B CA 1
ATOM 5532 C C . LYS B 1 8 ? -30.5 -61.812 22.859 1 14.89 8 LYS B C 1
ATOM 5534 O O . LYS B 1 8 ? -29.828 -61.688 23.875 1 14.89 8 LYS B O 1
ATOM 5539 N N . ALA B 1 9 ? -29.859 -62.688 21.938 1 14.53 9 ALA B N 1
ATOM 5540 C CA . ALA B 1 9 ? -29.234 -63.812 22.625 1 14.53 9 ALA B CA 1
ATOM 5541 C C . ALA B 1 9 ? -28.031 -63.344 23.453 1 14.53 9 ALA B C 1
ATOM 5543 O O . ALA B 1 9 ? -27.281 -62.469 23.016 1 14.53 9 ALA B O 1
ATOM 5544 N N . SER B 1 10 ? -27.734 -63.875 24.688 1 14.56 10 SER B N 1
ATOM 5545 C CA . SER B 1 10 ? -27.234 -63.781 26.062 1 14.56 10 SER B CA 1
ATOM 5546 C C . SER B 1 10 ? -25.719 -63.969 26.109 1 14.56 10 SER B C 1
ATOM 5548 O O . SER B 1 10 ? -25.016 -63.156 26.719 1 14.56 10 SER B O 1
ATOM 5550 N N . GLU B 1 11 ? -25.125 -65.188 25.891 1 13.7 11 GLU B N 1
ATOM 5551 C CA . GLU B 1 11 ? -24.469 -65.875 27.016 1 13.7 11 GLU B CA 1
ATOM 5552 C C . GLU B 1 11 ? -23.016 -65.438 27.156 1 13.7 11 GLU B C 1
ATOM 5554 O O . GLU B 1 11 ? -22.391 -65 26.172 1 13.7 11 GLU B O 1
ATOM 5559 N N . LYS B 1 12 ? -22.234 -65.625 28.359 1 15.34 12 LYS B N 1
ATOM 5560 C CA . LYS B 1 12 ? -21.359 -65.062 29.406 1 15.34 12 LYS B CA 1
ATOM 5561 C C . LYS B 1 12 ? -19.906 -65.5 29.141 1 15.34 12 LYS B C 1
ATOM 5563 O O . LYS B 1 12 ? -18.984 -64.75 29.484 1 15.34 12 LYS B O 1
ATOM 5568 N N . ASP B 1 13 ? -19.297 -66.625 28.438 1 13.43 13 ASP B N 1
ATOM 5569 C CA . ASP B 1 13 ? -18.547 -67.562 29.266 1 13.43 13 ASP B CA 1
ATOM 5570 C C . ASP B 1 13 ? -17.141 -67.062 29.531 1 13.43 13 ASP B C 1
ATOM 5572 O O . ASP B 1 13 ? -16.609 -66.25 28.781 1 13.43 13 ASP B O 1
ATOM 5576 N N . PRO B 1 14 ? -16.078 -67.938 30.328 1 15.05 14 PRO B N 1
ATOM 5577 C CA . PRO B 1 14 ? -15.219 -67.938 31.5 1 15.05 14 PRO B CA 1
ATOM 5578 C C . PRO B 1 14 ? -13.75 -67.688 31.172 1 15.05 14 PRO B C 1
ATOM 5580 O O . PRO B 1 14 ? -13.391 -67.625 30 1 15.05 14 PRO B O 1
ATOM 5583 N N . SER B 1 15 ? -12.727 -68.688 31.609 1 14.71 15 SER B N 1
ATOM 5584 C CA . SER B 1 15 ? -11.742 -68.75 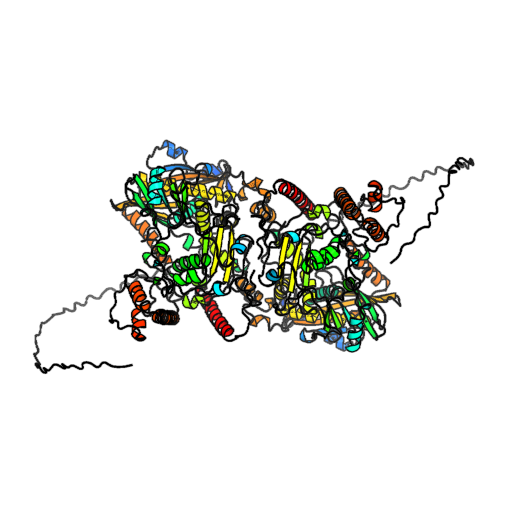32.688 1 14.71 15 SER B CA 1
ATOM 5585 C C . SER B 1 15 ? -10.32 -68.688 32.125 1 14.71 15 SER B C 1
ATOM 5587 O O . SER B 1 15 ? -9.484 -67.938 32.656 1 14.71 15 SER B O 1
ATOM 5589 N N . ALA B 1 16 ? -9.703 -69.625 31.281 1 13.19 16 ALA B N 1
ATOM 5590 C CA . ALA B 1 16 ? -8.594 -70.5 31.734 1 13.19 16 ALA B CA 1
ATOM 5591 C C . ALA B 1 16 ? -7.254 -69.875 31.281 1 13.19 16 ALA B C 1
ATOM 5593 O O . ALA B 1 16 ? -6.902 -69.938 30.109 1 13.19 16 ALA B O 1
ATOM 5594 N N . LYS B 1 17 ? -6.648 -68.812 31.719 1 14.44 17 LYS B N 1
ATOM 5595 C CA . LYS B 1 17 ? -5.582 -68.125 31.016 1 14.44 17 LYS B CA 1
ATOM 5596 C C . LYS B 1 17 ? -4.242 -68.812 31.188 1 14.44 17 LYS B C 1
ATOM 5598 O O . LYS B 1 17 ? -3.205 -68.312 30.766 1 14.44 17 LYS B O 1
ATOM 5603 N N . ASP B 1 18 ? -4.055 -70 31.75 1 13.39 18 ASP B N 1
ATOM 5604 C CA . ASP B 1 18 ? -2.949 -70.062 32.719 1 13.39 18 ASP B CA 1
ATOM 5605 C C . ASP B 1 18 ? -1.61 -70.188 31.984 1 13.39 18 ASP B C 1
ATOM 5607 O O . ASP B 1 18 ? -0.567 -69.812 32.531 1 13.39 18 ASP B O 1
ATOM 5611 N N . ARG B 1 19 ? -1.29 -70.75 30.797 1 13.74 19 ARG B N 1
ATOM 5612 C CA . ARG B 1 19 ? -0.251 -71.75 30.828 1 13.74 19 ARG B CA 1
ATOM 5613 C C . ARG B 1 19 ? 1.138 -71.125 30.797 1 13.74 19 ARG B C 1
ATOM 5615 O O . ARG B 1 19 ? 1.435 -70.312 29.922 1 13.74 19 ARG B O 1
ATOM 5622 N N . HIS B 1 20 ? 2.082 -71.312 31.844 1 13.55 20 HIS B N 1
ATOM 5623 C CA . HIS B 1 20 ? 3.303 -70.75 32.438 1 13.55 20 HIS B CA 1
ATOM 5624 C C . HIS B 1 20 ? 4.539 -71.25 31.688 1 13.55 20 HIS B C 1
ATOM 5626 O O . HIS B 1 20 ? 5.621 -70.688 31.828 1 13.55 20 HIS B O 1
ATOM 5632 N N . PRO B 1 21 ? 4.707 -72.188 30.75 1 13.84 21 PRO B N 1
ATOM 5633 C CA . PRO B 1 21 ? 5.852 -73 31.078 1 13.84 21 PRO B CA 1
ATOM 5634 C C . PRO B 1 21 ? 7.188 -72.375 30.688 1 13.84 21 PRO B C 1
ATOM 5636 O O . PRO B 1 21 ? 7.348 -71.938 29.562 1 13.84 21 PRO B O 1
ATOM 5639 N N . LYS B 1 22 ? 8.055 -72.062 31.594 1 13.66 22 LYS B N 1
ATOM 5640 C CA . LYS B 1 22 ? 9.352 -71.438 31.672 1 13.66 22 LYS B CA 1
ATOM 5641 C C . LYS B 1 22 ? 10.406 -72.188 30.875 1 13.66 22 LYS B C 1
ATOM 5643 O O . LYS B 1 22 ? 11.102 -71.562 30.031 1 13.66 22 LYS B O 1
ATOM 5648 N N . LYS B 1 23 ? 11.398 -73.125 31.531 1 13.48 23 LYS B N 1
ATOM 5649 C CA . LYS B 1 23 ? 12.773 -72.812 31.922 1 13.48 23 LYS B CA 1
ATOM 5650 C C . LYS B 1 23 ? 13.773 -73.562 31.062 1 13.48 23 LYS B C 1
ATOM 5652 O O . LYS B 1 23 ? 14.977 -73.562 31.328 1 13.48 23 LYS B O 1
ATOM 5657 N N . SER B 1 24 ? 13.555 -74.188 29.938 1 13.29 24 SER B N 1
ATOM 5658 C CA . SER B 1 24 ? 14.492 -75.312 29.875 1 13.29 24 SER B CA 1
ATOM 5659 C C . SER B 1 24 ? 15.93 -74.812 29.781 1 13.29 24 SER B C 1
ATOM 5661 O O . SER B 1 24 ? 16.172 -73.625 29.547 1 13.29 24 SER B O 1
ATOM 5663 N N . THR B 1 25 ? 16.766 -75.438 28.906 1 13.66 25 THR B N 1
ATOM 5664 C CA . THR B 1 25 ? 17.922 -76.312 28.984 1 13.66 25 THR B CA 1
ATOM 5665 C C . THR B 1 25 ? 19.203 -75.5 28.719 1 13.66 25 THR B C 1
ATOM 5667 O O . THR B 1 25 ? 19.188 -74.5 28.047 1 13.66 25 THR B O 1
ATOM 5670 N N . LYS B 1 26 ? 20.484 -76.125 29.016 1 14.26 26 LYS B N 1
ATOM 5671 C CA . LYS B 1 26 ? 21.812 -76.125 29.641 1 14.26 26 LYS B CA 1
ATOM 5672 C C . LYS B 1 26 ? 22.875 -75.688 28.641 1 14.26 26 LYS B C 1
ATOM 5674 O O . LYS B 1 26 ? 23.656 -74.75 28.938 1 14.26 26 LYS B O 1
ATOM 5679 N N . SER B 1 27 ? 23.625 -76.5 27.828 1 13.83 27 SER B N 1
ATOM 5680 C CA . SER B 1 27 ? 24.953 -76.938 28.266 1 13.83 27 SER B CA 1
ATOM 5681 C C . SER B 1 27 ? 26.047 -76.188 27.547 1 13.83 27 SER B C 1
ATOM 5683 O O . SER B 1 27 ? 26.953 -75.625 28.188 1 13.83 27 SER B O 1
ATOM 5685 N N . SER B 1 28 ? 26.609 -76.562 26.203 1 14.48 28 SER B N 1
ATOM 5686 C CA . SER B 1 28 ? 27.938 -77.188 26.078 1 14.48 28 SER B CA 1
ATOM 5687 C C . SER B 1 28 ? 29 -76.125 25.812 1 14.48 28 SER B C 1
ATOM 5689 O O . SER B 1 28 ? 28.703 -75.062 25.266 1 14.48 28 SER B O 1
ATOM 5691 N N . GLU B 1 29 ? 30.438 -76.312 26.094 1 15.32 29 GLU B N 1
ATOM 5692 C CA . GLU B 1 29 ? 31.703 -75.875 26.672 1 15.32 29 GLU B CA 1
ATOM 5693 C C . GLU B 1 29 ? 32.625 -75.312 25.609 1 15.32 29 GLU B C 1
ATOM 5695 O O . GLU B 1 29 ? 33.656 -74.688 25.922 1 15.32 29 GLU B O 1
ATOM 5700 N N . CYS B 1 30 ? 32.438 -75.312 24.297 1 16.2 30 CYS B N 1
ATOM 5701 C CA . CYS B 1 30 ? 33.656 -75.688 23.609 1 16.2 30 CYS B CA 1
ATOM 5702 C C . CYS B 1 30 ? 34.719 -74.562 23.734 1 16.2 30 CYS B C 1
ATOM 5704 O O . CYS B 1 30 ? 34.469 -73.438 23.484 1 16.2 30 CYS B O 1
ATOM 5706 N N . THR B 1 31 ? 35.938 -74.812 24.203 1 15.12 31 THR B N 1
ATOM 5707 C CA . THR B 1 31 ? 37.094 -74.25 24.922 1 15.12 31 THR B CA 1
ATOM 5708 C C . THR B 1 31 ? 37.938 -73.375 24 1 15.12 31 THR B C 1
ATOM 5710 O O . THR B 1 31 ? 38.375 -72.25 24.406 1 15.12 31 THR B O 1
ATOM 5713 N N . ASN B 1 32 ? 38.562 -73.812 22.828 1 15.25 32 ASN B N 1
ATOM 5714 C CA . ASN B 1 32 ? 40 -73.938 22.797 1 15.25 32 ASN B CA 1
ATOM 5715 C C . ASN B 1 32 ? 40.656 -72.562 22.641 1 15.25 32 ASN B C 1
ATOM 5717 O O . ASN B 1 32 ? 40.031 -71.625 22.203 1 15.25 32 ASN B O 1
ATOM 5721 N N . THR B 1 33 ? 42.094 -72.5 22.375 1 15.88 33 THR B N 1
ATOM 5722 C CA . THR B 1 33 ? 43.344 -72 22.922 1 15.88 33 THR B CA 1
ATOM 5723 C C . THR B 1 33 ? 43.781 -70.688 22.25 1 15.88 33 THR B C 1
ATOM 5725 O O . THR B 1 33 ? 44.031 -69.688 22.922 1 15.88 33 THR B O 1
ATOM 5728 N N . LEU B 1 34 ? 44.875 -70.688 21.281 1 15.84 34 LEU B N 1
ATOM 5729 C CA . LEU B 1 34 ? 46.25 -70.312 21.578 1 15.84 34 LEU B CA 1
ATOM 5730 C C . LEU B 1 34 ? 46.5 -68.875 21.156 1 15.84 34 LEU B C 1
ATOM 5732 O O . LEU B 1 34 ? 46.969 -68.062 21.953 1 15.84 34 LEU B O 1
ATOM 5736 N N . ASN B 1 35 ? 47.188 -68.625 19.812 1 17.53 35 ASN B N 1
ATOM 5737 C CA . ASN B 1 35 ? 48.562 -68.125 19.688 1 17.53 35 ASN B CA 1
ATOM 5738 C C . ASN B 1 35 ? 48.625 -66.625 19.5 1 17.53 35 ASN B C 1
ATOM 5740 O O . ASN B 1 35 ? 47.719 -66.062 18.906 1 17.53 35 ASN B O 1
ATOM 5744 N N . SER B 1 36 ? 49.5 -65.875 20.172 1 17.95 36 SER B N 1
ATOM 5745 C CA . SER B 1 36 ? 49.812 -64.562 20.688 1 17.95 36 SER B CA 1
ATOM 5746 C C . SER B 1 36 ? 50.25 -63.594 19.562 1 17.95 36 SER B C 1
ATOM 5748 O O . SER B 1 36 ? 50.562 -62.438 19.812 1 17.95 36 SER B O 1
ATOM 5750 N N . SER B 1 37 ? 50.375 -64.062 18.25 1 19.41 37 SER B N 1
ATOM 5751 C CA . SER B 1 37 ? 51.562 -63.438 17.656 1 19.41 37 SER B CA 1
ATOM 5752 C C . SER B 1 37 ? 51.344 -61.906 17.547 1 19.41 37 SER B C 1
ATOM 5754 O O . SER B 1 37 ? 50.25 -61.469 17.266 1 19.41 37 SER B O 1
ATOM 5756 N N . ASP B 1 38 ? 52.344 -61.156 18.031 1 19.67 38 ASP B N 1
ATOM 5757 C CA . ASP B 1 38 ? 52.594 -59.781 18.469 1 19.67 38 ASP B CA 1
ATOM 5758 C C . ASP B 1 38 ? 52.562 -58.812 17.281 1 19.67 38 ASP B C 1
ATOM 5760 O O . ASP B 1 38 ? 52.844 -57.625 17.438 1 19.67 38 ASP B O 1
ATOM 5764 N N . ILE B 1 39 ? 52.062 -59.219 16.109 1 20.06 39 ILE B N 1
ATOM 5765 C CA . ILE B 1 39 ? 52.688 -58.406 15.047 1 20.06 39 ILE B CA 1
ATOM 5766 C C . ILE B 1 39 ? 52.375 -56.938 15.242 1 20.06 39 ILE B C 1
ATOM 5768 O O . ILE B 1 39 ? 51.219 -56.562 15.477 1 20.06 39 ILE B O 1
ATOM 5772 N N . GLU B 1 40 ? 53.438 -56.188 15.516 1 21.22 40 GLU B N 1
ATOM 5773 C CA . GLU B 1 40 ? 53.562 -54.781 15.867 1 21.22 40 GLU B CA 1
ATOM 5774 C C . GLU B 1 40 ? 52.969 -53.875 14.781 1 21.22 40 GLU B C 1
ATOM 5776 O O . GLU B 1 40 ? 53.406 -53.906 13.633 1 21.22 40 GLU B O 1
ATOM 5781 N N . PRO B 1 41 ? 51.656 -53.75 14.672 1 18.69 41 PRO B N 1
ATOM 5782 C CA . PRO B 1 41 ? 51.188 -53.094 13.453 1 18.69 41 PRO B CA 1
ATOM 5783 C C . PRO B 1 41 ? 51.75 -51.688 13.297 1 18.69 41 PRO B C 1
ATOM 5785 O O . PRO B 1 41 ? 52.031 -51 14.297 1 18.69 41 PRO B O 1
ATOM 5788 N N . GLU B 1 42 ? 52.469 -51.5 12.211 1 21.42 42 GLU B N 1
ATOM 5789 C CA . GLU B 1 42 ? 53.156 -50.312 11.648 1 21.42 42 GLU B CA 1
ATOM 5790 C C . GLU B 1 42 ? 52.219 -49.094 11.641 1 21.42 42 GLU B C 1
ATOM 5792 O O . GLU B 1 42 ? 51.031 -49.219 11.367 1 21.42 42 GLU B O 1
ATOM 5797 N N . SER B 1 43 ? 52.625 -48.031 12.305 1 20.48 43 SER B N 1
ATOM 5798 C CA . SER B 1 43 ? 52.062 -46.781 12.734 1 20.48 43 SER B CA 1
ATOM 5799 C C . SER B 1 43 ? 51.562 -45.969 11.547 1 20.48 43 SER B C 1
ATOM 5801 O O . SER B 1 43 ? 51.188 -44.812 11.703 1 20.48 43 SER B O 1
ATOM 5803 N N . THR B 1 44 ? 50.875 -46.562 10.57 1 19.27 44 THR B N 1
ATOM 5804 C CA . THR B 1 44 ? 50.75 -45.75 9.359 1 19.27 44 THR B CA 1
ATOM 5805 C C . THR B 1 44 ? 50.062 -44.438 9.672 1 19.27 44 THR B C 1
ATOM 5807 O O . THR B 1 44 ? 48.969 -44.375 10.227 1 19.27 44 THR B O 1
ATOM 5810 N N . LYS B 1 45 ? 50.875 -43.344 9.781 1 23.19 45 LYS B N 1
ATOM 5811 C CA . LYS B 1 45 ? 50.594 -41.906 10 1 23.19 45 LYS B CA 1
ATOM 5812 C C . LYS B 1 45 ? 49.531 -41.438 9.023 1 23.19 45 LYS B C 1
ATOM 5814 O O . LYS B 1 45 ? 49.719 -41.469 7.812 1 23.19 45 LYS B O 1
ATOM 5819 N N . SER B 1 46 ? 48.25 -41.656 9.352 1 20.03 46 SER B N 1
ATOM 5820 C CA . SER B 1 46 ? 47.156 -41.312 8.438 1 20.03 46 SER B CA 1
ATOM 5821 C C . SER B 1 46 ? 47.25 -39.844 8.023 1 20.03 46 SER B C 1
ATOM 5823 O O . SER B 1 46 ? 47.469 -38.969 8.859 1 20.03 46 SER B O 1
ATOM 5825 N N . PRO B 1 47 ? 47.562 -39.594 6.773 1 25.91 47 PRO B N 1
ATOM 5826 C CA . PRO B 1 47 ? 47.75 -38.25 6.258 1 25.91 47 PRO B CA 1
ATOM 5827 C C . PRO B 1 47 ? 46.625 -37.281 6.691 1 25.91 47 PRO B C 1
ATOM 5829 O O . PRO B 1 47 ? 45.531 -37.719 6.996 1 25.91 47 PRO B O 1
ATOM 5832 N N . SER B 1 48 ? 47 -36.125 7.277 1 23.42 48 SER B N 1
ATOM 5833 C CA . SER B 1 48 ? 46.25 -35.062 7.887 1 23.42 48 SER B CA 1
ATOM 5834 C C . SER B 1 48 ? 45.094 -34.625 6.984 1 23.42 48 SER B C 1
ATOM 5836 O O . SER B 1 48 ? 45.25 -34.531 5.766 1 23.42 48 SER B O 1
ATOM 5838 N N . PRO B 1 49 ? 43.844 -34.844 7.406 1 25.2 49 PRO B N 1
ATOM 5839 C CA . PRO B 1 49 ? 42.719 -34.469 6.543 1 25.2 49 PRO B CA 1
ATOM 5840 C C . PRO B 1 49 ? 42.812 -33.062 5.996 1 25.2 49 PRO B C 1
ATOM 5842 O O . PRO B 1 49 ? 43.312 -32.156 6.688 1 25.2 49 PRO B O 1
ATOM 5845 N N . THR B 1 50 ? 43.156 -32.906 4.727 1 27.73 50 THR B N 1
ATOM 5846 C CA . THR B 1 50 ? 43.188 -31.641 4.031 1 27.73 50 THR B CA 1
ATOM 5847 C C . THR B 1 50 ? 42 -30.766 4.414 1 27.73 50 THR B C 1
ATOM 5849 O O . THR B 1 50 ? 40.875 -31.219 4.426 1 27.73 50 THR B O 1
ATOM 5852 N N . ARG B 1 51 ? 42.281 -29.75 5.266 1 28.23 51 ARG B N 1
ATOM 5853 C CA . ARG B 1 51 ? 41.312 -28.719 5.684 1 28.23 51 ARG B CA 1
ATOM 5854 C C . ARG B 1 51 ? 40.469 -28.25 4.508 1 28.23 51 ARG B C 1
ATOM 5856 O O . ARG B 1 51 ? 41 -27.703 3.535 1 28.23 51 ARG B O 1
ATOM 5863 N N . HIS B 1 52 ? 39.406 -28.953 4.199 1 27.09 52 HIS B N 1
ATOM 5864 C CA . HIS B 1 52 ? 38.5 -28.406 3.203 1 27.09 52 HIS B CA 1
ATOM 5865 C C . HIS B 1 52 ? 38.156 -26.953 3.5 1 27.09 52 HIS B C 1
ATOM 5867 O O . HIS B 1 52 ? 37.719 -26.625 4.605 1 27.09 52 HIS B O 1
ATOM 5873 N N . GLU B 1 53 ? 39 -26.016 3.008 1 30.02 53 GLU B N 1
ATOM 5874 C CA . GLU B 1 53 ? 38.688 -24.578 3.064 1 30.02 53 GLU B CA 1
ATOM 5875 C C . GLU B 1 53 ? 37.219 -24.328 2.881 1 30.02 53 GLU B C 1
ATOM 5877 O O . GLU B 1 53 ? 36.562 -24.922 2.008 1 30.02 53 GLU B O 1
ATOM 5882 N N . PRO B 1 54 ? 36.625 -23.906 3.977 1 30.53 54 PRO B N 1
ATOM 5883 C CA . PRO B 1 54 ? 35.188 -23.625 3.814 1 30.53 54 PRO B CA 1
ATOM 5884 C C . PRO B 1 54 ? 34.875 -22.891 2.508 1 30.53 54 PRO B C 1
ATOM 5886 O O . PRO B 1 54 ? 35.719 -22.141 2.006 1 30.53 54 PRO B O 1
ATOM 5889 N N . ALA B 1 55 ? 34.094 -23.5 1.639 1 31.95 55 ALA B N 1
ATOM 5890 C CA . ALA B 1 55 ? 33.656 -22.906 0.388 1 31.95 55 ALA B CA 1
ATOM 5891 C C . ALA B 1 55 ? 33.312 -21.422 0.577 1 31.95 55 ALA B C 1
ATOM 5893 O O . ALA B 1 55 ? 32.656 -21.047 1.547 1 31.95 55 ALA B O 1
ATOM 5894 N N . SER B 1 56 ? 34.312 -20.562 0.196 1 31.08 56 SER B N 1
ATOM 5895 C CA . SER B 1 56 ? 34.094 -19.125 0.182 1 31.08 56 SER B CA 1
ATOM 5896 C C . SER B 1 56 ? 32.625 -18.797 -0.104 1 31.08 56 SER B C 1
ATOM 5898 O O . SER B 1 56 ? 31.984 -19.469 -0.907 1 31.08 56 SER B O 1
ATOM 5900 N N . PRO B 1 57 ? 32 -18.156 0.825 1 33.19 57 PRO B N 1
ATOM 5901 C CA . PRO B 1 57 ? 30.641 -17.766 0.496 1 33.19 57 PRO B CA 1
ATOM 5902 C C . PRO B 1 57 ? 30.5 -17.281 -0.945 1 33.19 57 PRO B C 1
ATOM 5904 O O . PRO B 1 57 ? 31.312 -16.5 -1.423 1 33.19 57 PRO B O 1
ATOM 5907 N N . GLN B 1 58 ? 30.094 -18.156 -1.834 1 29.98 58 GLN B N 1
ATOM 5908 C CA . GLN B 1 58 ? 29.859 -17.719 -3.205 1 29.98 58 GLN B CA 1
ATOM 5909 C C . GLN B 1 58 ? 29.328 -16.281 -3.244 1 29.98 58 GLN B C 1
ATOM 5911 O O . GLN B 1 58 ? 28.375 -15.953 -2.535 1 29.98 58 GLN B O 1
ATOM 5916 N N . LYS B 1 59 ? 30.062 -15.336 -3.566 1 37.31 59 LYS B N 1
ATOM 5917 C CA . LYS B 1 59 ? 29.641 -13.969 -3.846 1 37.31 59 LYS B CA 1
ATOM 5918 C C . LYS B 1 59 ? 28.281 -13.945 -4.527 1 37.31 59 LYS B C 1
ATOM 5920 O O . LYS B 1 59 ? 28.016 -14.75 -5.422 1 37.31 59 LYS B O 1
ATOM 5925 N N . PRO B 1 60 ? 27.297 -13.273 -3.893 1 41.81 60 PRO B N 1
ATOM 5926 C CA . PRO B 1 60 ? 26.016 -13.234 -4.59 1 41.81 60 PRO B CA 1
ATOM 5927 C C . PRO B 1 60 ? 26.172 -13.094 -6.102 1 41.81 60 PRO B C 1
ATOM 5929 O O . PRO B 1 60 ? 27.016 -12.32 -6.57 1 41.81 60 PRO B O 1
ATOM 5932 N N . HIS B 1 61 ? 25.969 -14.055 -6.863 1 45.84 61 HIS B N 1
ATOM 5933 C CA . HIS B 1 61 ? 25.984 -13.992 -8.32 1 45.84 61 HIS B CA 1
ATOM 5934 C C . HIS B 1 61 ? 25.344 -12.703 -8.828 1 45.84 61 HIS B C 1
ATOM 5936 O O . HIS B 1 61 ? 24.141 -12.523 -8.719 1 45.84 61 HIS B O 1
ATOM 5942 N N . VAL B 1 62 ? 25.984 -11.594 -8.664 1 48.88 62 VAL B N 1
ATOM 5943 C CA . VAL B 1 62 ? 25.484 -10.375 -9.297 1 48.88 62 VAL B CA 1
ATOM 5944 C C . VAL B 1 62 ? 25.172 -10.648 -10.766 1 48.88 62 VAL B C 1
ATOM 5946 O O . VAL B 1 62 ? 26.078 -10.984 -11.547 1 48.88 62 VAL B O 1
ATOM 5949 N N . SER B 1 63 ? 23.953 -11.031 -11.102 1 60.91 63 SER B N 1
ATOM 5950 C CA . SER B 1 63 ? 23.547 -11.266 -12.484 1 60.91 63 SER B CA 1
ATOM 5951 C C . SER B 1 63 ? 24.016 -10.148 -13.398 1 60.91 63 SER B C 1
ATOM 5953 O O . SER B 1 63 ? 23.938 -8.969 -13.047 1 60.91 63 SER B O 1
ATOM 5955 N N . ARG B 1 64 ? 24.812 -10.383 -14.312 1 73.75 64 ARG B N 1
ATOM 5956 C CA . ARG B 1 64 ? 25.25 -9.461 -15.359 1 73.75 64 ARG B CA 1
ATOM 5957 C C . ARG B 1 64 ? 24.062 -8.734 -15.984 1 73.75 64 ARG B C 1
ATOM 5959 O O . ARG B 1 64 ? 23.016 -9.336 -16.219 1 73.75 64 ARG B O 1
ATOM 5966 N N . PRO B 1 65 ? 24.125 -7.438 -16.094 1 83.94 65 PRO B N 1
ATOM 5967 C CA . PRO B 1 65 ? 23.031 -6.688 -16.734 1 83.94 65 PRO B CA 1
ATOM 5968 C C . PRO B 1 65 ? 22.812 -7.09 -18.188 1 83.94 65 PRO B C 1
ATOM 5970 O O . PRO B 1 65 ? 23.719 -7.652 -18.812 1 83.94 65 PRO B O 1
ATOM 5973 N N . THR B 1 66 ? 21.656 -6.922 -18.688 1 91.31 66 THR B N 1
ATOM 5974 C CA . THR B 1 66 ? 21.281 -7.227 -20.062 1 91.31 66 THR B CA 1
ATOM 5975 C C . THR B 1 66 ? 22.047 -6.32 -21.031 1 91.31 66 THR B C 1
ATOM 5977 O O . THR B 1 66 ? 22.094 -5.105 -20.844 1 91.31 66 THR B O 1
ATOM 5980 N N . SER B 1 67 ? 22.719 -6.898 -21.938 1 92.06 67 SER B N 1
ATOM 5981 C CA . SER B 1 67 ? 23.375 -6.156 -23.016 1 92.06 67 SER B CA 1
ATOM 5982 C C . SER B 1 67 ? 22.969 -6.676 -24.391 1 92.06 67 SER B C 1
ATOM 5984 O O . SER B 1 67 ? 22.719 -7.871 -24.547 1 92.06 67 SER B O 1
ATOM 5986 N N . LEU B 1 68 ? 22.859 -5.746 -25.312 1 94.12 68 LEU B N 1
ATOM 5987 C CA . LEU B 1 68 ? 22.484 -6.09 -26.688 1 94.12 68 LEU B CA 1
ATOM 5988 C C . LEU B 1 68 ? 23.688 -6.027 -27.609 1 94.12 68 LEU B C 1
ATOM 5990 O O . LEU B 1 68 ? 24.344 -4.984 -27.719 1 94.12 68 LEU B O 1
ATOM 5994 N N . LEU B 1 69 ? 23.938 -7.16 -28.156 1 95.06 69 LEU B N 1
ATOM 5995 C CA . LEU B 1 69 ? 25.078 -7.258 -29.062 1 95.06 69 LEU B CA 1
ATOM 5996 C C . LEU B 1 69 ? 24.625 -7.234 -30.516 1 95.06 69 LEU B C 1
ATOM 5998 O O . LEU B 1 69 ? 23.562 -7.746 -30.844 1 95.06 69 LEU B O 1
ATOM 6002 N N . HIS B 1 70 ? 25.516 -6.652 -31.312 1 93.81 70 HIS B N 1
ATOM 6003 C CA . HIS B 1 70 ? 25.25 -6.547 -32.75 1 93.81 70 HIS B CA 1
ATOM 6004 C C . HIS B 1 70 ? 26.453 -6.977 -33.562 1 93.81 70 HIS B C 1
ATOM 6006 O O . HIS B 1 70 ? 27.547 -7.152 -33.031 1 93.81 70 HIS B O 1
ATOM 6012 N N . GLY B 1 71 ? 26.219 -7.301 -34.812 1 92.12 71 GLY B N 1
ATOM 6013 C CA . GLY B 1 71 ? 27.297 -7.551 -35.781 1 92.12 71 GLY B CA 1
ATOM 6014 C C . GLY B 1 71 ? 28.156 -8.75 -35.406 1 92.12 71 GLY B C 1
ATOM 6015 O O . GLY B 1 71 ? 27.625 -9.828 -35.125 1 92.12 71 GLY B O 1
ATOM 6016 N N . ASP B 1 72 ? 29.5 -8.492 -35.375 1 91.5 72 ASP B N 1
ATOM 6017 C CA . ASP B 1 72 ? 30.469 -9.562 -35.188 1 91.5 72 ASP B CA 1
ATOM 6018 C C . ASP B 1 72 ? 30.453 -10.078 -33.75 1 91.5 72 ASP B C 1
ATOM 6020 O O . ASP B 1 72 ? 30.672 -11.266 -33.5 1 91.5 72 ASP B O 1
ATOM 6024 N N . GLU B 1 73 ? 30.156 -9.188 -32.938 1 93.25 73 GLU B N 1
ATOM 6025 C CA . GLU B 1 73 ? 30.094 -9.594 -31.547 1 93.25 73 GLU B CA 1
ATOM 6026 C C . GLU B 1 73 ? 28.953 -10.57 -31.297 1 93.25 73 GLU B C 1
ATOM 6028 O O . GLU B 1 73 ? 29.094 -11.531 -30.547 1 93.25 73 GLU B O 1
ATOM 6033 N N . ALA B 1 74 ? 27.875 -10.258 -31.938 1 93.75 74 ALA B N 1
ATOM 6034 C CA . ALA B 1 74 ? 26.719 -11.141 -31.844 1 93.75 74 ALA B CA 1
ATOM 6035 C C . ALA B 1 74 ? 27.016 -12.508 -32.469 1 93.75 74 ALA B C 1
ATOM 6037 O O . ALA B 1 74 ? 26.656 -13.547 -31.906 1 93.75 74 ALA B O 1
ATOM 6038 N N . LYS B 1 75 ? 27.719 -12.531 -33.531 1 91.44 75 LYS B N 1
ATOM 6039 C CA . LYS B 1 75 ? 28.047 -13.773 -34.219 1 91.44 75 LYS B CA 1
ATOM 6040 C C . LYS B 1 75 ? 28.969 -14.648 -33.406 1 91.44 75 LYS B C 1
ATOM 6042 O O . LYS B 1 75 ? 28.828 -15.875 -33.375 1 91.44 75 LYS B O 1
ATOM 6047 N N . ARG B 1 76 ? 29.844 -14.039 -32.688 1 91.31 76 ARG B N 1
ATOM 6048 C CA . ARG B 1 76 ? 30.812 -14.773 -31.891 1 91.31 76 ARG B CA 1
ATOM 6049 C C . ARG B 1 76 ? 30.156 -15.328 -30.625 1 91.31 76 ARG B C 1
ATOM 6051 O O . ARG B 1 76 ? 30.594 -16.359 -30.109 1 91.31 76 ARG B O 1
ATOM 6058 N N . ALA B 1 77 ? 29.156 -14.672 -30.25 1 91.88 77 ALA B N 1
ATOM 6059 C CA . ALA B 1 77 ? 28.531 -15.031 -28.984 1 91.88 77 ALA B CA 1
ATOM 6060 C C . ALA B 1 77 ? 27.516 -16.156 -29.172 1 91.88 77 ALA B C 1
ATOM 6062 O O . ALA B 1 77 ? 27.109 -16.812 -28.203 1 91.88 77 ALA B O 1
ATOM 6063 N N . ARG B 1 78 ? 27.188 -16.5 -30.391 1 92.81 78 ARG B N 1
ATOM 6064 C CA . ARG B 1 78 ? 26.141 -17.484 -30.688 1 92.81 78 ARG B CA 1
ATOM 6065 C C . ARG B 1 78 ? 26.594 -18.891 -30.328 1 92.81 78 ARG B C 1
ATOM 6067 O O . ARG B 1 78 ? 27.75 -19.266 -30.562 1 92.81 78 ARG B O 1
ATOM 6074 N N . ILE B 1 79 ? 25.703 -19.594 -29.719 1 90.31 79 ILE B N 1
ATOM 6075 C CA . ILE B 1 79 ? 25.938 -21 -29.391 1 90.31 79 ILE B CA 1
ATOM 6076 C C . ILE B 1 79 ? 25.156 -21.891 -30.359 1 90.31 79 ILE B C 1
ATOM 6078 O O . ILE B 1 79 ? 25.656 -22.922 -30.797 1 90.31 79 ILE B O 1
ATOM 6082 N N . VAL B 1 80 ? 23.953 -21.469 -30.641 1 92.06 80 VAL B N 1
ATOM 6083 C CA . VAL B 1 80 ? 23.094 -22.234 -31.547 1 92.06 80 VAL B CA 1
ATOM 6084 C C . VAL B 1 80 ? 23.312 -21.766 -32.969 1 92.06 80 VAL B C 1
ATOM 6086 O O . VAL B 1 80 ? 23 -20.609 -33.312 1 92.06 80 VAL B O 1
ATOM 6089 N N . ARG B 1 81 ? 23.844 -22.656 -33.75 1 88.31 81 ARG B N 1
ATOM 6090 C CA . ARG B 1 81 ? 24.078 -22.344 -35.156 1 88.31 81 ARG B CA 1
ATOM 6091 C C . ARG B 1 81 ? 23.156 -23.172 -36.062 1 88.31 81 ARG B C 1
ATOM 6093 O O . ARG B 1 81 ? 23.547 -24.219 -36.562 1 88.31 81 ARG B O 1
ATOM 6100 N N . ILE B 1 82 ? 22.062 -22.609 -36.312 1 84 82 ILE B N 1
ATOM 6101 C CA . ILE B 1 82 ? 21.016 -23.312 -37.031 1 84 82 ILE B CA 1
ATOM 6102 C C . ILE B 1 82 ? 21.531 -23.703 -38.438 1 84 82 ILE B C 1
ATOM 6104 O O . ILE B 1 82 ? 21.234 -24.797 -38.906 1 84 82 ILE B O 1
ATOM 6108 N N . GLU B 1 83 ? 22.312 -22.828 -39.031 1 81.75 83 GLU B N 1
ATOM 6109 C CA . GLU B 1 83 ? 22.844 -23.062 -40.375 1 81.75 83 GLU B CA 1
ATOM 6110 C C . GLU B 1 83 ? 23.734 -24.297 -40.406 1 81.75 83 GLU B C 1
ATOM 6112 O O . GLU B 1 83 ? 23.734 -25.062 -41.375 1 81.75 83 GLU B O 1
ATOM 6117 N N . GLN B 1 84 ? 24.469 -24.406 -39.406 1 81 84 GLN B N 1
ATOM 6118 C CA . GLN B 1 84 ? 25.359 -25.562 -39.312 1 81 84 GLN B CA 1
ATOM 6119 C C . GLN B 1 84 ? 24.562 -26.844 -39.094 1 81 84 GLN B C 1
ATOM 6121 O O . GLN B 1 84 ? 24.875 -27.891 -39.656 1 81 84 GLN B O 1
ATOM 6126 N N . HIS B 1 85 ? 23.547 -26.75 -38.281 1 80.75 85 HIS B N 1
ATOM 6127 C CA . HIS B 1 85 ? 22.719 -27.922 -38 1 80.75 85 HIS B CA 1
ATOM 6128 C C . HIS B 1 85 ? 21.922 -28.359 -39.219 1 80.75 85 HIS B C 1
ATOM 6130 O O . HIS B 1 85 ? 21.688 -29.547 -39.438 1 80.75 85 HIS B O 1
ATOM 6136 N N . GLU B 1 86 ? 21.484 -27.422 -40 1 78.12 86 GLU B N 1
ATOM 6137 C CA . GLU B 1 86 ? 20.766 -27.719 -41.25 1 78.12 86 GLU B CA 1
ATOM 6138 C C . GLU B 1 86 ? 21.656 -28.469 -42.25 1 78.12 86 GLU B C 1
ATOM 6140 O O . GLU B 1 86 ? 21.188 -29.344 -42.969 1 78.12 86 GLU B O 1
ATOM 6145 N N . LYS B 1 87 ? 22.906 -28.172 -42.188 1 76.56 87 LYS B N 1
ATOM 6146 C CA . LYS B 1 87 ? 23.844 -28.797 -43.125 1 76.56 87 LYS B CA 1
ATOM 6147 C C . LYS B 1 87 ? 24.188 -30.219 -42.656 1 76.56 87 LYS B C 1
ATOM 6149 O O . LYS B 1 87 ? 24.297 -31.125 -43.5 1 76.56 87 LYS B O 1
ATOM 6154 N N . GLU B 1 88 ? 24.453 -30.344 -41.469 1 75.44 88 GLU B N 1
ATOM 6155 C CA . GLU B 1 88 ? 24.875 -31.641 -40.938 1 75.44 88 GLU B CA 1
ATOM 6156 C C . GLU B 1 88 ? 23.719 -32.656 -40.969 1 75.44 88 GLU B C 1
ATOM 6158 O O . GLU B 1 88 ? 23.938 -33.844 -41.062 1 75.44 88 GLU B O 1
ATOM 6163 N N . LYS B 1 89 ? 22.609 -32.406 -41.281 1 63.84 89 LYS B N 1
ATOM 6164 C CA . LYS B 1 89 ? 21.391 -33.188 -41.406 1 63.84 89 LYS B CA 1
ATOM 6165 C C . LYS B 1 89 ? 21.344 -34.281 -40.344 1 63.84 89 LYS B C 1
ATOM 6167 O O . LYS B 1 89 ? 21.047 -35.438 -40.625 1 63.84 89 LYS B O 1
ATOM 6172 N N . ASP B 1 90 ? 21.984 -34.031 -39.188 1 64.19 90 ASP B N 1
ATOM 6173 C CA . ASP B 1 90 ? 21.797 -35.031 -38.125 1 64.19 90 ASP B CA 1
ATOM 6174 C C . ASP B 1 90 ? 20.344 -35.062 -37.688 1 64.19 90 ASP B C 1
ATOM 6176 O O . ASP B 1 90 ? 19.875 -34.156 -37 1 64.19 90 ASP B O 1
ATOM 6180 N N . LEU B 1 91 ? 19.625 -36.031 -38.062 1 62.78 91 LEU B N 1
ATOM 6181 C CA . LEU B 1 91 ? 18.188 -36.219 -37.906 1 62.78 91 LEU B CA 1
ATOM 6182 C C . LEU B 1 91 ? 17.797 -36.375 -36.438 1 62.78 91 LEU B C 1
ATOM 6184 O O . LEU B 1 91 ? 16.625 -36.25 -36.094 1 62.78 91 LEU B O 1
ATOM 6188 N N . ARG B 1 92 ? 18.703 -36.406 -35.531 1 73.12 92 ARG B N 1
ATOM 6189 C CA . ARG B 1 92 ? 18.359 -36.719 -34.156 1 73.12 92 ARG B CA 1
ATOM 6190 C C . ARG B 1 92 ? 18.219 -35.469 -33.312 1 73.12 92 ARG B C 1
ATOM 6192 O O . ARG B 1 92 ? 17.672 -35.5 -32.219 1 73.12 92 ARG B O 1
ATOM 6199 N N . GLN B 1 93 ? 18.719 -34.375 -33.969 1 86.19 93 GLN B N 1
ATOM 6200 C CA . GLN B 1 93 ? 18.625 -33.094 -33.281 1 86.19 93 GLN B CA 1
ATOM 6201 C C . GLN B 1 93 ? 17.391 -32.312 -33.719 1 86.19 93 GLN B C 1
ATOM 6203 O O . GLN B 1 93 ? 16.969 -32.406 -34.875 1 86.19 93 GLN B O 1
ATOM 6208 N N . SER B 1 94 ? 16.75 -31.688 -32.781 1 91.44 94 SER B N 1
ATOM 6209 C CA . SER B 1 94 ? 15.664 -30.75 -33.062 1 91.44 94 SER B CA 1
ATOM 6210 C C . SER B 1 94 ? 16.125 -29.312 -32.906 1 91.44 94 SER B C 1
ATOM 6212 O O . SER B 1 94 ? 16.672 -28.953 -31.859 1 91.44 94 SER B O 1
ATOM 6214 N N . PHE B 1 95 ? 16.047 -28.516 -33.906 1 93.81 95 PHE B N 1
ATOM 6215 C CA . PHE B 1 95 ? 16.5 -27.125 -33.844 1 93.81 95 PHE B CA 1
ATOM 6216 C C . PHE B 1 95 ? 15.57 -26.219 -34.625 1 93.81 95 PHE B C 1
ATOM 6218 O O . PHE B 1 95 ? 14.766 -26.688 -35.438 1 93.81 95 PHE B O 1
ATOM 6225 N N . GLY B 1 96 ? 15.547 -24.938 -34.344 1 94.56 96 GLY B N 1
ATOM 6226 C CA . GLY B 1 96 ? 14.727 -23.953 -35.031 1 94.56 96 GLY B CA 1
ATOM 6227 C C . GLY B 1 96 ? 14.648 -22.625 -34.312 1 94.56 96 GLY B C 1
ATOM 6228 O O . GLY B 1 96 ? 15.422 -22.375 -33.406 1 94.56 96 GLY B O 1
ATOM 6229 N N . ARG B 1 97 ? 13.797 -21.812 -34.938 1 96.44 97 ARG B N 1
ATOM 6230 C CA . ARG B 1 97 ? 13.5 -20.516 -34.344 1 96.44 97 ARG B CA 1
ATOM 6231 C C . ARG B 1 97 ? 12.125 -20.5 -33.688 1 96.44 97 ARG B C 1
ATOM 6233 O O . ARG B 1 97 ? 11.172 -21.078 -34.219 1 96.44 97 ARG B O 1
ATOM 6240 N N . LEU B 1 98 ? 12.062 -19.922 -32.531 1 97.56 98 LEU B N 1
ATOM 6241 C CA . LEU B 1 98 ? 10.805 -19.859 -31.781 1 97.56 98 LEU B CA 1
ATOM 6242 C C . LEU B 1 98 ? 10.453 -18.422 -31.422 1 97.56 98 LEU B C 1
ATOM 6244 O O . LEU B 1 98 ? 11.289 -17.688 -30.906 1 97.56 98 LEU B O 1
ATOM 6248 N N . THR B 1 99 ? 9.297 -17.984 -31.812 1 97.31 99 THR B N 1
ATOM 6249 C CA . THR B 1 99 ? 8.719 -16.703 -31.453 1 97.31 99 THR B CA 1
ATOM 6250 C C . THR B 1 99 ? 7.348 -16.875 -30.797 1 97.31 99 THR B C 1
ATOM 6252 O O . THR B 1 99 ? 6.773 -17.969 -30.844 1 97.31 99 THR B O 1
ATOM 6255 N N . ALA B 1 100 ? 6.902 -15.828 -30.141 1 96.5 100 ALA B N 1
ATOM 6256 C CA . ALA B 1 100 ? 5.594 -15.875 -29.5 1 96.5 100 ALA B CA 1
ATOM 6257 C C . ALA B 1 100 ? 4.488 -16.109 -30.531 1 96.5 100 ALA B C 1
ATOM 6259 O O . ALA B 1 100 ? 3.494 -16.781 -30.234 1 96.5 100 ALA B O 1
ATOM 6260 N N . SER B 1 101 ? 4.621 -15.602 -31.703 1 94.88 101 SER B N 1
ATOM 6261 C CA . SER B 1 101 ? 3.604 -15.695 -32.75 1 94.88 101 SER B CA 1
ATOM 6262 C C . SER B 1 101 ? 3.467 -17.125 -33.281 1 94.88 101 SER B C 1
ATOM 6264 O O . SER B 1 101 ? 2.475 -17.469 -33.906 1 94.88 101 SER B O 1
ATOM 6266 N N . ASP B 1 102 ? 4.449 -17.938 -32.969 1 95.69 102 ASP B N 1
ATOM 6267 C CA . ASP B 1 102 ? 4.43 -19.328 -33.438 1 95.69 102 ASP B CA 1
ATOM 6268 C C . ASP B 1 102 ? 3.436 -20.141 -32.625 1 95.69 102 ASP B C 1
ATOM 6270 O O . ASP B 1 102 ? 3.08 -21.266 -33 1 95.69 102 ASP B O 1
ATOM 6274 N N . VAL B 1 103 ? 3.053 -19.625 -31.531 1 97.12 103 VAL B N 1
ATOM 6275 C CA . VAL B 1 103 ? 2.215 -20.406 -30.609 1 97.12 103 VAL B CA 1
ATOM 6276 C C . VAL B 1 103 ? 0.939 -19.625 -30.297 1 97.12 103 VAL B C 1
ATOM 6278 O O . VAL B 1 103 ? 0.954 -18.703 -29.469 1 97.12 103 VAL B O 1
ATOM 6281 N N . GLN B 1 104 ? -0.098 -20.016 -30.859 1 96.56 104 GLN B N 1
ATOM 6282 C CA . GLN B 1 104 ? -1.397 -19.422 -30.562 1 96.56 104 GLN B CA 1
ATOM 6283 C C . GLN B 1 104 ? -2.168 -20.266 -29.547 1 96.56 104 GLN B C 1
ATOM 6285 O O . GLN B 1 104 ? -2.137 -21.5 -29.609 1 96.56 104 GLN B O 1
ATOM 6290 N N . VAL B 1 105 ? -2.766 -19.625 -28.594 1 97.69 105 VAL B N 1
ATOM 6291 C CA . VAL B 1 105 ? -3.592 -20.297 -27.594 1 97.69 105 VAL B CA 1
ATOM 6292 C C . VAL B 1 105 ? -5.059 -19.938 -27.812 1 97.69 105 VAL B C 1
ATOM 6294 O O . VAL B 1 105 ? -5.438 -18.766 -27.781 1 97.69 105 VAL B O 1
ATOM 6297 N N . VAL B 1 106 ? -5.867 -20.922 -28.016 1 97.38 106 VAL B N 1
ATOM 6298 C CA . VAL B 1 106 ? -7.273 -20.703 -28.344 1 97.38 106 VAL B CA 1
ATOM 6299 C C . VAL B 1 106 ? -8.156 -21.438 -27.344 1 97.38 106 VAL B C 1
ATOM 6301 O O . VAL B 1 106 ? -7.93 -22.609 -27.047 1 97.38 106 VAL B O 1
ATOM 6304 N N . PRO B 1 107 ? -9.125 -20.766 -26.828 1 96.88 107 PRO B N 1
ATOM 6305 C CA . PRO B 1 107 ? -10.047 -21.453 -25.922 1 96.88 107 PRO B CA 1
ATOM 6306 C C . PRO B 1 107 ? -10.859 -22.531 -26.625 1 96.88 107 PRO B C 1
ATOM 6308 O O . PRO B 1 107 ? -11.234 -22.375 -27.797 1 96.88 107 PRO B O 1
ATOM 6311 N N . VAL B 1 108 ? -11.125 -23.609 -25.906 1 97.81 108 VAL B N 1
ATOM 6312 C CA . VAL B 1 108 ? -11.938 -24.719 -26.422 1 97.81 108 VAL B CA 1
ATOM 6313 C C . VAL B 1 108 ? -13.227 -24.828 -25.625 1 97.81 108 VAL B C 1
ATOM 6315 O O . VAL B 1 108 ? -13.203 -24.781 -24.391 1 97.81 108 VAL B O 1
ATOM 6318 N N . ARG B 1 109 ? -14.289 -24.984 -26.266 1 95.31 109 ARG B N 1
ATOM 6319 C CA . ARG B 1 109 ? -15.578 -25.109 -25.594 1 95.31 109 ARG B CA 1
ATOM 6320 C C . ARG B 1 109 ? -15.672 -26.406 -24.812 1 95.31 109 ARG B C 1
ATOM 6322 O O . ARG B 1 109 ? -15.398 -27.484 -25.344 1 95.31 109 ARG B O 1
ATOM 6329 N N . PRO B 1 110 ? -16.031 -26.344 -23.625 1 95.19 110 PRO B N 1
ATOM 6330 C CA . PRO B 1 110 ? -16.203 -27.562 -22.844 1 95.19 110 PRO B CA 1
ATOM 6331 C C . PRO B 1 110 ? -17.375 -28.406 -23.328 1 95.19 110 PRO B C 1
ATOM 6333 O O . PRO B 1 110 ? -18.219 -27.938 -24.094 1 95.19 110 PRO B O 1
ATOM 6336 N N . LEU B 1 111 ? -17.453 -29.641 -22.828 1 94.56 111 LEU B N 1
ATOM 6337 C CA . LEU B 1 111 ? -18.484 -30.578 -23.234 1 94.56 111 LEU B CA 1
ATOM 6338 C C . LEU B 1 111 ? -19.766 -30.344 -22.438 1 94.56 111 LEU B C 1
ATOM 6340 O O . LEU B 1 111 ? -20.844 -30.812 -22.828 1 94.56 111 LEU B O 1
ATOM 6344 N N . ARG B 1 112 ? -19.625 -29.672 -21.328 1 92.88 112 ARG B N 1
ATOM 6345 C CA . ARG B 1 112 ? -20.766 -29.375 -20.453 1 92.88 112 ARG B CA 1
ATOM 6346 C C . ARG B 1 112 ? -20.703 -27.938 -19.938 1 92.88 112 ARG B C 1
ATOM 6348 O O . ARG B 1 112 ? -19.672 -27.281 -20.047 1 92.88 112 ARG B O 1
ATOM 6355 N N . GLU B 1 113 ? -21.859 -27.531 -19.438 1 92.69 113 GLU B N 1
ATOM 6356 C CA . GLU B 1 113 ? -21.891 -26.203 -18.812 1 92.69 113 GLU B CA 1
ATOM 6357 C C . GLU B 1 113 ? -21.125 -26.203 -17.5 1 92.69 113 GLU B C 1
ATOM 6359 O O . GLU B 1 113 ? -21.281 -27.109 -16.672 1 92.69 113 GLU B O 1
ATOM 6364 N N . MET B 1 114 ? -20.25 -25.281 -17.359 1 93.62 114 MET B N 1
ATOM 6365 C CA . MET B 1 114 ? -19.422 -25.203 -16.156 1 93.62 114 MET B CA 1
ATOM 6366 C C . MET B 1 114 ? -20.062 -24.297 -15.117 1 93.62 114 MET B C 1
ATOM 6368 O O . MET B 1 114 ? -20.422 -23.156 -15.422 1 93.62 114 MET B O 1
ATOM 6372 N N . LYS B 1 115 ? -20.281 -24.766 -13.945 1 93.06 115 LYS B N 1
ATOM 6373 C CA . LYS B 1 115 ? -20.75 -23.969 -12.82 1 93.06 115 LYS B CA 1
ATOM 6374 C C . LYS B 1 115 ? -19.578 -23.484 -11.961 1 93.06 115 LYS B C 1
ATOM 6376 O O . LYS B 1 115 ? -19.016 -24.266 -11.195 1 93.06 115 LYS B O 1
ATOM 6381 N N . VAL B 1 116 ? -19.297 -22.219 -12.055 1 96.25 116 VAL B N 1
ATOM 6382 C CA . VAL B 1 116 ? -18.172 -21.641 -11.328 1 96.25 116 VAL B CA 1
ATOM 6383 C C . VAL B 1 116 ? -18.672 -20.922 -10.07 1 96.25 116 VAL B C 1
ATOM 6385 O O . VAL B 1 116 ? -19.656 -20.188 -10.125 1 96.25 116 VAL B O 1
ATOM 6388 N N . ALA B 1 117 ? -18.031 -21.125 -8.977 1 95.94 117 ALA B N 1
ATOM 6389 C CA . ALA B 1 117 ? -18.438 -20.562 -7.688 1 95.94 117 ALA B CA 1
ATOM 6390 C C . ALA B 1 117 ? -18.219 -19.047 -7.656 1 95.94 117 ALA B C 1
ATOM 6392 O O . ALA B 1 117 ? -17.547 -18.5 -8.531 1 95.94 117 ALA B O 1
ATOM 6393 N N . LYS B 1 118 ? -18.891 -18.391 -6.711 1 97.06 118 LYS B N 1
ATOM 6394 C CA . LYS B 1 118 ? -18.703 -16.969 -6.414 1 97.06 118 LYS B CA 1
ATOM 6395 C C . LYS B 1 118 ? -18.219 -16.766 -4.98 1 97.06 118 LYS B C 1
ATOM 6397 O O . LYS B 1 118 ? -18.391 -17.641 -4.133 1 97.06 118 LYS B O 1
ATOM 6402 N N . LEU B 1 119 ? -17.609 -15.672 -4.75 1 97.06 119 LEU B N 1
ATOM 6403 C CA . LEU B 1 119 ? -17.156 -15.367 -3.395 1 97.06 119 LEU B CA 1
ATOM 6404 C C . LEU B 1 119 ? -18.359 -15.172 -2.463 1 97.06 119 LEU B C 1
ATOM 6406 O O . LEU B 1 119 ? -19.391 -14.656 -2.877 1 97.06 119 LEU B O 1
ATOM 6410 N N . SER B 1 120 ? -18.125 -15.562 -1.259 1 94.88 120 SER B N 1
ATOM 6411 C CA . SER B 1 120 ? -19.109 -15.344 -0.202 1 94.88 120 SER B CA 1
ATOM 6412 C C . SER B 1 120 ? -18.625 -14.289 0.79 1 94.88 120 SER B C 1
ATOM 6414 O O . SER B 1 120 ? -17.531 -13.734 0.631 1 94.88 120 SER B O 1
ATOM 6416 N N . HIS B 1 121 ? -19.5 -13.805 1.737 1 92.56 121 HIS B N 1
ATOM 6417 C CA . HIS B 1 121 ? -19.156 -12.977 2.889 1 92.56 121 HIS B CA 1
ATOM 6418 C C . HIS B 1 121 ? -18.875 -11.539 2.465 1 92.56 121 HIS B C 1
ATOM 6420 O O . HIS B 1 121 ? -18.141 -10.828 3.148 1 92.56 121 HIS B O 1
ATOM 6426 N N . GLY B 1 122 ? -19.25 -11.18 1.247 1 92.44 122 GLY B N 1
ATOM 6427 C CA . GLY B 1 122 ? -18.984 -9.828 0.793 1 92.44 122 GLY B CA 1
ATOM 6428 C C . GLY B 1 122 ? -17.547 -9.617 0.358 1 92.44 122 GLY B C 1
ATOM 6429 O O . GLY B 1 122 ? -17.078 -8.484 0.266 1 92.44 122 GLY B O 1
ATOM 6430 N N . LEU B 1 123 ? -16.859 -10.656 0.106 1 96 123 LEU B N 1
ATOM 6431 C CA . LEU B 1 123 ? -15.445 -10.594 -0.256 1 96 123 LEU B CA 1
ATOM 6432 C C . LEU B 1 123 ? -15.273 -10.055 -1.674 1 96 123 LEU B C 1
ATOM 6434 O O . LEU B 1 123 ? -14.156 -9.719 -2.08 1 96 123 LEU B O 1
ATOM 6438 N N . ASP B 1 124 ? -16.359 -9.898 -2.396 1 94.94 124 ASP B N 1
ATOM 6439 C CA . ASP B 1 124 ? -16.297 -9.414 -3.771 1 94.94 124 ASP B CA 1
ATOM 6440 C C . ASP B 1 124 ? -15.758 -7.984 -3.828 1 94.94 124 ASP B C 1
ATOM 6442 O O . ASP B 1 124 ? -15.203 -7.562 -4.844 1 94.94 124 ASP B O 1
ATOM 6446 N N . ARG B 1 125 ? -15.844 -7.238 -2.744 1 92.25 125 ARG B N 1
ATOM 6447 C CA . ARG B 1 125 ? -15.375 -5.855 -2.738 1 92.25 125 ARG B CA 1
ATOM 6448 C C . ARG B 1 125 ? -13.859 -5.793 -2.865 1 92.25 125 ARG B C 1
ATOM 6450 O O . ARG B 1 125 ? -13.312 -4.793 -3.324 1 92.25 125 ARG B O 1
ATOM 6457 N N . VAL B 1 126 ? -13.219 -6.844 -2.461 1 96 126 VAL B N 1
ATOM 6458 C CA . VAL B 1 126 ? -11.766 -6.918 -2.525 1 96 126 VAL B CA 1
ATOM 6459 C C . VAL B 1 126 ? -11.312 -6.898 -3.982 1 96 126 VAL B C 1
ATOM 6461 O O . VAL B 1 126 ? -10.211 -6.438 -4.289 1 96 126 VAL B O 1
ATOM 6464 N N . LEU B 1 127 ? -12.203 -7.305 -4.898 1 96.75 127 LEU B N 1
ATOM 6465 C CA . LEU B 1 127 ? -11.859 -7.473 -6.305 1 96.75 127 LEU B CA 1
ATOM 6466 C C . LEU B 1 127 ? -11.648 -6.117 -6.977 1 96.75 127 LEU B C 1
ATOM 6468 O O . LEU B 1 127 ? -10.969 -6.027 -8 1 96.75 127 LEU B O 1
ATOM 6472 N N . PHE B 1 128 ? -12.234 -5.066 -6.41 1 94 128 PHE B N 1
ATOM 6473 C CA . PHE B 1 128 ? -12.32 -3.822 -7.16 1 94 128 PHE B CA 1
ATOM 6474 C C . PHE B 1 128 ? -11.625 -2.689 -6.414 1 94 128 PHE B C 1
ATOM 6476 O O . PHE B 1 128 ? -11.766 -1.521 -6.781 1 94 128 PHE B O 1
ATOM 6483 N N . ASN B 1 129 ? -11 -2.984 -5.371 1 91.69 129 ASN B N 1
ATOM 6484 C CA . ASN B 1 129 ? -10.172 -2.045 -4.621 1 91.69 129 ASN B CA 1
ATOM 6485 C C . ASN B 1 129 ? -8.75 -2.57 -4.449 1 91.69 129 ASN B C 1
ATOM 6487 O O . ASN B 1 129 ? -8.422 -3.172 -3.424 1 91.69 129 ASN B O 1
ATOM 6491 N N . PRO B 1 130 ? -7.906 -2.219 -5.359 1 90.88 130 PRO B N 1
ATOM 6492 C CA . PRO B 1 130 ? -6.539 -2.746 -5.32 1 90.88 130 PRO B CA 1
ATOM 6493 C C . PRO B 1 130 ? -5.82 -2.426 -4.012 1 90.88 130 PRO B C 1
ATOM 6495 O O . PRO B 1 130 ? -5.98 -1.329 -3.467 1 90.88 130 PRO B O 1
ATOM 6498 N N . GLY B 1 131 ? -5.004 -3.434 -3.553 1 91.25 131 GLY B N 1
ATOM 6499 C CA . GLY B 1 131 ? -4.273 -3.285 -2.303 1 91.25 131 GLY B CA 1
ATOM 6500 C C . GLY B 1 131 ? -4.703 -4.277 -1.238 1 91.25 131 GLY B C 1
ATOM 6501 O O . GLY B 1 131 ? -5.43 -5.23 -1.529 1 91.25 131 GLY B O 1
ATOM 6502 N N . ILE B 1 132 ? -4.215 -3.984 -0.038 1 95.25 132 ILE B N 1
ATOM 6503 C CA . ILE B 1 132 ? -4.441 -4.898 1.078 1 95.25 132 ILE B CA 1
ATOM 6504 C C . ILE B 1 132 ? -5.762 -4.555 1.767 1 95.25 132 ILE B C 1
ATOM 6506 O O . ILE B 1 132 ? -6.09 -3.381 1.946 1 95.25 132 ILE B O 1
ATOM 6510 N N . HIS B 1 133 ? -6.512 -5.578 2.111 1 96.31 133 HIS B N 1
ATOM 6511 C CA . HIS B 1 133 ? -7.707 -5.441 2.934 1 96.31 133 HIS B CA 1
ATOM 6512 C C . HIS B 1 133 ? -7.566 -6.207 4.242 1 96.31 133 HIS B C 1
ATOM 6514 O O . HIS B 1 133 ? -7.496 -7.441 4.242 1 96.31 133 HIS B O 1
ATOM 6520 N N . TRP B 1 134 ? -7.633 -5.504 5.277 1 95.62 134 TRP B N 1
ATOM 6521 C CA . TRP B 1 134 ? -7.52 -6.121 6.594 1 95.62 134 TRP B CA 1
ATOM 6522 C C . TRP B 1 134 ? -8.836 -6.777 7 1 95.62 134 TRP B C 1
ATOM 6524 O O . TRP B 1 134 ? -9.906 -6.199 6.812 1 95.62 134 TRP B O 1
ATOM 6534 N N . LEU B 1 135 ? -8.688 -7.961 7.504 1 96.31 135 LEU B N 1
ATOM 6535 C CA . LEU B 1 135 ? -9.891 -8.547 8.078 1 96.31 135 LEU B CA 1
ATOM 6536 C C . LEU B 1 135 ? -10.336 -7.777 9.312 1 96.31 135 LEU B C 1
ATOM 6538 O O . LEU B 1 135 ? -11.516 -7.461 9.469 1 96.31 135 LEU B O 1
ATOM 6542 N N . ARG B 1 136 ? -9.391 -7.562 10.148 1 93.44 136 ARG B N 1
ATOM 6543 C CA . ARG B 1 136 ? -9.586 -6.805 11.375 1 93.44 136 ARG B CA 1
ATOM 6544 C C . ARG B 1 136 ? -8.484 -5.758 11.547 1 93.44 136 ARG B C 1
ATOM 6546 O O . ARG B 1 136 ? -7.297 -6.07 11.422 1 93.44 136 ARG B O 1
ATOM 6553 N N . ASP B 1 137 ? -8.93 -4.551 11.812 1 91.31 137 ASP B N 1
ATOM 6554 C CA . ASP B 1 137 ? -7.961 -3.488 12.086 1 91.31 137 ASP B CA 1
ATOM 6555 C C . ASP B 1 137 ? -7.262 -3.715 13.422 1 91.31 137 ASP B C 1
ATOM 6557 O O . ASP B 1 137 ? -7.902 -3.721 14.477 1 91.31 137 ASP B O 1
ATOM 6561 N N . HIS B 1 138 ? -6.008 -3.807 13.367 1 84.12 138 HIS B N 1
ATOM 6562 C CA . HIS B 1 138 ? -5.238 -4.121 14.562 1 84.12 138 HIS B CA 1
ATOM 6563 C C . HIS B 1 138 ? -5.242 -2.949 15.547 1 84.12 138 HIS B C 1
ATOM 6565 O O . HIS B 1 138 ? -5.184 -3.148 16.766 1 84.12 138 HIS B O 1
ATOM 6571 N N . ARG B 1 139 ? -5.289 -1.79 15.109 1 85 139 ARG B N 1
ATOM 6572 C CA . ARG B 1 139 ? -5.195 -0.595 15.938 1 85 139 ARG B CA 1
ATOM 6573 C C . ARG B 1 139 ? -6.473 -0.384 16.75 1 85 139 ARG B C 1
ATOM 6575 O O . ARG B 1 139 ? -6.422 -0.078 17.938 1 85 139 ARG B O 1
ATOM 6582 N N . THR B 1 140 ? -7.625 -0.6 16.062 1 89.31 140 THR B N 1
ATOM 6583 C CA . THR B 1 140 ? -8.906 -0.292 16.688 1 89.31 140 THR B CA 1
ATOM 6584 C C . THR B 1 140 ? -9.625 -1.572 17.109 1 89.31 140 THR B C 1
ATOM 6586 O O . THR B 1 140 ? -10.531 -1.536 17.938 1 89.31 140 THR B O 1
ATOM 6589 N N . GLY B 1 141 ? -9.305 -2.67 16.516 1 89 141 GLY B N 1
ATOM 6590 C CA . GLY B 1 141 ? -9.977 -3.93 16.781 1 89 141 GLY B CA 1
ATOM 6591 C C . GLY B 1 141 ? -11.25 -4.109 15.984 1 89 141 GLY B C 1
ATOM 6592 O O . GLY B 1 141 ? -11.914 -5.148 16.078 1 89 141 GLY B O 1
ATOM 6593 N N . ILE B 1 142 ? -11.578 -3.188 15.117 1 91.62 142 ILE B N 1
ATOM 6594 C CA . ILE B 1 142 ? -12.812 -3.217 14.344 1 91.62 142 ILE B CA 1
ATOM 6595 C C . ILE B 1 142 ? -12.664 -4.18 13.164 1 91.62 142 ILE B C 1
ATOM 6597 O O . ILE B 1 142 ? -11.633 -4.18 12.484 1 91.62 142 ILE B O 1
ATOM 6601 N N . TYR B 1 143 ? -13.68 -5.031 12.859 1 93.12 143 TYR B N 1
ATOM 6602 C CA . TYR B 1 143 ? -13.695 -5.98 11.75 1 93.12 143 TYR B CA 1
ATOM 6603 C C . TYR B 1 143 ? -14.203 -5.316 10.477 1 93.12 143 TYR B C 1
ATOM 6605 O O . TYR B 1 143 ? -15.242 -4.656 10.484 1 93.12 143 TYR B O 1
ATOM 6613 N N . ASN B 1 144 ? -13.492 -5.477 9.422 1 93.06 144 ASN B N 1
ATOM 6614 C CA . ASN B 1 144 ? -13.906 -4.977 8.117 1 93.06 144 ASN B CA 1
ATOM 6615 C C . ASN B 1 144 ? -14.773 -5.988 7.371 1 93.06 144 ASN B C 1
ATOM 6617 O O . ASN B 1 144 ? -15.469 -5.633 6.418 1 93.06 144 ASN B O 1
ATOM 6621 N N . PHE B 1 145 ? -14.672 -7.227 7.809 1 93.62 145 PHE B N 1
ATOM 6622 C CA . PHE B 1 145 ? -15.469 -8.328 7.273 1 93.62 145 PHE B CA 1
ATOM 6623 C C . PHE B 1 145 ? -16.094 -9.141 8.398 1 93.62 145 PHE B C 1
ATOM 6625 O O . PHE B 1 145 ? -15.883 -8.844 9.578 1 93.62 145 PHE B O 1
ATOM 6632 N N . ASP B 1 146 ? -16.844 -10.141 8.078 1 91.12 146 ASP B N 1
ATOM 6633 C CA . ASP B 1 146 ? -17.484 -11 9.07 1 91.12 146 ASP B CA 1
ATOM 6634 C C . ASP B 1 146 ? -16.438 -11.633 9.992 1 91.12 146 ASP B C 1
ATOM 6636 O O . ASP B 1 146 ? -15.516 -12.305 9.531 1 91.12 146 ASP B O 1
ATOM 6640 N N . PRO B 1 147 ? -16.625 -11.43 11.32 1 91.75 147 PRO B N 1
ATOM 6641 C CA . PRO B 1 147 ? -15.656 -11.961 12.281 1 91.75 147 PRO B CA 1
ATOM 6642 C C . PRO B 1 147 ? -15.5 -13.477 12.172 1 91.75 147 PRO B C 1
ATOM 6644 O O . PRO B 1 147 ? -14.445 -14.016 12.531 1 91.75 147 PRO B O 1
ATOM 6647 N N . HIS B 1 148 ? -16.484 -14.141 11.664 1 91.88 148 HIS B N 1
ATOM 6648 C CA . HIS B 1 148 ? -16.406 -15.594 11.516 1 91.88 148 HIS B CA 1
ATOM 6649 C C . HIS B 1 148 ? -15.266 -15.984 10.578 1 91.88 148 HIS B C 1
ATOM 6651 O O . HIS B 1 148 ? -14.695 -17.062 10.719 1 91.88 148 HIS B O 1
ATOM 6657 N N . LEU B 1 149 ? -14.867 -15.109 9.727 1 94.25 149 LEU B N 1
ATOM 6658 C CA . LEU B 1 149 ? -13.828 -15.383 8.742 1 94.25 149 LEU B CA 1
ATOM 6659 C C . LEU B 1 149 ? -12.461 -15.5 9.406 1 94.25 149 LEU B C 1
ATOM 6661 O O . LEU B 1 149 ? -11.516 -16.016 8.797 1 94.25 149 LEU B O 1
ATOM 6665 N N . ARG B 1 150 ? -12.375 -14.992 10.617 1 93.81 150 ARG B N 1
ATOM 6666 C CA . ARG B 1 150 ? -11.078 -14.977 11.289 1 93.81 150 ARG B CA 1
ATOM 6667 C C . ARG B 1 150 ? -10.641 -16.391 11.672 1 93.81 150 ARG B C 1
ATOM 6669 O O . ARG B 1 150 ? -9.445 -16.672 11.688 1 93.81 150 ARG B O 1
ATOM 6676 N N . ARG B 1 151 ? -11.547 -17.25 11.867 1 93 151 ARG B N 1
ATOM 6677 C CA . ARG B 1 151 ? -11.227 -18.562 12.43 1 93 151 ARG B CA 1
ATOM 6678 C C . ARG B 1 151 ? -11.062 -19.594 11.328 1 93 151 ARG B C 1
ATOM 6680 O O . ARG B 1 151 ? -12.023 -19.938 10.633 1 93 151 ARG B O 1
ATOM 6687 N N . VAL B 1 152 ? -9.891 -20.141 11.297 1 94.38 152 VAL B N 1
ATOM 6688 C CA . VAL B 1 152 ? -9.594 -21.219 10.359 1 94.38 152 VAL B CA 1
ATOM 6689 C C . VAL B 1 152 ? -9.828 -22.562 11.039 1 94.38 152 VAL B C 1
ATOM 6691 O O . VAL B 1 152 ? -9.312 -22.812 12.133 1 94.38 152 VAL B O 1
ATOM 6694 N N . LEU B 1 153 ? -10.602 -23.359 10.43 1 95.31 153 LEU B N 1
ATOM 6695 C CA . LEU B 1 153 ? -10.828 -24.703 10.953 1 95.31 153 LEU B CA 1
ATOM 6696 C C . LEU B 1 153 ? -9.531 -25.516 10.953 1 95.31 153 LEU B C 1
ATOM 6698 O O . LEU B 1 153 ? -8.758 -25.453 9.992 1 95.31 153 LEU B O 1
ATOM 6702 N N . ASP B 1 154 ? -9.391 -26.25 12.023 1 95.12 154 ASP B N 1
ATOM 6703 C CA . ASP B 1 154 ? -8.211 -27.109 12.102 1 95.12 154 ASP B CA 1
ATOM 6704 C C . ASP B 1 154 ? -8.125 -28.031 10.883 1 95.12 154 ASP B C 1
ATOM 6706 O O . ASP B 1 154 ? -9.133 -28.594 10.445 1 95.12 154 ASP B O 1
ATOM 6710 N N . VAL B 1 155 ? -6.922 -28.203 10.383 1 94.94 155 VAL B N 1
ATOM 6711 C CA . VAL B 1 155 ? -6.688 -28.891 9.117 1 94.94 155 VAL B CA 1
ATOM 6712 C C . VAL B 1 155 ? -7.238 -30.312 9.195 1 94.94 155 VAL B C 1
ATOM 6714 O O . VAL B 1 155 ? -7.711 -30.859 8.188 1 94.94 155 VAL B O 1
ATOM 6717 N N . ASP B 1 156 ? -7.27 -30.922 10.32 1 94 156 ASP B N 1
ATOM 6718 C CA . ASP B 1 156 ? -7.66 -32.312 10.453 1 94 156 ASP B CA 1
ATOM 6719 C C . ASP B 1 156 ? -9.141 -32.438 10.812 1 94 156 ASP B C 1
ATOM 6721 O O . ASP B 1 156 ? -9.656 -33.562 10.938 1 94 156 ASP B O 1
ATOM 6725 N N . LEU B 1 157 ? -9.828 -31.406 10.977 1 94.81 157 LEU B N 1
ATOM 6726 C CA . LEU B 1 157 ? -11.25 -31.469 11.312 1 94.81 157 LEU B CA 1
ATOM 6727 C C . LEU B 1 157 ? -12.117 -31.266 10.07 1 94.81 157 LEU B C 1
ATOM 6729 O O . LEU B 1 157 ? -13.336 -31.406 10.133 1 94.81 157 LEU B O 1
ATOM 6733 N N . PHE B 1 158 ? -11.516 -30.969 8.977 1 95.25 158 PHE B N 1
ATOM 6734 C CA . PHE B 1 158 ? -12.188 -30.875 7.688 1 95.25 158 PHE B CA 1
ATOM 6735 C C . PHE B 1 158 ? -12.172 -32.219 6.973 1 95.25 158 PHE B C 1
ATOM 6737 O O . PHE B 1 158 ? -11.172 -32.938 7 1 95.25 158 PHE B O 1
ATOM 6744 N N . ASP B 1 159 ? -13.25 -32.562 6.387 1 93.5 159 ASP B N 1
ATOM 6745 C CA . ASP B 1 159 ? -13.328 -33.844 5.648 1 93.5 159 ASP B CA 1
ATOM 6746 C C . ASP B 1 159 ? -13 -33.625 4.172 1 93.5 159 ASP B C 1
ATOM 6748 O O . ASP B 1 159 ? -13.898 -33.406 3.357 1 93.5 159 ASP B O 1
ATOM 6752 N N . TYR B 1 160 ? -11.828 -33.875 3.84 1 92.06 160 TYR B N 1
ATOM 6753 C CA . TYR B 1 160 ? -11.352 -33.625 2.484 1 92.06 160 TYR B CA 1
ATOM 6754 C C . TYR B 1 160 ? -11.953 -34.625 1.502 1 92.06 160 TYR B C 1
ATOM 6756 O O . TYR B 1 160 ? -12.016 -34.344 0.298 1 92.06 160 TYR B O 1
ATOM 6764 N N . SER B 1 161 ? -12.367 -35.719 1.962 1 88.88 161 SER B N 1
ATOM 6765 C CA . SER B 1 161 ? -12.969 -36.75 1.11 1 88.88 161 SER B CA 1
ATOM 6766 C C . SER B 1 161 ? -14.367 -36.344 0.659 1 88.88 161 SER B C 1
ATOM 6768 O O . SER B 1 161 ? -14.922 -36.906 -0.271 1 88.88 161 SER B O 1
ATOM 6770 N N . ALA B 1 162 ? -14.852 -35.375 1.421 1 90.88 162 ALA B N 1
ATOM 6771 C CA . ALA B 1 162 ? -16.172 -34.875 1.062 1 90.88 162 ALA B CA 1
ATOM 6772 C C . ALA B 1 162 ? -16.094 -33.969 -0.156 1 90.88 162 ALA B C 1
ATOM 6774 O O . ALA B 1 162 ? -17.125 -33.656 -0.78 1 90.88 162 ALA B O 1
ATOM 6775 N N . LEU B 1 163 ? -14.938 -33.531 -0.532 1 91.38 163 LEU B N 1
ATOM 6776 C CA . LEU B 1 163 ? -14.727 -32.719 -1.723 1 91.38 163 LEU B CA 1
ATOM 6777 C C . LEU B 1 163 ? -14.57 -33.594 -2.961 1 91.38 163 LEU B C 1
ATOM 6779 O O . LEU B 1 163 ? -14.164 -34.75 -2.861 1 91.38 163 LEU B O 1
ATOM 6783 N N . PRO B 1 164 ? -14.93 -33 -4.051 1 85.81 164 PRO B N 1
ATOM 6784 C CA . PRO B 1 164 ? -14.648 -33.781 -5.262 1 85.81 164 PRO B CA 1
ATOM 6785 C C . PRO B 1 164 ? -13.156 -34.094 -5.414 1 85.81 164 PRO B C 1
ATOM 6787 O O . PRO B 1 164 ? -12.305 -33.25 -5.129 1 85.81 164 PRO B O 1
ATOM 6790 N N . PRO B 1 165 ? -12.898 -35.281 -5.812 1 81.44 165 PRO B N 1
ATOM 6791 C CA . PRO B 1 165 ? -11.492 -35.688 -5.934 1 81.44 165 PRO B CA 1
ATOM 6792 C C . PRO B 1 165 ? -10.781 -34.938 -7.07 1 81.44 165 PRO B C 1
ATOM 6794 O O . PRO B 1 165 ? -11.406 -34.594 -8.078 1 81.44 165 PRO B O 1
ATOM 6797 N N . TYR B 1 166 ? -9.547 -34.781 -6.82 1 78.19 166 TYR B N 1
ATOM 6798 C CA . TYR B 1 166 ? -8.703 -34.219 -7.871 1 78.19 166 TYR B CA 1
ATOM 6799 C C . TYR B 1 166 ? -8.555 -35.219 -9.023 1 78.19 166 TYR B C 1
ATOM 6801 O O . TYR B 1 166 ? -8.273 -36.406 -8.805 1 78.19 166 TYR B O 1
ATOM 6809 N N . LEU B 1 167 ? -8.766 -34.719 -10.195 1 84.81 167 LEU B N 1
ATOM 6810 C CA . LEU B 1 167 ? -8.664 -35.594 -11.367 1 84.81 167 LEU B CA 1
ATOM 6811 C C . LEU B 1 167 ? -7.359 -35.344 -12.117 1 84.81 167 LEU B C 1
ATOM 6813 O O . LEU B 1 167 ? -7.125 -34.25 -12.625 1 84.81 167 LEU B O 1
ATOM 6817 N N . THR B 1 168 ? -6.559 -36.344 -12.141 1 89.31 168 THR B N 1
ATOM 6818 C CA . THR B 1 168 ? -5.352 -36.25 -12.961 1 89.31 168 THR B CA 1
ATOM 6819 C C . THR B 1 168 ? -5.703 -36.281 -14.445 1 89.31 168 THR B C 1
ATOM 6821 O O . THR B 1 168 ? -6.773 -36.75 -14.828 1 89.31 168 THR B O 1
ATOM 6824 N N . SER B 1 169 ? -4.805 -35.812 -15.25 1 93.69 169 SER B N 1
ATOM 6825 C CA . SER B 1 169 ? -5.07 -35.656 -16.672 1 93.69 169 SER B CA 1
ATOM 6826 C C . SER B 1 169 ? -5.379 -37 -17.344 1 93.69 169 SER B C 1
ATOM 6828 O O . SER B 1 169 ? -6.32 -37.094 -18.141 1 93.69 169 SER B O 1
ATOM 6830 N N . SER B 1 170 ? -4.688 -38.062 -17.016 1 93.75 170 SER B N 1
ATOM 6831 C CA . SER B 1 170 ? -4.824 -39.344 -17.672 1 93.75 170 SER B CA 1
ATOM 6832 C C . SER B 1 170 ? -6.113 -40.031 -17.234 1 93.75 170 SER B C 1
ATOM 6834 O O . SER B 1 170 ? -6.559 -41 -17.891 1 93.75 170 SER B O 1
ATOM 6836 N N . ARG B 1 171 ? -6.703 -39.562 -16.203 1 91.69 171 ARG B N 1
ATOM 6837 C CA . ARG B 1 171 ? -7.902 -40.219 -15.672 1 91.69 171 ARG B CA 1
ATOM 6838 C C . ARG B 1 171 ? -9.133 -39.344 -15.914 1 91.69 171 ARG B C 1
ATOM 6840 O O . ARG B 1 171 ? -10.25 -39.719 -15.539 1 91.69 171 ARG B O 1
ATOM 6847 N N . ASP B 1 172 ? -8.953 -38.281 -16.438 1 94.19 172 ASP B N 1
ATOM 6848 C CA . ASP B 1 172 ? -10.062 -37.375 -16.75 1 94.19 172 ASP B CA 1
ATOM 6849 C C . ASP B 1 172 ? -10.664 -37.688 -18.109 1 94.19 172 ASP B C 1
ATOM 6851 O O . ASP B 1 172 ? -10.18 -37.188 -19.141 1 94.19 172 ASP B O 1
ATOM 6855 N N . GLN B 1 173 ? -11.758 -38.25 -18.062 1 93.88 173 GLN B N 1
ATOM 6856 C CA . GLN B 1 173 ? -12.367 -38.719 -19.297 1 93.88 173 GLN B CA 1
ATOM 6857 C C . GLN B 1 173 ? -12.773 -37.531 -20.188 1 93.88 173 GLN B C 1
ATOM 6859 O O . GLN B 1 173 ? -12.656 -37.625 -21.406 1 93.88 173 GLN B O 1
ATOM 6864 N N . GLU B 1 174 ? -13.25 -36.531 -19.562 1 94.56 174 GLU B N 1
ATOM 6865 C CA . GLU B 1 174 ? -13.641 -35.375 -20.344 1 94.56 174 GLU B CA 1
ATOM 6866 C C . GLU B 1 174 ? -12.445 -34.75 -21.078 1 94.56 174 GLU B C 1
ATOM 6868 O O . GLU B 1 174 ? -12.547 -34.406 -22.266 1 94.56 174 GLU B O 1
ATOM 6873 N N . LEU B 1 175 ? -11.375 -34.625 -20.422 1 96.31 175 LEU B N 1
ATOM 6874 C CA . LEU B 1 175 ? -10.148 -34.094 -21.031 1 96.31 175 LEU B CA 1
ATOM 6875 C C . LEU B 1 175 ? -9.672 -35 -22.156 1 96.31 175 LEU B C 1
ATOM 6877 O O . LEU B 1 175 ? -9.281 -34.5 -23.219 1 96.31 175 LEU B O 1
ATOM 6881 N N . LEU B 1 176 ? -9.719 -36.281 -22 1 97.31 176 LEU B N 1
ATOM 6882 C CA . LEU B 1 176 ? -9.266 -37.219 -23 1 97.31 176 LEU B CA 1
ATOM 6883 C C . LEU B 1 176 ? -10.164 -37.188 -24.234 1 97.31 176 LEU B C 1
ATOM 6885 O O . LEU B 1 176 ? -9.672 -37.219 -25.359 1 97.31 176 LEU B O 1
ATOM 6889 N N . ASP B 1 177 ? -11.43 -37.062 -23.953 1 96.94 177 ASP B N 1
ATOM 6890 C CA . ASP B 1 177 ? -12.383 -37 -25.062 1 96.94 177 ASP B CA 1
ATOM 6891 C C . ASP B 1 177 ? -12.148 -35.75 -25.906 1 96.94 177 ASP B C 1
ATOM 6893 O O . ASP B 1 177 ? -12.172 -35.812 -27.141 1 96.94 177 ASP B O 1
ATOM 6897 N N . ILE B 1 178 ? -11.953 -34.625 -25.266 1 97.75 178 ILE B N 1
ATOM 6898 C CA . ILE B 1 178 ? -11.727 -33.375 -26 1 97.75 178 ILE B CA 1
ATOM 6899 C C . ILE B 1 178 ? -10.398 -33.469 -26.75 1 97.75 178 ILE B C 1
ATOM 6901 O O . ILE B 1 178 ? -10.289 -32.969 -27.875 1 97.75 178 ILE B O 1
ATOM 6905 N N . THR B 1 179 ? -9.414 -34.031 -26.109 1 98.06 179 THR B N 1
ATOM 6906 C CA . THR B 1 179 ? -8.109 -34.188 -26.75 1 98.06 179 THR B CA 1
ATOM 6907 C C . THR B 1 179 ? -8.227 -35 -28.047 1 98.06 179 THR B C 1
ATOM 6909 O O . THR B 1 179 ? -7.633 -34.625 -29.062 1 98.06 179 THR B O 1
ATOM 6912 N N . LYS B 1 180 ? -8.938 -36.062 -27.984 1 96.62 180 LYS B N 1
ATOM 6913 C CA . LYS B 1 180 ? -9.164 -36.906 -29.156 1 96.62 180 LYS B CA 1
ATOM 6914 C C . LYS B 1 180 ? -9.922 -36.156 -30.234 1 96.62 180 LYS B C 1
ATOM 6916 O O . LYS B 1 180 ? -9.555 -36.219 -31.422 1 96.62 180 LYS B O 1
ATOM 6921 N N . LYS B 1 181 ? -10.953 -35.469 -29.797 1 96.31 181 LYS B N 1
ATOM 6922 C CA . LYS B 1 181 ? -11.781 -34.719 -30.734 1 96.31 181 LYS B CA 1
ATOM 6923 C C . LYS B 1 181 ? -10.969 -33.625 -31.422 1 96.31 181 LYS B C 1
ATOM 6925 O O . LYS B 1 181 ? -11.125 -33.375 -32.625 1 96.31 181 LYS B O 1
ATOM 6930 N N . GLN B 1 182 ? -10.117 -32.969 -30.703 1 96.44 182 GLN B N 1
ATOM 6931 C CA . GLN B 1 182 ? -9.32 -31.844 -31.219 1 96.44 182 GLN B CA 1
ATOM 6932 C C . GLN B 1 182 ? -8.055 -32.344 -31.906 1 96.44 182 GLN B C 1
ATOM 6934 O O . GLN B 1 182 ? -7.297 -31.562 -32.469 1 96.44 182 GLN B O 1
ATOM 6939 N N . GLU B 1 183 ? -7.746 -33.625 -31.797 1 96.62 183 GLU B N 1
ATOM 6940 C CA . GLU B 1 183 ? -6.598 -34.281 -32.406 1 96.62 183 GLU B CA 1
ATOM 6941 C C . GLU B 1 183 ? -5.289 -33.656 -31.953 1 96.62 183 GLU B C 1
ATOM 6943 O O . GLU B 1 183 ? -4.453 -33.25 -32.781 1 96.62 183 GLU B O 1
ATOM 6948 N N . LYS B 1 184 ? -5.211 -33.531 -30.672 1 97.88 184 LYS B N 1
ATOM 6949 C CA . LYS B 1 184 ? -3.979 -33.031 -30.094 1 97.88 184 LYS B CA 1
ATOM 6950 C C . LYS B 1 184 ? -3.062 -34.156 -29.641 1 97.88 184 LYS B C 1
ATOM 6952 O O . LYS B 1 184 ? -3.537 -35.219 -29.266 1 97.88 184 LYS B O 1
ATOM 6957 N N . LYS B 1 185 ? -1.77 -33.875 -29.641 1 98.12 185 LYS B N 1
ATOM 6958 C CA . LYS B 1 185 ? -0.794 -34.906 -29.312 1 98.12 185 LYS B CA 1
ATOM 6959 C C . LYS B 1 185 ? -0.611 -35.031 -27.812 1 98.12 185 LYS B C 1
ATOM 6961 O O . LYS B 1 185 ? -0.311 -36.125 -27.297 1 98.12 185 LYS B O 1
ATOM 6966 N N . TYR B 1 186 ? -0.761 -33.969 -27.156 1 98.44 186 TYR B N 1
ATOM 6967 C CA . TYR B 1 186 ? -0.553 -33.938 -25.719 1 98.44 186 TYR B CA 1
ATOM 6968 C C . TYR B 1 186 ? -1.727 -33.281 -25 1 98.44 186 TYR B C 1
ATOM 6970 O O . TYR B 1 186 ? -2.361 -32.375 -25.547 1 98.44 186 TYR B O 1
ATOM 6978 N N . CYS B 1 187 ? -2.031 -33.656 -23.812 1 98.19 187 CYS B N 1
ATOM 6979 C CA . CYS B 1 187 ? -2.988 -32.969 -22.969 1 98.19 187 CYS B CA 1
ATOM 6980 C C . CYS B 1 187 ? -2.516 -32.938 -21.516 1 98.19 187 CYS B C 1
ATOM 6982 O O . CYS B 1 187 ? -1.764 -33.812 -21.094 1 98.19 187 CYS B O 1
ATOM 6984 N N . GLY B 1 188 ? -2.838 -31.953 -20.828 1 97 188 GLY B N 1
ATOM 6985 C CA . GLY B 1 188 ? -2.414 -31.828 -19.453 1 97 188 GLY B CA 1
ATOM 6986 C C . GLY B 1 188 ? -3.174 -30.766 -18.688 1 97 188 GLY B C 1
ATOM 6987 O O . GLY B 1 188 ? -3.844 -29.922 -19.281 1 97 188 GLY B O 1
ATOM 6988 N N . SER B 1 189 ? -3.002 -30.812 -17.375 1 95 189 SER B N 1
ATOM 6989 C CA . SER B 1 189 ? -3.576 -29.828 -16.469 1 95 189 SER B CA 1
ATOM 6990 C C . SER B 1 189 ? -2.518 -28.844 -15.977 1 95 189 SER B C 1
ATOM 6992 O O . SER B 1 189 ? -1.319 -29.125 -16.062 1 95 189 SER B O 1
ATOM 6994 N N . THR B 1 190 ? -2.953 -27.672 -15.492 1 92.5 190 THR B N 1
ATOM 6995 C CA . THR B 1 190 ? -2.043 -26.641 -15.016 1 92.5 190 THR B CA 1
ATOM 6996 C C . THR B 1 190 ? -1.163 -27.172 -13.883 1 92.5 190 THR B C 1
ATOM 6998 O O . THR B 1 190 ? 0.013 -26.812 -13.789 1 92.5 190 THR B O 1
ATOM 7001 N N . SER B 1 191 ? -1.673 -28.031 -13.023 1 85.88 191 SER B N 1
ATOM 7002 C CA . SER B 1 191 ? -0.936 -28.516 -11.859 1 85.88 191 SER B CA 1
ATOM 7003 C C . SER B 1 191 ? 0.319 -29.281 -12.289 1 85.88 191 SER B C 1
ATOM 7005 O O . SER B 1 191 ? 1.347 -29.203 -11.609 1 85.88 191 SER B O 1
ATOM 7007 N N . SER B 1 192 ? 0.251 -29.953 -13.43 1 89.38 192 SER B N 1
ATOM 7008 C CA . SER B 1 192 ? 1.378 -30.781 -13.867 1 89.38 192 SER B CA 1
ATOM 7009 C C . SER B 1 192 ? 2.262 -30.016 -14.852 1 89.38 192 SER B C 1
ATOM 7011 O O . SER B 1 192 ? 3.439 -30.344 -15.016 1 89.38 192 SER B O 1
ATOM 7013 N N . MET B 1 193 ? 1.757 -29.016 -15.367 1 94.75 193 MET B N 1
ATOM 7014 C CA . MET B 1 193 ? 2.463 -28.375 -16.469 1 94.75 193 MET B CA 1
ATOM 7015 C C . MET B 1 193 ? 3.234 -27.156 -15.992 1 94.75 193 MET B C 1
ATOM 7017 O O . MET B 1 193 ? 4.211 -26.75 -16.625 1 94.75 193 MET B O 1
ATOM 7021 N N . THR B 1 194 ? 2.838 -26.469 -14.898 1 94.25 194 THR B N 1
ATOM 7022 C CA . THR B 1 194 ? 3.393 -25.172 -14.508 1 94.25 194 THR B CA 1
ATOM 7023 C C . THR B 1 194 ? 4.867 -25.312 -14.141 1 94.25 194 THR B C 1
ATOM 7025 O O . THR B 1 194 ? 5.668 -24.422 -14.414 1 94.25 194 THR B O 1
ATOM 7028 N N . GLY B 1 195 ? 5.195 -26.469 -13.508 1 93.75 195 GLY B N 1
ATOM 7029 C CA . GLY B 1 195 ? 6.605 -26.688 -13.227 1 93.75 195 GLY B CA 1
ATOM 7030 C C . GLY B 1 195 ? 7.465 -26.734 -14.477 1 93.75 195 GLY B C 1
ATOM 7031 O O . GLY B 1 195 ? 8.57 -26.188 -14.5 1 93.75 195 GLY B O 1
ATOM 7032 N N . LEU B 1 196 ? 6.977 -27.406 -15.461 1 96.88 196 LEU B N 1
ATOM 7033 C CA . LEU B 1 196 ? 7.676 -27.516 -16.734 1 96.88 196 LEU B CA 1
ATOM 7034 C C . LEU B 1 196 ? 7.805 -26.141 -17.406 1 96.88 196 LEU B C 1
ATOM 7036 O O . LEU B 1 196 ? 8.883 -25.781 -17.875 1 96.88 196 LEU B O 1
ATOM 7040 N N . LEU B 1 197 ? 6.754 -25.438 -17.359 1 98.19 197 LEU B N 1
ATOM 7041 C CA . LEU B 1 197 ? 6.73 -24.125 -17.984 1 98.19 197 LEU B CA 1
ATOM 7042 C C . LEU B 1 197 ? 7.691 -23.172 -17.281 1 98.19 197 LEU B C 1
ATOM 7044 O O . LEU B 1 197 ? 8.305 -22.312 -17.922 1 98.19 197 LEU B O 1
ATOM 7048 N N . SER B 1 198 ? 7.793 -23.312 -15.984 1 97.5 198 SER B N 1
ATOM 7049 C CA . SER B 1 198 ? 8.727 -22.469 -15.242 1 97.5 198 SER B CA 1
ATOM 7050 C C . SER B 1 198 ? 10.164 -22.672 -15.734 1 97.5 198 SER B C 1
ATOM 7052 O O . SER B 1 198 ? 10.891 -21.703 -15.945 1 97.5 198 SER B O 1
ATOM 7054 N N . HIS B 1 199 ? 10.516 -23.875 -15.922 1 97.25 199 HIS B N 1
ATOM 7055 C CA . HIS B 1 199 ? 11.867 -24.172 -16.391 1 97.25 199 HIS B CA 1
ATOM 7056 C C . HIS B 1 199 ? 12.062 -23.672 -17.828 1 97.25 199 HIS B C 1
ATOM 7058 O O . HIS B 1 199 ? 13.156 -23.234 -18.188 1 97.25 199 HIS B O 1
ATOM 7064 N N . CYS B 1 200 ? 11.023 -23.812 -18.594 1 98.25 200 CYS B N 1
ATOM 7065 C CA . CYS B 1 200 ? 11.117 -23.25 -19.938 1 98.25 200 CYS B CA 1
ATOM 7066 C C . CYS B 1 200 ? 11.375 -21.75 -19.875 1 98.25 200 CYS B C 1
ATOM 7068 O O . CYS B 1 200 ? 12.219 -21.219 -20.594 1 98.25 200 CYS B O 1
ATOM 7070 N N . TYR B 1 201 ? 10.703 -21.094 -19.031 1 97.94 201 TYR B N 1
ATOM 7071 C CA . TYR B 1 201 ? 10.883 -19.656 -18.891 1 97.94 201 TYR B CA 1
ATOM 7072 C C . TYR B 1 201 ? 12.297 -19.328 -18.406 1 97.94 201 TYR B C 1
ATOM 7074 O O . TYR B 1 201 ? 12.922 -18.375 -18.891 1 97.94 201 TYR B O 1
ATOM 7082 N N . TYR B 1 202 ? 12.766 -20.094 -17.375 1 97.62 202 TYR B N 1
ATOM 7083 C CA . TYR B 1 202 ? 14.109 -19.875 -16.875 1 97.62 202 TYR B CA 1
ATOM 7084 C C . TYR B 1 202 ? 15.133 -19.906 -18 1 97.62 202 TYR B C 1
ATOM 7086 O O . TYR B 1 202 ? 16 -19.031 -18.078 1 97.62 202 TYR B O 1
ATOM 7094 N N . LEU B 1 203 ? 14.945 -20.844 -18.812 1 97.75 203 LEU B N 1
ATOM 7095 C CA . LEU B 1 203 ? 15.883 -20.984 -19.922 1 97.75 203 LEU B CA 1
ATOM 7096 C C . LEU B 1 203 ? 15.703 -19.859 -20.938 1 97.75 203 LEU B C 1
ATOM 7098 O O . LEU B 1 203 ? 16.688 -19.219 -21.344 1 97.75 203 LEU B O 1
ATOM 7102 N N . LEU B 1 204 ? 14.477 -19.609 -21.328 1 97.81 204 LEU B N 1
ATOM 7103 C CA . LEU B 1 204 ? 14.18 -18.641 -22.359 1 97.81 204 LEU B CA 1
ATOM 7104 C C . LEU B 1 204 ? 14.641 -17.25 -21.953 1 97.81 204 LEU B C 1
ATOM 7106 O O . LEU B 1 204 ? 15.109 -16.469 -22.797 1 97.81 204 LEU B O 1
ATOM 7110 N N . SER B 1 205 ? 14.484 -16.953 -20.734 1 96.88 205 SER B N 1
ATOM 7111 C CA . SER B 1 205 ? 14.781 -15.594 -20.266 1 96.88 205 SER B CA 1
ATOM 7112 C C . SER B 1 205 ? 16.203 -15.5 -19.734 1 96.88 205 SER B C 1
ATOM 7114 O O . SER B 1 205 ? 16.672 -14.406 -19.391 1 96.88 205 SER B O 1
ATOM 7116 N N . ARG B 1 206 ? 16.891 -16.609 -19.625 1 95.88 206 ARG B N 1
ATOM 7117 C CA . ARG B 1 206 ? 18.172 -16.688 -18.953 1 95.88 206 ARG B CA 1
ATOM 7118 C C . ARG B 1 206 ? 18.094 -16.188 -17.516 1 95.88 206 ARG B C 1
ATOM 7120 O O . ARG B 1 206 ? 18.844 -15.305 -17.109 1 95.88 206 ARG B O 1
ATOM 7127 N N . TRP B 1 207 ? 17.062 -16.672 -16.859 1 94.94 207 TRP B N 1
ATOM 7128 C CA . TRP B 1 207 ? 16.875 -16.469 -15.422 1 94.94 207 TRP B CA 1
ATOM 7129 C C . TRP B 1 207 ? 16.641 -15 -15.109 1 94.94 207 TRP B C 1
ATOM 7131 O O . TRP B 1 207 ? 17.234 -14.461 -14.172 1 94.94 207 TRP B O 1
ATOM 7141 N N . LYS B 1 208 ? 15.797 -14.375 -15.969 1 95.19 208 LYS B N 1
ATOM 7142 C CA . LYS B 1 208 ? 15.359 -13.047 -15.562 1 95.19 208 LYS B CA 1
ATOM 7143 C C . LYS B 1 208 ? 14.672 -13.086 -14.203 1 95.19 208 LYS B C 1
ATOM 7145 O O . LYS B 1 208 ? 13.68 -13.797 -14.023 1 95.19 208 LYS B O 1
ATOM 7150 N N . GLU B 1 209 ? 15.18 -12.328 -13.289 1 93.5 209 GLU B N 1
ATOM 7151 C CA . GLU B 1 209 ? 14.672 -12.336 -11.922 1 93.5 209 GLU B CA 1
ATOM 7152 C C . GLU B 1 209 ? 13.438 -11.445 -11.781 1 93.5 209 GLU B C 1
ATOM 7154 O O . GLU B 1 209 ? 13.219 -10.547 -12.594 1 93.5 209 GLU B O 1
ATOM 7159 N N . PRO B 1 210 ? 12.586 -11.742 -10.789 1 95.19 210 PRO B N 1
ATOM 7160 C CA . PRO B 1 210 ? 11.43 -10.875 -10.531 1 95.19 210 PRO B CA 1
ATOM 7161 C C . PRO B 1 210 ? 11.836 -9.461 -10.125 1 95.19 210 PRO B C 1
ATOM 7163 O O . PRO B 1 210 ? 12.953 -9.242 -9.648 1 95.19 210 PRO B O 1
ATOM 7166 N N . GLU B 1 211 ? 10.914 -8.57 -10.383 1 90.06 211 GLU B N 1
ATOM 7167 C CA . GLU B 1 211 ? 11.125 -7.168 -10.016 1 90.06 211 GLU B CA 1
ATOM 7168 C C . GLU B 1 211 ? 10.812 -6.93 -8.539 1 90.06 211 GLU B C 1
ATOM 7170 O O . GLU B 1 211 ? 9.648 -6.977 -8.133 1 90.06 211 GLU B O 1
ATOM 7175 N N . LEU B 1 212 ? 11.867 -6.555 -7.754 1 90 212 LEU B N 1
ATOM 7176 C CA . LEU B 1 212 ? 11.672 -6.43 -6.316 1 90 212 LEU B CA 1
ATOM 7177 C C . LEU B 1 212 ? 11.859 -4.988 -5.863 1 90 212 LEU B C 1
ATOM 7179 O O . LEU B 1 212 ? 11.953 -4.715 -4.664 1 90 212 LEU B O 1
ATOM 7183 N N . ARG B 1 213 ? 11.875 -4.102 -6.758 1 83 213 ARG B N 1
ATOM 7184 C CA . ARG B 1 213 ? 11.93 -2.689 -6.395 1 83 213 ARG B CA 1
ATOM 7185 C C . ARG B 1 213 ? 10.641 -2.25 -5.711 1 83 213 ARG B C 1
ATOM 7187 O O . ARG B 1 213 ? 9.555 -2.74 -6.043 1 83 213 ARG B O 1
ATOM 7194 N N . GLY B 1 214 ? 10.773 -1.258 -4.801 1 80.38 214 GLY B N 1
ATOM 7195 C CA . GLY B 1 214 ? 9.594 -0.713 -4.141 1 80.38 214 GLY B CA 1
ATOM 7196 C C . GLY B 1 214 ? 9.305 -1.369 -2.805 1 80.38 214 GLY B C 1
ATOM 7197 O O . GLY B 1 214 ? 8.453 -0.9 -2.051 1 80.38 214 GLY B O 1
ATOM 7198 N N . PHE B 1 215 ? 9.961 -2.441 -2.479 1 88.81 215 PHE B N 1
ATOM 7199 C CA . PHE B 1 215 ? 9.82 -3.055 -1.164 1 88.81 215 PHE B CA 1
ATOM 7200 C C . PHE B 1 215 ? 10.609 -2.285 -0.115 1 88.81 215 PHE B C 1
ATOM 7202 O O . PHE B 1 215 ? 11.523 -1.525 -0.452 1 88.81 215 PHE B O 1
ATOM 7209 N N . SER B 1 216 ? 10.273 -2.482 1.16 1 87 216 SER B N 1
ATOM 7210 C CA . SER B 1 216 ? 10.938 -1.811 2.271 1 87 216 SER B CA 1
ATOM 7211 C C . SER B 1 216 ? 12.43 -2.1 2.279 1 87 216 SER B C 1
ATOM 7213 O O . SER B 1 216 ? 12.867 -3.162 1.826 1 87 216 SER B O 1
ATOM 7215 N N . SER B 1 217 ? 13.195 -1.226 2.861 1 82.75 217 SER B N 1
ATOM 7216 C CA . SER B 1 217 ? 14.648 -1.318 2.879 1 82.75 217 SER B CA 1
ATOM 7217 C C . SER B 1 217 ? 15.117 -2.506 3.715 1 82.75 217 SER B C 1
ATOM 7219 O O . SER B 1 217 ? 16.234 -2.992 3.539 1 82.75 217 SER B O 1
ATOM 7221 N N . SER B 1 218 ? 14.281 -2.93 4.512 1 85.19 218 SER B N 1
ATOM 7222 C CA . SER B 1 218 ? 14.633 -4.047 5.383 1 85.19 218 SER B CA 1
ATOM 7223 C C . SER B 1 218 ? 14.844 -5.324 4.578 1 85.19 218 SER B C 1
ATOM 7225 O O . SER B 1 218 ? 15.438 -6.285 5.074 1 85.19 218 SER B O 1
ATOM 7227 N N . PHE B 1 219 ? 14.406 -5.363 3.328 1 90.19 219 PHE B N 1
ATOM 7228 C CA . PHE B 1 219 ? 14.539 -6.551 2.492 1 90.19 219 PHE B CA 1
ATOM 7229 C C . PHE B 1 219 ? 15.859 -6.535 1.734 1 90.19 219 PHE B C 1
ATOM 7231 O O . PHE B 1 219 ? 16.188 -7.496 1.04 1 90.19 219 PHE B O 1
ATOM 7238 N N . GLN B 1 220 ? 16.641 -5.527 1.913 1 83.62 220 GLN B N 1
ATOM 7239 C CA . GLN B 1 220 ? 17.828 -5.297 1.1 1 83.62 220 GLN B CA 1
ATOM 7240 C C . GLN B 1 220 ? 18.859 -6.398 1.311 1 83.62 220 GLN B C 1
ATOM 7242 O O . GLN B 1 220 ? 19.609 -6.738 0.391 1 83.62 220 GLN B O 1
ATOM 7247 N N . ASP B 1 221 ? 18.859 -6.922 2.5 1 83.94 221 ASP B N 1
ATOM 7248 C CA . ASP B 1 221 ? 19.859 -7.934 2.797 1 83.94 221 ASP B CA 1
ATOM 7249 C C . ASP B 1 221 ? 19.328 -9.336 2.543 1 83.94 221 ASP B C 1
ATOM 7251 O O . ASP B 1 221 ? 20.016 -10.328 2.781 1 83.94 221 ASP B O 1
ATOM 7255 N N . MET B 1 222 ? 18.203 -9.477 1.982 1 88.88 222 MET B N 1
ATOM 7256 C CA . MET B 1 222 ? 17.609 -10.781 1.677 1 88.88 222 MET B CA 1
ATOM 7257 C C . MET B 1 222 ? 17.984 -11.227 0.266 1 88.88 222 MET B C 1
ATOM 7259 O O . MET B 1 222 ? 18.25 -10.398 -0.604 1 88.88 222 MET B O 1
ATOM 7263 N N . PRO B 1 223 ? 18 -12.586 0.122 1 87.88 223 PRO B N 1
ATOM 7264 C CA . PRO B 1 223 ? 18.266 -13.07 -1.235 1 87.88 223 PRO B CA 1
ATOM 7265 C C . PRO B 1 223 ? 17.234 -12.586 -2.244 1 87.88 223 PRO B C 1
ATOM 7267 O O . PRO B 1 223 ? 16.047 -12.516 -1.925 1 87.88 223 PRO B O 1
ATOM 7270 N N . THR B 1 224 ? 17.844 -12.359 -3.336 1 88.88 224 THR B N 1
ATOM 7271 C CA . THR B 1 224 ? 16.969 -11.898 -4.402 1 88.88 224 THR B CA 1
ATOM 7272 C C . THR B 1 224 ? 16.703 -13.016 -5.414 1 88.88 224 THR B C 1
ATOM 7274 O O . THR B 1 224 ? 17.203 -14.133 -5.25 1 88.88 224 THR B O 1
ATOM 7277 N N . GLY B 1 225 ? 15.898 -13 -6.371 1 92.38 225 GLY B N 1
ATOM 7278 C CA . GLY B 1 225 ? 15.57 -13.984 -7.387 1 92.38 225 GLY B CA 1
ATOM 7279 C C . GLY B 1 225 ? 14.508 -14.969 -6.941 1 92.38 225 GLY B C 1
ATOM 7280 O O . GLY B 1 225 ? 13.867 -14.773 -5.91 1 92.38 225 GLY B O 1
ATOM 7281 N N . PHE B 1 226 ? 14.422 -15.977 -7.715 1 96.12 226 PHE B N 1
ATOM 7282 C CA . PHE B 1 226 ? 13.43 -17 -7.402 1 96.12 226 PHE B CA 1
ATOM 7283 C C . PHE B 1 226 ? 13.875 -17.828 -6.203 1 96.12 226 PHE B C 1
ATOM 7285 O O . PHE B 1 226 ? 15.07 -18.047 -5.992 1 96.12 226 PHE B O 1
ATOM 7292 N N . SER B 1 227 ? 12.961 -18.266 -5.438 1 94.25 227 SER B N 1
ATOM 7293 C CA . SER B 1 227 ? 13.266 -19.078 -4.258 1 94.25 227 SER B CA 1
ATOM 7294 C C . SER B 1 227 ? 13.82 -20.438 -4.645 1 94.25 227 SER B C 1
ATOM 7296 O O . SER B 1 227 ? 13.633 -20.891 -5.777 1 94.25 227 SER B O 1
ATOM 7298 N N . GLU B 1 228 ? 14.461 -21.109 -3.729 1 90.69 228 GLU B N 1
ATOM 7299 C CA . GLU B 1 228 ? 15.039 -22.422 -3.98 1 90.69 228 GLU B CA 1
ATOM 7300 C C . GLU B 1 228 ? 13.961 -23.438 -4.336 1 90.69 228 GLU B C 1
ATOM 7302 O O . GLU B 1 228 ? 14.164 -24.297 -5.195 1 90.69 228 GLU B O 1
ATOM 7307 N N . GLY B 1 229 ? 12.875 -23.328 -3.67 1 89.12 229 GLY B N 1
ATOM 7308 C CA . GLY B 1 229 ? 11.781 -24.234 -3.982 1 89.12 229 GLY B CA 1
ATOM 7309 C C . GLY B 1 229 ? 11.25 -24.078 -5.395 1 89.12 229 GLY B C 1
ATOM 7310 O O . GLY B 1 229 ? 10.867 -25.047 -6.039 1 89.12 229 GLY B O 1
ATOM 7311 N N . ALA B 1 230 ? 11.258 -22.906 -5.855 1 92.44 230 ALA B N 1
ATOM 7312 C CA . ALA B 1 230 ? 10.75 -22.609 -7.195 1 92.44 230 ALA B CA 1
ATOM 7313 C C . ALA B 1 230 ? 11.711 -23.109 -8.266 1 92.44 230 ALA B C 1
ATOM 7315 O O . ALA B 1 230 ? 11.305 -23.422 -9.383 1 92.44 230 ALA B O 1
ATOM 7316 N N . LYS B 1 231 ? 12.969 -23.312 -7.898 1 93.5 231 LYS B N 1
ATOM 7317 C CA . LYS B 1 231 ? 14.008 -23.656 -8.859 1 93.5 231 LYS B CA 1
ATOM 7318 C C . LYS B 1 231 ? 14.164 -25.172 -8.969 1 93.5 231 LYS B C 1
ATOM 7320 O O . LYS B 1 231 ? 14.891 -25.672 -9.836 1 93.5 231 LYS B O 1
ATOM 7325 N N . LEU B 1 232 ? 13.438 -25.891 -8.211 1 91.5 232 LEU B N 1
ATOM 7326 C CA . LEU B 1 232 ? 13.586 -27.344 -8.203 1 91.5 232 LEU B CA 1
ATOM 7327 C C . LEU B 1 232 ? 13.18 -27.938 -9.539 1 91.5 232 LEU B C 1
ATOM 7329 O O . LEU B 1 232 ? 12.219 -27.469 -10.164 1 91.5 232 LEU B O 1
ATOM 7333 N N . PRO B 1 233 ? 13.875 -29.031 -9.867 1 93.88 233 PRO B N 1
ATOM 7334 C CA . PRO B 1 233 ? 13.508 -29.703 -11.109 1 93.88 233 PRO B CA 1
ATOM 7335 C C . PRO B 1 233 ? 12.055 -30.172 -11.133 1 93.88 233 PRO B C 1
ATOM 7337 O O . PRO B 1 233 ? 11.477 -30.438 -10.078 1 93.88 233 PRO B O 1
ATOM 7340 N N . ALA B 1 234 ? 11.516 -30.234 -12.312 1 93.44 234 ALA B N 1
ATOM 7341 C CA . ALA B 1 234 ? 10.141 -30.688 -12.5 1 93.44 234 ALA B CA 1
ATOM 7342 C C . ALA B 1 234 ? 10.109 -32.094 -13.117 1 93.44 234 ALA B C 1
ATOM 7344 O O . ALA B 1 234 ? 10.859 -32.375 -14.055 1 93.44 234 ALA B O 1
ATOM 7345 N N . SER B 1 235 ? 9.305 -32.938 -12.547 1 94.19 235 SER B N 1
ATOM 7346 C CA . SER B 1 235 ? 9.156 -34.312 -13.062 1 94.19 235 SER B CA 1
ATOM 7347 C C . SER B 1 235 ? 7.699 -34.625 -13.375 1 94.19 235 SER B C 1
ATOM 7349 O O . SER B 1 235 ? 6.801 -34.25 -12.609 1 94.19 235 SER B O 1
ATOM 7351 N N . ILE B 1 236 ? 7.504 -35.281 -14.492 1 95.38 236 ILE B N 1
ATOM 7352 C CA . ILE B 1 236 ? 6.152 -35.656 -14.898 1 95.38 236 ILE B CA 1
ATOM 7353 C C . ILE B 1 236 ? 6.141 -37.094 -15.453 1 95.38 236 ILE B C 1
ATOM 7355 O O . ILE B 1 236 ? 7.199 -37.656 -15.734 1 95.38 236 ILE B O 1
ATOM 7359 N N . MET B 1 237 ? 4.945 -37.625 -15.484 1 95.69 237 MET B N 1
ATOM 7360 C CA . MET B 1 237 ? 4.676 -38.875 -16.219 1 95.69 237 MET B CA 1
ATOM 7361 C C . MET B 1 237 ? 3.865 -38.594 -17.484 1 95.69 237 MET B C 1
ATOM 7363 O O . MET B 1 237 ? 2.752 -38.062 -17.406 1 95.69 237 MET B O 1
ATOM 7367 N N . LEU B 1 238 ? 4.504 -38.812 -18.562 1 97.19 238 LEU B N 1
ATOM 7368 C CA . LEU B 1 238 ? 3.824 -38.688 -19.859 1 97.19 238 LEU B CA 1
ATOM 7369 C C . LEU B 1 238 ? 3.189 -40 -20.266 1 97.19 238 LEU B C 1
ATOM 7371 O O . LEU B 1 238 ? 3.848 -40.844 -20.875 1 97.19 238 LEU B O 1
ATOM 7375 N N . ARG B 1 239 ? 1.886 -40.125 -20.062 1 96.94 239 ARG B N 1
ATOM 7376 C CA . ARG B 1 239 ? 1.206 -41.406 -20.219 1 96.94 239 ARG B CA 1
ATOM 7377 C C . ARG B 1 239 ? 0.643 -41.562 -21.625 1 96.94 239 ARG B C 1
ATOM 7379 O O . ARG B 1 239 ? -0.164 -40.75 -22.062 1 96.94 239 ARG B O 1
ATOM 7386 N N . TYR B 1 240 ? 1.032 -42.625 -22.203 1 97.06 240 TYR B N 1
ATOM 7387 C CA . TYR B 1 240 ? 0.505 -42.906 -23.531 1 97.06 240 TYR B CA 1
ATOM 7388 C C . TYR B 1 240 ? -0.934 -43.406 -23.438 1 97.06 240 TYR B C 1
ATOM 7390 O O . TYR B 1 240 ? -1.237 -44.344 -22.672 1 97.06 240 TYR B O 1
ATOM 7398 N N . GLN B 1 241 ? -1.802 -42.844 -24.25 1 96.25 241 GLN B N 1
ATOM 7399 C CA . GLN B 1 241 ? -3.229 -43.156 -24.219 1 96.25 241 GLN B CA 1
ATOM 7400 C C . GLN B 1 241 ? -3.637 -44 -25.438 1 96.25 241 GLN B C 1
ATOM 7402 O O . GLN B 1 241 ? -3.014 -43.875 -26.5 1 96.25 241 GLN B O 1
ATOM 7407 N N . PRO B 1 242 ? -4.676 -44.812 -25.344 1 91.38 242 PRO B N 1
ATOM 7408 C CA . PRO B 1 242 ? -5.141 -45.625 -26.469 1 91.38 242 PRO B CA 1
ATOM 7409 C C . PRO B 1 242 ? -5.492 -44.781 -27.703 1 91.38 242 PRO B C 1
ATOM 7411 O O . PRO B 1 242 ? -5.375 -45.281 -28.828 1 91.38 242 PRO B O 1
ATOM 7414 N N . GLY B 1 243 ? -5.801 -43.594 -27.625 1 90.06 243 GLY B N 1
ATOM 7415 C CA . GLY B 1 243 ? -6.137 -42.781 -28.766 1 90.06 243 GLY B CA 1
ATOM 7416 C C . GLY B 1 243 ? -4.918 -42.25 -29.5 1 90.06 243 GLY B C 1
ATOM 7417 O O . GLY B 1 243 ? -5.043 -41.562 -30.516 1 90.06 243 GLY B O 1
ATOM 7418 N N . GLY B 1 244 ? -3.721 -42.656 -29.094 1 94.5 244 GLY B N 1
ATOM 7419 C CA . GLY B 1 244 ? -2.498 -42.281 -29.781 1 94.5 244 GLY B CA 1
ATOM 7420 C C . GLY B 1 244 ? -1.957 -40.938 -29.344 1 94.5 244 GLY B C 1
ATOM 7421 O O . GLY B 1 244 ? -1.276 -40.25 -30.109 1 94.5 244 GLY B O 1
ATOM 7422 N N . PHE B 1 245 ? -2.418 -40.438 -28.297 1 97.62 245 PHE B N 1
ATOM 7423 C CA . PHE B 1 245 ? -1.922 -39.188 -27.734 1 97.62 245 PHE B CA 1
ATOM 7424 C C . PHE B 1 245 ? -1.43 -39.406 -26.312 1 97.62 245 PHE B C 1
ATOM 7426 O O . PHE B 1 245 ? -1.411 -40.531 -25.812 1 97.62 245 PHE B O 1
ATOM 7433 N N . TYR B 1 246 ? -0.833 -38.375 -25.656 1 98.38 246 TYR B N 1
ATOM 7434 C CA . TYR B 1 246 ? -0.201 -38.5 -24.344 1 98.38 246 TYR B CA 1
ATOM 7435 C C . TYR B 1 246 ? -0.856 -37.562 -23.328 1 98.38 246 TYR B C 1
ATOM 7437 O O . TYR B 1 246 ? -1.215 -36.438 -23.656 1 98.38 246 TYR B O 1
ATOM 7445 N N . ALA B 1 247 ? -1.008 -38.031 -22.109 1 98.06 247 ALA B N 1
ATOM 7446 C CA . ALA B 1 247 ? -1.499 -37.219 -21 1 98.06 247 ALA B CA 1
ATOM 7447 C C . ALA B 1 247 ? -0.383 -36.906 -20 1 98.06 247 ALA B C 1
ATOM 7449 O O . ALA B 1 247 ? 0.358 -37.812 -19.609 1 98.06 247 ALA B O 1
ATOM 7450 N N . ILE B 1 248 ? -0.269 -35.688 -19.641 1 97.5 248 ILE B N 1
ATOM 7451 C CA . ILE B 1 248 ? 0.766 -35.25 -18.703 1 97.5 248 ILE B CA 1
ATOM 7452 C C . ILE B 1 248 ? 0.256 -35.375 -17.266 1 97.5 248 ILE B C 1
ATOM 7454 O O . ILE B 1 248 ? -0.663 -34.656 -16.859 1 97.5 248 ILE B O 1
ATOM 7458 N N . ASP B 1 249 ? 0.884 -36.188 -16.531 1 94.44 249 ASP B N 1
ATOM 7459 C CA . ASP B 1 249 ? 0.554 -36.344 -15.117 1 94.44 249 ASP B CA 1
ATOM 7460 C C . ASP B 1 249 ? 1.712 -35.906 -14.227 1 94.44 249 ASP B C 1
ATOM 7462 O O . ASP B 1 249 ? 2.869 -35.938 -14.648 1 94.44 249 ASP B O 1
ATOM 7466 N N . ALA B 1 250 ? 1.319 -35.531 -13.055 1 87.19 250 ALA B N 1
ATOM 7467 C CA . ALA B 1 250 ? 2.367 -35.281 -12.07 1 87.19 250 ALA B CA 1
ATOM 7468 C C . ALA B 1 250 ? 3.059 -36.562 -11.648 1 87.19 250 ALA B C 1
ATOM 7470 O O . ALA B 1 250 ? 2.422 -37.625 -11.555 1 87.19 250 ALA B O 1
ATOM 7471 N N . ASP B 1 251 ? 4.328 -36.438 -11.469 1 82.94 251 ASP B N 1
ATOM 7472 C CA . ASP B 1 251 ? 5.074 -37.594 -10.977 1 82.94 251 ASP B CA 1
ATOM 7473 C C . ASP B 1 251 ? 5.016 -37.688 -9.453 1 82.94 251 ASP B C 1
ATOM 7475 O O . ASP B 1 251 ? 5.711 -36.938 -8.758 1 82.94 251 ASP B O 1
ATOM 7479 N N . LYS B 1 252 ? 4.27 -38.5 -8.906 1 67.19 252 LYS B N 1
ATOM 7480 C CA . LYS B 1 252 ? 4.047 -38.594 -7.465 1 67.19 252 LYS B CA 1
ATOM 7481 C C . LYS B 1 252 ? 5.316 -39.031 -6.742 1 67.19 252 LYS B C 1
ATOM 7483 O O . LYS B 1 252 ? 5.504 -38.719 -5.566 1 67.19 252 LYS B O 1
ATOM 7488 N N . LYS B 1 253 ? 6.117 -39.719 -7.434 1 61.62 253 LYS B N 1
ATOM 7489 C CA . LYS B 1 253 ? 7.359 -40.188 -6.812 1 61.62 253 LYS B CA 1
ATOM 7490 C C . LYS B 1 253 ? 8.305 -39 -6.562 1 61.62 253 LYS B C 1
ATOM 7492 O O . LYS B 1 253 ? 9.031 -39 -5.566 1 61.62 253 LYS B O 1
ATOM 7497 N N . SER B 1 254 ? 8.195 -38.094 -7.371 1 56.97 254 SER B N 1
ATOM 7498 C CA . SER B 1 254 ? 9.125 -36.969 -7.312 1 56.97 254 SER B CA 1
ATOM 7499 C C . SER B 1 254 ? 8.547 -35.812 -6.52 1 56.97 254 SER B C 1
ATOM 7501 O O . SER B 1 254 ? 9.289 -35.031 -5.906 1 56.97 254 SER B O 1
ATOM 7503 N N . ASP B 1 255 ? 7.266 -35.594 -6.547 1 56.38 255 ASP B N 1
ATOM 7504 C CA . ASP B 1 255 ? 6.68 -34.344 -6.062 1 56.38 255 ASP B CA 1
ATOM 7505 C C . ASP B 1 255 ? 6.477 -34.375 -4.551 1 56.38 255 ASP B C 1
ATOM 7507 O O . ASP B 1 255 ? 5.953 -33.438 -3.965 1 56.38 255 ASP B O 1
ATOM 7511 N N . GLY B 1 256 ? 7.086 -35.219 -3.887 1 56 256 GLY B N 1
ATOM 7512 C CA . GLY B 1 256 ? 6.988 -35.219 -2.438 1 56 256 GLY B CA 1
ATOM 7513 C C . GLY B 1 256 ? 5.621 -35.625 -1.932 1 56 256 GLY B C 1
ATOM 7514 O O . GLY B 1 256 ? 5.355 -35.562 -0.729 1 56 256 GLY B O 1
ATOM 7515 N N . GLU B 1 257 ? 4.715 -35.906 -2.83 1 57.03 257 GLU B N 1
ATOM 7516 C CA . GLU B 1 257 ? 3.373 -36.312 -2.414 1 57.03 257 GLU B CA 1
ATOM 7517 C C . GLU B 1 257 ? 3.41 -37.594 -1.604 1 57.03 257 GLU B C 1
ATOM 7519 O O . GLU B 1 257 ? 2.592 -37.781 -0.704 1 57.03 257 GLU B O 1
ATOM 7524 N N . GLN B 1 258 ? 4.488 -38.25 -1.841 1 59 258 GLN B N 1
ATOM 7525 C CA . GLN B 1 258 ? 4.566 -39.531 -1.149 1 59 258 GLN B CA 1
ATOM 7526 C C . GLN B 1 258 ? 4.883 -39.344 0.332 1 59 258 GLN B C 1
ATOM 7528 O O . GLN B 1 258 ? 4.438 -40.125 1.172 1 59 258 GLN B O 1
ATOM 7533 N N . ASP B 1 259 ? 5.547 -38.25 0.562 1 65.94 259 ASP B N 1
ATOM 7534 C CA . ASP B 1 259 ? 5.938 -38.094 1.961 1 65.94 259 ASP B CA 1
ATOM 7535 C C . ASP B 1 259 ? 4.984 -37.188 2.711 1 65.94 259 ASP B C 1
ATOM 7537 O O . ASP B 1 259 ? 5.07 -37.062 3.934 1 65.94 259 ASP B O 1
ATOM 7541 N N . ASN B 1 260 ? 4.016 -36.562 2.174 1 80.31 260 ASN B N 1
ATOM 7542 C CA . ASN B 1 260 ? 2.943 -35.781 2.758 1 80.31 260 ASN B CA 1
ATOM 7543 C C . ASN B 1 260 ? 3.49 -34.625 3.605 1 80.31 260 ASN B C 1
ATOM 7545 O O . ASN B 1 260 ? 2.842 -34.188 4.555 1 80.31 260 ASN B O 1
ATOM 7549 N N . THR B 1 261 ? 4.734 -34.156 3.25 1 85.38 261 THR B N 1
ATOM 7550 C CA . THR B 1 261 ? 5.367 -33.094 4.047 1 85.38 261 THR B CA 1
ATOM 7551 C C . THR B 1 261 ? 4.68 -31.75 3.824 1 85.38 261 THR B C 1
ATOM 7553 O O . THR B 1 261 ? 4.84 -30.828 4.621 1 85.38 261 THR B O 1
ATOM 7556 N N . ASN B 1 262 ? 3.945 -31.594 2.775 1 89.12 262 ASN B N 1
ATOM 7557 C CA . ASN B 1 262 ? 3.227 -30.359 2.494 1 89.12 262 ASN B CA 1
ATOM 7558 C C . ASN B 1 262 ? 1.738 -30.484 2.809 1 89.12 262 ASN B C 1
ATOM 7560 O O . ASN B 1 262 ? 0.929 -29.672 2.352 1 89.12 262 ASN B O 1
ATOM 7564 N N . TYR B 1 263 ? 1.428 -31.422 3.641 1 90.94 263 TYR B N 1
ATOM 7565 C CA . TYR B 1 263 ? 0.042 -31.766 3.938 1 90.94 263 TYR B CA 1
ATOM 7566 C C . TYR B 1 263 ? -0.734 -30.547 4.414 1 90.94 263 TYR B C 1
ATOM 7568 O O . TYR B 1 263 ? -1.828 -30.266 3.918 1 90.94 263 TYR B O 1
ATOM 7576 N N . VAL B 1 264 ? -0.141 -29.812 5.332 1 94 264 VAL B N 1
ATOM 7577 C CA . VAL B 1 264 ? -0.843 -28.703 5.957 1 94 264 VAL B CA 1
ATOM 7578 C C . VAL B 1 264 ? -1.133 -27.625 4.914 1 94 264 VAL B C 1
ATOM 7580 O O . VAL B 1 264 ? -2.248 -27.109 4.848 1 94 264 VAL B O 1
ATOM 7583 N N . LEU B 1 265 ? -0.173 -27.297 4.113 1 93.56 265 LEU B N 1
ATOM 7584 C CA . LEU B 1 265 ? -0.317 -26.25 3.111 1 93.56 265 LEU B CA 1
ATOM 7585 C C . LEU B 1 265 ? -1.326 -26.656 2.043 1 93.56 265 LEU B C 1
ATOM 7587 O O . LEU B 1 265 ? -2.234 -25.875 1.719 1 93.56 265 LEU B O 1
ATOM 7591 N N . THR B 1 266 ? -1.224 -27.844 1.577 1 91.31 266 THR B N 1
ATOM 7592 C CA . THR B 1 266 ? -2.086 -28.328 0.5 1 91.31 266 THR B CA 1
ATOM 7593 C C . THR B 1 266 ? -3.518 -28.5 0.995 1 91.31 266 THR B C 1
ATOM 7595 O O . THR B 1 266 ? -4.469 -28.109 0.322 1 91.31 266 THR B O 1
ATOM 7598 N N . SER B 1 267 ? -3.645 -29.094 2.16 1 93.44 267 SER B N 1
ATOM 7599 C CA . SER B 1 267 ? -4.965 -29.375 2.707 1 93.44 267 SER B CA 1
ATOM 7600 C C . SER B 1 267 ? -5.691 -28.094 3.102 1 93.44 267 SER B C 1
ATOM 7602 O O . SER B 1 267 ? -6.871 -27.922 2.795 1 93.44 267 SER B O 1
ATOM 7604 N N . LEU B 1 268 ? -4.992 -27.25 3.732 1 95 268 LEU B N 1
ATOM 7605 C CA . LEU B 1 268 ? -5.621 -25.984 4.113 1 95 268 LEU B CA 1
ATOM 7606 C C . LEU B 1 268 ? -6.043 -25.203 2.877 1 95 268 LEU B C 1
ATOM 7608 O O . LEU B 1 268 ? -7.059 -24.5 2.9 1 95 268 LEU B O 1
ATOM 7612 N N . GLY B 1 269 ? -5.254 -25.297 1.806 1 94.75 269 GLY B N 1
ATOM 7613 C CA . GLY B 1 269 ? -5.648 -24.656 0.564 1 94.75 269 GLY B CA 1
ATOM 7614 C C . GLY B 1 269 ? -7.012 -25.094 0.07 1 94.75 269 GLY B C 1
ATOM 7615 O O . GLY B 1 269 ? -7.832 -24.266 -0.332 1 94.75 269 GLY B O 1
ATOM 7616 N N . LYS B 1 270 ? -7.277 -26.375 0.189 1 93.56 270 LYS B N 1
ATOM 7617 C CA . LYS B 1 270 ? -8.555 -26.922 -0.248 1 93.56 270 LYS B CA 1
ATOM 7618 C C . LYS B 1 270 ? -9.688 -26.484 0.673 1 93.56 270 LYS B C 1
ATOM 7620 O O . LYS B 1 270 ? -10.75 -26.062 0.205 1 93.56 270 LYS B O 1
ATOM 7625 N N . SER B 1 271 ? -9.422 -26.609 1.938 1 96.31 271 SER B N 1
ATOM 7626 C CA . SER B 1 271 ? -10.438 -26.25 2.92 1 96.31 271 SER B CA 1
ATOM 7627 C C . SER B 1 271 ? -10.805 -24.766 2.803 1 96.31 271 SER B C 1
ATOM 7629 O O . SER B 1 271 ? -11.984 -24.422 2.803 1 96.31 271 SER B O 1
ATOM 7631 N N . LEU B 1 272 ? -9.828 -23.891 2.664 1 96.94 272 LEU B N 1
ATOM 7632 C CA . LEU B 1 272 ? -10.07 -22.453 2.645 1 96.94 272 LEU B CA 1
ATOM 7633 C C . LEU B 1 272 ? -10.711 -22.031 1.326 1 96.94 272 LEU B C 1
ATOM 7635 O O . LEU B 1 272 ? -11.461 -21.047 1.284 1 96.94 272 LEU B O 1
ATOM 7639 N N . GLU B 1 273 ? -10.391 -22.734 0.275 1 95.06 273 GLU B N 1
ATOM 7640 C CA . GLU B 1 273 ? -11.086 -22.453 -0.978 1 95.06 273 GLU B CA 1
ATOM 7641 C C . GLU B 1 273 ? -12.594 -22.641 -0.822 1 95.06 273 GLU B C 1
ATOM 7643 O O . GLU B 1 273 ? -13.375 -21.812 -1.303 1 95.06 273 GLU B O 1
ATOM 7648 N N . LYS B 1 274 ? -12.953 -23.719 -0.192 1 95.5 274 LYS B N 1
ATOM 7649 C CA . LYS B 1 274 ? -14.367 -23.953 0.086 1 95.5 274 LYS B CA 1
ATOM 7650 C C . LYS B 1 274 ? -14.914 -22.906 1.063 1 95.5 274 LYS B C 1
ATOM 7652 O O . LYS B 1 274 ? -16.031 -22.422 0.9 1 95.5 274 LYS B O 1
ATOM 7657 N N . PHE B 1 275 ? -14.133 -22.547 2.068 1 96.81 275 PHE B N 1
ATOM 7658 C CA . PHE B 1 275 ? -14.5 -21.594 3.105 1 96.81 275 PHE B CA 1
ATOM 7659 C C . PHE B 1 275 ? -14.852 -20.234 2.496 1 96.81 275 PHE B C 1
ATOM 7661 O O . PHE B 1 275 ? -15.812 -19.594 2.922 1 96.81 275 PHE B O 1
ATOM 7668 N N . LEU B 1 276 ? -14.141 -19.781 1.414 1 97.56 276 LEU B N 1
ATOM 7669 C CA . LEU B 1 276 ? -14.273 -18.453 0.821 1 97.56 276 LEU B CA 1
ATOM 7670 C C . LEU B 1 276 ? -15.469 -18.391 -0.127 1 97.56 276 LEU B C 1
ATOM 7672 O O . LEU B 1 276 ? -15.922 -17.312 -0.498 1 97.56 276 LEU B O 1
ATOM 7676 N N . THR B 1 277 ? -16.031 -19.516 -0.511 1 96.69 277 THR B N 1
ATOM 7677 C CA . THR B 1 277 ? -17.078 -19.531 -1.528 1 96.69 277 THR B CA 1
ATOM 7678 C C . THR B 1 277 ? -18.359 -20.125 -0.964 1 96.69 277 THR B C 1
ATOM 7680 O O . THR B 1 277 ? -19.344 -20.281 -1.688 1 96.69 277 THR B O 1
ATOM 7683 N N . ALA B 1 278 ? -18.359 -20.516 0.272 1 95.06 278 ALA B N 1
ATOM 7684 C CA . ALA B 1 278 ? -19.547 -21.125 0.879 1 95.06 278 ALA B CA 1
ATOM 7685 C C . ALA B 1 278 ? -20.016 -20.312 2.08 1 95.06 278 ALA B C 1
ATOM 7687 O O . ALA B 1 278 ? -19.234 -19.625 2.736 1 95.06 278 ALA B O 1
ATOM 7688 N N . THR B 1 279 ? -21.281 -20.375 2.365 1 94.88 279 THR B N 1
ATOM 7689 C CA . THR B 1 279 ? -21.812 -19.797 3.6 1 94.88 279 THR B CA 1
ATOM 7690 C C . THR B 1 279 ? -21.312 -20.578 4.812 1 94.88 279 THR B C 1
ATOM 7692 O O . THR B 1 279 ? -20.859 -21.719 4.68 1 94.88 279 THR B O 1
ATOM 7695 N N . PRO B 1 280 ? -21.406 -19.969 5.922 1 93.62 280 PRO B N 1
ATOM 7696 C CA . PRO B 1 280 ? -20.953 -20.672 7.125 1 93.62 280 PRO B CA 1
ATOM 7697 C C . PRO B 1 280 ? -21.656 -22.016 7.324 1 93.62 280 PRO B C 1
ATOM 7699 O O . PRO B 1 280 ? -21.016 -23 7.688 1 93.62 280 PRO B O 1
ATOM 7702 N N . ASN B 1 281 ? -22.922 -22.047 7.023 1 93.88 281 ASN B N 1
ATOM 7703 C CA . ASN B 1 281 ? -23.672 -23.281 7.18 1 93.88 281 ASN B CA 1
ATOM 7704 C C . ASN B 1 281 ? -23.25 -24.344 6.164 1 93.88 281 ASN B C 1
ATOM 7706 O O . ASN B 1 281 ? -23.109 -25.516 6.508 1 93.88 281 ASN B O 1
ATOM 7710 N N . GLU B 1 282 ? -23.062 -23.938 4.977 1 93.81 282 GLU B N 1
ATOM 7711 C CA . GLU B 1 282 ? -22.594 -24.859 3.947 1 93.81 282 GLU B CA 1
ATOM 7712 C C . GLU B 1 282 ? -21.203 -25.406 4.281 1 93.81 282 GLU B C 1
ATOM 7714 O O . GLU B 1 282 ? -20.953 -26.594 4.113 1 93.81 282 GLU B O 1
ATOM 7719 N N . TYR B 1 283 ? -20.391 -24.562 4.73 1 95.38 283 TYR B N 1
ATOM 7720 C CA . TYR B 1 283 ? -19.031 -24.969 5.066 1 95.38 283 TYR B CA 1
ATOM 7721 C C . TYR B 1 283 ? -19.016 -25.953 6.23 1 95.38 283 TYR B C 1
ATOM 7723 O O . TYR B 1 283 ? -18.234 -26.906 6.242 1 95.38 283 TYR B O 1
ATOM 7731 N N . ALA B 1 284 ? -19.844 -25.719 7.176 1 94.62 284 ALA B N 1
ATOM 7732 C CA . ALA B 1 284 ? -19.922 -26.562 8.367 1 94.62 284 ALA B CA 1
ATOM 7733 C C . ALA B 1 284 ? -20.266 -28 8 1 94.62 284 ALA B C 1
ATOM 7735 O O . ALA B 1 284 ? -19.906 -28.938 8.719 1 94.62 284 ALA B O 1
ATOM 7736 N N . MET B 1 285 ? -20.922 -28.203 6.887 1 94.88 285 MET B N 1
ATOM 7737 C CA . MET B 1 285 ? -21.297 -29.531 6.445 1 94.88 285 MET B CA 1
ATOM 7738 C C . MET B 1 285 ? -20.062 -30.359 6.07 1 94.88 285 MET B C 1
ATOM 7740 O O . MET B 1 285 ? -20.125 -31.594 6.062 1 94.88 285 MET B O 1
ATOM 7744 N N . TYR B 1 286 ? -19.016 -29.719 5.789 1 94.94 286 TYR B N 1
ATOM 7745 C CA . TYR B 1 286 ? -17.812 -30.422 5.336 1 94.94 286 TYR B CA 1
ATOM 7746 C C . TYR B 1 286 ? -16.891 -30.734 6.508 1 94.94 286 TYR B C 1
ATOM 7748 O O . TYR B 1 286 ? -15.828 -31.344 6.328 1 94.94 286 TYR B O 1
ATOM 7756 N N . GLU B 1 287 ? -17.266 -30.344 7.676 1 95.19 287 GLU B N 1
ATOM 7757 C CA . GLU B 1 287 ? -16.531 -30.781 8.859 1 95.19 287 GLU B CA 1
ATOM 7758 C C . GLU B 1 287 ? -16.703 -32.281 9.086 1 95.19 287 GLU B C 1
ATOM 7760 O O . GLU B 1 287 ? -17.75 -32.844 8.805 1 95.19 287 GLU B O 1
ATOM 7765 N N . ARG B 1 288 ? -15.68 -32.906 9.625 1 92.69 288 ARG B N 1
ATOM 7766 C CA . ARG B 1 288 ? -15.695 -34.344 9.828 1 92.69 288 ARG B CA 1
ATOM 7767 C C . ARG B 1 288 ? -16.891 -34.781 10.688 1 92.69 288 ARG B C 1
ATOM 7769 O O . ARG B 1 288 ? -17.438 -35.875 10.516 1 92.69 288 ARG B O 1
ATOM 7776 N N . VAL B 1 289 ? -17.359 -33.906 11.562 1 91.69 289 VAL B N 1
ATOM 7777 C CA . VAL B 1 289 ? -18.469 -34.219 12.469 1 91.69 289 VAL B CA 1
ATOM 7778 C C . VAL B 1 289 ? -19.797 -34.125 11.719 1 91.69 289 VAL B C 1
ATOM 7780 O O . VAL B 1 289 ? -20.797 -34.719 12.117 1 91.69 289 VAL B O 1
ATOM 7783 N N . ASN B 1 290 ? -19.812 -33.438 10.539 1 91.5 290 ASN B N 1
ATOM 7784 C CA . ASN B 1 290 ? -21.062 -33.156 9.867 1 91.5 290 ASN B CA 1
ATOM 7785 C C . ASN B 1 290 ? -21.109 -33.75 8.469 1 91.5 290 ASN B C 1
ATOM 7787 O O . ASN B 1 290 ? -22.172 -33.844 7.852 1 91.5 290 ASN B O 1
ATOM 7791 N N . SER B 1 291 ? -20.047 -34.25 7.961 1 88.62 291 SER B N 1
ATOM 7792 C CA . SER B 1 291 ? -19.922 -34.594 6.547 1 88.62 291 SER B CA 1
ATOM 7793 C C . SER B 1 291 ? -20.828 -35.75 6.168 1 88.62 291 SER B C 1
ATOM 7795 O O . SER B 1 291 ? -21.109 -35.969 4.984 1 88.62 291 SER B O 1
ATOM 7797 N N . TRP B 1 292 ? -21.219 -36.469 7.121 1 84 292 TRP B N 1
ATOM 7798 C CA . TRP B 1 292 ? -22.156 -37.562 6.855 1 84 292 TRP B CA 1
ATOM 7799 C C . TRP B 1 292 ? -23.484 -37.031 6.328 1 84 292 TRP B C 1
ATOM 7801 O O . TRP B 1 292 ? -24.25 -37.75 5.695 1 84 292 TRP B O 1
ATOM 7811 N N . LYS B 1 293 ? -23.672 -35.719 6.598 1 87.44 293 LYS B N 1
ATOM 7812 C CA . LYS B 1 293 ? -24.922 -35.094 6.188 1 87.44 293 LYS B CA 1
ATOM 7813 C C . LYS B 1 293 ? -24.922 -34.781 4.695 1 87.44 293 LYS B C 1
ATOM 7815 O O . LYS B 1 293 ? -25.969 -34.531 4.105 1 87.44 293 LYS B O 1
ATOM 7820 N N . LEU B 1 294 ? -23.797 -34.844 4.039 1 91.69 294 LEU B N 1
ATOM 7821 C CA . LEU B 1 294 ? -23.688 -34.469 2.629 1 91.69 294 LEU B CA 1
ATOM 7822 C C . LEU B 1 294 ? -24.219 -35.594 1.738 1 91.69 294 LEU B C 1
ATOM 7824 O O . LEU B 1 294 ? -23.953 -36.781 1.993 1 91.69 294 LEU B O 1
ATOM 7828 N N . THR B 1 295 ? -24.984 -35.219 0.783 1 89.81 295 THR B N 1
ATOM 7829 C CA . THR B 1 295 ? -25.5 -36.188 -0.182 1 89.81 295 THR B CA 1
ATOM 7830 C C . THR B 1 295 ? -24.422 -36.562 -1.198 1 89.81 295 THR B C 1
ATOM 7832 O O . THR B 1 295 ? -23.406 -35.875 -1.315 1 89.81 295 THR B O 1
ATOM 7835 N N . LYS B 1 296 ? -24.688 -37.625 -1.897 1 87.5 296 LYS B N 1
ATOM 7836 C CA . LYS B 1 296 ? -23.766 -38.062 -2.943 1 87.5 296 LYS B CA 1
ATOM 7837 C C . LYS B 1 296 ? -23.672 -37.031 -4.059 1 87.5 296 LYS B C 1
ATOM 7839 O O . LYS B 1 296 ? -22.594 -36.812 -4.629 1 87.5 296 LYS B O 1
ATOM 7844 N N . GLU B 1 297 ? -24.766 -36.438 -4.285 1 85.06 297 GLU B N 1
ATOM 7845 C CA . GLU B 1 297 ? -24.797 -35.406 -5.328 1 85.06 297 GLU B CA 1
ATOM 7846 C C . GLU B 1 297 ? -23.922 -34.219 -4.945 1 85.06 297 GLU B C 1
ATOM 7848 O O . GLU B 1 297 ? -23.219 -33.656 -5.793 1 85.06 297 GLU B O 1
ATOM 7853 N N . GLN B 1 298 ? -23.938 -33.906 -3.684 1 84.56 298 GLN B N 1
ATOM 7854 C CA . GLN B 1 298 ? -23.141 -32.781 -3.197 1 84.56 298 GLN B CA 1
ATOM 7855 C C . GLN B 1 298 ? -21.656 -33.125 -3.199 1 84.56 298 GLN B C 1
ATOM 7857 O O . GLN B 1 298 ? -20.828 -32.25 -3.49 1 84.56 298 GLN B O 1
ATOM 7862 N N . ARG B 1 299 ? -21.328 -34.281 -2.998 1 85.44 299 ARG B N 1
ATOM 7863 C CA . ARG B 1 299 ? -19.938 -34.719 -2.924 1 85.44 299 ARG B CA 1
ATOM 7864 C C . ARG B 1 299 ? -19.328 -34.875 -4.316 1 85.44 299 ARG B C 1
ATOM 7866 O O . ARG B 1 299 ? -18.125 -34.688 -4.484 1 85.44 299 ARG B O 1
ATOM 7873 N N . ASN B 1 300 ? -20.25 -35.125 -5.258 1 83.19 300 ASN B N 1
ATOM 7874 C CA . ASN B 1 300 ? -19.719 -35.469 -6.574 1 83.19 300 ASN B CA 1
ATOM 7875 C C . ASN B 1 300 ? -19.953 -34.344 -7.574 1 83.19 300 ASN B C 1
ATOM 7877 O O . ASN B 1 300 ? -19.969 -34.562 -8.781 1 83.19 300 ASN B O 1
ATOM 7881 N N . GLN B 1 301 ? -20.156 -33.219 -7.035 1 84.38 301 GLN B N 1
ATOM 7882 C CA . GLN B 1 301 ? -20.297 -32.125 -7.961 1 84.38 301 GLN B CA 1
ATOM 7883 C C . GLN B 1 301 ? -19.031 -31.906 -8.781 1 84.38 301 GLN B C 1
ATOM 7885 O O . GLN B 1 301 ? -17.953 -31.75 -8.219 1 84.38 301 GLN B O 1
ATOM 7890 N N . PRO B 1 302 ? -19.219 -31.922 -10.07 1 86.38 302 PRO B N 1
ATOM 7891 C CA . PRO B 1 302 ? -18.016 -31.797 -10.906 1 86.38 302 PRO B CA 1
ATOM 7892 C C . PRO B 1 302 ? -17.375 -30.406 -10.805 1 86.38 302 PRO B C 1
ATOM 7894 O O . PRO B 1 302 ? -18.078 -29.406 -10.703 1 86.38 302 PRO B O 1
ATOM 7897 N N . GLU B 1 303 ? -16.094 -30.422 -10.914 1 89.75 303 GLU B N 1
ATOM 7898 C CA . GLU B 1 303 ? -15.328 -29.172 -10.914 1 89.75 303 GLU B CA 1
ATOM 7899 C C . GLU B 1 303 ? -15.484 -28.422 -12.234 1 89.75 303 GLU B C 1
ATOM 7901 O O . GLU B 1 303 ? -15.75 -29.031 -13.273 1 89.75 303 GLU B O 1
ATOM 7906 N N . ALA B 1 304 ? -15.398 -27.141 -12.172 1 94.25 304 ALA B N 1
ATOM 7907 C CA . ALA B 1 304 ? -15.438 -26.312 -13.375 1 94.25 304 ALA B CA 1
ATOM 7908 C C . ALA B 1 304 ? -14.039 -26.141 -13.969 1 94.25 304 ALA B C 1
ATOM 7910 O O . ALA B 1 304 ? -13.07 -25.922 -13.234 1 94.25 304 ALA B O 1
ATOM 7911 N N . TYR B 1 305 ? -13.977 -26.312 -15.328 1 95.88 305 TYR B N 1
ATOM 7912 C CA . TYR B 1 305 ? -12.688 -26.219 -16.016 1 95.88 305 TYR B CA 1
ATOM 7913 C C . TYR B 1 305 ? -12.758 -25.281 -17.203 1 95.88 305 TYR B C 1
ATOM 7915 O O . TYR B 1 305 ? -13.836 -25.047 -17.75 1 95.88 305 TYR B O 1
ATOM 7923 N N . HIS B 1 306 ? -11.68 -24.703 -17.5 1 97.38 306 HIS B N 1
ATOM 7924 C CA . HIS B 1 306 ? -11.414 -24.031 -18.766 1 97.38 306 HIS B CA 1
ATOM 7925 C C . HIS B 1 306 ? -10.461 -24.844 -19.641 1 97.38 306 HIS B C 1
ATOM 7927 O O . HIS B 1 306 ? -9.492 -25.422 -19.125 1 97.38 306 HIS B O 1
ATOM 7933 N N . TYR B 1 307 ? -10.789 -24.969 -20.906 1 98 307 TYR B N 1
ATOM 7934 C CA . TYR B 1 307 ? -9.93 -25.688 -21.844 1 98 307 TYR B CA 1
ATOM 7935 C C . TYR B 1 307 ? -9.336 -24.734 -22.875 1 98 307 TYR B C 1
ATOM 7937 O O . TYR B 1 307 ? -10.023 -23.828 -23.359 1 98 307 TYR B O 1
ATOM 7945 N N . ALA B 1 308 ? -8.125 -24.906 -23.125 1 98.06 308 ALA B N 1
ATOM 7946 C CA . ALA B 1 308 ? -7.422 -24.156 -24.156 1 98.06 308 ALA B CA 1
ATOM 7947 C C . ALA B 1 308 ? -6.465 -25.062 -24.938 1 98.06 308 ALA B C 1
ATOM 7949 O O . ALA B 1 308 ? -5.949 -26.031 -24.391 1 98.06 308 ALA B O 1
ATOM 7950 N N . GLU B 1 309 ? -6.27 -24.719 -26.172 1 98.31 309 GLU B N 1
ATOM 7951 C CA . GLU B 1 309 ? -5.406 -25.578 -26.984 1 98.31 309 GLU B CA 1
ATOM 7952 C C . GLU B 1 309 ? -4.367 -24.75 -27.734 1 98.31 309 GLU B C 1
ATOM 7954 O O . GLU B 1 309 ? -4.582 -23.562 -28 1 98.31 309 GLU B O 1
ATOM 7959 N N . THR B 1 310 ? -3.268 -25.297 -27.938 1 98 310 THR B N 1
ATOM 7960 C CA . THR B 1 310 ? -2.275 -24.859 -28.922 1 98 310 THR B CA 1
ATOM 7961 C C . THR B 1 310 ? -2.262 -25.781 -30.125 1 98 310 THR B C 1
ATOM 7963 O O . THR B 1 310 ? -3.24 -26.484 -30.391 1 98 310 THR B O 1
ATOM 7966 N N . SER B 1 311 ? -1.152 -25.719 -30.906 1 96.75 311 SER B N 1
ATOM 7967 C CA . SER B 1 311 ? -1.069 -26.609 -32.062 1 96.75 311 SER B CA 1
ATOM 7968 C C . SER B 1 311 ? -0.942 -28.062 -31.656 1 96.75 311 SER B C 1
ATOM 7970 O O . SER B 1 311 ? -1.462 -28.953 -32.312 1 96.75 311 SER B O 1
ATOM 7972 N N . LYS B 1 312 ? -0.372 -28.281 -30.469 1 97.56 312 LYS B N 1
ATOM 7973 C CA . LYS B 1 312 ? -0.111 -29.672 -30.094 1 97.56 312 LYS B CA 1
ATOM 7974 C C . LYS B 1 312 ? -0.698 -29.984 -28.719 1 97.56 312 LYS B C 1
ATOM 7976 O O . LYS B 1 312 ? -0.885 -31.156 -28.375 1 97.56 312 LYS B O 1
ATOM 7981 N N . LEU B 1 313 ? -0.969 -29.016 -27.938 1 98.12 313 LEU B N 1
ATOM 7982 C CA . LEU B 1 313 ? -1.35 -29.203 -26.531 1 98.12 313 LEU B CA 1
ATOM 7983 C C . LEU B 1 313 ? -2.824 -28.875 -26.328 1 98.12 313 LEU B C 1
ATOM 7985 O O . LEU B 1 313 ? -3.34 -27.906 -26.891 1 98.12 313 LEU B O 1
ATOM 7989 N N . LEU B 1 314 ? -3.521 -29.688 -25.578 1 98.5 314 LEU B N 1
ATOM 7990 C CA . LEU B 1 314 ? -4.773 -29.312 -24.922 1 98.5 314 LEU B CA 1
ATOM 7991 C C . LEU B 1 314 ? -4.574 -29.172 -23.422 1 98.5 314 LEU B C 1
ATOM 7993 O O . LEU B 1 314 ? -4.094 -30.094 -22.75 1 98.5 314 LEU B O 1
ATOM 7997 N N . MET B 1 315 ? -4.91 -27.984 -22.938 1 98.44 315 MET B N 1
ATOM 7998 C CA . MET B 1 315 ? -4.66 -27.672 -21.531 1 98.44 315 MET B CA 1
ATOM 7999 C C . MET B 1 315 ? -5.969 -27.453 -20.797 1 98.44 315 MET B C 1
ATOM 8001 O O . MET B 1 315 ? -6.91 -26.875 -21.344 1 98.44 315 MET B O 1
ATOM 8005 N N . ARG B 1 316 ? -5.98 -27.922 -19.625 1 97.19 316 ARG B N 1
ATOM 8006 C CA . ARG B 1 316 ? -7.133 -27.75 -18.75 1 97.19 316 ARG B CA 1
ATOM 8007 C C . ARG B 1 316 ? -6.758 -26.953 -17.5 1 97.19 316 ARG B C 1
ATOM 8009 O O . ARG B 1 316 ? -5.691 -27.172 -16.922 1 97.19 316 ARG B O 1
ATOM 8016 N N . SER B 1 317 ? -7.555 -26 -17.141 1 96 317 SER B N 1
ATOM 8017 C CA . SER B 1 317 ? -7.355 -25.219 -15.93 1 96 317 SER B CA 1
ATOM 8018 C C . SER B 1 317 ? -8.617 -25.188 -15.078 1 96 317 SER B C 1
ATOM 8020 O O . SER B 1 317 ? -9.719 -24.953 -15.586 1 96 317 SER B O 1
ATOM 8022 N N . GLN B 1 318 ? -8.422 -25.484 -13.797 1 94.31 318 GLN B N 1
ATOM 8023 C CA . GLN B 1 318 ? -9.539 -25.422 -12.867 1 94.31 318 GLN B CA 1
ATOM 8024 C C . GLN B 1 318 ? -9.984 -23.984 -12.633 1 94.31 318 GLN B C 1
ATOM 8026 O O . GLN B 1 318 ? -9.156 -23.078 -12.539 1 94.31 318 GLN B O 1
ATOM 8031 N N . LEU B 1 319 ? -11.297 -23.781 -12.602 1 96.06 319 LEU B N 1
ATOM 8032 C CA . LEU B 1 319 ? -11.875 -22.469 -12.305 1 96.06 319 LEU B CA 1
ATOM 8033 C C . LEU B 1 319 ? -12.422 -22.438 -10.883 1 96.06 319 LEU B C 1
ATOM 8035 O O . LEU B 1 319 ? -13.422 -23.094 -10.578 1 96.06 319 LEU B O 1
ATOM 8039 N N . ASP B 1 320 ? -11.875 -21.578 -10.039 1 95.75 320 ASP B N 1
ATOM 8040 C CA . ASP B 1 320 ? -12.25 -21.547 -8.633 1 95.75 320 ASP B CA 1
ATOM 8041 C C . ASP B 1 320 ? -13.414 -20.578 -8.391 1 95.75 320 ASP B C 1
ATOM 8043 O O . ASP B 1 320 ? -14.242 -20.812 -7.504 1 95.75 320 ASP B O 1
ATOM 8047 N N . CYS B 1 321 ? -13.352 -19.422 -9.094 1 98 321 CYS B N 1
ATOM 8048 C CA . CYS B 1 321 ? -14.328 -18.391 -8.773 1 98 321 CYS B CA 1
ATOM 8049 C C . CYS B 1 321 ? -14.578 -17.484 -9.969 1 98 321 CYS B C 1
ATOM 8051 O O . CYS B 1 321 ? -13.766 -17.438 -10.898 1 98 321 CYS B O 1
ATOM 8053 N N . GLN B 1 322 ? -15.727 -16.812 -9.938 1 98 322 GLN B N 1
ATOM 8054 C CA . GLN B 1 322 ? -16.047 -15.875 -11.008 1 98 322 GLN B CA 1
ATOM 8055 C C . GLN B 1 322 ? -16.797 -14.664 -10.469 1 98 322 GLN B C 1
ATOM 8057 O O . GLN B 1 322 ? -17.422 -14.734 -9.406 1 98 322 GLN B O 1
ATOM 8062 N N . ASP B 1 323 ? -16.688 -13.586 -11.086 1 97.25 323 ASP B N 1
ATOM 8063 C CA . ASP B 1 323 ? -17.438 -12.344 -10.922 1 97.25 323 ASP B CA 1
ATOM 8064 C C . ASP B 1 323 ? -17.625 -11.641 -12.266 1 97.25 323 ASP B C 1
ATOM 8066 O O . ASP B 1 323 ? -16.656 -11.227 -12.898 1 97.25 323 ASP B O 1
ATOM 8070 N N . PRO B 1 324 ? -18.828 -11.484 -12.719 1 95.31 324 PRO B N 1
ATOM 8071 C CA . PRO B 1 324 ? -19.094 -10.953 -14.062 1 95.31 324 PRO B CA 1
ATOM 8072 C C . PRO B 1 324 ? -18.562 -9.539 -14.25 1 95.31 324 PRO B C 1
ATOM 8074 O O . PRO B 1 324 ? -18.422 -9.07 -15.383 1 95.31 324 PRO B O 1
ATOM 8077 N N . ARG B 1 325 ? -18.25 -8.844 -13.172 1 93.62 325 ARG B N 1
ATOM 8078 C CA . ARG B 1 325 ? -17.797 -7.457 -13.266 1 93.62 325 ARG B CA 1
ATOM 8079 C C . ARG B 1 325 ? -16.312 -7.383 -13.625 1 93.62 325 ARG B C 1
ATOM 8081 O O . ARG B 1 325 ? -15.82 -6.324 -14.016 1 93.62 325 ARG B O 1
ATOM 8088 N N . LEU B 1 326 ? -15.633 -8.492 -13.523 1 95.62 326 LEU B N 1
ATOM 8089 C CA . LEU B 1 326 ? -14.219 -8.539 -13.883 1 95.62 326 LEU B CA 1
ATOM 8090 C C . LEU B 1 326 ? -14.047 -8.688 -15.391 1 95.62 326 LEU B C 1
ATOM 8092 O O . LEU B 1 326 ? -14.844 -9.359 -16.047 1 95.62 326 LEU B O 1
ATOM 8096 N N . PRO B 1 327 ? -13.055 -8.102 -16.031 1 92.25 327 PRO B N 1
ATOM 8097 C CA . PRO B 1 327 ? -12.836 -8.18 -17.469 1 92.25 327 PRO B CA 1
ATOM 8098 C C . PRO B 1 327 ? -12.859 -9.609 -18 1 92.25 327 PRO B C 1
ATOM 8100 O O . PRO B 1 327 ? -13.5 -9.883 -19.016 1 92.25 327 PRO B O 1
ATOM 8103 N N . ASN B 1 328 ? -12.203 -10.625 -17.359 1 94.56 328 ASN B N 1
ATOM 8104 C CA . ASN B 1 328 ? -12.195 -12.008 -17.812 1 94.56 328 ASN B CA 1
ATOM 8105 C C . ASN B 1 328 ? -13.125 -12.875 -16.969 1 94.56 328 ASN B C 1
ATOM 8107 O O . ASN B 1 328 ? -13.086 -14.102 -17.047 1 94.56 328 ASN B O 1
ATOM 8111 N N . ARG B 1 329 ? -13.836 -12.266 -16.062 1 95.25 329 ARG B N 1
ATOM 8112 C CA . ARG B 1 329 ? -14.93 -12.852 -15.281 1 95.25 329 ARG B CA 1
ATOM 8113 C C . ARG B 1 329 ? -14.398 -13.805 -14.219 1 95.25 329 ARG B C 1
ATOM 8115 O O . ARG B 1 329 ? -14.852 -13.781 -13.07 1 95.25 329 ARG B O 1
ATOM 8122 N N . THR B 1 330 ? -13.438 -14.711 -14.664 1 98.12 330 THR B N 1
ATOM 8123 C CA . THR B 1 330 ? -12.984 -15.742 -13.742 1 98.12 330 THR B CA 1
ATOM 8124 C C . THR B 1 330 ? -11.656 -15.352 -13.109 1 98.12 330 THR B C 1
ATOM 8126 O O . THR B 1 330 ? -10.922 -14.523 -13.648 1 98.12 330 THR B O 1
ATOM 8129 N N . PHE B 1 331 ? -11.383 -15.852 -11.938 1 98.44 331 PHE B N 1
ATOM 8130 C CA . PHE B 1 331 ? -10.125 -15.664 -11.227 1 98.44 331 PHE B CA 1
ATOM 8131 C C . PHE B 1 331 ? -9.836 -16.844 -10.312 1 98.44 331 PHE B C 1
ATOM 8133 O O . PHE B 1 331 ? -10.727 -17.641 -10.023 1 98.44 331 PHE B O 1
ATOM 8140 N N . ASP B 1 332 ? -8.594 -17.016 -9.945 1 97.94 332 ASP B N 1
ATOM 8141 C CA . ASP B 1 332 ? -8.148 -18.125 -9.094 1 97.94 332 ASP B CA 1
ATOM 8142 C C . ASP B 1 332 ? -8.195 -17.719 -7.617 1 97.94 332 ASP B C 1
ATOM 8144 O O . ASP B 1 332 ? -8.039 -16.547 -7.281 1 97.94 332 ASP B O 1
ATOM 8148 N N . LEU B 1 333 ? -8.539 -18.672 -6.727 1 97.94 333 LEU B N 1
ATOM 8149 C CA . LEU B 1 333 ? -8.461 -18.484 -5.281 1 97.94 333 LEU B CA 1
ATOM 8150 C C . LEU B 1 333 ? -7.184 -19.094 -4.719 1 97.94 333 LEU B C 1
ATOM 8152 O O . LEU B 1 333 ? -6.91 -20.281 -4.922 1 97.94 333 LEU B O 1
ATOM 8156 N N . LYS B 1 334 ? -6.426 -18.234 -4.18 1 97.81 334 LYS B N 1
ATOM 8157 C CA . LYS B 1 334 ? -5.199 -18.672 -3.527 1 97.81 334 LYS B CA 1
ATOM 8158 C C . LYS B 1 334 ? -5.215 -18.359 -2.037 1 97.81 334 LYS B C 1
ATOM 8160 O O . LYS B 1 334 ? -5.781 -17.344 -1.621 1 97.81 334 LYS B O 1
ATOM 8165 N N . THR B 1 335 ? -4.699 -19.203 -1.279 1 97.19 335 THR B N 1
ATOM 8166 C CA . THR B 1 335 ? -4.469 -18.969 0.141 1 97.19 335 THR B CA 1
ATOM 8167 C C . THR B 1 335 ? -2.977 -18.953 0.451 1 97.19 335 THR B C 1
ATOM 8169 O O . THR B 1 335 ? -2.223 -19.797 -0.051 1 97.19 335 THR B O 1
ATOM 8172 N N . ARG B 1 336 ? -2.568 -17.938 1.094 1 97.88 336 ARG B N 1
ATOM 8173 C CA . ARG B 1 336 ? -1.151 -17.766 1.395 1 97.88 336 ARG B CA 1
ATOM 8174 C C . ARG B 1 336 ? -0.88 -17.938 2.885 1 97.88 336 ARG B C 1
ATOM 8176 O O . ARG B 1 336 ? -1.093 -17.016 3.676 1 97.88 336 ARG B O 1
ATOM 8183 N N . ALA B 1 337 ? -0.274 -19.125 3.168 1 97.94 337 ALA B N 1
ATOM 8184 C CA . ALA B 1 337 ? 0.139 -19.344 4.551 1 97.94 337 ALA B CA 1
ATOM 8185 C C . ALA B 1 337 ? 1.293 -18.422 4.934 1 97.94 337 ALA B C 1
ATOM 8187 O O . ALA B 1 337 ? 2.166 -18.125 4.109 1 97.94 337 ALA B O 1
ATOM 8188 N N . THR B 1 338 ? 1.314 -18 6.137 1 98.12 338 THR B N 1
ATOM 8189 C CA . THR B 1 338 ? 2.375 -17.125 6.621 1 98.12 338 THR B CA 1
ATOM 8190 C C . THR B 1 338 ? 3.729 -17.828 6.555 1 98.12 338 THR B C 1
ATOM 8192 O O . THR B 1 338 ? 3.795 -19.047 6.484 1 98.12 338 THR B O 1
ATOM 8195 N N . VAL B 1 339 ? 4.711 -17.031 6.605 1 97.44 339 VAL B N 1
ATOM 8196 C CA . VAL B 1 339 ? 6.086 -17.516 6.504 1 97.44 339 VAL B CA 1
ATOM 8197 C C . VAL B 1 339 ? 6.363 -18.516 7.629 1 97.44 339 VAL B C 1
ATOM 8199 O O . VAL B 1 339 ? 7.125 -19.469 7.445 1 97.44 339 VAL B O 1
ATOM 8202 N N . SER B 1 340 ? 5.688 -18.375 8.758 1 97.5 340 SER B N 1
ATOM 8203 C CA . SER B 1 340 ? 5.898 -19.266 9.898 1 97.5 340 SER B CA 1
ATOM 8204 C C . SER B 1 340 ? 5.426 -20.672 9.586 1 97.5 340 SER B C 1
ATOM 8206 O O . SER B 1 340 ? 5.973 -21.656 10.117 1 97.5 340 SER B O 1
ATOM 8208 N N . ILE B 1 341 ? 4.457 -20.781 8.719 1 97.25 341 ILE B N 1
ATOM 8209 C CA . ILE B 1 341 ? 3.932 -22.094 8.352 1 97.25 341 ILE B CA 1
ATOM 8210 C C . ILE B 1 341 ? 4.715 -22.641 7.164 1 97.25 341 ILE B C 1
ATOM 8212 O O . ILE B 1 341 ? 5.066 -23.828 7.145 1 97.25 341 ILE B O 1
ATOM 8216 N N . ARG B 1 342 ? 5.047 -21.844 6.258 1 95.38 342 ARG B N 1
ATOM 8217 C CA . ARG B 1 342 ? 5.703 -22.281 5.031 1 95.38 342 ARG B CA 1
ATOM 8218 C C . ARG B 1 342 ? 7.133 -22.734 5.309 1 95.38 342 ARG B C 1
ATOM 8220 O O . ARG B 1 342 ? 7.609 -23.703 4.707 1 95.38 342 ARG B O 1
ATOM 8227 N N . ASN B 1 343 ? 7.828 -22.062 6.227 1 93.94 343 ASN B N 1
ATOM 8228 C CA . ASN B 1 343 ? 9.25 -22.312 6.441 1 93.94 343 ASN B CA 1
ATOM 8229 C C . ASN B 1 343 ? 9.469 -23.281 7.602 1 93.94 343 ASN B C 1
ATOM 8231 O O . ASN B 1 343 ? 10.57 -23.797 7.781 1 93.94 343 ASN B O 1
ATOM 8235 N N . ASP B 1 344 ? 8.469 -23.516 8.305 1 95.12 344 ASP B N 1
ATOM 8236 C CA . ASP B 1 344 ? 8.508 -24.422 9.445 1 95.12 344 ASP B CA 1
ATOM 8237 C C . ASP B 1 344 ? 7.277 -25.312 9.484 1 95.12 344 ASP B C 1
ATOM 8239 O O . ASP B 1 344 ? 6.57 -25.375 10.492 1 95.12 344 ASP B O 1
ATOM 8243 N N . ARG B 1 345 ? 7.133 -26.078 8.484 1 92.94 345 ARG B N 1
ATOM 8244 C CA . ARG B 1 345 ? 5.891 -26.766 8.156 1 92.94 345 ARG B CA 1
ATOM 8245 C C . ARG B 1 345 ? 5.52 -27.766 9.25 1 92.94 345 ARG B C 1
ATOM 8247 O O . ARG B 1 345 ? 4.344 -27.922 9.578 1 92.94 345 ARG B O 1
ATOM 8254 N N . ALA B 1 346 ? 6.496 -28.438 9.773 1 93.88 346 ALA B N 1
ATOM 8255 C CA . ALA B 1 346 ? 6.211 -29.453 10.789 1 93.88 346 ALA B CA 1
ATOM 8256 C C . ALA B 1 346 ? 5.781 -28.812 12.102 1 93.88 346 ALA B C 1
ATOM 8258 O O . ALA B 1 346 ? 5.109 -29.438 12.914 1 93.88 346 ALA B O 1
ATOM 8259 N N . ASN B 1 347 ? 6.207 -27.594 12.32 1 96.62 347 ASN B N 1
ATOM 8260 C CA . ASN B 1 347 ? 5.965 -26.891 13.578 1 96.62 347 ASN B CA 1
ATOM 8261 C C . ASN B 1 347 ? 4.754 -25.969 13.469 1 96.62 347 ASN B C 1
ATOM 8263 O O . ASN B 1 347 ? 4.723 -24.906 14.094 1 96.62 347 ASN B O 1
ATOM 8267 N N . TYR B 1 348 ? 3.725 -26.344 12.727 1 95.81 348 TYR B N 1
ATOM 8268 C CA . TYR B 1 348 ? 2.605 -25.469 12.375 1 95.81 348 TYR B CA 1
ATOM 8269 C C . TYR B 1 348 ? 1.768 -25.141 13.609 1 95.81 348 TYR B C 1
ATOM 8271 O O . TYR B 1 348 ? 1.138 -24.078 13.664 1 95.81 348 TYR B O 1
ATOM 8279 N N . PRO B 1 349 ? 1.697 -25.984 14.648 1 95.62 349 PRO B N 1
ATOM 8280 C CA . PRO B 1 349 ? 0.96 -25.531 15.836 1 95.62 349 PRO B CA 1
ATOM 8281 C C . PRO B 1 349 ? 1.601 -24.328 16.516 1 95.62 349 PRO B C 1
ATOM 8283 O O . PRO B 1 349 ? 0.904 -23.375 16.875 1 95.62 349 PRO B O 1
ATOM 8286 N N . GLU B 1 350 ? 2.85 -24.422 16.703 1 96.19 350 GLU B N 1
ATOM 8287 C CA . GLU B 1 350 ? 3.545 -23.25 17.25 1 96.19 350 GLU B CA 1
ATOM 8288 C C . GLU B 1 350 ? 3.521 -22.078 16.281 1 96.19 350 GLU B C 1
ATOM 8290 O O . GLU B 1 350 ? 3.355 -20.938 16.672 1 96.19 350 GLU B O 1
ATOM 8295 N N . GLY B 1 351 ? 3.672 -22.422 15.008 1 97.19 351 GLY B N 1
ATOM 8296 C CA . GLY B 1 351 ? 3.678 -21.422 13.953 1 97.19 351 GLY B CA 1
ATOM 8297 C C . GLY B 1 351 ? 2.365 -20.672 13.828 1 97.19 351 GLY B C 1
ATOM 8298 O O . GLY B 1 351 ? 2.318 -19.578 13.273 1 97.19 351 GLY B O 1
ATOM 8299 N N . SER B 1 352 ? 1.326 -21.234 14.422 1 97 352 SER B N 1
ATOM 8300 C CA . SER B 1 352 ? 0.013 -20.594 14.352 1 97 352 SER B CA 1
ATOM 8301 C C . SER B 1 352 ? -0.047 -19.344 15.219 1 97 352 SER B C 1
ATOM 8303 O O . SER B 1 352 ? -0.967 -18.531 15.094 1 97 352 SER B O 1
ATOM 8305 N N . GLY B 1 353 ? 0.926 -19.156 16 1 96.25 353 GLY B N 1
ATOM 8306 C CA . GLY B 1 353 ? 1.014 -17.953 16.812 1 96.25 353 GLY B CA 1
ATOM 8307 C C . GLY B 1 353 ? 1.492 -16.75 16.047 1 96.25 353 GLY B C 1
ATOM 8308 O O . GLY B 1 353 ? 1.227 -15.609 16.438 1 96.25 353 GLY B O 1
ATOM 8309 N N . TYR B 1 354 ? 2.225 -17 14.953 1 97 354 TYR B N 1
ATOM 8310 C CA . TYR B 1 354 ? 2.709 -15.906 14.117 1 97 354 TYR B CA 1
ATOM 8311 C C . TYR B 1 354 ? 1.547 -15.125 13.508 1 97 354 TYR B C 1
ATOM 8313 O O . TYR B 1 354 ? 0.636 -15.719 12.922 1 97 354 TYR B O 1
ATOM 8321 N N . GLN B 1 355 ? 1.553 -13.812 13.641 1 95.12 355 GLN B N 1
ATOM 8322 C CA . GLN B 1 355 ? 0.468 -12.969 13.156 1 95.12 355 GLN B CA 1
ATOM 8323 C C . GLN B 1 355 ? 0.988 -11.906 12.188 1 95.12 355 GLN B C 1
ATOM 8325 O O . GLN B 1 355 ? 2.148 -11.5 12.266 1 95.12 355 GLN B O 1
ATOM 8330 N N . ILE B 1 356 ? 0.11 -11.578 11.227 1 95.94 356 ILE B N 1
ATOM 8331 C CA . ILE B 1 356 ? 0.384 -10.383 10.438 1 95.94 356 ILE B CA 1
ATOM 8332 C C . ILE B 1 356 ? -0.17 -9.148 11.148 1 95.94 356 ILE B C 1
ATOM 8334 O O . ILE B 1 356 ? -1.384 -9.016 11.32 1 95.94 356 ILE B O 1
ATOM 8338 N N . ARG B 1 357 ? 0.714 -8.234 11.477 1 91.5 357 ARG B N 1
ATOM 8339 C CA . ARG B 1 357 ? 0.324 -7.086 12.297 1 91.5 357 ARG B CA 1
ATOM 8340 C C . ARG B 1 357 ? 0.594 -5.777 11.562 1 91.5 357 ARG B C 1
ATOM 8342 O O . ARG B 1 357 ? 0.079 -4.727 11.953 1 91.5 357 ARG B O 1
ATOM 8349 N N . PHE B 1 358 ? 1.373 -5.891 10.508 1 89.62 358 PHE B N 1
ATOM 8350 C CA . PHE B 1 358 ? 1.799 -4.68 9.812 1 89.62 358 PHE B CA 1
ATOM 8351 C C . PHE B 1 358 ? 1.591 -4.812 8.312 1 89.62 358 PHE B C 1
ATOM 8353 O O . PHE B 1 358 ? 1.549 -5.926 7.781 1 89.62 358 PHE B O 1
ATOM 8360 N N . ALA B 1 359 ? 1.43 -3.678 7.633 1 89.25 359 ALA B N 1
ATOM 8361 C CA . ALA B 1 359 ? 1.33 -3.695 6.172 1 89.25 359 ALA B CA 1
ATOM 8362 C C . ALA B 1 359 ? 2.697 -3.918 5.531 1 89.25 359 ALA B C 1
ATOM 8364 O O . ALA B 1 359 ? 2.807 -4.609 4.516 1 89.25 359 ALA B O 1
ATOM 8365 N N . MET B 1 360 ? 3.701 -3.297 6.156 1 87.38 360 MET B N 1
ATOM 8366 C CA . MET B 1 360 ? 5.039 -3.326 5.574 1 87.38 360 MET B CA 1
ATOM 8367 C C . MET B 1 360 ? 6.059 -3.869 6.57 1 87.38 360 MET B C 1
ATOM 8369 O O . MET B 1 360 ? 5.809 -3.869 7.777 1 87.38 360 MET B O 1
ATOM 8373 N N . GLY B 1 361 ? 7.195 -4.363 6.004 1 87.88 361 GLY B N 1
ATOM 8374 C CA . GLY B 1 361 ? 8.289 -4.848 6.832 1 87.88 361 GLY B CA 1
ATOM 8375 C C . GLY B 1 361 ? 8.633 -6.301 6.578 1 87.88 361 GLY B C 1
ATOM 8376 O O . GLY B 1 361 ? 7.848 -7.031 5.965 1 87.88 361 GLY B O 1
ATOM 8377 N N . GLN B 1 362 ? 9.711 -6.727 7.137 1 90.62 362 GLN B N 1
ATOM 8378 C CA . GLN B 1 362 ? 10.242 -8.055 6.867 1 90.62 362 GLN B CA 1
ATOM 8379 C C . GLN B 1 362 ? 9.484 -9.125 7.648 1 90.62 362 GLN B C 1
ATOM 8381 O O . GLN B 1 362 ? 9.445 -10.289 7.246 1 90.62 362 GLN B O 1
ATOM 8386 N N . TRP B 1 363 ? 8.906 -8.672 8.773 1 91.06 363 TRP B N 1
ATOM 8387 C CA . TRP B 1 363 ? 8.25 -9.656 9.625 1 91.06 363 TRP B CA 1
ATOM 8388 C C . TRP B 1 363 ? 6.836 -9.219 9.984 1 91.06 363 TRP B C 1
ATOM 8390 O O . TRP B 1 363 ? 6.559 -8.023 10.094 1 91.06 363 TRP B O 1
ATOM 8400 N N . GLU B 1 364 ? 5.984 -10.188 10.148 1 93.56 364 GLU B N 1
ATOM 8401 C CA . GLU B 1 364 ? 4.609 -9.984 10.594 1 93.56 364 GLU B CA 1
ATOM 8402 C C . GLU B 1 364 ? 3.891 -8.961 9.719 1 93.56 364 GLU B C 1
ATOM 8404 O O . GLU B 1 364 ? 3.197 -8.078 10.234 1 93.56 364 GLU B O 1
ATOM 8409 N N . SER B 1 365 ? 4.172 -9.078 8.422 1 94.69 365 SER B N 1
ATOM 8410 C CA . SER B 1 365 ? 3.621 -8.062 7.523 1 94.69 365 SER B CA 1
ATOM 8411 C C . SER B 1 365 ? 3.047 -8.695 6.262 1 94.69 365 SER B C 1
ATOM 8413 O O . SER B 1 365 ? 3.443 -9.797 5.879 1 94.69 365 SER B O 1
ATOM 8415 N N . PHE B 1 366 ? 2.064 -8.008 5.617 1 96.62 366 PHE B N 1
ATOM 8416 C CA . PHE B 1 366 ? 1.57 -8.398 4.305 1 96.62 366 PHE B CA 1
ATOM 8417 C C . PHE B 1 366 ? 2.68 -8.32 3.262 1 96.62 366 PHE B C 1
ATOM 8419 O O . PHE B 1 366 ? 2.746 -9.148 2.35 1 96.62 366 PHE B O 1
ATOM 8426 N N . GLU B 1 367 ? 3.562 -7.371 3.473 1 94.75 367 GLU B N 1
ATOM 8427 C CA . GLU B 1 367 ? 4.66 -7.152 2.533 1 94.75 367 GLU B CA 1
ATOM 8428 C C . GLU B 1 367 ? 5.586 -8.359 2.479 1 94.75 367 GLU B C 1
ATOM 8430 O O . GLU B 1 367 ? 6.055 -8.742 1.402 1 94.75 367 GLU B O 1
ATOM 8435 N N . ARG B 1 368 ? 5.863 -8.945 3.604 1 96.06 368 ARG B N 1
ATOM 8436 C CA . ARG B 1 368 ? 6.711 -10.125 3.645 1 96.06 368 ARG B CA 1
ATOM 8437 C C . ARG B 1 368 ? 6.098 -11.273 2.844 1 96.06 368 ARG B C 1
ATOM 8439 O O . ARG B 1 368 ? 6.785 -11.93 2.066 1 96.06 368 ARG B O 1
ATOM 8446 N N . GLU B 1 369 ? 4.867 -11.484 3.074 1 98.12 369 GLU B N 1
ATOM 8447 C CA . GLU B 1 369 ? 4.18 -12.555 2.355 1 98.12 369 GLU B CA 1
ATOM 8448 C C . GLU B 1 369 ? 4.137 -12.273 0.856 1 98.12 369 GLU B C 1
ATOM 8450 O O . GLU B 1 369 ? 4.301 -13.18 0.042 1 98.12 369 GLU B O 1
ATOM 8455 N N . TYR B 1 370 ? 3.857 -11.016 0.532 1 97.62 370 TYR B N 1
ATOM 8456 C CA . TYR B 1 370 ? 3.836 -10.625 -0.871 1 97.62 370 TYR B CA 1
ATOM 8457 C C . TYR B 1 370 ? 5.207 -10.805 -1.511 1 97.62 370 TYR B C 1
ATOM 8459 O O . TYR B 1 370 ? 5.316 -11.297 -2.637 1 97.62 370 TYR B O 1
ATOM 8467 N N . TRP B 1 371 ? 6.254 -10.398 -0.789 1 96.75 371 TRP B N 1
ATOM 8468 C CA . TRP B 1 371 ? 7.633 -10.578 -1.236 1 96.75 371 TRP B CA 1
ATOM 8469 C C . TRP B 1 371 ? 7.914 -12.039 -1.559 1 96.75 371 TRP B C 1
ATOM 8471 O O . TRP B 1 371 ? 8.445 -12.352 -2.625 1 96.75 371 TRP B O 1
ATOM 8481 N N . ASP B 1 372 ? 7.57 -12.859 -0.685 1 97.25 372 ASP B N 1
ATOM 8482 C CA . ASP B 1 372 ? 7.793 -14.289 -0.88 1 97.25 372 ASP B CA 1
ATOM 8483 C C . ASP B 1 372 ? 6.957 -14.82 -2.041 1 97.25 372 ASP B C 1
ATOM 8485 O O . ASP B 1 372 ? 7.406 -15.703 -2.785 1 97.25 372 ASP B O 1
ATOM 8489 N N . MET B 1 373 ? 5.809 -14.352 -2.16 1 97.69 373 MET B N 1
ATOM 8490 C CA . MET B 1 373 ? 4.926 -14.805 -3.229 1 97.69 373 MET B CA 1
ATOM 8491 C C . MET B 1 373 ? 5.496 -14.453 -4.598 1 97.69 373 MET B C 1
ATOM 8493 O O . MET B 1 373 ? 5.438 -15.258 -5.527 1 97.69 373 MET B O 1
ATOM 8497 N N . VAL B 1 374 ? 6.012 -13.289 -4.688 1 97.81 374 VAL B N 1
ATOM 8498 C CA . VAL B 1 374 ? 6.598 -12.828 -5.945 1 97.81 374 VAL B CA 1
ATOM 8499 C C . VAL B 1 374 ? 7.73 -13.766 -6.359 1 97.81 374 VAL B C 1
ATOM 8501 O O . VAL B 1 374 ? 7.844 -14.133 -7.531 1 97.81 374 VAL B O 1
ATOM 8504 N N . ARG B 1 375 ? 8.492 -14.234 -5.449 1 97.38 375 ARG B N 1
ATOM 8505 C CA . ARG B 1 375 ? 9.703 -15.008 -5.727 1 97.38 375 ARG B CA 1
ATOM 8506 C C . ARG B 1 375 ? 9.383 -16.484 -5.879 1 97.38 375 ARG B C 1
ATOM 8508 O O . ARG B 1 375 ? 10.031 -17.188 -6.66 1 97.38 375 ARG B O 1
ATOM 8515 N N . ALA B 1 376 ? 8.344 -16.906 -5.199 1 96.56 376 ALA B N 1
ATOM 8516 C CA . ALA B 1 376 ? 8.172 -18.344 -5.07 1 96.56 376 ALA B CA 1
ATOM 8517 C C . ALA B 1 376 ? 6.922 -18.812 -5.801 1 96.56 376 ALA B C 1
ATOM 8519 O O . ALA B 1 376 ? 6.855 -19.969 -6.266 1 96.56 376 ALA B O 1
ATOM 8520 N N . ALA B 1 377 ? 5.926 -17.969 -5.926 1 97.06 377 ALA B N 1
ATOM 8521 C CA . ALA B 1 377 ? 4.625 -18.484 -6.336 1 97.06 377 ALA B CA 1
ATOM 8522 C C . ALA B 1 377 ? 4.125 -17.781 -7.594 1 97.06 377 ALA B C 1
ATOM 8524 O O . ALA B 1 377 ? 3.383 -18.375 -8.391 1 97.06 377 ALA B O 1
ATOM 8525 N N . PHE B 1 378 ? 4.434 -16.562 -7.863 1 98.19 378 PHE B N 1
ATOM 8526 C CA . PHE B 1 378 ? 3.824 -15.719 -8.891 1 98.19 378 PHE B CA 1
ATOM 8527 C C . PHE B 1 378 ? 3.992 -16.344 -10.266 1 98.19 378 PHE B C 1
ATOM 8529 O O . PHE B 1 378 ? 3.102 -16.25 -11.117 1 98.19 378 PHE B O 1
ATOM 8536 N N . LEU B 1 379 ? 5.16 -16.906 -10.547 1 98.12 379 LEU B N 1
ATOM 8537 C CA . LEU B 1 379 ? 5.355 -17.469 -11.883 1 98.12 379 LEU B CA 1
ATOM 8538 C C . LEU B 1 379 ? 4.359 -18.594 -12.141 1 98.12 379 LEU B C 1
ATOM 8540 O O . LEU B 1 379 ? 3.734 -18.641 -13.203 1 98.12 379 LEU B O 1
ATOM 8544 N N . LYS B 1 380 ? 4.23 -19.453 -11.211 1 96.94 380 LYS B N 1
ATOM 8545 C CA . LYS B 1 380 ? 3.236 -20.516 -11.312 1 96.94 380 LYS B CA 1
ATOM 8546 C C . LYS B 1 380 ? 1.827 -19.938 -11.422 1 96.94 380 LYS B C 1
ATOM 8548 O O . LYS B 1 380 ? 1.039 -20.359 -12.266 1 96.94 380 LYS B O 1
ATOM 8553 N N . TYR B 1 381 ? 1.477 -19 -10.523 1 98.12 381 TYR B N 1
ATOM 8554 C CA . TYR B 1 381 ? 0.159 -18.375 -10.539 1 98.12 381 TYR B CA 1
ATOM 8555 C C . TYR B 1 381 ? -0.112 -17.703 -11.883 1 98.12 381 TYR B C 1
ATOM 8557 O O . TYR B 1 381 ? -1.228 -17.781 -12.406 1 98.12 381 TYR B O 1
ATOM 8565 N N . ASN B 1 382 ? 0.891 -17.062 -12.391 1 98.31 382 ASN B N 1
ATOM 8566 C CA . ASN B 1 382 ? 0.753 -16.375 -13.672 1 98.31 382 ASN B CA 1
ATOM 8567 C C . ASN B 1 382 ? 0.367 -17.344 -14.789 1 98.31 382 ASN B C 1
ATOM 8569 O O . ASN B 1 382 ? -0.575 -17.078 -15.539 1 98.31 382 ASN B O 1
ATOM 8573 N N . PHE B 1 383 ? 1.063 -18.469 -14.891 1 98.19 383 PHE B N 1
ATOM 8574 C CA . PHE B 1 383 ? 0.77 -19.469 -15.922 1 98.19 383 PHE B CA 1
ATOM 8575 C C . PHE B 1 383 ? -0.623 -20.047 -15.727 1 98.19 383 PHE B C 1
ATOM 8577 O O . PHE B 1 383 ? -1.338 -20.312 -16.703 1 98.19 383 PHE B O 1
ATOM 8584 N N . GLN B 1 384 ? -0.952 -20.281 -14.492 1 97.38 384 GLN B N 1
ATOM 8585 C CA . GLN B 1 384 ? -2.277 -20.828 -14.211 1 97.38 384 GLN B CA 1
ATOM 8586 C C . GLN B 1 384 ? -3.373 -19.859 -14.656 1 97.38 384 GLN B C 1
ATOM 8588 O O . GLN B 1 384 ? -4.352 -20.281 -15.281 1 97.38 384 GLN B O 1
ATOM 8593 N N . VAL B 1 385 ? -3.207 -18.641 -14.359 1 98 385 VAL B N 1
ATOM 8594 C CA . VAL B 1 385 ? -4.176 -17.609 -14.711 1 98 385 VAL B CA 1
ATOM 8595 C C . VAL B 1 385 ? -4.27 -17.484 -16.234 1 98 385 VAL B C 1
ATOM 8597 O O . VAL B 1 385 ? -5.363 -17.359 -16.781 1 98 385 VAL B O 1
ATOM 8600 N N . ARG B 1 386 ? -3.154 -17.578 -16.906 1 97.69 386 ARG B N 1
ATOM 8601 C CA . ARG B 1 386 ? -3.123 -17.422 -18.359 1 97.69 386 ARG B CA 1
ATOM 8602 C C . ARG B 1 386 ? -3.764 -18.625 -19.047 1 97.69 386 ARG B C 1
ATOM 8604 O O . ARG B 1 386 ? -4.574 -18.453 -19.969 1 97.69 386 ARG B O 1
ATOM 8611 N N . ILE B 1 387 ? -3.432 -19.781 -18.625 1 97.56 387 ILE B N 1
ATOM 8612 C CA . ILE B 1 387 ? -4.012 -20.984 -19.219 1 97.56 387 ILE B CA 1
ATOM 8613 C C . ILE B 1 387 ? -5.523 -20.984 -19 1 97.56 387 ILE B C 1
ATOM 8615 O O . ILE B 1 387 ? -6.285 -21.391 -19.875 1 97.56 387 ILE B O 1
ATOM 8619 N N . GLY B 1 388 ? -5.957 -20.516 -17.828 1 97.19 388 GLY B N 1
ATOM 8620 C CA . GLY B 1 388 ? -7.371 -20.5 -17.484 1 97.19 388 GLY B CA 1
ATOM 8621 C C . GLY B 1 388 ? -8.102 -19.281 -18.016 1 97.19 388 GLY B C 1
ATOM 8622 O O . GLY B 1 388 ? -9.305 -19.125 -17.781 1 97.19 388 GLY B O 1
ATOM 8623 N N . HIS B 1 389 ? -7.426 -18.422 -18.719 1 97.31 389 HIS B N 1
ATOM 8624 C CA . HIS B 1 389 ? -7.992 -17.172 -19.203 1 97.31 389 HIS B CA 1
ATOM 8625 C C . HIS B 1 389 ? -8.664 -16.391 -18.062 1 97.31 389 HIS B C 1
ATOM 8627 O O . HIS B 1 389 ? -9.812 -15.969 -18.188 1 97.31 389 HIS B O 1
ATOM 8633 N N . MET B 1 390 ? -7.98 -16.359 -16.984 1 98.12 390 MET B N 1
ATOM 8634 C CA . MET B 1 390 ? -8.508 -15.719 -15.781 1 98.12 390 MET B CA 1
ATOM 8635 C C . MET B 1 390 ? -8.031 -14.273 -15.688 1 98.12 390 MET B C 1
ATOM 8637 O O . MET B 1 390 ? -7.117 -13.875 -16.406 1 98.12 390 MET B O 1
ATOM 8641 N N . ASP B 1 391 ? -8.719 -13.5 -14.797 1 97.94 391 ASP B N 1
ATOM 8642 C CA . ASP B 1 391 ? -8.406 -12.086 -14.609 1 97.94 391 ASP B CA 1
ATOM 8643 C C . ASP B 1 391 ? -7.246 -11.898 -13.641 1 97.94 391 ASP B C 1
ATOM 8645 O O . ASP B 1 391 ? -6.496 -10.922 -13.75 1 97.94 391 ASP B O 1
ATOM 8649 N N . GLY B 1 392 ? -7.145 -12.68 -12.727 1 98.19 392 GLY B N 1
ATOM 8650 C CA . GLY B 1 392 ? -6.133 -12.609 -11.68 1 98.19 392 GLY B CA 1
ATOM 8651 C C . GLY B 1 392 ? -6.355 -13.617 -10.57 1 98.19 392 GLY B C 1
ATOM 8652 O O . GLY B 1 392 ? -6.875 -14.711 -10.812 1 98.19 392 GLY B O 1
ATOM 8653 N N . ILE B 1 393 ? -5.848 -13.273 -9.414 1 98.62 393 ILE B N 1
ATOM 8654 C CA . ILE B 1 393 ? -6.004 -14.18 -8.281 1 98.62 393 ILE B CA 1
ATOM 8655 C C . ILE B 1 393 ? -6.496 -13.406 -7.062 1 98.62 393 ILE B C 1
ATOM 8657 O O . ILE B 1 393 ? -6.137 -12.25 -6.867 1 98.62 393 ILE B O 1
ATOM 8661 N N . PHE B 1 394 ? -7.371 -14.047 -6.297 1 98.44 394 PHE B N 1
ATOM 8662 C CA . PHE B 1 394 ? -7.781 -13.609 -4.969 1 98.44 394 PHE B CA 1
ATOM 8663 C C . PHE B 1 394 ? -6.98 -14.328 -3.891 1 98.44 394 PHE B C 1
ATOM 8665 O O . PHE B 1 394 ? -6.98 -15.555 -3.824 1 98.44 394 PHE B O 1
ATOM 8672 N N . VAL B 1 395 ? -6.312 -13.578 -3.031 1 98.69 395 VAL B N 1
ATOM 8673 C CA . VAL B 1 395 ? -5.414 -14.18 -2.051 1 98.69 395 VAL B CA 1
ATOM 8674 C C . VAL B 1 395 ? -5.953 -13.945 -0.643 1 98.69 395 VAL B C 1
ATOM 8676 O O . VAL B 1 395 ? -6.266 -12.812 -0.273 1 98.69 395 VAL B O 1
ATOM 8679 N N . ALA B 1 396 ? -6.047 -14.945 0.139 1 98.62 396 ALA B N 1
ATOM 8680 C CA . ALA B 1 396 ? -6.312 -14.867 1.573 1 98.62 396 ALA B CA 1
ATOM 8681 C C . ALA B 1 396 ? -5.055 -15.156 2.383 1 98.62 396 ALA B C 1
ATOM 8683 O O . ALA B 1 396 ? -4.438 -16.219 2.227 1 98.62 396 ALA B O 1
ATOM 8684 N N . TYR B 1 397 ? -4.664 -14.242 3.213 1 98.62 397 TYR B N 1
ATOM 8685 C CA . TYR B 1 397 ? -3.494 -14.422 4.07 1 98.62 397 TYR B CA 1
ATOM 8686 C C . TYR B 1 397 ? -3.885 -15.039 5.402 1 98.62 397 TYR B C 1
ATOM 8688 O O . TYR B 1 397 ? -4.75 -14.516 6.109 1 98.62 397 TYR B O 1
ATOM 8696 N N . HIS B 1 398 ? -3.178 -16.109 5.734 1 98.19 398 HIS B N 1
ATOM 8697 C CA . HIS B 1 398 ? -3.617 -16.844 6.922 1 98.19 398 HIS B CA 1
ATOM 8698 C C . HIS B 1 398 ? -2.471 -17.641 7.539 1 98.19 398 HIS B C 1
ATOM 8700 O O . HIS B 1 398 ? -1.443 -17.859 6.891 1 98.19 398 HIS B O 1
ATOM 8706 N N . ASN B 1 399 ? -2.537 -17.938 8.758 1 97.25 399 ASN B N 1
ATOM 8707 C CA . ASN B 1 399 ? -1.795 -19.047 9.336 1 97.25 399 ASN B CA 1
ATOM 8708 C C . ASN B 1 399 ? -2.668 -20.297 9.469 1 97.25 399 ASN B C 1
ATOM 8710 O O . ASN B 1 399 ? -3.508 -20.562 8.609 1 97.25 399 ASN B O 1
ATOM 8714 N N . THR B 1 400 ? -2.455 -21.125 10.453 1 96.69 400 THR B N 1
ATOM 8715 C CA . THR B 1 400 ? -3.289 -22.328 10.516 1 96.69 400 THR B CA 1
ATOM 8716 C C . THR B 1 400 ? -4.484 -22.094 11.438 1 96.69 400 THR B C 1
ATOM 8718 O O . THR B 1 400 ? -5.387 -22.938 11.508 1 96.69 400 THR B O 1
ATOM 8721 N N . ALA B 1 401 ? -4.52 -20.906 12.07 1 95 401 ALA B N 1
ATOM 8722 C CA . ALA B 1 401 ? -5.57 -20.656 13.055 1 95 401 ALA B CA 1
ATOM 8723 C C . ALA B 1 401 ? -6.461 -19.5 12.617 1 95 401 ALA B C 1
ATOM 8725 O O . ALA B 1 401 ? -7.641 -19.453 12.969 1 95 401 ALA B O 1
ATOM 8726 N N . GLU B 1 402 ? -5.855 -18.594 11.914 1 95.81 402 GLU B N 1
ATOM 8727 C CA . GLU B 1 402 ? -6.652 -17.406 11.641 1 95.81 402 GLU B CA 1
ATOM 8728 C C . GLU B 1 402 ? -6.305 -16.812 10.273 1 95.81 402 GLU B C 1
ATOM 8730 O O . GLU B 1 402 ? -5.195 -17 9.773 1 95.81 402 GLU B O 1
ATOM 8735 N N . ILE B 1 403 ? -7.277 -16.094 9.664 1 97.75 403 ILE B N 1
ATOM 8736 C CA . ILE B 1 403 ? -7.09 -15.273 8.469 1 97.75 403 ILE B CA 1
ATOM 8737 C C . ILE B 1 403 ? -6.824 -13.828 8.875 1 97.75 403 ILE B C 1
ATOM 8739 O O . ILE B 1 403 ? -7.465 -13.305 9.789 1 97.75 403 ILE B O 1
ATOM 8743 N N . PHE B 1 404 ? -5.922 -13.125 8.195 1 97.56 404 PHE B N 1
ATOM 8744 C CA . PHE B 1 404 ? -5.52 -11.781 8.578 1 97.56 404 PHE B CA 1
ATOM 8745 C C . PHE B 1 404 ? -6.059 -10.75 7.59 1 97.56 404 PHE B C 1
ATOM 8747 O O . PHE B 1 404 ? -6.293 -9.594 7.957 1 97.56 404 PHE B O 1
ATOM 8754 N N . GLY B 1 405 ? -6.18 -11.172 6.324 1 97.75 405 GLY B N 1
ATOM 8755 C CA . GLY B 1 405 ? -6.629 -10.219 5.324 1 97.75 405 GLY B CA 1
ATOM 8756 C C . GLY B 1 405 ? -6.652 -10.797 3.92 1 97.75 405 GLY B C 1
ATOM 8757 O O . GLY B 1 405 ? -6.414 -11.992 3.73 1 97.75 405 GLY B O 1
ATOM 8758 N N . PHE B 1 406 ? -6.98 -9.922 2.941 1 98 406 PHE B N 1
ATOM 8759 C CA . PHE B 1 406 ? -7.219 -10.336 1.564 1 98 406 PHE B CA 1
ATOM 8760 C C . PHE B 1 406 ? -6.582 -9.359 0.586 1 98 406 PHE B C 1
ATOM 8762 O O . PHE B 1 406 ? -6.273 -8.219 0.951 1 98 406 PHE B O 1
ATOM 8769 N N . GLN B 1 407 ? -6.41 -9.812 -0.557 1 98.06 407 GLN B N 1
ATOM 8770 C CA . GLN B 1 407 ? -5.891 -8.977 -1.631 1 98.06 407 GLN B CA 1
ATOM 8771 C C . GLN B 1 407 ? -6.23 -9.562 -3 1 98.06 407 GLN B C 1
ATOM 8773 O O . GLN B 1 407 ? -6.207 -10.781 -3.182 1 98.06 407 GLN B O 1
ATOM 8778 N N . TYR B 1 408 ? -6.656 -8.742 -3.9 1 97.56 408 TYR B N 1
ATOM 8779 C CA . TYR B 1 408 ? -6.801 -9.156 -5.293 1 97.56 408 TYR B CA 1
ATOM 8780 C C . TYR B 1 408 ? -5.598 -8.727 -6.117 1 97.56 408 TYR B C 1
ATOM 8782 O O . TYR B 1 408 ? -5.199 -7.555 -6.082 1 97.56 408 TYR B O 1
ATOM 8790 N N . ILE B 1 409 ? -4.988 -9.586 -6.809 1 97.88 409 ILE B N 1
ATOM 8791 C CA . ILE B 1 409 ? -3.805 -9.352 -7.629 1 97.88 409 ILE B CA 1
ATOM 8792 C C . ILE B 1 409 ? -4.109 -9.688 -9.086 1 97.88 409 ILE B C 1
ATOM 8794 O O . ILE B 1 409 ? -4.309 -10.859 -9.43 1 97.88 409 ILE B O 1
ATOM 8798 N N . SER B 1 410 ? -4.094 -8.734 -9.922 1 96.25 410 SER B N 1
ATOM 8799 C CA . SER B 1 410 ? -4.441 -8.914 -11.328 1 96.25 410 SER B CA 1
ATOM 8800 C C . SER B 1 410 ? -3.301 -9.578 -12.094 1 96.25 410 SER B C 1
ATOM 8802 O O . SER B 1 410 ? -2.168 -9.633 -11.609 1 96.25 410 SER B O 1
ATOM 8804 N N . LEU B 1 411 ? -3.607 -10.102 -13.266 1 97.12 411 LEU B N 1
ATOM 8805 C CA . LEU B 1 411 ? -2.588 -10.656 -14.156 1 97.12 411 LEU B CA 1
ATOM 8806 C C . LEU B 1 411 ? -1.545 -9.594 -14.5 1 97.12 411 LEU B C 1
ATOM 8808 O O . LEU B 1 411 ? -0.348 -9.891 -14.539 1 97.12 411 LEU B O 1
ATOM 8812 N N . GLU B 1 412 ? -1.947 -8.391 -14.695 1 92.88 412 GLU B N 1
ATOM 8813 C CA . GLU B 1 412 ? -1.049 -7.293 -15.055 1 92.88 412 GLU B CA 1
ATOM 8814 C C . GLU B 1 412 ? -0.046 -7.02 -13.938 1 92.88 412 GLU B C 1
ATOM 8816 O O . GLU B 1 412 ? 1.138 -6.793 -14.195 1 92.88 412 GLU B O 1
ATOM 8821 N N . GLU B 1 413 ? -0.567 -7.051 -12.758 1 92.94 413 GLU B N 1
ATOM 8822 C CA . GLU B 1 413 ? 0.324 -6.832 -11.617 1 92.94 413 GLU B CA 1
ATOM 8823 C C . GLU B 1 413 ? 1.377 -7.934 -11.523 1 92.94 413 GLU B C 1
ATOM 8825 O O . GLU B 1 413 ? 2.547 -7.656 -11.25 1 92.94 413 GLU B O 1
ATOM 8830 N N . MET B 1 414 ? 0.979 -9.148 -11.742 1 96.94 414 MET B N 1
ATOM 8831 C CA . MET B 1 414 ? 1.936 -10.25 -11.734 1 96.94 414 MET B CA 1
ATOM 8832 C C . MET B 1 414 ? 2.949 -10.102 -12.859 1 96.94 414 MET B C 1
ATOM 8834 O O . MET B 1 414 ? 4.133 -10.383 -12.68 1 96.94 414 MET B O 1
ATOM 8838 N N . ASN B 1 415 ? 2.5 -9.68 -14.008 1 95.19 415 ASN B N 1
ATOM 8839 C CA . ASN B 1 415 ? 3.406 -9.445 -15.133 1 95.19 415 ASN B CA 1
ATOM 8840 C C . ASN B 1 415 ? 4.48 -8.43 -14.773 1 95.19 415 ASN B C 1
ATOM 8842 O O . ASN B 1 415 ? 5.66 -8.633 -15.07 1 95.19 415 ASN B O 1
ATOM 8846 N N . LEU B 1 416 ? 4.066 -7.391 -14.164 1 91.19 416 LEU B N 1
ATOM 8847 C CA . LEU B 1 416 ? 5.012 -6.336 -13.812 1 91.19 416 LEU B CA 1
ATOM 8848 C C . LEU B 1 416 ? 6.055 -6.848 -12.828 1 91.19 416 LEU B C 1
ATOM 8850 O O . LEU B 1 416 ? 7.242 -6.523 -12.945 1 91.19 416 LEU B O 1
ATOM 8854 N N . ARG B 1 417 ? 5.633 -7.621 -11.906 1 93.75 417 ARG B N 1
ATOM 8855 C CA . ARG B 1 417 ? 6.527 -8.133 -10.875 1 93.75 417 ARG B CA 1
ATOM 8856 C C . ARG B 1 417 ? 7.477 -9.18 -11.438 1 93.75 417 ARG B C 1
ATOM 8858 O O . ARG B 1 417 ? 8.633 -9.273 -11.016 1 93.75 417 ARG B O 1
ATOM 8865 N N . LEU B 1 418 ? 6.996 -9.961 -12.359 1 96.19 418 LEU B N 1
ATOM 8866 C CA . LEU B 1 418 ? 7.773 -11.094 -12.852 1 96.19 418 LEU B CA 1
ATOM 8867 C C . LEU B 1 418 ? 8.633 -10.68 -14.047 1 96.19 418 LEU B C 1
ATOM 8869 O O . LEU B 1 418 ? 9.82 -11 -14.094 1 96.19 418 LEU B O 1
ATOM 8873 N N . PHE B 1 419 ? 7.965 -9.938 -14.992 1 94.19 419 PHE B N 1
ATOM 8874 C CA . PHE B 1 419 ? 8.578 -9.75 -16.297 1 94.19 419 PHE B CA 1
ATOM 8875 C C . PHE B 1 419 ? 8.961 -8.289 -16.516 1 94.19 419 PHE B C 1
ATOM 8877 O O . PHE B 1 419 ? 9.711 -7.969 -17.438 1 94.19 419 PHE B O 1
ATOM 8884 N N . GLY B 1 420 ? 8.445 -7.434 -15.695 1 88.19 420 GLY B N 1
ATOM 8885 C CA . GLY B 1 420 ? 8.695 -6.012 -15.859 1 88.19 420 GLY B CA 1
ATOM 8886 C C . GLY B 1 420 ? 7.703 -5.324 -16.781 1 88.19 420 GLY B C 1
ATOM 8887 O O . GLY B 1 420 ? 7.559 -4.102 -16.734 1 88.19 420 GLY B O 1
ATOM 8888 N N . SER B 1 421 ? 6.98 -6.098 -17.578 1 88.5 421 SER B N 1
ATOM 8889 C CA . SER B 1 421 ? 5.977 -5.531 -18.469 1 88.5 421 SER B CA 1
ATOM 8890 C C . SER B 1 421 ? 4.957 -6.586 -18.891 1 88.5 421 SER B C 1
ATOM 8892 O O . SER B 1 421 ? 5.223 -7.785 -18.797 1 88.5 421 SER B O 1
ATOM 8894 N N . ASN B 1 422 ? 3.793 -6.125 -19.359 1 90.56 422 ASN B N 1
ATOM 8895 C CA . ASN B 1 422 ? 2.779 -7.035 -19.891 1 90.56 422 ASN B CA 1
ATOM 8896 C C . ASN B 1 422 ? 3.217 -7.656 -21.203 1 90.56 422 ASN B C 1
ATOM 8898 O O . ASN B 1 422 ? 2.918 -8.82 -21.484 1 90.56 422 ASN B O 1
ATOM 8902 N N . GLU B 1 423 ? 3.896 -6.918 -21.969 1 91.25 423 GLU B N 1
ATOM 8903 C CA . GLU B 1 423 ? 4.348 -7.375 -23.281 1 91.25 423 GLU B CA 1
ATOM 8904 C C . GLU B 1 423 ? 5.316 -8.547 -23.156 1 91.25 423 GLU B C 1
ATOM 8906 O O . GLU B 1 423 ? 5.18 -9.555 -23.859 1 91.25 423 GLU B O 1
ATOM 8911 N N . MET B 1 424 ? 6.262 -8.344 -22.297 1 93.88 424 MET B N 1
ATOM 8912 C CA . MET B 1 424 ? 7.203 -9.445 -22.094 1 93.88 424 MET B CA 1
ATOM 8913 C C . MET B 1 424 ? 6.5 -10.656 -21.5 1 93.88 424 MET B C 1
ATOM 8915 O O . MET B 1 424 ? 6.816 -11.797 -21.859 1 93.88 424 MET B O 1
ATOM 8919 N N . GLY B 1 425 ? 5.562 -10.422 -20.547 1 95.62 425 GLY B N 1
ATOM 8920 C CA . GLY B 1 425 ? 4.801 -11.523 -19.984 1 95.62 425 GLY B CA 1
ATOM 8921 C C . GLY B 1 425 ? 4.039 -12.32 -21.031 1 95.62 425 GLY B C 1
ATOM 8922 O O . GLY B 1 425 ? 4.016 -13.555 -20.984 1 95.62 425 GLY B O 1
ATOM 8923 N N . ASP B 1 426 ? 3.479 -11.656 -21.953 1 95.62 426 ASP B N 1
ATOM 8924 C CA . ASP B 1 426 ? 2.715 -12.305 -23.016 1 95.62 426 ASP B CA 1
ATOM 8925 C C . ASP B 1 426 ? 3.621 -13.156 -23.906 1 95.62 426 ASP B C 1
ATOM 8927 O O . ASP B 1 426 ? 3.293 -14.305 -24.203 1 95.62 426 ASP B O 1
ATOM 8931 N N . GLN B 1 427 ? 4.684 -12.602 -24.266 1 97.44 427 GLN B N 1
ATOM 8932 C CA . GLN B 1 427 ? 5.586 -13.352 -25.141 1 97.44 427 GLN B CA 1
ATOM 8933 C C . GLN B 1 427 ? 6.223 -14.523 -24.406 1 97.44 427 GLN B C 1
ATOM 8935 O O . GLN B 1 427 ? 6.383 -15.609 -24.969 1 97.44 427 GLN B O 1
ATOM 8940 N N . ALA B 1 428 ? 6.582 -14.273 -23.156 1 98 428 ALA B N 1
ATOM 8941 C CA . ALA B 1 428 ? 7.16 -15.336 -22.344 1 98 428 ALA B CA 1
ATOM 8942 C C . ALA B 1 428 ? 6.211 -16.531 -22.25 1 98 428 ALA B C 1
ATOM 8944 O O . ALA B 1 428 ? 6.645 -17.688 -22.312 1 98 428 ALA B O 1
ATOM 8945 N N . TYR B 1 429 ? 4.945 -16.281 -22.062 1 97.81 429 TYR B N 1
ATOM 8946 C CA . TYR B 1 429 ? 3.928 -17.312 -21.938 1 97.81 429 TYR B CA 1
ATOM 8947 C C . TYR B 1 429 ? 3.855 -18.172 -23.188 1 97.81 429 TYR B C 1
ATOM 8949 O O . TYR B 1 429 ? 3.973 -19.406 -23.109 1 97.81 429 TYR B O 1
ATOM 8957 N N . HIS B 1 430 ? 3.727 -17.594 -24.297 1 98.31 430 HIS B N 1
ATOM 8958 C CA . HIS B 1 430 ? 3.604 -18.297 -25.578 1 98.31 430 HIS B CA 1
ATOM 8959 C C . HIS B 1 430 ? 4.887 -19.047 -25.922 1 98.31 430 HIS B C 1
ATOM 8961 O O . HIS B 1 430 ? 4.836 -20.188 -26.359 1 98.31 430 HIS B O 1
ATOM 8967 N N . MET B 1 431 ? 5.945 -18.422 -25.703 1 98.38 431 MET B N 1
ATOM 8968 C CA . MET B 1 431 ? 7.223 -19.047 -26.016 1 98.38 431 MET B CA 1
ATOM 8969 C C . MET B 1 431 ? 7.492 -20.234 -25.094 1 98.38 431 MET B C 1
ATOM 8971 O O . MET B 1 431 ? 8.094 -21.234 -25.516 1 98.38 431 MET B O 1
ATOM 8975 N N . SER B 1 432 ? 7.102 -20.125 -23.828 1 98.56 432 SER B N 1
ATOM 8976 C CA . SER B 1 432 ? 7.266 -21.25 -22.906 1 98.56 432 SER B CA 1
ATOM 8977 C C . SER B 1 432 ? 6.449 -22.453 -23.344 1 98.56 432 SER B C 1
ATOM 8979 O O . SER B 1 432 ? 6.93 -23.594 -23.297 1 98.56 432 SER B O 1
ATOM 8981 N N . LEU B 1 433 ? 5.254 -22.234 -23.781 1 98.44 433 LEU B N 1
ATOM 8982 C CA . LEU B 1 433 ? 4.422 -23.312 -24.312 1 98.44 433 LEU B CA 1
ATOM 8983 C C . LEU B 1 433 ? 5.051 -23.922 -25.562 1 98.44 433 LEU B C 1
ATOM 8985 O O . LEU B 1 433 ? 5.062 -25.141 -25.719 1 98.44 433 LEU B O 1
ATOM 8989 N N . GLY B 1 434 ? 5.547 -23.047 -26.406 1 98.38 434 GLY B N 1
ATOM 8990 C CA . GLY B 1 434 ? 6.195 -23.516 -27.625 1 98.38 434 GLY B CA 1
ATOM 8991 C C . GLY B 1 434 ? 7.406 -24.391 -27.359 1 98.38 434 GLY B C 1
ATOM 8992 O O . GLY B 1 434 ? 7.598 -25.406 -28.016 1 98.38 434 GLY B O 1
ATOM 8993 N N . LEU B 1 435 ? 8.227 -23.938 -26.453 1 98.25 435 LEU B N 1
ATOM 8994 C CA . LEU B 1 435 ? 9.406 -24.719 -26.109 1 98.25 435 LEU B CA 1
ATOM 8995 C C . LEU B 1 435 ? 9.016 -26.047 -25.484 1 98.25 435 LEU B C 1
ATOM 8997 O O . LEU B 1 435 ? 9.648 -27.078 -25.75 1 98.25 435 LEU B O 1
ATOM 9001 N N . LEU B 1 436 ? 8 -26.047 -24.656 1 98.31 436 LEU B N 1
ATOM 9002 C CA . LEU B 1 436 ? 7.523 -27.281 -24.031 1 98.31 436 LEU B CA 1
ATOM 9003 C C . LEU B 1 436 ? 7.074 -28.281 -25.094 1 98.31 436 LEU B C 1
ATOM 9005 O O . LEU B 1 436 ? 7.371 -29.469 -24.984 1 98.31 436 LEU B O 1
ATOM 9009 N N . GLU B 1 437 ? 6.348 -27.844 -26.094 1 98 437 GLU B N 1
ATOM 9010 C CA . GLU B 1 437 ? 5.934 -28.703 -27.203 1 98 437 GLU B CA 1
ATOM 9011 C C . GLU B 1 437 ? 7.137 -29.391 -27.844 1 98 437 GLU B C 1
ATOM 9013 O O . GLU B 1 437 ? 7.098 -30.594 -28.125 1 98 437 GLU B O 1
ATOM 9018 N N . ARG B 1 438 ? 8.133 -28.609 -28.062 1 97.69 438 ARG B N 1
ATOM 9019 C CA . ARG B 1 438 ? 9.32 -29.125 -28.734 1 97.69 438 ARG B CA 1
ATOM 9020 C C . ARG B 1 438 ? 10.055 -30.141 -27.859 1 97.69 438 ARG B C 1
ATOM 9022 O O . ARG B 1 438 ? 10.602 -31.125 -28.359 1 97.69 438 ARG B O 1
ATOM 9029 N N . ILE B 1 439 ? 10.07 -29.891 -26.625 1 97.81 439 ILE B N 1
ATOM 9030 C CA . ILE B 1 439 ? 10.703 -30.797 -25.672 1 97.81 439 ILE B CA 1
ATOM 9031 C C . ILE B 1 439 ? 9.938 -32.125 -25.656 1 97.81 439 ILE B C 1
ATOM 9033 O O . ILE B 1 439 ? 10.539 -33.188 -25.703 1 97.81 439 ILE B O 1
ATOM 9037 N N . LEU B 1 440 ? 8.625 -32.062 -25.562 1 98.12 440 LEU B N 1
ATOM 9038 C CA . LEU B 1 440 ? 7.801 -33.25 -25.562 1 98.12 440 LEU B CA 1
ATOM 9039 C C . LEU B 1 440 ? 7.934 -34.031 -26.875 1 98.12 440 LEU B C 1
ATOM 9041 O O . LEU B 1 440 ? 7.977 -35.25 -26.875 1 98.12 440 LEU B O 1
ATOM 9045 N N . ASP B 1 441 ? 8.008 -33.281 -27.938 1 97.44 441 ASP B N 1
ATOM 9046 C CA . ASP B 1 441 ? 8.211 -33.906 -29.25 1 97.44 441 ASP B CA 1
ATOM 9047 C C . ASP B 1 441 ? 9.539 -34.656 -29.297 1 97.44 441 ASP B C 1
ATOM 9049 O O . ASP B 1 441 ? 9.609 -35.781 -29.812 1 97.44 441 ASP B O 1
ATOM 9053 N N . ALA B 1 442 ? 10.555 -34 -28.828 1 96.88 442 ALA B N 1
ATOM 9054 C CA . ALA B 1 442 ? 11.859 -34.656 -28.844 1 96.88 442 ALA B CA 1
ATOM 9055 C C . ALA B 1 442 ? 11.82 -35.969 -28.062 1 96.88 442 ALA B C 1
ATOM 9057 O O . ALA B 1 442 ? 12.398 -36.969 -28.484 1 96.88 442 ALA B O 1
ATOM 9058 N N . ALA B 1 443 ? 11.188 -35.969 -26.938 1 96.81 443 ALA B N 1
ATOM 9059 C CA . ALA B 1 443 ? 11.078 -37.156 -26.109 1 96.81 443 ALA B CA 1
ATOM 9060 C C . ALA B 1 443 ? 10.281 -38.25 -26.797 1 96.81 443 ALA B C 1
ATOM 9062 O O . ALA B 1 443 ? 10.711 -39.406 -26.859 1 96.81 443 ALA B O 1
ATOM 9063 N N . THR B 1 444 ? 9.125 -37.938 -27.359 1 96.81 444 THR B N 1
ATOM 9064 C CA . THR B 1 444 ? 8.219 -38.938 -27.906 1 96.81 444 THR B CA 1
ATOM 9065 C C . THR B 1 444 ? 8.688 -39.375 -29.297 1 96.81 444 THR B C 1
ATOM 9067 O O . THR B 1 444 ? 8.305 -40.469 -29.766 1 96.81 444 THR B O 1
ATOM 9070 N N . ASP B 1 445 ? 9.43 -38.531 -29.969 1 94.75 445 ASP B N 1
ATOM 9071 C CA . ASP B 1 445 ? 10 -38.969 -31.25 1 94.75 445 ASP B CA 1
ATOM 9072 C C . ASP B 1 445 ? 11.078 -40.031 -31.047 1 94.75 445 ASP B C 1
ATOM 9074 O O . ASP B 1 445 ? 11.219 -40.938 -31.875 1 94.75 445 ASP B O 1
ATOM 9078 N N . HIS B 1 446 ? 11.844 -39.906 -30 1 93.56 446 HIS B N 1
ATOM 9079 C CA . HIS B 1 446 ? 12.922 -40.844 -29.734 1 93.56 446 HIS B CA 1
ATOM 9080 C C . HIS B 1 446 ? 12.391 -42.125 -29.094 1 93.56 446 HIS B C 1
ATOM 9082 O O . HIS B 1 446 ? 12.953 -43.219 -29.281 1 93.56 446 HIS B O 1
ATOM 9088 N N . LEU B 1 447 ? 11.352 -42 -28.25 1 94.5 447 LEU B N 1
ATOM 9089 C CA . LEU B 1 447 ? 10.688 -43.125 -27.641 1 94.5 447 LEU B CA 1
ATOM 9090 C C . LEU B 1 447 ? 9.188 -43.094 -27.891 1 94.5 447 LEU B C 1
ATOM 9092 O O . LEU B 1 447 ? 8.398 -42.844 -26.969 1 94.5 447 LEU B O 1
ATOM 9096 N N . PRO B 1 448 ? 8.773 -43.469 -29.078 1 94.38 448 PRO B N 1
ATOM 9097 C CA . PRO B 1 448 ? 7.375 -43.312 -29.469 1 94.38 448 PRO B CA 1
ATOM 9098 C C . PRO B 1 448 ? 6.457 -44.344 -28.828 1 94.38 448 PRO B C 1
ATOM 9100 O O . PRO B 1 448 ? 6.871 -45.5 -28.609 1 94.38 448 PRO B O 1
ATOM 9103 N N . GLU B 1 449 ? 5.258 -43.969 -28.484 1 95.25 449 GLU B N 1
ATOM 9104 C CA . GLU B 1 449 ? 4.141 -44.812 -28.094 1 95.25 449 GLU B CA 1
ATOM 9105 C C . GLU B 1 449 ? 4.457 -45.562 -26.797 1 95.25 449 GLU B C 1
ATOM 9107 O O . GLU B 1 449 ? 4.152 -46.75 -26.688 1 95.25 449 GLU B O 1
ATOM 9112 N N . GLU B 1 450 ? 5.156 -44.906 -25.922 1 95.19 450 GLU B N 1
ATOM 9113 C CA . GLU B 1 450 ? 5.434 -45.438 -24.578 1 95.19 450 GLU B CA 1
ATOM 9114 C C . GLU B 1 450 ? 5.156 -44.375 -23.516 1 95.19 450 GLU B C 1
ATOM 9116 O O . GLU B 1 450 ? 5.23 -43.188 -23.781 1 95.19 450 GLU B O 1
ATOM 9121 N N . THR B 1 451 ? 4.746 -44.906 -22.375 1 95.88 451 THR B N 1
ATOM 9122 C CA . THR B 1 451 ? 4.656 -44.031 -21.234 1 95.88 451 THR B CA 1
ATOM 9123 C C . THR B 1 451 ? 6.047 -43.625 -20.734 1 95.88 451 THR B C 1
ATOM 9125 O O . THR B 1 451 ? 6.902 -44.5 -20.531 1 95.88 451 THR B O 1
ATOM 9128 N N . LEU B 1 452 ? 6.246 -42.344 -20.578 1 96.69 452 LEU B N 1
ATOM 9129 C CA . LEU B 1 452 ? 7.582 -41.812 -20.281 1 96.69 452 LEU B CA 1
ATOM 9130 C C . LEU B 1 452 ? 7.594 -41.062 -18.969 1 96.69 452 LEU B C 1
ATOM 9132 O O . LEU B 1 452 ? 6.641 -40.344 -18.656 1 96.69 452 LEU B O 1
ATOM 9136 N N . SER B 1 453 ? 8.633 -41.281 -18.172 1 95.56 453 SER B N 1
ATOM 9137 C CA . SER B 1 453 ? 8.969 -40.375 -17.078 1 95.56 453 SER B CA 1
ATOM 9138 C C . SER B 1 453 ? 9.953 -39.281 -17.531 1 95.56 453 SER B C 1
ATOM 9140 O O . SER B 1 453 ? 11.016 -39.594 -18.062 1 95.56 453 SER B O 1
ATOM 9142 N N . ILE B 1 454 ? 9.625 -38.031 -17.406 1 96.62 454 ILE B N 1
ATOM 9143 C CA . ILE B 1 454 ? 10.453 -36.938 -17.875 1 96.62 454 ILE B CA 1
ATOM 9144 C C . ILE B 1 454 ? 10.805 -36.031 -16.703 1 96.62 454 ILE B C 1
ATOM 9146 O O . ILE B 1 454 ? 9.922 -35.594 -15.953 1 96.62 454 ILE B O 1
ATOM 9150 N N . THR B 1 455 ? 12.039 -35.75 -16.469 1 95.94 455 THR B N 1
ATOM 9151 C CA . THR B 1 455 ? 12.516 -34.781 -15.477 1 95.94 455 THR B CA 1
ATOM 9152 C C . THR B 1 455 ? 13.289 -33.656 -16.141 1 95.94 455 THR B C 1
ATOM 9154 O O . THR B 1 455 ? 14.258 -33.906 -16.859 1 95.94 455 THR B O 1
ATOM 9157 N N . LEU B 1 456 ? 12.82 -32.469 -15.898 1 95.94 456 LEU B N 1
ATOM 9158 C CA . LEU B 1 456 ? 13.391 -31.25 -16.5 1 95.94 456 LEU B CA 1
ATOM 9159 C C . LEU B 1 456 ? 14.102 -30.406 -15.461 1 95.94 456 LEU B C 1
ATOM 9161 O O . LEU B 1 456 ? 13.594 -30.203 -14.352 1 95.94 456 LEU B O 1
ATOM 9165 N N . GLU B 1 457 ? 15.312 -29.875 -15.805 1 95.44 457 GLU B N 1
ATOM 9166 C CA . GLU B 1 457 ? 16.062 -29.031 -14.875 1 95.44 457 GLU B CA 1
ATOM 9167 C C . GLU B 1 457 ? 16.828 -27.953 -15.625 1 95.44 457 GLU B C 1
ATOM 9169 O O . GLU B 1 457 ? 17.516 -28.234 -16.609 1 95.44 457 GLU B O 1
ATOM 9174 N N . THR B 1 458 ? 16.656 -26.781 -15.203 1 95.94 458 THR B N 1
ATOM 9175 C CA . THR B 1 458 ? 17.5 -25.641 -15.562 1 95.94 458 THR B CA 1
ATOM 9176 C C . THR B 1 458 ? 18.266 -25.141 -14.344 1 95.94 458 THR B C 1
ATOM 9178 O O . THR B 1 458 ? 17.719 -24.406 -13.508 1 95.94 458 THR B O 1
ATOM 9181 N N . ARG B 1 459 ? 19.5 -25.438 -14.289 1 90.75 459 ARG B N 1
ATOM 9182 C CA . ARG B 1 459 ? 20.281 -25.031 -13.125 1 90.75 459 ARG B CA 1
ATOM 9183 C C . ARG B 1 459 ? 20.422 -23.5 -13.07 1 90.75 459 ARG B C 1
ATOM 9185 O O . ARG B 1 459 ? 20.516 -22.844 -14.102 1 90.75 459 ARG B O 1
ATOM 9192 N N . SER B 1 460 ? 20.531 -23.047 -11.891 1 85.81 460 SER B N 1
ATOM 9193 C CA . SER B 1 460 ? 20.578 -21.594 -11.672 1 85.81 460 SER B CA 1
ATOM 9194 C C . SER B 1 460 ? 21.766 -20.969 -12.398 1 85.81 460 SER B C 1
ATOM 9196 O O . SER B 1 460 ? 22.891 -21.438 -12.273 1 85.81 460 SER B O 1
ATOM 9198 N N . GLY B 1 461 ? 21.438 -19.984 -13.156 1 78.5 461 GLY B N 1
ATOM 9199 C CA . GLY B 1 461 ? 22.484 -19.234 -13.852 1 78.5 461 GLY B CA 1
ATOM 9200 C C . GLY B 1 461 ? 22.953 -19.922 -15.117 1 78.5 461 GLY B C 1
ATOM 9201 O O . GLY B 1 461 ? 23.703 -19.328 -15.906 1 78.5 461 GLY B O 1
ATOM 9202 N N . ALA B 1 462 ? 22.484 -21.109 -15.297 1 81.56 462 ALA B N 1
ATOM 9203 C CA . ALA B 1 462 ? 22.953 -21.859 -16.469 1 81.56 462 ALA B CA 1
ATOM 9204 C C . ALA B 1 462 ? 22.297 -21.328 -17.75 1 81.56 462 ALA B C 1
ATOM 9206 O O . ALA B 1 462 ? 21.219 -20.719 -17.703 1 81.56 462 ALA B O 1
ATOM 9207 N N . ASN B 1 463 ? 22.984 -21.578 -18.781 1 87.25 463 ASN B N 1
ATOM 9208 C CA . ASN B 1 463 ? 22.484 -21.156 -20.094 1 87.25 463 ASN B CA 1
ATOM 9209 C C . ASN B 1 463 ? 21.906 -22.344 -20.875 1 87.25 463 ASN B C 1
ATOM 9211 O O . ASN B 1 463 ? 21.719 -22.266 -22.094 1 87.25 463 ASN B O 1
ATOM 9215 N N . SER B 1 464 ? 21.703 -23.406 -20.188 1 93.19 464 SER B N 1
ATOM 9216 C CA . SER B 1 464 ? 21.156 -24.594 -20.812 1 93.19 464 SER B CA 1
ATOM 9217 C C . SER B 1 464 ? 20.203 -25.328 -19.875 1 93.19 464 SER B C 1
ATOM 9219 O O . SER B 1 464 ? 20.203 -25.078 -18.672 1 93.19 464 SER B O 1
ATOM 9221 N N . MET B 1 465 ? 19.391 -26.094 -20.484 1 97.25 465 MET B N 1
ATOM 9222 C CA . MET B 1 465 ? 18.453 -26.953 -19.781 1 97.25 465 MET B CA 1
ATOM 9223 C C . MET B 1 465 ? 18.672 -28.422 -20.172 1 97.25 465 MET B C 1
ATOM 9225 O O . MET B 1 465 ? 19.094 -28.703 -21.281 1 97.25 465 MET B O 1
ATOM 9229 N N . SER B 1 466 ? 18.562 -29.234 -19.203 1 97.25 466 SER B N 1
ATOM 9230 C CA . SER B 1 466 ? 18.609 -30.672 -19.5 1 97.25 466 SER B CA 1
ATOM 9231 C C . SER B 1 466 ? 17.312 -31.375 -19.094 1 97.25 466 SER B C 1
ATOM 9233 O O . SER B 1 466 ? 16.641 -30.922 -18.156 1 97.25 466 SER B O 1
ATOM 9235 N N . PHE B 1 467 ? 16.984 -32.375 -19.828 1 97.75 467 PHE B N 1
ATOM 9236 C CA . PHE B 1 467 ? 15.883 -33.219 -19.375 1 97.75 467 PHE B CA 1
ATOM 9237 C C . PHE B 1 467 ? 16.188 -34.688 -19.641 1 97.75 467 PHE B C 1
ATOM 9239 O O . PHE B 1 467 ? 16.906 -35.031 -20.578 1 97.75 467 PHE B O 1
ATOM 9246 N N . ILE B 1 468 ? 15.75 -35.5 -18.75 1 97.62 468 ILE B N 1
ATOM 9247 C CA . ILE B 1 468 ? 15.961 -36.938 -18.797 1 97.62 468 ILE B CA 1
ATOM 9248 C C . ILE B 1 468 ? 14.641 -37.656 -19.031 1 97.62 468 ILE B C 1
ATOM 9250 O O . ILE B 1 468 ? 13.633 -37.344 -18.391 1 97.62 468 ILE B O 1
ATOM 9254 N N . VAL B 1 469 ? 14.633 -38.562 -19.984 1 97.44 469 VAL B N 1
ATOM 9255 C CA . VAL B 1 469 ? 13.453 -39.312 -20.359 1 97.44 469 VAL B CA 1
ATOM 9256 C C . VAL B 1 469 ? 13.688 -40.812 -20.094 1 97.44 469 VAL B C 1
ATOM 9258 O O . VAL B 1 469 ? 14.711 -41.375 -20.484 1 97.44 469 VAL B O 1
ATOM 9261 N N . GLU B 1 470 ? 12.781 -41.344 -19.375 1 95.5 470 GLU B N 1
ATOM 9262 C CA . GLU B 1 470 ? 12.859 -42.781 -19.094 1 95.5 470 GLU B CA 1
ATOM 9263 C C . GLU B 1 470 ? 11.555 -43.5 -19.453 1 95.5 470 GLU B C 1
ATOM 9265 O O . GLU B 1 470 ? 10.477 -43.062 -19.031 1 95.5 470 GLU B O 1
ATOM 9270 N N . SER B 1 471 ? 11.664 -44.5 -20.188 1 95.19 471 SER B N 1
ATOM 9271 C CA . SER B 1 471 ? 10.5 -45.281 -20.562 1 95.19 471 SER B CA 1
ATOM 9272 C C . SER B 1 471 ? 10.117 -46.25 -19.438 1 95.19 471 SER B C 1
ATOM 9274 O O . SER B 1 471 ? 10.984 -46.844 -18.812 1 95.19 471 SER B O 1
ATOM 9276 N N . THR B 1 472 ? 8.867 -46.406 -19.188 1 89.19 472 THR B N 1
ATOM 9277 C CA . THR B 1 472 ? 8.398 -47.312 -18.141 1 89.19 472 THR B CA 1
ATOM 9278 C C . THR B 1 472 ? 8.344 -48.75 -18.672 1 89.19 472 THR B C 1
ATOM 9280 O O . THR B 1 472 ? 8.469 -49.688 -17.906 1 89.19 472 THR B O 1
ATOM 9283 N N . ALA B 1 473 ? 8.18 -48.875 -19.922 1 88.06 473 ALA B N 1
ATOM 9284 C CA . ALA B 1 473 ? 8.039 -50.188 -20.547 1 88.06 473 ALA B CA 1
ATOM 9285 C C . ALA B 1 473 ? 9.398 -50.812 -20.859 1 88.06 473 ALA B C 1
ATOM 9287 O O . ALA B 1 473 ? 9.703 -51.938 -20.453 1 88.06 473 ALA B O 1
ATOM 9288 N N . SER B 1 474 ? 10.328 -50.125 -21.516 1 88.38 474 SER B N 1
ATOM 9289 C CA . SER B 1 474 ? 11.594 -50.656 -22 1 88.38 474 SER B CA 1
ATOM 9290 C C . SER B 1 474 ? 12.734 -50.344 -21.047 1 88.38 474 SER B C 1
ATOM 9292 O O . SER B 1 474 ? 13.836 -50.875 -21.172 1 88.38 474 SER B O 1
ATOM 9294 N N . ALA B 1 475 ? 12.594 -49.5 -20.156 1 85.56 475 ALA B N 1
ATOM 9295 C CA . ALA B 1 475 ? 13.586 -49.031 -19.188 1 85.56 475 ALA B CA 1
ATOM 9296 C C . ALA B 1 475 ? 14.711 -48.281 -19.875 1 85.56 475 ALA B C 1
ATOM 9298 O O . ALA B 1 475 ? 15.703 -47.906 -19.234 1 85.56 475 ALA B O 1
ATOM 9299 N N . LYS B 1 476 ? 14.484 -48 -21.094 1 93.06 476 LYS B N 1
ATOM 9300 C CA . LYS B 1 476 ? 15.438 -47.125 -21.781 1 93.06 476 LYS B CA 1
ATOM 9301 C C . LYS B 1 476 ? 15.453 -45.75 -21.172 1 93.06 476 LYS B C 1
ATOM 9303 O O . LYS B 1 476 ? 14.398 -45.188 -20.812 1 93.06 476 LYS B O 1
ATOM 9308 N N . ILE B 1 477 ? 16.656 -45.188 -21 1 96.44 477 ILE B N 1
ATOM 9309 C CA . ILE B 1 477 ? 16.797 -43.875 -20.391 1 96.44 477 ILE B CA 1
ATOM 9310 C C . ILE B 1 477 ? 17.734 -43.031 -21.25 1 96.44 477 ILE B C 1
ATOM 9312 O O . ILE B 1 477 ? 18.719 -43.531 -21.781 1 96.44 477 ILE B O 1
ATOM 9316 N N . MET B 1 478 ? 17.359 -41.781 -21.469 1 96.06 478 MET B N 1
ATOM 9317 C CA . MET B 1 478 ? 18.141 -40.844 -22.297 1 96.06 478 MET B CA 1
ATOM 9318 C C . MET B 1 478 ? 18.109 -39.438 -21.703 1 96.06 478 MET B C 1
ATOM 9320 O O . MET B 1 478 ? 17.125 -39.031 -21.094 1 96.06 478 MET B O 1
ATOM 9324 N N . GLN B 1 479 ? 19.188 -38.781 -21.875 1 97.69 479 GLN B N 1
ATOM 9325 C CA . GLN B 1 479 ? 19.297 -37.375 -21.469 1 97.69 479 GLN B CA 1
ATOM 9326 C C . GLN B 1 479 ? 19.375 -36.469 -22.688 1 97.69 479 GLN B C 1
ATOM 9328 O O . GLN B 1 479 ? 20 -36.812 -23.688 1 97.69 479 GLN B O 1
ATOM 9333 N N . PHE B 1 480 ? 18.719 -35.375 -22.641 1 97.69 480 PHE B N 1
ATOM 9334 C CA . PHE B 1 480 ? 18.75 -34.375 -23.672 1 97.69 480 PHE B CA 1
ATOM 9335 C C . PHE B 1 480 ? 19.25 -33.031 -23.109 1 97.69 480 PHE B C 1
ATOM 9337 O O . PHE B 1 480 ? 19.031 -32.75 -21.938 1 97.69 480 PHE B O 1
ATOM 9344 N N . ASP B 1 481 ? 19.906 -32.25 -23.906 1 96.5 481 ASP B N 1
ATOM 9345 C CA . ASP B 1 481 ? 20.281 -30.891 -23.578 1 96.5 481 ASP B CA 1
ATOM 9346 C C . ASP B 1 481 ? 19.609 -29.891 -24.516 1 96.5 481 ASP B C 1
ATOM 9348 O O . ASP B 1 481 ? 19.453 -30.156 -25.703 1 96.5 481 ASP B O 1
ATOM 9352 N N . VAL B 1 482 ? 19.125 -28.828 -23.938 1 97.62 482 VAL B N 1
ATOM 9353 C CA . VAL B 1 482 ? 18.5 -27.75 -24.703 1 97.62 482 VAL B CA 1
ATOM 9354 C C . VAL B 1 482 ? 19.328 -26.484 -24.594 1 97.62 482 VAL B C 1
ATOM 9356 O O . VAL B 1 482 ? 19.594 -25.984 -23.5 1 97.62 482 VAL B O 1
ATOM 9359 N N . HIS B 1 483 ? 19.75 -25.953 -25.719 1 96 483 HIS B N 1
ATOM 9360 C CA . HIS B 1 483 ? 20.469 -24.688 -25.812 1 96 483 HIS B CA 1
ATOM 9361 C C . HIS B 1 483 ? 19.641 -23.656 -26.562 1 96 483 HIS B C 1
ATOM 9363 O O . HIS B 1 483 ? 18.906 -23.984 -27.5 1 96 483 HIS B O 1
ATOM 9369 N N . VAL B 1 484 ? 19.75 -22.406 -26.062 1 96.44 484 VAL B N 1
ATOM 9370 C CA . VAL B 1 484 ? 18.969 -21.359 -26.703 1 96.44 484 VAL B CA 1
ATOM 9371 C C . VAL B 1 484 ? 19.812 -20.094 -26.828 1 96.44 484 VAL B C 1
ATOM 9373 O O . VAL B 1 484 ? 20.594 -19.766 -25.938 1 96.44 484 VAL B O 1
ATOM 9376 N N . ASP B 1 485 ? 19.766 -19.453 -28.031 1 96.75 485 ASP B N 1
ATOM 9377 C CA . ASP B 1 485 ? 20.234 -18.078 -28.234 1 96.75 485 ASP B CA 1
ATOM 9378 C C . ASP B 1 485 ? 19.062 -17.094 -28.266 1 96.75 485 ASP B C 1
ATOM 9380 O O . ASP B 1 485 ? 18.031 -17.375 -28.875 1 96.75 485 ASP B O 1
ATOM 9384 N N . ARG B 1 486 ? 19.203 -16.047 -27.625 1 97.12 486 ARG B N 1
ATOM 9385 C CA . ARG B 1 486 ? 18.094 -15.094 -27.438 1 97.12 486 ARG B CA 1
ATOM 9386 C C . ARG B 1 486 ? 18.344 -13.812 -28.219 1 97.12 486 ARG B C 1
ATOM 9388 O O . ARG B 1 486 ? 19.469 -13.336 -28.312 1 97.12 486 ARG B O 1
ATOM 9395 N N . TYR B 1 487 ? 17.25 -13.266 -28.766 1 97 487 TYR B N 1
ATOM 9396 C CA . TYR B 1 487 ? 17.328 -12.039 -29.547 1 97 487 TYR B CA 1
ATOM 9397 C C . TYR B 1 487 ? 16.172 -11.102 -29.219 1 97 487 TYR B C 1
ATOM 9399 O O . TYR B 1 487 ? 15.039 -11.547 -29.016 1 97 487 TYR B O 1
ATOM 9407 N N . LEU B 1 488 ? 16.469 -9.82 -29.109 1 96.31 488 LEU B N 1
ATOM 9408 C CA . LEU B 1 488 ? 15.477 -8.75 -29.016 1 96.31 488 LEU B CA 1
ATOM 9409 C C . LEU B 1 488 ? 15.617 -7.781 -30.188 1 96.31 488 LEU B C 1
ATOM 9411 O O . LEU B 1 488 ? 16.656 -7.145 -30.344 1 96.31 488 LEU B O 1
ATOM 9415 N N . ASN B 1 489 ? 14.594 -7.707 -30.953 1 93.81 489 ASN B N 1
ATOM 9416 C CA . ASN B 1 489 ? 14.609 -6.859 -32.125 1 93.81 489 ASN B CA 1
ATOM 9417 C C . ASN B 1 489 ? 15.836 -7.129 -33 1 93.81 489 ASN B C 1
ATOM 9419 O O . ASN B 1 489 ? 16.5 -6.195 -33.438 1 93.81 489 ASN B O 1
ATOM 9423 N N . GLY B 1 490 ? 16.172 -8.32 -33.062 1 93.06 490 GLY B N 1
ATOM 9424 C CA . GLY B 1 490 ? 17.266 -8.727 -33.938 1 93.06 490 GLY B CA 1
ATOM 9425 C C . GLY B 1 490 ? 18.625 -8.688 -33.281 1 93.06 490 GLY B C 1
ATOM 9426 O O . GLY B 1 490 ? 19.594 -9.227 -33.812 1 93.06 490 GLY B O 1
ATOM 9427 N N . ALA B 1 491 ? 18.688 -8.109 -32.094 1 95.69 491 ALA B N 1
ATOM 9428 C CA . ALA B 1 491 ? 19.953 -8.023 -31.375 1 95.69 491 ALA B CA 1
ATOM 9429 C C . ALA B 1 491 ? 20.141 -9.227 -30.453 1 95.69 491 ALA B C 1
ATOM 9431 O O . ALA B 1 491 ? 19.188 -9.664 -29.812 1 95.69 491 ALA B O 1
ATOM 9432 N N . PHE B 1 492 ? 21.406 -9.711 -30.438 1 96.81 492 PHE B N 1
ATOM 9433 C CA . PHE B 1 492 ? 21.734 -10.82 -29.547 1 96.81 492 PHE B CA 1
ATOM 9434 C C . PHE B 1 492 ? 21.75 -10.367 -28.094 1 96.81 492 PHE B C 1
ATOM 9436 O O . PHE B 1 492 ? 22.375 -9.352 -27.766 1 96.81 492 PHE B O 1
ATOM 9443 N N . VAL B 1 493 ? 21.094 -11.125 -27.281 1 96.81 493 VAL B N 1
ATOM 9444 C CA . VAL B 1 493 ? 20.969 -10.719 -25.875 1 96.81 493 VAL B CA 1
ATOM 9445 C C . VAL B 1 493 ? 22.016 -11.445 -25.031 1 96.81 493 VAL B C 1
ATOM 9447 O O . VAL B 1 493 ? 22.062 -12.672 -25.031 1 96.81 493 VAL B O 1
ATOM 9450 N N . ARG B 1 494 ? 22.859 -10.727 -24.375 1 93.75 494 ARG B N 1
ATOM 9451 C CA . ARG B 1 494 ? 23.75 -11.25 -23.328 1 93.75 494 ARG B CA 1
ATOM 9452 C C . ARG B 1 494 ? 23.203 -10.938 -21.938 1 93.75 494 ARG B C 1
ATOM 9454 O O . ARG B 1 494 ? 22.922 -9.781 -21.625 1 93.75 494 ARG B O 1
ATOM 9461 N N . GLY B 1 495 ? 23.094 -11.992 -21.156 1 93 495 GLY B N 1
ATOM 9462 C CA . GLY B 1 495 ? 22.438 -11.82 -19.875 1 93 495 GLY B CA 1
ATOM 9463 C C . GLY B 1 495 ? 20.953 -12.141 -19.938 1 93 495 GLY B C 1
ATOM 9464 O O . GLY B 1 495 ? 20.484 -12.797 -20.859 1 93 495 GLY B O 1
ATOM 9465 N N . PRO B 1 496 ? 20.25 -11.742 -18.906 1 95.12 496 PRO B N 1
ATOM 9466 C CA . PRO B 1 496 ? 18.812 -12.039 -18.891 1 95.12 496 PRO B CA 1
ATOM 9467 C C . PRO B 1 496 ? 18.031 -11.195 -19.906 1 95.12 496 PRO B C 1
ATOM 9469 O O . PRO B 1 496 ? 18.406 -10.055 -20.172 1 95.12 496 PRO B O 1
ATOM 9472 N N . VAL B 1 497 ? 17.031 -11.727 -20.406 1 95.94 497 VAL B N 1
ATOM 9473 C CA . VAL B 1 497 ? 16.156 -10.992 -21.312 1 95.94 497 VAL B CA 1
ATOM 9474 C C . VAL B 1 497 ? 15.398 -9.914 -20.531 1 95.94 497 VAL B C 1
ATOM 9476 O O . VAL B 1 497 ? 14.797 -10.188 -19.5 1 95.94 497 VAL B O 1
ATOM 9479 N N . ASP B 1 498 ? 15.461 -8.719 -20.984 1 91.81 498 ASP B N 1
ATOM 9480 C CA . ASP B 1 498 ? 14.766 -7.574 -20.406 1 91.81 498 ASP B CA 1
ATOM 9481 C C . ASP B 1 498 ? 14.352 -6.57 -21.469 1 91.81 498 ASP B C 1
ATOM 9483 O O . ASP B 1 498 ? 15.203 -5.938 -22.094 1 91.81 498 ASP B O 1
ATOM 9487 N N . PHE B 1 499 ? 13.094 -6.422 -21.625 1 89.75 499 PHE B N 1
ATOM 9488 C CA . PHE B 1 499 ? 12.578 -5.562 -22.688 1 89.75 499 PHE B CA 1
ATOM 9489 C C . PHE B 1 499 ? 12.984 -4.113 -22.453 1 89.75 499 PHE B C 1
ATOM 9491 O O . PHE B 1 499 ? 13.055 -3.324 -23.406 1 89.75 499 PHE B O 1
ATOM 9498 N N . THR B 1 500 ? 13.211 -3.768 -21.203 1 80.38 500 THR B N 1
ATOM 9499 C CA . THR B 1 500 ? 13.57 -2.391 -20.875 1 80.38 500 THR B CA 1
ATOM 9500 C C . THR B 1 500 ? 14.93 -2.027 -21.469 1 80.38 500 THR B C 1
ATOM 9502 O O . THR B 1 500 ? 15.242 -0.847 -21.625 1 80.38 500 THR B O 1
ATOM 9505 N N . ALA B 1 501 ? 15.711 -2.99 -21.734 1 84 501 ALA B N 1
ATOM 9506 C CA . ALA B 1 501 ? 17.031 -2.758 -22.312 1 84 501 ALA B CA 1
ATOM 9507 C C . ALA B 1 501 ? 16.938 -2.166 -23.719 1 84 501 ALA B C 1
ATOM 9509 O O . ALA B 1 501 ? 17.891 -1.572 -24.219 1 84 501 ALA B O 1
ATOM 9510 N N . CYS B 1 502 ? 15.867 -2.34 -24.266 1 83.81 502 CYS B N 1
ATOM 9511 C CA . CYS B 1 502 ? 15.664 -1.834 -25.625 1 83.81 502 CYS B CA 1
ATOM 9512 C C . CYS B 1 502 ? 15.422 -0.33 -25.609 1 83.81 502 CYS B C 1
ATOM 9514 O O . CYS B 1 502 ? 15.445 0.314 -26.656 1 83.81 502 CYS B O 1
ATOM 9516 N N . HIS B 1 503 ? 15.133 0.216 -24.375 1 76.06 503 HIS B N 1
ATOM 9517 C CA . HIS B 1 503 ? 14.844 1.644 -24.281 1 76.06 503 HIS B CA 1
ATOM 9518 C C . HIS B 1 503 ? 16.016 2.406 -23.672 1 76.06 503 HIS B C 1
ATOM 9520 O O . HIS B 1 503 ? 16.594 1.978 -22.672 1 76.06 503 HIS B O 1
ATOM 9526 N N . LYS B 1 504 ? 16.922 3.023 -24.375 1 63.06 504 LYS B N 1
ATOM 9527 C CA . LYS B 1 504 ? 18.156 3.695 -23.984 1 63.06 504 LYS B CA 1
ATOM 9528 C C . LYS B 1 504 ? 17.938 4.59 -22.781 1 63.06 504 LYS B C 1
ATOM 9530 O O . LYS B 1 504 ? 18.672 4.492 -21.781 1 63.06 504 LYS B O 1
ATOM 9535 N N . ASP B 1 505 ? 17.484 5.801 -22.75 1 59.47 505 ASP B N 1
ATOM 9536 C CA . ASP B 1 505 ? 17.688 6.949 -21.859 1 59.47 505 ASP B CA 1
ATOM 9537 C C . ASP B 1 505 ? 16.531 7.074 -20.859 1 59.47 505 ASP B C 1
ATOM 9539 O O . ASP B 1 505 ? 15.633 7.898 -21.047 1 59.47 505 ASP B O 1
ATOM 9543 N N . SER B 1 506 ? 16.312 5.91 -20.094 1 62.72 506 SER B N 1
ATOM 9544 C CA . SER B 1 506 ? 15.156 6.285 -19.297 1 62.72 506 SER B CA 1
ATOM 9545 C C . SER B 1 506 ? 15.5 6.328 -17.812 1 62.72 506 SER B C 1
ATOM 9547 O O . SER B 1 506 ? 16.219 5.453 -17.312 1 62.72 506 SER B O 1
ATOM 9549 N N . ASN B 1 507 ? 15.492 7.535 -17.203 1 72.31 507 ASN B N 1
ATOM 9550 C CA . ASN B 1 507 ? 15.578 7.648 -15.758 1 72.31 507 ASN B CA 1
ATOM 9551 C C . ASN B 1 507 ? 14.523 6.793 -15.062 1 72.31 507 ASN B C 1
ATOM 9553 O O . ASN B 1 507 ? 13.68 6.184 -15.727 1 72.31 507 ASN B O 1
ATOM 9557 N N . GLU B 1 508 ? 14.742 6.562 -13.805 1 75.12 508 GLU B N 1
ATOM 9558 C CA . GLU B 1 508 ? 13.883 5.684 -13.016 1 75.12 508 GLU B CA 1
ATOM 9559 C C . GLU B 1 508 ? 12.414 6.082 -13.156 1 75.12 508 GLU B C 1
ATOM 9561 O O . GLU B 1 508 ? 11.531 5.223 -13.188 1 75.12 508 GLU B O 1
ATOM 9566 N N . ALA B 1 509 ? 12.242 7.312 -13.289 1 73.5 509 ALA B N 1
ATOM 9567 C CA . ALA B 1 509 ? 10.867 7.785 -13.43 1 73.5 509 ALA B CA 1
ATOM 9568 C C . ALA B 1 509 ? 10.281 7.383 -14.773 1 73.5 509 ALA B C 1
ATOM 9570 O O . ALA B 1 509 ? 9.117 6.988 -14.859 1 73.5 509 ALA B O 1
ATOM 9571 N N . ALA B 1 510 ? 11.07 7.457 -15.734 1 73.31 510 ALA B N 1
ATOM 9572 C CA . ALA B 1 510 ? 10.625 7.062 -17.062 1 73.31 510 ALA B CA 1
ATOM 9573 C C . ALA B 1 510 ? 10.352 5.562 -17.125 1 73.31 510 ALA B C 1
ATOM 9575 O O . ALA B 1 510 ? 9.383 5.129 -17.766 1 73.31 510 ALA B O 1
ATOM 9576 N N . TRP B 1 511 ? 11.234 4.918 -16.438 1 75 511 TRP B N 1
ATOM 9577 C CA . TRP B 1 511 ? 11.07 3.471 -16.391 1 75 511 TRP B CA 1
ATOM 9578 C C . TRP B 1 511 ? 9.773 3.096 -15.672 1 75 511 TRP B C 1
ATOM 9580 O O . TRP B 1 511 ? 9.055 2.195 -16.109 1 75 511 TRP B O 1
ATOM 9590 N N . GLU B 1 512 ? 9.555 3.738 -14.609 1 76.62 512 GLU B N 1
ATOM 9591 C CA . GLU B 1 512 ? 8.32 3.514 -13.867 1 76.62 512 GLU B CA 1
ATOM 9592 C C . GLU B 1 512 ? 7.098 3.787 -14.734 1 76.62 512 GLU B C 1
ATOM 9594 O O . GLU B 1 512 ? 6.109 3.055 -14.672 1 76.62 512 GLU B O 1
ATOM 9599 N N . ASP B 1 513 ? 7.227 4.727 -15.57 1 72.56 513 ASP B N 1
ATOM 9600 C CA . ASP B 1 513 ? 6.129 5.078 -16.469 1 72.56 513 ASP B CA 1
ATOM 9601 C C . ASP B 1 513 ? 5.867 3.973 -17.484 1 72.56 513 ASP B C 1
ATOM 9603 O O . ASP B 1 513 ? 4.715 3.678 -17.812 1 72.56 513 ASP B O 1
ATOM 9607 N N . ILE B 1 514 ? 6.93 3.436 -17.906 1 71 514 ILE B N 1
ATOM 9608 C CA . ILE B 1 514 ? 6.824 2.359 -18.875 1 71 514 ILE B CA 1
ATOM 9609 C C . ILE B 1 514 ? 6.211 1.124 -18.219 1 71 514 ILE B C 1
ATOM 9611 O O . ILE B 1 514 ? 5.297 0.51 -18.781 1 71 514 ILE B O 1
ATOM 9615 N N . MET B 1 515 ? 6.695 0.912 -17.031 1 72.19 515 MET B N 1
ATOM 9616 C CA . MET B 1 515 ? 6.254 -0.282 -16.312 1 72.19 515 MET B CA 1
ATOM 9617 C C . MET B 1 515 ? 4.773 -0.184 -15.953 1 72.19 515 MET B C 1
ATOM 9619 O O . MET B 1 515 ? 4.055 -1.184 -15.992 1 72.19 515 MET B O 1
ATOM 9623 N N . GLN B 1 516 ? 4.383 1.071 -15.711 1 70.44 516 GLN B N 1
ATOM 9624 C CA . GLN B 1 516 ? 3.002 1.271 -15.281 1 70.44 516 GLN B CA 1
ATOM 9625 C C . GLN B 1 516 ? 2.084 1.482 -16.484 1 70.44 516 GLN B C 1
ATOM 9627 O O . GLN B 1 516 ? 0.878 1.677 -16.328 1 70.44 516 GLN B O 1
ATOM 9632 N N . GLY B 1 517 ? 2.58 1.324 -17.672 1 64.25 517 GLY B N 1
ATOM 9633 C CA . GLY B 1 517 ? 1.8 1.401 -18.891 1 64.25 517 GLY B CA 1
ATOM 9634 C C . GLY B 1 517 ? 1.436 2.822 -19.281 1 64.25 517 GLY B C 1
ATOM 9635 O O . GLY B 1 517 ? 0.464 3.045 -20 1 64.25 517 GLY B O 1
ATOM 9636 N N . ARG B 1 518 ? 1.993 3.779 -18.609 1 63.53 518 ARG B N 1
ATOM 9637 C CA . ARG B 1 518 ? 1.711 5.16 -18.984 1 63.53 518 ARG B CA 1
ATOM 9638 C C . ARG B 1 518 ? 2.16 5.441 -20.406 1 63.53 518 ARG B C 1
ATOM 9640 O O . ARG B 1 518 ? 1.547 6.25 -21.109 1 63.53 518 ARG B O 1
ATOM 9647 N N . TYR B 1 519 ? 3.354 4.746 -20.781 1 58.75 519 TYR B N 1
ATOM 9648 C CA . TYR B 1 519 ? 3.846 4.941 -22.141 1 58.75 519 TYR B CA 1
ATOM 9649 C C . TYR B 1 519 ? 3.551 3.723 -23 1 58.75 519 TYR B C 1
ATOM 9651 O O . TYR B 1 519 ? 4.215 2.691 -22.891 1 58.75 519 TYR B O 1
ATOM 9659 N N . ALA B 1 520 ? 2.34 3.246 -22.984 1 52.62 520 ALA B N 1
ATOM 9660 C CA . ALA B 1 520 ? 1.909 2.031 -23.672 1 52.62 520 ALA B CA 1
ATOM 9661 C C . ALA B 1 520 ? 2.777 1.756 -24.906 1 52.62 520 ALA B C 1
ATOM 9663 O O . ALA B 1 520 ? 3.162 0.611 -25.156 1 52.62 520 ALA B O 1
ATOM 9664 N N . GLN B 1 521 ? 2.912 2.709 -25.719 1 54.75 521 GLN B N 1
ATOM 9665 C CA . GLN B 1 521 ? 3.225 2.408 -27.125 1 54.75 521 GLN B CA 1
ATOM 9666 C C . GLN B 1 521 ? 4.676 1.962 -27.281 1 54.75 521 GLN B C 1
ATOM 9668 O O . GLN B 1 521 ? 4.992 1.159 -28.156 1 54.75 521 GLN B O 1
ATOM 9673 N N . GLN B 1 522 ? 5.453 2.025 -26.109 1 63.06 522 GLN B N 1
ATOM 9674 C CA . GLN B 1 522 ? 6.848 1.921 -26.531 1 63.06 522 GLN B CA 1
ATOM 9675 C C . GLN B 1 522 ? 7.359 0.49 -26.391 1 63.06 522 GLN B C 1
ATOM 9677 O O . GLN B 1 522 ? 8.25 0.069 -27.141 1 63.06 522 GLN B O 1
ATOM 9682 N N . LEU B 1 523 ? 6.676 -0.449 -25.594 1 78.19 523 LEU B N 1
ATOM 9683 C CA . LEU B 1 523 ? 7.227 -1.795 -25.484 1 78.19 523 LEU B CA 1
ATOM 9684 C C . LEU B 1 523 ? 6.477 -2.773 -26.375 1 78.19 523 LEU B C 1
ATOM 9686 O O . LEU B 1 523 ? 6.922 -3.904 -26.578 1 78.19 523 LEU B O 1
ATOM 9690 N N . GLY B 1 524 ? 5.457 -2.295 -26.969 1 75.81 524 GLY B N 1
ATOM 9691 C CA . GLY B 1 524 ? 4.641 -3.131 -27.844 1 75.81 524 GLY B CA 1
ATOM 9692 C C . GLY B 1 524 ? 5.355 -3.557 -29.109 1 75.81 524 GLY B C 1
ATOM 9693 O O . GLY B 1 524 ? 5.008 -4.574 -29.703 1 75.81 524 GLY B O 1
ATOM 9694 N N . ASP B 1 525 ? 6.441 -2.918 -29.344 1 82 525 ASP B N 1
ATOM 9695 C CA . ASP B 1 525 ? 7.109 -3.188 -30.609 1 82 525 ASP B CA 1
ATOM 9696 C C . ASP B 1 525 ? 8.32 -4.102 -30.406 1 82 525 ASP B C 1
ATOM 9698 O O . ASP B 1 525 ? 8.953 -4.523 -31.375 1 82 525 ASP B O 1
ATOM 9702 N N . VAL B 1 526 ? 8.57 -4.438 -29.172 1 90.25 526 VAL B N 1
ATOM 9703 C CA . VAL B 1 526 ? 9.734 -5.289 -28.922 1 90.25 526 VAL B CA 1
ATOM 9704 C C . VAL B 1 526 ? 9.43 -6.715 -29.375 1 90.25 526 VAL B C 1
ATOM 9706 O O . VAL B 1 526 ? 8.406 -7.289 -28.984 1 90.25 526 VAL B O 1
ATOM 9709 N N . ARG B 1 527 ? 10.328 -7.262 -30.203 1 93.88 527 ARG B N 1
ATOM 9710 C CA . ARG B 1 527 ? 10.18 -8.625 -30.703 1 93.88 527 ARG B CA 1
ATOM 9711 C C . ARG B 1 527 ? 11.211 -9.555 -30.062 1 93.88 527 ARG B C 1
ATOM 9713 O O . ARG B 1 527 ? 12.414 -9.344 -30.219 1 93.88 527 ARG B O 1
ATOM 9720 N N . TRP B 1 528 ? 10.742 -10.516 -29.391 1 97.44 528 TRP B N 1
ATOM 9721 C CA . TRP B 1 528 ? 11.57 -11.516 -28.719 1 97.44 528 TRP B CA 1
ATOM 9722 C C . TRP B 1 528 ? 11.539 -12.836 -29.469 1 97.44 528 TRP B C 1
ATOM 9724 O O . TRP B 1 528 ? 10.469 -13.383 -29.734 1 97.44 528 TRP B O 1
ATOM 9734 N N . HIS B 1 529 ? 12.672 -13.32 -29.969 1 97.44 529 HIS B N 1
ATOM 9735 C CA . HIS B 1 529 ? 12.742 -14.672 -30.516 1 97.44 529 HIS B CA 1
ATOM 9736 C C . HIS B 1 529 ? 13.992 -15.398 -30.031 1 97.44 529 HIS B C 1
ATOM 9738 O O . HIS B 1 529 ? 14.922 -14.766 -29.516 1 97.44 529 HIS B O 1
ATOM 9744 N N . VAL B 1 530 ? 13.992 -16.703 -30.141 1 97.75 530 VAL B N 1
ATOM 9745 C CA . VAL B 1 530 ? 15.141 -17.516 -29.734 1 97.75 530 VAL B CA 1
ATOM 9746 C C . VAL B 1 530 ? 15.469 -18.516 -30.844 1 97.75 530 VAL B C 1
ATOM 9748 O O . VAL B 1 530 ? 14.586 -18.938 -31.578 1 97.75 530 VAL B O 1
ATOM 9751 N N . ASP B 1 531 ? 16.703 -18.766 -30.953 1 97.19 531 ASP B N 1
ATOM 9752 C CA . ASP B 1 531 ? 17.172 -19.938 -31.672 1 97.19 531 ASP B CA 1
ATOM 9753 C C . ASP B 1 531 ? 17.5 -21.094 -30.719 1 97.19 531 ASP B C 1
ATOM 9755 O O . ASP B 1 531 ? 18.266 -20.922 -29.766 1 97.19 531 ASP B O 1
ATOM 9759 N N . TYR B 1 532 ? 16.828 -22.234 -30.969 1 97.06 532 TYR B N 1
ATOM 9760 C CA . TYR B 1 532 ? 17.031 -23.328 -30.016 1 97.06 532 TYR B CA 1
ATOM 9761 C C . TYR B 1 532 ? 17.594 -24.547 -30.719 1 97.06 532 TYR B C 1
ATOM 9763 O O . TYR B 1 532 ? 17.484 -24.688 -31.938 1 97.06 532 TYR B O 1
ATOM 9771 N N . CYS B 1 533 ? 18.266 -25.406 -29.906 1 96 533 CYS B N 1
ATOM 9772 C CA . CYS B 1 533 ? 18.75 -26.719 -30.328 1 96 533 CYS B CA 1
ATOM 9773 C C . CYS B 1 533 ? 18.594 -27.734 -29.203 1 96 533 CYS B C 1
ATOM 9775 O O . CYS B 1 533 ? 19.062 -27.516 -28.078 1 96 533 CYS B O 1
ATOM 9777 N N . ILE B 1 534 ? 17.859 -28.797 -29.469 1 96.88 534 ILE B N 1
ATOM 9778 C CA . ILE B 1 534 ? 17.703 -29.922 -28.547 1 96.88 534 ILE B CA 1
ATOM 9779 C C . ILE B 1 534 ? 18.562 -31.094 -29.016 1 96.88 534 ILE B C 1
ATOM 9781 O O . ILE B 1 534 ? 18.359 -31.609 -30.125 1 96.88 534 ILE B O 1
ATOM 9785 N N . THR B 1 535 ? 19.469 -31.516 -28.141 1 94.81 535 THR B N 1
ATOM 9786 C CA . THR B 1 535 ? 20.453 -32.531 -28.531 1 94.81 535 THR B CA 1
ATOM 9787 C C . THR B 1 535 ? 20.375 -33.75 -27.594 1 94.81 535 THR B C 1
ATOM 9789 O O . THR B 1 535 ? 20.531 -33.594 -26.375 1 94.81 535 THR B O 1
ATOM 9792 N N . PRO B 1 536 ? 20.125 -34.906 -28.125 1 95.19 536 PRO B N 1
ATOM 9793 C CA . PRO B 1 536 ? 20.25 -36.094 -27.281 1 95.19 536 PRO B CA 1
ATOM 9794 C C . PRO B 1 536 ? 21.688 -36.406 -26.906 1 95.19 536 PRO B C 1
ATOM 9796 O O . PRO B 1 536 ? 22.578 -36.344 -27.766 1 95.19 536 PRO B O 1
ATOM 9799 N N . ARG B 1 537 ? 21.906 -36.688 -25.688 1 94.81 537 ARG B N 1
ATOM 9800 C CA . ARG B 1 537 ? 23.25 -36.969 -25.219 1 94.81 537 ARG B CA 1
ATOM 9801 C C . ARG B 1 537 ? 23.578 -38.469 -25.422 1 94.81 537 ARG B C 1
ATOM 9803 O O . ARG B 1 537 ? 23.703 -39.219 -24.453 1 94.81 537 ARG B O 1
ATOM 9810 N N . LEU B 1 538 ? 23.891 -38.75 -26.625 1 91.38 538 LEU B N 1
ATOM 9811 C CA . LEU B 1 538 ? 24.203 -40.125 -26.984 1 91.38 538 LEU B CA 1
ATOM 9812 C C . LEU B 1 538 ? 25.594 -40.5 -26.5 1 91.38 538 LEU B C 1
ATOM 9814 O O . LEU B 1 538 ? 25.953 -41.688 -26.438 1 91.38 538 LEU B O 1
ATOM 9818 N N . ASP B 1 539 ? 26.328 -39.531 -26.125 1 92.31 539 ASP B N 1
ATOM 9819 C CA . ASP B 1 539 ? 27.672 -39.75 -25.609 1 92.31 539 ASP B CA 1
ATOM 9820 C C . ASP B 1 539 ? 27.625 -40.25 -24.172 1 92.31 539 ASP B C 1
ATOM 9822 O O . ASP B 1 539 ? 28.641 -40.719 -23.641 1 92.31 539 ASP B O 1
ATOM 9826 N N . PHE B 1 540 ? 26.5 -40.156 -23.547 1 95.44 540 PHE B N 1
ATOM 9827 C CA . PHE B 1 540 ? 26.359 -40.625 -22.172 1 95.44 540 PHE B CA 1
ATOM 9828 C C . PHE B 1 540 ? 25.906 -42.094 -22.141 1 95.44 540 PHE B C 1
ATOM 9830 O O . PHE B 1 540 ? 25.031 -42.5 -22.906 1 95.44 540 PHE B O 1
ATOM 9837 N N . SER B 1 541 ? 26.562 -42.906 -21.25 1 95.44 541 SER B N 1
ATOM 9838 C CA . SER B 1 541 ? 26.062 -44.25 -20.984 1 95.44 541 SER B CA 1
ATOM 9839 C C . SER B 1 541 ? 24.781 -44.219 -20.172 1 95.44 541 SER B C 1
ATOM 9841 O O . SER B 1 541 ? 24.484 -43.219 -19.516 1 95.44 541 SER B O 1
ATOM 9843 N N . GLU B 1 542 ? 24.047 -45.25 -20.219 1 94.81 542 GLU B N 1
ATOM 9844 C CA . GLU B 1 542 ? 22.828 -45.312 -19.422 1 94.81 542 GLU B CA 1
ATOM 9845 C C . GLU B 1 542 ? 23.125 -45.188 -17.938 1 94.81 542 GLU B C 1
ATOM 9847 O O . GLU B 1 542 ? 22.344 -44.594 -17.188 1 94.81 542 GLU B O 1
ATOM 9852 N N . GLU B 1 543 ? 24.219 -45.688 -17.547 1 95.62 543 GLU B N 1
ATOM 9853 C CA . GLU B 1 543 ? 24.625 -45.625 -16.141 1 95.62 543 GLU B CA 1
ATOM 9854 C C . GLU B 1 543 ? 24.859 -44.156 -15.727 1 95.62 543 GLU B C 1
ATOM 9856 O O . GLU B 1 543 ? 24.469 -43.75 -14.625 1 95.62 543 GLU B O 1
ATOM 9861 N N . LYS B 1 544 ? 25.484 -43.5 -16.656 1 96.81 544 LYS B N 1
ATOM 9862 C CA . LYS B 1 544 ? 25.75 -42.094 -16.359 1 96.81 544 LYS B CA 1
ATOM 9863 C C . LYS B 1 544 ? 24.453 -41.312 -16.266 1 96.81 544 LYS B C 1
ATOM 9865 O O . LYS B 1 544 ? 24.297 -40.469 -15.391 1 96.81 544 LYS B O 1
ATOM 9870 N N . VAL B 1 545 ? 23.547 -41.562 -17.188 1 97.56 545 VAL B N 1
ATOM 9871 C CA . VAL B 1 545 ? 22.266 -40.844 -17.188 1 97.56 545 VAL B CA 1
ATOM 9872 C C . VAL B 1 545 ? 21.5 -41.188 -15.914 1 97.56 545 VAL B C 1
ATOM 9874 O O . VAL B 1 545 ? 20.875 -40.281 -15.32 1 97.56 545 VAL B O 1
ATOM 9877 N N . ARG B 1 546 ? 21.547 -42.375 -15.477 1 96.56 546 ARG B N 1
ATOM 9878 C CA . ARG B 1 546 ? 20.875 -42.781 -14.25 1 96.56 546 ARG B CA 1
ATOM 9879 C C . ARG B 1 546 ? 21.484 -42.094 -13.031 1 96.56 546 ARG B C 1
ATOM 9881 O O . ARG B 1 546 ? 20.797 -41.75 -12.078 1 96.56 546 ARG B O 1
ATOM 9888 N N . ALA B 1 547 ? 22.766 -41.969 -13.109 1 96.88 547 ALA B N 1
ATOM 9889 C CA . ALA B 1 547 ? 23.453 -41.25 -12.023 1 96.88 547 ALA B CA 1
ATOM 9890 C C . ALA B 1 547 ? 23.016 -39.812 -11.953 1 96.88 547 ALA B C 1
ATOM 9892 O O . ALA B 1 547 ? 22.812 -39.25 -10.867 1 96.88 547 ALA B O 1
ATOM 9893 N N . ASN B 1 548 ? 22.953 -39.219 -13.125 1 96.31 548 ASN B N 1
ATOM 9894 C CA . ASN B 1 548 ? 22.5 -37.844 -13.18 1 96.31 548 ASN B CA 1
ATOM 9895 C C . ASN B 1 548 ? 21.078 -37.688 -12.641 1 96.31 548 ASN B C 1
ATOM 9897 O O . ASN B 1 548 ? 20.781 -36.75 -11.922 1 96.31 548 ASN B O 1
ATOM 9901 N N . LEU B 1 549 ? 20.203 -38.594 -13.008 1 95.31 549 LEU B N 1
ATOM 9902 C CA . LEU B 1 549 ? 18.828 -38.594 -12.539 1 95.31 549 LEU B CA 1
ATOM 9903 C C . LEU B 1 549 ? 18.766 -38.75 -11.023 1 95.31 549 LEU B C 1
ATOM 9905 O O . LEU B 1 549 ? 17.984 -38.062 -10.352 1 95.31 549 LEU B O 1
ATOM 9909 N N . GLN B 1 550 ? 19.609 -39.594 -10.516 1 94.19 550 GLN B N 1
ATOM 9910 C CA . GLN B 1 550 ? 19.641 -39.781 -9.078 1 94.19 550 GLN B CA 1
ATOM 9911 C C . GLN B 1 550 ? 20.094 -38.531 -8.344 1 94.19 550 GLN B C 1
ATOM 9913 O O . GLN B 1 550 ? 19.609 -38.25 -7.246 1 94.19 550 GLN B O 1
ATOM 9918 N N . ASP B 1 551 ? 21.016 -37.906 -8.945 1 94.06 551 ASP B N 1
ATOM 9919 C CA . ASP B 1 551 ? 21.453 -36.625 -8.367 1 94.06 551 ASP B CA 1
ATOM 9920 C C . ASP B 1 551 ? 20.312 -35.625 -8.32 1 94.06 551 ASP B C 1
ATOM 9922 O O . ASP B 1 551 ? 20.156 -34.906 -7.324 1 94.06 551 ASP B O 1
ATOM 9926 N N . ILE B 1 552 ? 19.609 -35.531 -9.391 1 92.81 552 ILE B N 1
ATOM 9927 C CA . ILE B 1 552 ? 18.469 -34.625 -9.461 1 92.81 552 ILE B CA 1
ATOM 9928 C C . ILE B 1 552 ? 17.438 -35.031 -8.406 1 92.81 552 ILE B C 1
ATOM 9930 O O . ILE B 1 552 ? 16.906 -34.156 -7.695 1 92.81 552 ILE B O 1
ATOM 9934 N N . ARG B 1 553 ? 17.156 -36.281 -8.273 1 90.06 553 ARG B N 1
ATOM 9935 C CA . ARG B 1 553 ? 16.188 -36.75 -7.297 1 90.06 553 ARG B CA 1
ATOM 9936 C C . ARG B 1 553 ? 16.641 -36.438 -5.871 1 90.06 553 ARG B C 1
ATOM 9938 O O . ARG B 1 553 ? 15.812 -36.125 -5.016 1 90.06 553 ARG B O 1
ATOM 9945 N N . ALA B 1 554 ? 17.922 -36.5 -5.652 1 87.88 554 ALA B N 1
ATOM 9946 C CA . ALA B 1 554 ? 18.453 -36.188 -4.332 1 87.88 554 ALA B CA 1
ATOM 9947 C C . ALA B 1 554 ? 18.203 -34.719 -3.975 1 87.88 554 ALA B C 1
ATOM 9949 O O . ALA B 1 554 ? 17.859 -34.406 -2.834 1 87.88 554 ALA B O 1
ATOM 9950 N N . ARG B 1 555 ? 18.344 -33.875 -4.906 1 87.19 555 ARG B N 1
ATOM 9951 C CA . ARG B 1 555 ? 18.094 -32.469 -4.672 1 87.19 555 ARG B CA 1
ATOM 9952 C C . ARG B 1 555 ? 16.609 -32.188 -4.457 1 87.19 555 ARG B C 1
ATOM 9954 O O . ARG B 1 555 ? 16.25 -31.328 -3.646 1 87.19 555 ARG B O 1
ATOM 9961 N N . GLN B 1 556 ? 15.805 -32.875 -5.152 1 86.12 556 GLN B N 1
ATOM 9962 C CA . GLN B 1 556 ? 14.367 -32.75 -4.957 1 86.12 556 GLN B CA 1
ATOM 9963 C C . GLN B 1 556 ? 13.961 -33.188 -3.557 1 86.12 556 GLN B C 1
ATOM 9965 O O . GLN B 1 556 ? 13.078 -32.594 -2.938 1 86.12 556 GLN B O 1
ATOM 9970 N N . ARG B 1 557 ? 14.711 -34.156 -3.062 1 82.38 557 ARG B N 1
ATOM 9971 C CA . ARG B 1 557 ? 14.383 -34.688 -1.754 1 82.38 557 ARG B CA 1
ATOM 9972 C C . ARG B 1 557 ? 14.883 -33.781 -0.635 1 82.38 557 ARG B C 1
ATOM 9974 O O . ARG B 1 557 ? 14.305 -33.75 0.456 1 82.38 557 ARG B O 1
ATOM 9981 N N . LEU B 1 558 ? 15.953 -33.094 -0.941 1 79.81 558 LEU B N 1
ATOM 9982 C CA . LEU B 1 558 ? 16.531 -32.219 0.071 1 79.81 558 LEU B CA 1
ATOM 9983 C C . LEU B 1 558 ? 15.516 -31.141 0.505 1 79.81 558 LEU B C 1
ATOM 9985 O O . LEU B 1 558 ? 15.57 -30.656 1.638 1 79.81 558 LEU B O 1
ATOM 9989 N N . MET B 1 559 ? 14.609 -30.844 -0.31 1 78.69 559 MET B N 1
ATOM 9990 C CA . MET B 1 559 ? 13.617 -29.828 0.009 1 78.69 559 MET B CA 1
ATOM 9991 C C . MET B 1 559 ? 12.578 -30.359 0.983 1 78.69 559 MET B C 1
ATOM 9993 O O . MET B 1 559 ? 11.844 -29.594 1.604 1 78.69 559 MET B O 1
ATOM 9997 N N . ARG B 1 560 ? 12.672 -31.594 1.288 1 81.06 560 ARG B N 1
ATOM 9998 C CA . ARG B 1 560 ? 11.68 -32.25 2.145 1 81.06 560 ARG B CA 1
ATOM 9999 C C . ARG B 1 560 ? 12.188 -32.344 3.578 1 81.06 560 ARG B C 1
ATOM 10001 O O . ARG B 1 560 ? 11.461 -32.812 4.465 1 81.06 560 ARG B O 1
ATOM 10008 N N . THR B 1 561 ? 13.289 -31.844 3.775 1 86.75 561 THR B N 1
ATOM 10009 C CA . THR B 1 561 ? 13.852 -31.844 5.121 1 86.75 561 THR B CA 1
ATOM 10010 C C . THR B 1 561 ? 13.047 -30.922 6.039 1 86.75 561 THR B C 1
ATOM 10012 O O . THR B 1 561 ? 12.617 -29.844 5.629 1 86.75 561 THR B O 1
ATOM 10015 N N . MET B 1 562 ? 12.836 -31.438 7.254 1 91.94 562 MET B N 1
ATOM 10016 C CA . MET B 1 562 ? 12.062 -30.641 8.211 1 91.94 562 MET B CA 1
ATOM 10017 C C . MET B 1 562 ? 12.828 -30.484 9.523 1 91.94 562 MET B C 1
ATOM 10019 O O . MET B 1 562 ? 13.68 -31.297 9.859 1 91.94 562 MET B O 1
ATOM 10023 N N . CYS B 1 563 ? 12.547 -29.469 10.188 1 94.5 563 CYS B N 1
ATOM 10024 C CA . CYS B 1 563 ? 13.109 -29.234 11.516 1 94.5 563 CYS B CA 1
ATOM 10025 C C . CYS B 1 563 ? 12.195 -29.797 12.602 1 94.5 563 CYS B C 1
ATOM 10027 O O . CYS B 1 563 ? 10.969 -29.703 12.5 1 94.5 563 CYS B O 1
ATOM 10029 N N . ILE B 1 564 ? 12.828 -30.375 13.602 1 95.5 564 ILE B N 1
ATOM 10030 C CA . ILE B 1 564 ? 12.047 -30.969 14.68 1 95.5 564 ILE B CA 1
ATOM 10031 C C . ILE B 1 564 ? 11.109 -29.922 15.273 1 95.5 564 ILE B C 1
ATOM 10033 O O . ILE B 1 564 ? 11.539 -28.844 15.672 1 95.5 564 ILE B O 1
ATOM 10037 N N . PRO B 1 565 ? 9.867 -30.219 15.328 1 96.81 565 PRO B N 1
ATOM 10038 C CA . PRO B 1 565 ? 8.867 -29.266 15.82 1 96.81 565 PRO B CA 1
ATOM 10039 C C . PRO B 1 565 ? 8.695 -29.328 17.328 1 96.81 565 PRO B C 1
ATOM 10041 O O . PRO B 1 565 ? 9.383 -30.094 18.016 1 96.81 565 PRO B O 1
ATOM 10044 N N . ASN B 1 566 ? 7.902 -28.391 17.844 1 96.19 566 ASN B N 1
ATOM 10045 C CA . ASN B 1 566 ? 7.449 -28.469 19.234 1 96.19 566 ASN B CA 1
ATOM 10046 C C . ASN B 1 566 ? 6.484 -29.641 19.438 1 96.19 566 ASN B C 1
ATOM 10048 O O . ASN B 1 566 ? 5.27 -29.469 19.312 1 96.19 566 ASN B O 1
ATOM 10052 N N . VAL B 1 567 ? 6.984 -30.719 19.859 1 95.75 567 VAL B N 1
ATOM 10053 C CA . VAL B 1 567 ? 6.246 -31.984 19.922 1 95.75 567 VAL B CA 1
ATOM 10054 C C . VAL B 1 567 ? 5.133 -31.875 20.969 1 95.75 567 VAL B C 1
ATOM 10056 O O . VAL B 1 567 ? 4.051 -32.438 20.781 1 95.75 567 VAL B O 1
ATOM 10059 N N . ASP B 1 568 ? 5.387 -31.188 22.031 1 95.12 568 ASP B N 1
ATOM 10060 C CA . ASP B 1 568 ? 4.371 -31.031 23.078 1 95.12 568 ASP B CA 1
ATOM 10061 C C . ASP B 1 568 ? 3.135 -30.312 22.516 1 95.12 568 ASP B C 1
ATOM 10063 O O . ASP B 1 568 ? 2.004 -30.719 22.797 1 95.12 568 ASP B O 1
ATOM 10067 N N . MET B 1 569 ? 3.359 -29.344 21.766 1 95.56 569 MET B N 1
ATOM 10068 C CA . MET B 1 569 ? 2.246 -28.594 21.188 1 95.56 569 MET B CA 1
ATOM 10069 C C . MET B 1 569 ? 1.503 -29.422 20.156 1 95.56 569 MET B C 1
ATOM 10071 O O . MET B 1 569 ? 0.282 -29.312 20.016 1 95.56 569 MET B O 1
ATOM 10075 N N . LEU B 1 570 ? 2.246 -30.219 19.438 1 95.38 570 LEU B N 1
ATOM 10076 C CA . LEU B 1 570 ? 1.633 -31.125 18.469 1 95.38 570 LEU B CA 1
ATOM 10077 C C . LEU B 1 570 ? 0.734 -32.125 19.172 1 95.38 570 LEU B C 1
ATOM 10079 O O . LEU B 1 570 ? -0.384 -32.406 18.719 1 95.38 570 LEU B O 1
ATOM 10083 N N . ASN B 1 571 ? 1.211 -32.656 20.219 1 94.75 571 ASN B N 1
ATOM 10084 C CA . ASN B 1 571 ? 0.437 -33.625 20.984 1 94.75 571 ASN B CA 1
ATOM 10085 C C . ASN B 1 571 ? -0.803 -33 21.609 1 94.75 571 ASN B C 1
ATOM 10087 O O . ASN B 1 571 ? -1.871 -33.594 21.625 1 94.75 571 ASN B O 1
ATOM 10091 N N . GLU B 1 572 ? -0.588 -31.797 22.125 1 94.25 572 GLU B N 1
ATOM 10092 C CA . GLU B 1 572 ? -1.726 -31.078 22.688 1 94.25 572 GLU B CA 1
ATOM 10093 C C . GLU B 1 572 ? -2.799 -30.828 21.641 1 94.25 572 GLU B C 1
ATOM 10095 O O . GLU B 1 572 ? -3.992 -30.969 21.906 1 94.25 572 GLU B O 1
ATOM 10100 N N . ARG B 1 573 ? -2.402 -30.422 20.5 1 93.88 573 ARG B N 1
ATOM 10101 C CA . ARG B 1 573 ? -3.33 -30.188 19.406 1 93.88 573 ARG B CA 1
ATOM 10102 C C . ARG B 1 573 ? -4.086 -31.469 19.047 1 93.88 573 ARG B C 1
ATOM 10104 O O . ARG B 1 573 ? -5.305 -31.453 18.859 1 93.88 573 ARG B O 1
ATOM 10111 N N . GLU B 1 574 ? -3.348 -32.531 18.906 1 92.44 574 GLU B N 1
ATOM 10112 C CA . GLU B 1 574 ? -3.967 -33.812 18.578 1 92.44 574 GLU B CA 1
ATOM 10113 C C . GLU B 1 574 ? -4.973 -34.219 19.641 1 92.44 574 GLU B C 1
ATOM 10115 O O . GLU B 1 574 ? -6.043 -34.75 19.328 1 92.44 574 GLU B O 1
ATOM 10120 N N . ALA B 1 575 ? -4.645 -34.031 20.828 1 92.94 575 ALA B N 1
ATOM 10121 C CA . ALA B 1 575 ? -5.543 -34.344 21.938 1 92.94 575 ALA B CA 1
ATOM 10122 C C . ALA B 1 575 ? -6.836 -33.531 21.844 1 92.94 575 ALA B C 1
ATOM 10124 O O . ALA B 1 575 ? -7.922 -34.062 22.078 1 92.94 575 ALA B O 1
ATOM 10125 N N . HIS B 1 576 ? -6.684 -32.312 21.531 1 92.44 576 HIS B N 1
ATOM 10126 C CA . HIS B 1 576 ? -7.855 -31.469 21.391 1 92.44 576 HIS B CA 1
ATOM 10127 C C . HIS B 1 576 ? -8.75 -31.953 20.25 1 92.44 576 HIS B C 1
ATOM 10129 O O . HIS B 1 576 ? -9.977 -31.922 20.375 1 92.44 576 HIS B O 1
ATOM 10135 N N . ARG B 1 577 ? -8.156 -32.281 19.188 1 91.31 577 ARG B N 1
ATOM 10136 C CA . ARG B 1 577 ? -8.914 -32.781 18.047 1 91.31 577 ARG B CA 1
ATOM 10137 C C . ARG B 1 577 ? -9.688 -34.062 18.422 1 91.31 577 ARG B C 1
ATOM 10139 O O . ARG B 1 577 ? -10.852 -34.219 18.031 1 91.31 577 ARG B O 1
ATOM 10146 N N . ILE B 1 578 ? -9.062 -34.906 19.125 1 92.44 578 ILE B N 1
ATOM 10147 C CA . ILE B 1 578 ? -9.695 -36.125 19.578 1 92.44 578 ILE B CA 1
ATOM 10148 C C . ILE B 1 578 ? -10.898 -35.781 20.453 1 92.44 578 ILE B C 1
ATOM 10150 O O . ILE B 1 578 ? -11.953 -36.406 20.328 1 92.44 578 ILE B O 1
ATOM 10154 N N . ASP B 1 579 ? -10.773 -34.781 21.266 1 93 579 ASP B N 1
ATOM 10155 C CA . ASP B 1 579 ? -11.875 -34.344 22.109 1 93 579 ASP B CA 1
ATOM 10156 C C . ASP B 1 579 ? -13.047 -33.844 21.266 1 93 579 ASP B C 1
ATOM 10158 O O . ASP B 1 579 ? -14.203 -34.156 21.562 1 93 579 ASP B O 1
ATOM 10162 N N . VAL B 1 580 ? -12.766 -33.125 20.234 1 92.75 580 VAL B N 1
ATOM 10163 C CA . VAL B 1 580 ? -13.797 -32.531 19.375 1 92.75 580 VAL B CA 1
ATOM 10164 C C . VAL B 1 580 ? -14.523 -33.656 18.625 1 92.75 580 VAL B C 1
ATOM 10166 O O . VAL B 1 580 ? -15.75 -33.656 18.562 1 92.75 580 VAL B O 1
ATOM 10169 N N . LEU B 1 581 ? -13.75 -34.562 18.125 1 93.69 581 LEU B N 1
ATOM 10170 C CA . LEU B 1 581 ? -14.312 -35.625 17.312 1 93.69 581 LEU B CA 1
ATOM 10171 C C . LEU B 1 581 ? -15.07 -36.625 18.172 1 93.69 581 LEU B C 1
ATOM 10173 O O . LEU B 1 581 ? -16 -37.281 17.703 1 93.69 581 LEU B O 1
ATOM 10177 N N . SER B 1 582 ? -14.734 -36.781 19.453 1 92.19 582 SER B N 1
ATOM 10178 C CA . SER B 1 582 ? -15.375 -37.719 20.375 1 92.19 582 SER B CA 1
ATOM 10179 C C . SER B 1 582 ? -16.781 -37.25 20.734 1 92.19 582 SER B C 1
ATOM 10181 O O . SER B 1 582 ? -17.609 -38.062 21.188 1 92.19 582 SER B O 1
ATOM 10183 N N . LYS B 1 583 ? -17.062 -36 20.516 1 89 583 LYS B N 1
ATOM 10184 C CA . LYS B 1 583 ? -18.359 -35.469 20.875 1 89 583 LYS B CA 1
ATOM 10185 C C . LYS B 1 583 ? -19.453 -35.969 19.953 1 89 583 LYS B C 1
ATOM 10187 O O . LYS B 1 583 ? -20.641 -35.969 20.312 1 89 583 LYS B O 1
ATOM 10192 N N . LYS B 1 584 ? -19.125 -36.344 18.828 1 89.12 584 LYS B N 1
ATOM 10193 C CA . LYS B 1 584 ? -20.094 -36.906 17.875 1 89.12 584 LYS B CA 1
ATOM 10194 C C . LYS B 1 584 ? -19.875 -38.375 17.672 1 89.12 584 LYS B C 1
ATOM 10196 O O . LYS B 1 584 ? -18.734 -38.812 17.438 1 89.12 584 LYS B O 1
ATOM 10201 N N . LYS B 1 585 ? -20.953 -39.031 17.641 1 86.44 585 LYS B N 1
ATOM 10202 C CA . LYS B 1 585 ? -20.891 -40.5 17.547 1 86.44 585 LYS B CA 1
ATOM 10203 C C . LYS B 1 585 ? -20.297 -40.938 16.219 1 86.44 585 LYS B C 1
ATOM 10205 O O . LYS B 1 585 ? -20.734 -40.469 15.156 1 86.44 585 LYS B O 1
ATOM 10210 N N . GLY B 1 586 ? -19.266 -41.781 16.312 1 88.62 586 GLY B N 1
ATOM 10211 C CA . GLY B 1 586 ? -18.688 -42.406 15.133 1 88.62 586 GLY B CA 1
ATOM 10212 C C . GLY B 1 586 ? -17.594 -41.594 14.484 1 88.62 586 GLY B C 1
ATOM 10213 O O . GLY B 1 586 ? -16.812 -42.094 13.68 1 88.62 586 GLY B O 1
ATOM 10214 N N . ALA B 1 587 ? -17.531 -40.344 14.758 1 90.12 587 ALA B N 1
ATOM 10215 C CA . ALA B 1 587 ? -16.578 -39.469 14.094 1 90.12 587 ALA B CA 1
ATOM 10216 C C . ALA B 1 587 ? -15.141 -39.844 14.438 1 90.12 587 ALA B C 1
ATOM 10218 O O . ALA B 1 587 ? -14.273 -39.844 13.57 1 90.12 587 ALA B O 1
ATOM 10219 N N . LEU B 1 588 ? -14.875 -40.094 15.695 1 91.56 588 LEU B N 1
ATOM 10220 C CA . LEU B 1 588 ? -13.531 -40.438 16.156 1 91.56 588 LEU B CA 1
ATOM 10221 C C . LEU B 1 588 ? -13.062 -41.75 15.555 1 91.56 588 LEU B C 1
ATOM 10223 O O . LEU B 1 588 ? -11.906 -41.875 15.133 1 91.56 588 LEU B O 1
ATOM 10227 N N . GLN B 1 589 ? -13.93 -42.719 15.516 1 90.25 589 GLN B N 1
ATOM 10228 C CA . GLN B 1 589 ? -13.594 -44.031 14.938 1 90.25 589 GLN B CA 1
ATOM 10229 C C . GLN B 1 589 ? -13.281 -43.906 13.453 1 90.25 589 GLN B C 1
ATOM 10231 O O . GLN B 1 589 ? -12.336 -44.5 12.961 1 90.25 589 GLN B O 1
ATOM 10236 N N . ARG B 1 590 ? -14.094 -43.188 12.828 1 89.94 590 ARG B N 1
ATOM 10237 C CA . ARG B 1 590 ? -13.867 -42.969 11.406 1 89.94 590 ARG B CA 1
ATOM 10238 C C . ARG B 1 590 ? -12.531 -42.281 11.156 1 89.94 590 ARG B C 1
ATOM 10240 O O . ARG B 1 590 ? -11.805 -42.625 10.219 1 89.94 590 ARG B O 1
ATOM 10247 N N . PHE B 1 591 ? -12.273 -41.281 11.938 1 90.19 591 PHE B N 1
ATOM 10248 C CA . PHE B 1 591 ? -11.039 -40.531 11.797 1 90.19 591 PHE B CA 1
ATOM 10249 C C . PHE B 1 591 ? -9.828 -41.438 12.008 1 90.19 591 PHE B C 1
ATOM 10251 O O . PHE B 1 591 ? -8.852 -41.375 11.258 1 90.19 591 PHE B O 1
ATOM 10258 N N . LEU B 1 592 ? -9.844 -42.219 13.016 1 89.56 592 LEU B N 1
ATOM 10259 C CA . LEU B 1 592 ? -8.758 -43.156 13.305 1 89.56 592 LEU B CA 1
ATOM 10260 C C . LEU B 1 592 ? -8.539 -44.094 12.141 1 89.56 592 LEU B C 1
ATOM 10262 O O . LEU B 1 592 ? -7.398 -44.375 11.758 1 89.56 592 LEU B O 1
ATOM 10266 N N . LEU B 1 593 ? -9.617 -44.625 11.617 1 88.19 593 LEU B N 1
ATOM 10267 C CA . LEU B 1 593 ? -9.531 -45.531 10.477 1 88.19 593 LEU B CA 1
ATOM 10268 C C . LEU B 1 593 ? -8.875 -44.844 9.281 1 88.19 593 LEU B C 1
ATOM 10270 O O . LEU B 1 593 ? -8.039 -45.438 8.602 1 88.19 593 LEU B O 1
ATOM 10274 N N . GLU B 1 594 ? -9.266 -43.688 9.031 1 87.19 594 GLU B N 1
ATOM 10275 C CA . GLU B 1 594 ? -8.719 -42.938 7.914 1 87.19 594 GLU B CA 1
ATOM 10276 C C . GLU B 1 594 ? -7.23 -42.656 8.117 1 87.19 594 GLU B C 1
ATOM 10278 O O . GLU B 1 594 ? -6.457 -42.656 7.16 1 87.19 594 GLU B O 1
ATOM 10283 N N . ARG B 1 595 ? -6.844 -42.375 9.297 1 86.31 595 ARG B N 1
ATOM 10284 C CA . ARG B 1 595 ? -5.445 -42.125 9.625 1 86.31 595 ARG B CA 1
ATOM 10285 C C . ARG B 1 595 ? -4.594 -43.344 9.391 1 86.31 595 ARG B C 1
ATOM 10287 O O . ARG B 1 595 ? -3.424 -43.25 9.016 1 86.31 595 ARG B O 1
ATOM 10294 N N . GLU B 1 596 ? -5.145 -44.406 9.656 1 86.5 596 GLU B N 1
ATOM 10295 C CA . GLU B 1 596 ? -4.363 -45.656 9.648 1 86.5 596 GLU B CA 1
ATOM 10296 C C . GLU B 1 596 ? -4.418 -46.312 8.281 1 86.5 596 GLU B C 1
ATOM 10298 O O . GLU B 1 596 ? -3.484 -47.031 7.895 1 86.5 596 GLU B O 1
ATOM 10303 N N . ASN B 1 597 ? -5.492 -46.125 7.617 1 80.69 597 ASN B N 1
ATOM 10304 C CA . ASN B 1 597 ? -5.602 -46.781 6.324 1 80.69 597 ASN B CA 1
ATOM 10305 C C . ASN B 1 597 ? -4.961 -45.969 5.215 1 80.69 597 ASN B C 1
ATOM 10307 O O . ASN B 1 597 ? -4.914 -46.406 4.062 1 80.69 597 ASN B O 1
ATOM 10311 N N . GLY B 1 598 ? -4.562 -44.75 5.559 1 76 598 GLY B N 1
ATOM 10312 C CA . GLY B 1 598 ? -3.793 -43.969 4.598 1 76 598 GLY B CA 1
ATOM 10313 C C . GLY B 1 598 ? -4.621 -42.906 3.879 1 76 598 GLY B C 1
ATOM 10314 O O . GLY B 1 598 ? -4.074 -42.094 3.152 1 76 598 GLY B O 1
ATOM 10315 N N . SER B 1 599 ? -5.844 -42.875 3.98 1 74.5 599 SER B N 1
ATOM 10316 C CA . SER B 1 599 ? -6.699 -41.938 3.289 1 74.5 599 SER B CA 1
ATOM 10317 C C . SER B 1 599 ? -6.523 -40.531 3.854 1 74.5 599 SER B C 1
ATOM 10319 O O . SER B 1 599 ? -6.691 -39.531 3.135 1 74.5 599 SER B O 1
ATOM 10321 N N . ALA B 1 600 ? -6.25 -40.406 5.082 1 80.19 600 ALA B N 1
ATOM 10322 C CA . ALA B 1 600 ? -5.973 -39.156 5.742 1 80.19 600 ALA B CA 1
ATOM 10323 C C . ALA B 1 600 ? -4.746 -39.25 6.645 1 80.19 600 ALA B C 1
ATOM 10325 O O . ALA B 1 600 ? -4.836 -39.031 7.852 1 80.19 600 ALA B O 1
ATOM 10326 N N . ILE B 1 601 ? -3.691 -39.531 6.074 1 79.38 601 ILE B N 1
ATOM 10327 C CA . ILE B 1 601 ? -2.482 -39.844 6.824 1 79.38 601 ILE B CA 1
ATOM 10328 C C . ILE B 1 601 ? -2.012 -38.625 7.598 1 79.38 601 ILE B C 1
ATOM 10330 O O . ILE B 1 601 ? -1.477 -38.719 8.703 1 79.38 601 ILE B O 1
ATOM 10334 N N . GLY B 1 602 ? -2.242 -37.375 7.145 1 86.69 602 GLY B N 1
ATOM 10335 C CA . GLY B 1 602 ? -1.793 -36.188 7.809 1 86.69 602 GLY B CA 1
ATOM 10336 C C . GLY B 1 602 ? -0.298 -35.938 7.691 1 86.69 602 GLY B C 1
ATOM 10337 O O . GLY B 1 602 ? 0.356 -36.531 6.82 1 86.69 602 GLY B O 1
ATOM 10338 N N . MET B 1 603 ? 0.232 -35.094 8.547 1 90.19 603 MET B N 1
ATOM 10339 C CA . MET B 1 603 ? 1.661 -34.781 8.578 1 90.19 603 MET B CA 1
ATOM 10340 C C . MET B 1 603 ? 2.453 -35.969 9.125 1 90.19 603 MET B C 1
ATOM 10342 O O . MET B 1 603 ? 1.999 -36.656 10.039 1 90.19 603 MET B O 1
ATOM 10346 N N . PRO B 1 604 ? 3.635 -36.156 8.523 1 88.94 604 PRO B N 1
ATOM 10347 C CA . PRO B 1 604 ? 4.469 -37.219 9.125 1 88.94 604 PRO B CA 1
ATOM 10348 C C . PRO B 1 604 ? 4.758 -36.969 10.602 1 88.94 604 PRO B C 1
ATOM 10350 O O . PRO B 1 604 ? 4.969 -35.812 11.008 1 88.94 604 PRO B O 1
ATOM 10353 N N . LEU B 1 605 ? 4.832 -38.031 11.312 1 89.88 605 LEU B N 1
ATOM 10354 C CA . LEU B 1 605 ? 5.055 -37.938 12.75 1 89.88 605 LEU B CA 1
ATOM 10355 C C . LEU B 1 605 ? 6.492 -37.531 13.047 1 89.88 605 LEU B C 1
ATOM 10357 O O . LEU B 1 605 ? 7.434 -38.094 12.5 1 89.88 605 LEU B O 1
ATOM 10361 N N . ALA B 1 606 ? 6.641 -36.562 13.891 1 92.31 606 ALA B N 1
ATOM 10362 C CA . ALA B 1 606 ? 7.965 -36.156 14.352 1 92.31 606 ALA B CA 1
ATOM 10363 C C . ALA B 1 606 ? 8.5 -37.125 15.398 1 92.31 606 ALA B C 1
ATOM 10365 O O . ALA B 1 606 ? 7.734 -37.844 16.047 1 92.31 606 ALA B O 1
ATOM 10366 N N . PRO B 1 607 ? 9.844 -37.125 15.492 1 91.44 607 PRO B N 1
ATOM 10367 C CA . PRO B 1 607 ? 10.406 -37.938 16.562 1 91.44 607 PRO B CA 1
ATOM 10368 C C . PRO B 1 607 ? 9.852 -37.562 17.938 1 91.44 607 PRO B C 1
ATOM 10370 O O . PRO B 1 607 ? 9.891 -36.406 18.328 1 91.44 607 PRO B O 1
ATOM 10373 N N . GLY B 1 608 ? 9.336 -38.562 18.594 1 90.88 608 GLY B N 1
ATOM 10374 C CA . GLY B 1 608 ? 8.812 -38.344 19.938 1 90.88 608 GLY B CA 1
ATOM 10375 C C . GLY B 1 608 ? 7.328 -38.031 19.953 1 90.88 608 GLY B C 1
ATOM 10376 O O . GLY B 1 608 ? 6.711 -37.969 21.016 1 90.88 608 GLY B O 1
ATOM 10377 N N . GLN B 1 609 ? 6.754 -37.844 18.828 1 92.69 609 GLN B N 1
ATOM 10378 C CA . GLN B 1 609 ? 5.332 -37.531 18.734 1 92.69 609 GLN B CA 1
ATOM 10379 C C . GLN B 1 609 ? 4.484 -38.781 18.969 1 92.69 609 GLN B C 1
ATOM 10381 O O . GLN B 1 609 ? 4.848 -39.875 18.531 1 92.69 609 GLN B O 1
ATOM 10386 N N . GLN B 1 610 ? 3.352 -38.625 19.594 1 91.56 610 GLN B N 1
ATOM 10387 C CA . GLN B 1 610 ? 2.43 -39.719 19.844 1 91.56 610 GLN B CA 1
ATOM 10388 C C . GLN B 1 610 ? 1.48 -39.938 18.672 1 91.56 610 GLN B C 1
ATOM 10390 O O . GLN B 1 610 ? 1.057 -38.969 18.031 1 91.56 610 GLN B O 1
ATOM 10395 N N . THR B 1 611 ? 1.207 -41.156 18.453 1 89.69 611 THR B N 1
ATOM 10396 C CA . THR B 1 611 ? 0.237 -41.438 17.406 1 89.69 611 THR B CA 1
ATOM 10397 C C . THR B 1 611 ? -1.182 -41.156 17.875 1 89.69 611 THR B C 1
ATOM 10399 O O . THR B 1 611 ? -1.43 -41.062 19.078 1 89.69 611 THR B O 1
ATOM 10402 N N . THR B 1 612 ? -2.047 -41 16.891 1 90.5 612 THR B N 1
ATOM 10403 C CA . THR B 1 612 ? -3.453 -40.781 17.203 1 90.5 612 THR B CA 1
ATOM 10404 C C . THR B 1 612 ? -4.008 -41.906 18.047 1 90.5 612 THR B C 1
ATOM 10406 O O . THR B 1 612 ? -4.742 -41.688 19.016 1 90.5 612 THR B O 1
ATOM 10409 N N . ARG B 1 613 ? -3.688 -43.188 17.766 1 90.56 613 ARG B N 1
ATOM 10410 C CA . ARG B 1 613 ? -4.141 -44.344 18.5 1 90.56 613 ARG B CA 1
ATOM 10411 C C . ARG B 1 613 ? -3.678 -44.312 19.953 1 90.56 613 ARG B C 1
ATOM 10413 O O . ARG B 1 613 ? -4.453 -44.594 20.859 1 90.56 613 ARG B O 1
ATOM 10420 N N . GLN B 1 614 ? -2.428 -43.969 20.141 1 90.69 614 GLN B N 1
ATOM 10421 C CA . GLN B 1 614 ? -1.869 -43.875 21.484 1 90.69 614 GLN B CA 1
ATOM 10422 C C . GLN B 1 614 ? -2.621 -42.875 22.328 1 90.69 614 GLN B C 1
ATOM 10424 O O . GLN B 1 614 ? -2.904 -43.094 23.5 1 90.69 614 GLN B O 1
ATOM 10429 N N . LEU B 1 615 ? -2.918 -41.812 21.719 1 91.38 615 LEU B N 1
ATOM 10430 C CA . LEU B 1 615 ? -3.584 -40.719 22.453 1 91.38 615 LEU B CA 1
ATOM 10431 C C . LEU B 1 615 ? -5.031 -41.094 22.75 1 91.38 615 LEU B C 1
ATOM 10433 O O . LEU B 1 615 ? -5.539 -40.781 23.828 1 91.38 615 LEU B O 1
ATOM 10437 N N . ILE B 1 616 ? -5.684 -41.688 21.797 1 92.06 616 ILE B N 1
ATOM 10438 C CA . ILE B 1 616 ? -7.051 -42.125 22.016 1 92.06 616 ILE B CA 1
ATOM 10439 C C . ILE B 1 616 ? -7.086 -43.156 23.141 1 92.06 616 ILE B C 1
ATOM 10441 O O . ILE B 1 616 ? -7.969 -43.125 24.016 1 92.06 616 ILE B O 1
ATOM 10445 N N . ARG B 1 617 ? -6.18 -44.062 23.156 1 90.94 617 ARG B N 1
ATOM 10446 C CA . ARG B 1 617 ? -6.086 -45.062 24.203 1 90.94 617 ARG B CA 1
ATOM 10447 C C . ARG B 1 617 ? -5.859 -44.406 25.578 1 90.94 617 ARG B C 1
ATOM 10449 O O . ARG B 1 617 ? -6.465 -44.812 26.562 1 90.94 617 ARG B O 1
ATOM 10456 N N . ARG B 1 618 ? -5.043 -43.531 25.625 1 89.38 618 ARG B N 1
ATOM 10457 C CA . ARG B 1 618 ? -4.727 -42.844 26.875 1 89.38 618 ARG B CA 1
ATOM 10458 C C . ARG B 1 618 ? -5.957 -42.125 27.422 1 89.38 618 ARG B C 1
ATOM 10460 O O . ARG B 1 618 ? -6.152 -42.062 28.641 1 89.38 618 ARG B O 1
ATOM 10467 N N . LYS B 1 619 ? -6.781 -41.531 26.547 1 90.69 619 LYS B N 1
ATOM 10468 C CA . LYS B 1 619 ? -7.973 -40.812 26.969 1 90.69 619 LYS B CA 1
ATOM 10469 C C . LYS B 1 619 ? -9.133 -41.75 27.25 1 90.69 619 LYS B C 1
ATOM 10471 O O . LYS B 1 619 ? -10.102 -41.375 27.922 1 90.69 619 LYS B O 1
ATOM 10476 N N . GLY B 1 620 ? -9.133 -42.875 26.75 1 86.69 620 GLY B N 1
ATOM 10477 C CA . GLY B 1 620 ? -10.117 -43.906 27.047 1 86.69 620 GLY B CA 1
ATOM 10478 C C . GLY B 1 620 ? -11.414 -43.719 26.281 1 86.69 620 GLY B C 1
ATOM 10479 O O . GLY B 1 620 ? -12.484 -44.125 26.766 1 86.69 620 GLY B O 1
ATOM 10480 N N . TYR B 1 621 ? -11.375 -43.125 25.156 1 86.69 621 TYR B N 1
ATOM 10481 C CA . TYR B 1 621 ? -12.602 -42.812 24.406 1 86.69 621 TYR B CA 1
ATOM 10482 C C . TYR B 1 621 ? -13.055 -44.031 23.625 1 86.69 621 TYR B C 1
ATOM 10484 O O . TYR B 1 621 ? -14.25 -44.188 23.344 1 86.69 621 TYR B O 1
ATOM 10492 N N . LEU B 1 622 ? -12.055 -44.875 23.125 1 87.62 622 LEU B N 1
ATOM 10493 C CA . LEU B 1 622 ? -12.328 -46.094 22.375 1 87.62 622 LEU B CA 1
ATOM 10494 C C . LEU B 1 622 ? -11.531 -47.281 22.938 1 87.62 622 LEU B C 1
ATOM 10496 O O . LEU B 1 622 ? -10.422 -47.094 23.438 1 87.62 622 LEU B O 1
ATOM 10500 N N . ASP B 1 623 ? -12.133 -48.406 22.875 1 85.12 623 ASP B N 1
ATOM 10501 C CA . ASP B 1 623 ? -11.414 -49.625 23.25 1 85.12 623 ASP B CA 1
ATOM 10502 C C . ASP B 1 623 ? -10.57 -50.125 22.078 1 85.12 623 ASP B C 1
ATOM 10504 O O . ASP B 1 623 ? -11.102 -50.719 21.125 1 85.12 623 ASP B O 1
ATOM 10508 N N . LEU B 1 624 ? -9.344 -49.781 22.141 1 85.06 624 LEU B N 1
ATOM 10509 C CA . LEU B 1 624 ? -8.484 -50.125 21 1 85.06 624 LEU B CA 1
ATOM 10510 C C . LEU B 1 624 ? -7.367 -51.062 21.422 1 85.06 624 LEU B C 1
ATOM 10512 O O . LEU B 1 624 ? -6.859 -50.969 22.547 1 85.06 624 LEU B O 1
ATOM 10516 N N . GLU B 1 625 ? -7.066 -52 20.438 1 81.25 625 GLU B N 1
ATOM 10517 C CA . GLU B 1 625 ? -5.867 -52.812 20.625 1 81.25 625 GLU B CA 1
ATOM 10518 C C . GLU B 1 625 ? -4.605 -51.938 20.531 1 81.25 625 GLU B C 1
ATOM 10520 O O . GLU B 1 625 ? -4.625 -50.875 19.922 1 81.25 625 GLU B O 1
ATOM 10525 N N . LYS B 1 626 ? -3.596 -52.406 21.188 1 73 626 LYS B N 1
ATOM 10526 C CA . LYS B 1 626 ? -2.355 -51.656 21.25 1 73 626 LYS B CA 1
ATOM 10527 C C . LYS B 1 626 ? -1.76 -51.438 19.859 1 73 626 LYS B C 1
ATOM 10529 O O . LYS B 1 626 ? -1.268 -50.344 19.547 1 73 626 LYS B O 1
ATOM 10534 N N . ASN B 1 627 ? -1.775 -52.531 19.062 1 71.31 627 ASN B N 1
ATOM 10535 C CA . ASN B 1 627 ? -1.114 -52.406 17.766 1 71.31 627 ASN B CA 1
ATOM 10536 C C . ASN B 1 627 ? -2.113 -52.125 16.641 1 71.31 627 ASN B C 1
ATOM 10538 O O . ASN B 1 627 ? -3.162 -52.781 16.562 1 71.31 627 ASN B O 1
ATOM 10542 N N . GLY B 1 628 ? -1.98 -50.938 16.094 1 65.69 628 GLY B N 1
ATOM 10543 C CA . GLY B 1 628 ? -2.787 -50.625 14.93 1 65.69 628 GLY B CA 1
ATOM 10544 C C . GLY B 1 628 ? -1.997 -50.688 13.633 1 65.69 628 GLY B C 1
ATOM 10545 O O . GLY B 1 628 ? -0.817 -51.062 13.633 1 65.69 628 GLY B O 1
ATOM 10546 N N . CYS B 1 629 ? -2.6 -50.562 12.43 1 63.88 629 CYS B N 1
ATOM 10547 C CA . CYS B 1 629 ? -1.967 -50.531 11.117 1 63.88 629 CYS B CA 1
ATOM 10548 C C . CYS B 1 629 ? -1.183 -49.25 10.914 1 63.88 629 CYS B C 1
ATOM 10550 O O . CYS B 1 629 ? -1.645 -48.188 11.289 1 63.88 629 CYS B O 1
ATOM 10552 N N . GLN B 1 630 ? 0.166 -49.406 10.914 1 62.5 630 GLN B N 1
ATOM 10553 C CA . GLN B 1 630 ? 0.935 -48.188 10.648 1 62.5 630 GLN B CA 1
ATOM 10554 C C . GLN B 1 630 ? 1.043 -47.938 9.148 1 62.5 630 GLN B C 1
ATOM 10556 O O . GLN B 1 630 ? 1.392 -48.812 8.375 1 62.5 630 GLN B O 1
ATOM 10561 N N . ALA B 1 631 ? 0.446 -46.906 8.672 1 58.22 631 ALA B N 1
ATOM 10562 C CA . ALA B 1 631 ? 0.622 -46.469 7.281 1 58.22 631 ALA B CA 1
ATOM 10563 C C . ALA B 1 631 ? 2.1 -46.312 6.941 1 58.22 631 ALA B C 1
ATOM 10565 O O . ALA B 1 631 ? 2.896 -45.906 7.793 1 58.22 631 ALA B O 1
ATOM 10566 N N . PRO B 1 632 ? 2.631 -46.906 5.738 1 55.69 632 PRO B N 1
ATOM 10567 C CA . PRO B 1 632 ? 4.027 -46.812 5.316 1 55.69 632 PRO B CA 1
ATOM 10568 C C . PRO B 1 632 ? 4.516 -45.344 5.191 1 55.69 632 PRO B C 1
ATOM 10570 O O . PRO B 1 632 ? 3.83 -44.531 4.598 1 55.69 632 PRO B O 1
ATOM 10573 N N . GLY B 1 633 ? 5.195 -44.781 6.133 1 58.53 633 GLY B N 1
ATOM 10574 C CA . GLY B 1 633 ? 5.645 -43.438 5.934 1 58.53 633 GLY B CA 1
ATOM 10575 C C . GLY B 1 633 ? 7.059 -43.344 5.391 1 58.53 633 GLY B C 1
ATOM 10576 O O . GLY B 1 633 ? 7.836 -44.281 5.512 1 58.53 633 GLY B O 1
ATOM 10577 N N . THR B 1 634 ? 7.227 -42.625 4.238 1 62.91 634 THR B N 1
ATOM 10578 C CA . THR B 1 634 ? 8.562 -42.344 3.738 1 62.91 634 THR B CA 1
ATOM 10579 C C . THR B 1 634 ? 9.422 -41.688 4.82 1 62.91 634 THR B C 1
ATOM 10581 O O . THR B 1 634 ? 8.906 -40.906 5.641 1 62.91 634 THR B O 1
ATOM 10584 N N . ALA B 1 635 ? 10.648 -42.125 4.844 1 72.69 635 ALA B N 1
ATOM 10585 C CA . ALA B 1 635 ? 11.602 -41.625 5.824 1 72.69 635 ALA B CA 1
ATOM 10586 C C . ALA B 1 635 ? 11.875 -40.125 5.594 1 72.69 635 ALA B C 1
ATOM 10588 O O . ALA B 1 635 ? 12.148 -39.719 4.465 1 72.69 635 ALA B O 1
ATOM 10589 N N . ILE B 1 636 ? 11.57 -39.375 6.531 1 83.88 636 ILE B N 1
ATOM 10590 C CA . ILE B 1 636 ? 11.805 -37.938 6.508 1 83.88 636 ILE B CA 1
ATOM 10591 C C . ILE B 1 636 ? 13.102 -37.625 7.254 1 83.88 636 ILE B C 1
ATOM 10593 O O . ILE B 1 636 ? 13.398 -38.25 8.289 1 83.88 636 ILE B O 1
ATOM 10597 N N . ARG B 1 637 ? 13.859 -36.75 6.613 1 87.31 637 ARG B N 1
ATOM 10598 C CA . ARG B 1 637 ? 15.047 -36.25 7.301 1 87.31 637 ARG B CA 1
ATOM 10599 C C . ARG B 1 637 ? 14.688 -35.094 8.258 1 87.31 637 ARG B C 1
ATOM 10601 O O . ARG B 1 637 ? 14.141 -34.094 7.84 1 87.31 637 ARG B O 1
ATOM 10608 N N . TRP B 1 638 ? 15.07 -35.281 9.562 1 92.12 638 TRP B N 1
ATOM 10609 C CA . TRP B 1 638 ? 14.758 -34.312 10.586 1 92.12 638 TRP B CA 1
ATOM 10610 C C . TRP B 1 638 ? 16.016 -33.562 11.031 1 92.12 638 TRP B C 1
ATOM 10612 O O . TRP B 1 638 ? 17.016 -34.188 11.383 1 92.12 638 TRP B O 1
ATOM 10622 N N . LEU B 1 639 ? 15.961 -32.281 10.961 1 92 639 LEU B N 1
ATOM 10623 C CA . LEU B 1 639 ? 17.047 -31.438 11.5 1 92 639 LEU B CA 1
ATOM 10624 C C . LEU B 1 639 ? 16.797 -31.125 12.969 1 92 639 LEU B C 1
ATOM 10626 O O . LEU B 1 639 ? 15.695 -30.734 13.352 1 92 639 LEU B O 1
ATOM 10630 N N . ARG B 1 640 ? 17.812 -31.172 13.695 1 89.56 640 ARG B N 1
ATOM 10631 C CA . ARG B 1 640 ? 17.688 -30.969 15.133 1 89.56 640 ARG B CA 1
ATOM 10632 C C . ARG B 1 640 ? 17.719 -29.484 15.477 1 89.56 640 ARG B C 1
ATOM 10634 O O . ARG B 1 640 ? 17.016 -29.031 16.391 1 89.56 640 ARG B O 1
ATOM 10641 N N . PHE B 1 641 ? 18.547 -28.688 14.766 1 91.19 641 PHE B N 1
ATOM 10642 C CA . PHE B 1 641 ? 18.719 -27.281 15.094 1 91.19 641 PHE B CA 1
ATOM 10643 C C . PHE B 1 641 ? 18.141 -26.406 13.984 1 91.19 641 PHE B C 1
ATOM 10645 O O . PHE B 1 641 ? 18.438 -26.609 12.805 1 91.19 641 PHE B O 1
ATOM 10652 N N . PRO B 1 642 ? 17.312 -25.484 14.453 1 93.31 642 PRO B N 1
ATOM 10653 C CA . PRO B 1 642 ? 16.75 -24.562 13.461 1 93.31 642 PRO B CA 1
ATOM 10654 C C . PRO B 1 642 ? 17.781 -23.547 12.953 1 93.31 642 PRO B C 1
ATOM 10656 O O . PRO B 1 642 ? 18.688 -23.172 13.695 1 93.31 642 PRO B O 1
ATOM 10659 N N . ASP B 1 643 ? 17.703 -23.156 11.734 1 92.06 643 ASP B N 1
ATOM 10660 C CA . ASP B 1 643 ? 18.516 -22.078 11.203 1 92.06 643 ASP B CA 1
ATOM 10661 C C . ASP B 1 643 ? 18.047 -20.719 11.75 1 92.06 643 ASP B C 1
ATOM 10663 O O . ASP B 1 643 ? 17.109 -20.656 12.539 1 92.06 643 ASP B O 1
ATOM 10667 N N . ALA B 1 644 ? 18.703 -19.625 11.383 1 89.38 644 ALA B N 1
ATOM 10668 C CA . ALA B 1 644 ? 18.453 -18.297 11.938 1 89.38 644 ALA B CA 1
ATOM 10669 C C . ALA B 1 644 ? 17.031 -17.828 11.633 1 89.38 644 ALA B C 1
ATOM 10671 O O . ALA B 1 644 ? 16.375 -17.219 12.484 1 89.38 644 ALA B O 1
ATOM 10672 N N . THR B 1 645 ? 16.578 -18.062 10.461 1 91.44 645 THR B N 1
ATOM 10673 C CA . THR B 1 645 ? 15.234 -17.656 10.062 1 91.44 645 THR B CA 1
ATOM 10674 C C . THR B 1 645 ? 14.18 -18.406 10.859 1 91.44 645 THR B C 1
ATOM 10676 O O . THR B 1 645 ? 13.219 -17.812 11.352 1 91.44 645 THR B O 1
ATOM 10679 N N . THR B 1 646 ? 14.352 -19.719 11.008 1 95.12 646 THR B N 1
ATOM 10680 C CA . THR B 1 646 ? 13.406 -20.547 11.75 1 95.12 646 THR B CA 1
ATOM 10681 C C . THR B 1 646 ? 13.383 -20.141 13.227 1 95.12 646 THR B C 1
ATOM 10683 O O . THR B 1 646 ? 12.32 -20.109 13.844 1 95.12 646 THR B O 1
ATOM 10686 N N . LYS B 1 647 ? 14.539 -19.828 13.734 1 95.06 647 LYS B N 1
ATOM 10687 C CA . LYS B 1 647 ? 14.602 -19.375 15.117 1 95.06 647 LYS B CA 1
ATOM 10688 C C . LYS B 1 647 ? 13.789 -18.094 15.32 1 95.06 647 LYS B C 1
ATOM 10690 O O . LYS B 1 647 ? 13.039 -17.969 16.281 1 95.06 647 LYS B O 1
ATOM 10695 N N . ARG B 1 648 ? 13.984 -17.188 14.398 1 91.94 648 ARG B N 1
ATOM 10696 C CA . ARG B 1 648 ? 13.273 -15.914 14.484 1 91.94 648 ARG B CA 1
ATOM 10697 C C . ARG B 1 648 ? 11.773 -16.109 14.367 1 91.94 648 ARG B C 1
ATOM 10699 O O . ARG B 1 648 ? 10.992 -15.5 15.102 1 91.94 648 ARG B O 1
ATOM 10706 N N . ILE B 1 649 ? 11.375 -16.969 13.484 1 95.38 649 ILE B N 1
ATOM 10707 C CA . ILE B 1 649 ? 9.961 -17.25 13.258 1 95.38 649 ILE B CA 1
ATOM 10708 C C . ILE B 1 649 ? 9.352 -17.891 14.5 1 95.38 649 ILE B C 1
ATOM 10710 O O . ILE B 1 649 ? 8.219 -17.578 14.875 1 95.38 649 ILE B O 1
ATOM 10714 N N . ARG B 1 650 ? 10.07 -18.781 15.086 1 96.5 650 ARG B N 1
ATOM 10715 C CA . ARG B 1 650 ? 9.57 -19.438 16.297 1 96.5 650 ARG B CA 1
ATOM 10716 C C . ARG B 1 650 ? 9.461 -18.438 17.438 1 96.5 650 ARG B C 1
ATOM 10718 O O . ARG B 1 650 ? 8.516 -18.5 18.219 1 96.5 650 ARG B O 1
ATOM 10725 N N . GLU B 1 651 ? 10.406 -17.531 17.5 1 93.81 651 GLU B N 1
ATOM 10726 C CA . GLU B 1 651 ? 10.336 -16.469 18.5 1 93.81 651 GLU B CA 1
ATOM 10727 C C . GLU B 1 651 ? 9.086 -15.609 18.312 1 93.81 651 GLU B C 1
ATOM 10729 O O . GLU B 1 651 ? 8.367 -15.328 19.266 1 93.81 651 GLU B O 1
ATOM 10734 N N . LEU B 1 652 ? 8.836 -15.18 17.109 1 93 652 LEU B N 1
ATOM 10735 C CA . LEU B 1 652 ? 7.684 -14.336 16.812 1 93 652 LEU B CA 1
ATOM 10736 C C . LEU B 1 652 ? 6.379 -15.102 17.031 1 93 652 LEU B C 1
ATOM 10738 O O . LEU B 1 652 ? 5.379 -14.516 17.453 1 93 652 LEU B O 1
ATOM 10742 N N . SER B 1 653 ? 6.395 -16.391 16.75 1 96.31 653 SER B N 1
ATOM 10743 C CA . SER B 1 653 ? 5.219 -17.219 16.984 1 96.31 653 SER B CA 1
ATOM 10744 C C . SER B 1 653 ? 4.891 -17.297 18.469 1 96.31 653 SER B C 1
ATOM 10746 O O . SER B 1 653 ? 3.725 -17.203 18.859 1 96.31 653 SER B O 1
ATOM 10748 N N . GLN B 1 654 ? 5.906 -17.484 19.234 1 95.38 654 GLN B N 1
ATOM 10749 C CA . GLN B 1 654 ? 5.707 -17.547 20.688 1 95.38 654 GLN B CA 1
ATOM 10750 C C . GLN B 1 654 ? 5.152 -16.219 21.219 1 95.38 654 GLN B C 1
ATOM 10752 O O . GLN B 1 654 ? 4.254 -16.219 22.062 1 95.38 654 GLN B O 1
ATOM 10757 N N . GLN B 1 655 ? 5.664 -15.164 20.703 1 90.75 655 GLN B N 1
ATOM 10758 C CA . GLN B 1 655 ? 5.152 -13.852 21.094 1 90.75 655 GLN B CA 1
ATOM 10759 C C . GLN B 1 655 ? 3.688 -13.695 20.688 1 90.75 655 GLN B C 1
ATOM 10761 O O . GLN B 1 655 ? 2.906 -13.07 21.422 1 90.75 655 GLN B O 1
ATOM 10766 N N . GLY B 1 656 ? 3.396 -14.203 19.516 1 92.69 656 GLY B N 1
ATOM 10767 C CA . GLY B 1 656 ? 2.012 -14.141 19.078 1 92.69 656 GLY B CA 1
ATOM 10768 C C . GLY B 1 656 ? 1.068 -14.93 19.969 1 92.69 656 GLY B C 1
ATOM 10769 O O . GLY B 1 656 ? -0.047 -14.484 20.25 1 92.69 656 GLY B O 1
ATOM 10770 N N . HIS B 1 657 ? 1.503 -16.078 20.422 1 93.94 657 HIS B N 1
ATOM 10771 C CA . HIS B 1 657 ? 0.701 -16.859 21.344 1 93.94 657 HIS B CA 1
ATOM 10772 C C . HIS B 1 657 ? 0.486 -16.109 22.656 1 93.94 657 HIS B C 1
ATOM 10774 O O . HIS B 1 657 ? -0.604 -16.156 23.234 1 93.94 657 HIS B O 1
ATOM 10780 N N . GLU B 1 658 ? 1.498 -15.445 23.094 1 91.19 658 GLU B N 1
ATOM 10781 C CA . GLU B 1 658 ? 1.389 -14.664 24.312 1 91.19 658 GLU B CA 1
ATOM 10782 C C . GLU B 1 658 ? 0.399 -13.516 24.156 1 91.19 658 GLU B C 1
ATOM 10784 O O . GLU B 1 658 ? -0.404 -13.242 25.047 1 91.19 658 GLU B O 1
ATOM 10789 N N . ARG B 1 659 ? 0.467 -12.867 23.078 1 87.44 659 ARG B N 1
ATOM 10790 C CA . ARG B 1 659 ? -0.456 -11.766 22.797 1 87.44 659 ARG B CA 1
ATOM 10791 C C . ARG B 1 659 ? -1.898 -12.258 22.766 1 87.44 659 ARG B C 1
ATOM 10793 O O . ARG B 1 659 ? -2.801 -11.594 23.281 1 87.44 659 ARG B O 1
ATOM 10800 N N . ALA B 1 660 ? -2.117 -13.344 22.125 1 86 660 ALA B N 1
ATOM 10801 C CA . ALA B 1 660 ? -3.461 -13.906 22.016 1 86 660 ALA B CA 1
ATOM 10802 C C . ALA B 1 660 ? -4.012 -14.266 23.391 1 86 660 ALA B C 1
ATOM 10804 O O . ALA B 1 660 ? -5.203 -14.086 23.656 1 86 660 ALA B O 1
ATOM 10805 N N . ARG B 1 661 ? -3.176 -14.742 24.219 1 86.19 661 ARG B N 1
ATOM 10806 C CA . ARG B 1 661 ? -3.584 -15.07 25.578 1 86.19 661 ARG B CA 1
ATOM 10807 C C . ARG B 1 661 ? -3.975 -13.82 26.359 1 86.19 661 ARG B C 1
ATOM 10809 O O . ARG B 1 661 ? -4.957 -13.82 27.109 1 86.19 661 ARG B O 1
ATOM 10816 N N . LYS B 1 662 ? -3.281 -12.742 26.156 1 81.94 662 LYS B N 1
ATOM 10817 C CA . LYS B 1 662 ? -3.574 -11.484 26.828 1 81.94 662 LYS B CA 1
ATOM 10818 C C . LYS B 1 662 ? -4.883 -10.883 26.328 1 81.94 662 LYS B C 1
ATOM 10820 O O . LYS B 1 662 ? -5.625 -10.266 27.094 1 81.94 662 LYS B O 1
ATOM 10825 N N . GLU B 1 663 ? -5.141 -10.945 25.062 1 78.38 663 GLU B N 1
ATOM 10826 C CA . GLU B 1 663 ? -6.375 -10.43 24.484 1 78.38 663 GLU B CA 1
ATOM 10827 C C . GLU B 1 663 ? -7.59 -11.18 25.016 1 78.38 663 GLU B C 1
ATOM 10829 O O . GLU B 1 663 ? -8.648 -10.586 25.219 1 78.38 663 GLU B O 1
ATOM 10834 N N . THR B 1 664 ? -7.477 -12.398 25.031 1 68.44 664 THR B N 1
ATOM 10835 C CA . THR B 1 664 ? -8.578 -13.211 25.547 1 68.44 664 THR B CA 1
ATOM 10836 C C . THR B 1 664 ? -8.875 -12.844 27 1 68.44 664 THR B C 1
ATOM 10838 O O . THR B 1 664 ? -10.039 -12.836 27.406 1 68.44 664 THR B O 1
ATOM 10841 N N . ASN B 1 665 ? -7.848 -12.43 27.562 1 62.16 665 ASN B N 1
ATOM 10842 C CA . ASN B 1 665 ? -8.039 -12.023 28.938 1 62.16 665 ASN B CA 1
ATOM 10843 C C . ASN B 1 665 ? -8.633 -10.617 29.031 1 62.16 665 ASN B C 1
ATOM 10845 O O . ASN B 1 665 ? -9.43 -10.336 29.938 1 62.16 665 ASN B O 1
ATOM 10849 N N . LYS B 1 666 ? -8.297 -9.711 28.094 1 56.5 666 LYS B N 1
ATOM 10850 C CA . LYS B 1 666 ? -8.82 -8.352 28.062 1 56.5 666 LYS B CA 1
ATOM 10851 C C . LYS B 1 666 ? -10.18 -8.297 27.375 1 56.5 666 LYS B C 1
ATOM 10853 O O . LYS B 1 666 ? -10.75 -7.215 27.203 1 56.5 666 LYS B O 1
ATOM 10858 N N . GLN B 1 667 ? -10.641 -9.07 26.641 1 48 667 GLN B N 1
ATOM 10859 C CA . GLN B 1 667 ? -11.633 -9.164 25.578 1 48 667 GLN B CA 1
ATOM 10860 C C . GLN B 1 667 ? -12.922 -8.438 25.953 1 48 667 GLN B C 1
ATOM 10862 O O . GLN B 1 667 ? -13.992 -8.75 25.438 1 48 667 GLN B O 1
ATOM 10867 N N . ALA B 1 668 ? -12.984 -7.664 26.844 1 41.38 668 ALA B N 1
ATOM 10868 C CA . ALA B 1 668 ? -14.273 -6.98 26.734 1 41.38 668 ALA B CA 1
ATOM 10869 C C . ALA B 1 668 ? -14.336 -6.098 25.5 1 41.38 668 ALA B C 1
ATOM 10871 O O . ALA B 1 668 ? -15.141 -5.164 25.422 1 41.38 668 ALA B O 1
ATOM 10872 N N . ILE B 1 669 ? -13.398 -6.176 24.609 1 43.28 669 ILE B N 1
ATOM 10873 C CA . ILE B 1 669 ? -13.547 -5.184 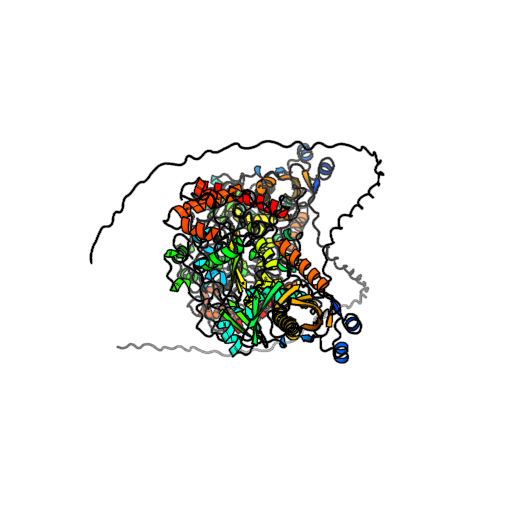23.547 1 43.28 669 ILE B CA 1
ATOM 10874 C C . ILE B 1 669 ? -14.625 -5.633 22.562 1 43.28 669 ILE B C 1
ATOM 10876 O O . ILE B 1 669 ? -14.594 -6.762 22.078 1 43.28 669 ILE B O 1
ATOM 10880 N N . PRO B 1 670 ? -15.664 -4.898 22.438 1 41.41 670 PRO B N 1
ATOM 10881 C CA . PRO B 1 670 ? -16.812 -5.227 21.578 1 41.41 670 PRO B CA 1
ATOM 10882 C C . PRO B 1 670 ? -16.406 -5.508 20.141 1 41.41 670 PRO B C 1
ATOM 10884 O O . PRO B 1 670 ? -15.555 -4.809 19.578 1 41.41 670 PRO B O 1
ATOM 10887 N N . THR B 1 671 ? -16.547 -6.801 19.656 1 44.97 671 THR B N 1
ATOM 10888 C CA . THR B 1 671 ? -16.469 -7.246 18.281 1 44.97 671 THR B CA 1
ATOM 10889 C C . THR B 1 671 ? -17.375 -6.395 17.391 1 44.97 671 THR B C 1
ATOM 10891 O O . THR B 1 671 ? -18.594 -6.57 17.375 1 44.97 671 THR B O 1
ATOM 10894 N N . VAL B 1 672 ? -17.062 -5.105 17.203 1 39.34 672 VAL B N 1
ATOM 10895 C CA . VAL B 1 672 ? -17.922 -4.293 16.344 1 39.34 672 VAL B CA 1
ATOM 10896 C C . VAL B 1 672 ? -17.609 -4.582 14.875 1 39.34 672 VAL B C 1
ATOM 10898 O O . VAL B 1 672 ? -16.453 -4.473 14.445 1 39.34 672 VAL B O 1
ATOM 10901 N N . TYR B 1 673 ? -18.438 -5.523 14.258 1 40.38 673 TYR B N 1
ATOM 10902 C CA . TYR B 1 673 ? -18.422 -5.793 12.82 1 40.38 673 TYR B CA 1
ATOM 10903 C C . TYR B 1 673 ? -19.125 -4.688 12.047 1 40.38 673 TYR B C 1
ATOM 10905 O O . TYR B 1 673 ? -20.234 -4.281 12.398 1 40.38 673 TYR B O 1
ATOM 10913 N N . GLN B 1 674 ? -18.453 -3.914 11.312 1 39.94 674 GLN B N 1
ATOM 10914 C CA . GLN B 1 674 ? -19.109 -2.949 10.438 1 39.94 674 GLN B CA 1
ATOM 10915 C C . GLN B 1 674 ? -19.672 -3.627 9.188 1 39.94 674 GLN B C 1
ATOM 10917 O O . GLN B 1 674 ? -18.906 -4.031 8.305 1 39.94 674 GLN B O 1
ATOM 10922 N N . PRO B 1 675 ? -20.922 -4.184 9.391 1 35.91 675 PRO B N 1
ATOM 10923 C CA . PRO B 1 675 ? -21.469 -4.77 8.164 1 35.91 675 PRO B CA 1
ATOM 10924 C C . PRO B 1 675 ? -21.438 -3.803 6.98 1 35.91 675 PRO B C 1
ATOM 10926 O O . PRO B 1 675 ? -21.531 -2.588 7.168 1 35.91 675 PRO B O 1
ATOM 10929 N N . LEU B 1 676 ? -20.609 -4.117 5.926 1 36.28 676 LEU B N 1
ATOM 10930 C CA . LEU B 1 676 ? -20.766 -3.322 4.711 1 36.28 676 LEU B CA 1
ATOM 10931 C C . LEU B 1 676 ? -22.234 -3.199 4.316 1 36.28 676 LEU B C 1
ATOM 10933 O O . LEU B 1 676 ? -22.984 -4.164 4.43 1 36.28 676 LEU B O 1
#

InterPro domains:
  IPR013943 Mitochondrial protein Pet127 [PF08634] (166-441)
  IPR013943 Mitochondrial protein Pet127 [PTHR31014] (17-570)

Nearest PDB structures (foldseek):
  3c76-assembly1_X  TM=2.557E-01  e=7.216E+00  Rhodnius prolixus
  8tsh-assembly1_E  TM=1.637E-01  e=5.459E+00  Caldimonas thermodepolymerans
  2np1-assembly2_B  TM=2.522E-01  e=7.216E+00  Rhodnius prolixus
  3c76-assembly1_X  TM=4.571E-01  e=7.712E+00  Rhodnius prolixus
  2np1-assembly2_B  TM=4.553E-01  e=9.112E+00  Rhodnius prolixus

Organism: Malassezia sympodialis (strain ATCC 42132) (NCBI:txid1230383)

pLDDT: mean 83.71, std 22.82, range [13.19, 98.69]

Radius of gyration: 40.12 Å; Cα contacts (8 Å, |Δi|>4): 231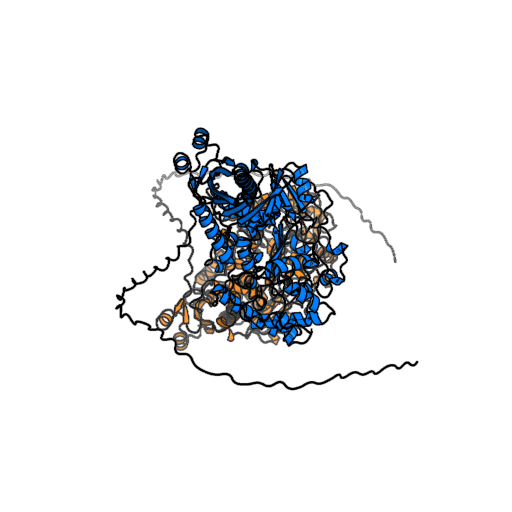4; chains: 2; bounding box: 117×161×79 Å

Sequence (1352 aa):
MRHRTDSKASEKDPSAKDRHPKKSTKSSECTNTLNSSDIEPESTKSPSPTRHEPASPQKPHVSRPTSLLHGDEAKRARIVRIEQHEKEKDLRQSFGRLTASDVQVVPVRPLREMKVAKLSHGLDRVLFNPGIHWLRDHRTGIYNFDPHLRRVLDVDLFDYSALPPYLTSSRDQELLDITKKQEKKYCGSTSSMTGLLSHCYYLLSRWKEPELRGFSSSFQDMPTGFSEGAKLPASIMLRYQPGGFYAIDADKKSDGEQDNTNYVLTSLGKSLEKFLTATPNEYAMYERVNSWKLTKEQRNQPEAYHYAETSKLLMRSQLDCQDPRLPNRTFDLKTRATVSIRNDRANYPEGSGYQIRFAMGQWESFEREYWDMVRAAFLKYNFQVRIGHMDGIFVAYHNTAEIFGFQYISLEEMNLRLFGSNEMGDQAYHMSLGLLERILDAATDHLPEETLSITLETRSGANSMSFIVESTASAKIMQFDVHVDRYLNGAFVRGPVDFTACHKDSNEAAWEDIMQGRYAQQLGDVRWHVDYCITPRLDFSEEKVRANLQDIRARQRLMRTMCIPNVDMLNEREAHRIDVLSKKKGALQRFLLERENGSAIGMPLAPGQQTTRQLIRRKGYLDLEKNGCQAPGTAIRWLRFPDATTKRIRELSQQGHERARKETNKQAIPTVYQPLMRHRTDSKASEKDPSAKDRHPKKSTKSSECTNTLNSSDIEPESTKSPSPTRHEPASPQKPHVSRPTSLLHGDEAKRARIVRIEQHEKEKDLRQSFGRLTASDVQVVPVRPLREMKVAKLSHGLDRVLFNPGIHWLRDHRTGIYNFDPHLRRVLDVDLFDYSALPPYLTSSRDQELLDITKKQEKKYCGSTSSMTGLLSHCYYLLSRWKEPELRGFSSSFQDMPTGFSEGAKLPASIMLRYQPGGFYAIDADKKSDGEQDNTNYVLTSLGKSLEKFLTATPNEYAMYERVNSWKLTKEQRNQPEAYHYAETSKLLMRSQLDCQDPRLPNRTFDLKTRATVSIRNDRANYPEGSGYQIRFAMGQWESFEREYWDMVRAAFLKYNFQVRIGHMDGIFVAYHNTAEIFGFQYISLEEMNLRLFGSNEMGDQAYHMSLGLLERILDAATDHLPEETLSITLETRSGANSMSFIVESTASAKIMQFDVHVDRYLNGAFVRGPVDFTACHKDSNEAAWEDIMQGRYAQQLGDVRWHVDYCITPRLDFSEEKVRANLQDIRARQRLMRTMCIPNVDMLNEREAHRIDVLSKKKGALQRFLLERENGSAIGMPLAPGQQTTRQLIRRKGYLDLEKNGCQAPGTAIRWLRFPDATTKRIRELSQQGHERARKETNKQAIPTVYQPL

Foldseek 3Di:
DDDDDDDDDDDPDDDDDDDDDDDDDDDDDPDPVVPPPPPPPDPPPPPDPPPPPPPPPPDQPPFDDKDWFDDPVLVVVDDFDVVVCVVVPPVLKDWDKFFLVQKDKFWDDFPDDFDAFAFPQPCVVQQPDFDWFWQAALVQREGQTDPVQFFFDFLLQFAPLLAADDDFQQRDPRNVVVCLVVVAQEEGELVQCLLLLLLLLCQQQVQDFFDDPPADPQCVPPDGGADLQSQAWHKWKFAFDPSQHTYTGGDCLQQCVQQCLCVLVVSSFVLVLCVRRDDPVVSVCRGLQRVVVDDPCSSNPDFGWIWMDIPHYIYIATFSHAQPVFPQGTAAEEEFADPLCVVFVVQQLLLQLAAQNDCHDCGSHPSVSVSNCLRYPLSSQLLNCVRRVHFFYKYWYHGSTTTTTIHTAGSLNSCCRGAVGPQRSSGSNSSSVVVVVVVVCSQCVVVPSFIKMKIKHDDRSDNKIKMKIAGPPPRDIWMKIKHKWKDKPRTTMDTGDHLCNVPPDADPVNSVCVSVCVVVVPSNPIIIMMIMMMGIPPVDDPVRRVVVVVVSSVSSQVVSAHEAYPQVSVQVVLLVVLVVQLVHPPSNVVSVCCCQVVVPVHHDDGVPHDDSVVSCVVVVSDDDDPDGRHDDRDDHHYDHDDDPVNVVSSVSSVVSVVVVVVVVVVPDDPNNHPDD/DDDDDDDDDDDDDDDDPDDDDDDDDDDDDDDDDDDDDPPPPDPPPPPDPDPPPPDPPPDQPPFDDKDWFDDPVLVVVDDDDVVVCVVVPPVLKDWDKFFLVQKDKFWDDFPDDADAFAFPQPCVVQQPDFDWFWQAALVQREGQTDPVQFFFDFLLQFAPLLAADDDFQQRDPRNVVVCLVVVAQEEGELVQCLLLLLLLLCQQQVQDFFDDPPADPQCVPPDGGADPQSQAWHKWKFAFDPSQHTYTGGDCVQQCVQQCQCVLVVSSFVLVLCVRRDDPVVSVCRGLLRVVVDDPCSSNPDFGWIWMDIPHYIYIATFSHAQPVFPQRTAAEEEFADPLCVVFVVQLLLLQLAAQNDCHDCGSHPSVSVSNCLRYPLSSQLLNCVRRVHFFYKYWYHGSTTTTIIRTAGSLNSCCRGAVGPQRSSGSNSSSVVVVVVVVCSQCVVVPSFIKMKIKHDDRSDNKIKMKIAGPPPRDIWMKIKHKWKDKPRTTMDTGDHLCNVPPDDDPVNSVCVSVCVVVPPSNPITIMMIMMMGIPPVDDPVRRVVVVVVSSVSSQVVQAHEAYPQVSVQVVLLVVLVVQLVHPPSNVVSLCCCQVVVPVHRDAGVPHDDSVRSCVVVVSDDDDPDDRHDDRDDHHYDHDDDPVNVVSSVSSVVSVVVVVVCVVVVPPDNNHPDD